Protein AF-0000000072133650 (afdb_homodimer)

Secondary structure (DSSP, 8-state):
-HHHHHHHHHHHTB----TTPPP-SS-EEEEEEEEETTTTEEEEEEEE--SS-GGGSPEEEEEE-TTTB-TIIIIIIIISSSEEE-TTSS-EEE-TT-GGGSSEEEEEE-STTSTT-B-S-TTHHHH-BHHHHHHHHHHHHHHHHHH-GGGTTS-EEEEEETTHHHHHHHHHHHHHHHHHT-SS---EEEEEEES---BHHHHHHHHHHHHHHTTSS-HHHHHHHHHH--TT-SSPPHHHHHHHHHIIIIIS-S--TTSTTSPP----SS--------SS-----------SSS-TTHHHHHHHHHT-HHHHHHTT--TT--SS---SB-HHHHHT-B---SBSHHHHHHHHHTT-EEEEEEETT-SSS-HHHHHHHHHTT-PPEEEEEEEEEETTEEEEEEEEESSEEEEEETT--SSHHHH-HHHHHHHHHHHHHT-PPP--/-HHHHHHHHHHHTB----TTPPP-SS-EEEEEEEEETTTTEEEEEEEE--SS-GGGSPEEEEEE-TTTB-TIIIIIIIISSSEEE-TTSS-EEE-TT-GGGSSEEEEEE-STTSTT-B-S-TTHHHH-BHHHHHHHHHHHHHHHHHH-GGGTTS-EEEEEETTHHHHHHHHHHHHHHHHHT-SS---EEEEEEES---BHHHHHHHHHHHHHHTTSS-HHHHHHHHHH--TT-SSPPHHHHHHHHHIIIIIS-S--TTSTTSPP----SS--------SS-----------SSS-TTHHHHHHHHHT-HHHHHHTT--TT--SS---SB-HHHHHT-B---SBSHHHHHHHHHTT-EEEEEEETT-SSS-HHHHHHHHHTT-PPEEEEEEEEEETTEEEEEEEEESSEEEEEETT--SSHHHH-HHHHHHHHHHHHHT-PPP--

Structure (mmCIF, N/CA/C/O backbone):
data_AF-0000000072133650-model_v1
#
loop_
_entity.id
_entity.type
_entity.pdbx_description
1 polymer Carboxypeptidase
#
loop_
_atom_site.group_PDB
_atom_site.id
_atom_site.type_symbol
_atom_site.label_atom_id
_atom_site.label_alt_id
_atom_site.label_comp_id
_atom_site.label_asym_id
_atom_site.label_entity_id
_atom_site.label_seq_id
_atom_site.pdbx_PDB_ins_code
_atom_site.Cartn_x
_atom_site.Cartn_y
_atom_site.Cartn_z
_atom_site.occupancy
_atom_site.B_iso_or_equiv
_atom_site.auth_seq_id
_atom_site.auth_comp_id
_atom_site.auth_asym_id
_atom_site.auth_atom_id
_atom_site.pdbx_PDB_model_num
ATOM 1 N N . MET A 1 1 ? -13.711 54.156 15.383 1 31.94 1 MET A N 1
ATOM 2 C CA . MET A 1 1 ? -12.375 54.625 15 1 31.94 1 MET A CA 1
ATOM 3 C C . MET A 1 1 ? -11.414 53.438 14.852 1 31.94 1 MET A C 1
ATOM 5 O O . MET A 1 1 ? -10.438 53.531 14.117 1 31.94 1 MET A O 1
ATOM 9 N N . LYS A 1 2 ? -11.516 52.469 15.867 1 41.06 2 LYS A N 1
ATOM 10 C CA . LYS A 1 2 ? -10.695 51.25 15.883 1 41.06 2 LYS A CA 1
ATOM 11 C C . LYS A 1 2 ? -11 50.375 14.688 1 41.06 2 LYS A C 1
ATOM 13 O O . LYS A 1 2 ? -10.281 49.406 14.422 1 41.06 2 LYS A O 1
ATOM 18 N N . ALA A 1 3 ? -12.156 50.312 14.125 1 46.09 3 ALA A N 1
ATOM 19 C CA . ALA A 1 3 ? -12.688 49.594 12.961 1 46.09 3 ALA A CA 1
ATOM 20 C C . ALA A 1 3 ? -12.055 50.094 11.672 1 46.09 3 ALA A C 1
ATOM 22 O O . ALA A 1 3 ? -11.852 49.312 10.727 1 46.09 3 ALA A O 1
ATOM 23 N N . GLU A 1 4 ? -11.812 51.281 11.531 1 44.78 4 GLU A N 1
ATOM 24 C CA . GLU A 1 4 ? -11.25 51.969 10.375 1 44.78 4 GLU A CA 1
ATOM 25 C C . GLU A 1 4 ? -9.773 51.656 10.203 1 44.78 4 GLU A C 1
ATOM 27 O O . GLU A 1 4 ? -9.266 51.594 9.078 1 44.78 4 GLU A O 1
ATOM 32 N N . GLY A 1 5 ? -9 51.469 11.312 1 44.44 5 GLY A N 1
ATOM 33 C CA . GLY A 1 5 ? -7.574 51.188 11.336 1 44.44 5 GLY A CA 1
ATOM 34 C C . GLY A 1 5 ? -7.25 49.781 10.82 1 44.44 5 GLY A C 1
ATOM 35 O O . GLY A 1 5 ? -6.277 49.594 10.094 1 44.44 5 GLY A O 1
ATOM 36 N N . GLY A 1 6 ? -8.109 48.75 11.086 1 55.97 6 GLY A N 1
ATOM 37 C CA . GLY A 1 6 ? -7.977 47.375 10.633 1 55.97 6 GLY A CA 1
ATOM 38 C C . GLY A 1 6 ? -8.031 47.25 9.125 1 55.97 6 GLY A C 1
ATOM 39 O O . GLY A 1 6 ? -7.203 46.562 8.531 1 55.97 6 GLY A O 1
ATOM 40 N N . GLY A 1 7 ? -8.852 48.031 8.57 1 69.38 7 GLY A N 1
ATOM 41 C CA . GLY A 1 7 ? -9.039 47.969 7.129 1 69.38 7 GLY A CA 1
ATOM 42 C C . GLY A 1 7 ? -7.809 48.438 6.363 1 69.38 7 GLY A C 1
ATOM 43 O O . GLY A 1 7 ? -7.406 47.781 5.391 1 69.38 7 GLY A O 1
ATOM 44 N N . GLU A 1 8 ? -7.172 49.5 6.887 1 75 8 GLU A N 1
ATOM 45 C CA . GLU A 1 8 ? -5.988 50.031 6.207 1 75 8 GLU A CA 1
ATOM 46 C C . GLU A 1 8 ? -4.812 49.062 6.336 1 75 8 GLU A C 1
ATOM 48 O O . GLU A 1 8 ? -4.074 48.844 5.375 1 75 8 GLU A O 1
ATOM 53 N N . GLU A 1 9 ? -4.648 48.531 7.48 1 85 9 GLU A N 1
ATOM 54 C CA . GLU A 1 9 ? -3.566 47.594 7.707 1 85 9 GLU A CA 1
ATOM 55 C C . GLU A 1 9 ? -3.781 46.312 6.898 1 85 9 GLU A C 1
ATOM 57 O O . GLU A 1 9 ? -2.826 45.719 6.371 1 85 9 GLU A O 1
ATOM 62 N N . GLU A 1 10 ? -4.988 45.969 6.832 1 89.69 10 GLU A N 1
ATOM 63 C CA . GLU A 1 10 ? -5.336 44.812 6.023 1 89.69 10 GLU A CA 1
ATOM 64 C C . GLU A 1 10 ? -4.973 45.031 4.555 1 89.69 10 GLU A C 1
ATOM 66 O O . GLU A 1 10 ? -4.434 44.125 3.906 1 89.69 10 GLU A O 1
ATOM 71 N N . GLU A 1 11 ? -5.25 46.156 4.113 1 92.06 11 GLU A N 1
ATOM 72 C CA . GLU A 1 11 ? -5 46.469 2.707 1 92.06 11 GLU A CA 1
ATOM 73 C C . GLU A 1 11 ? -3.506 46.469 2.398 1 92.06 11 GLU A C 1
ATOM 75 O O . GLU A 1 11 ? -3.094 46.094 1.295 1 92.06 11 GLU A O 1
ATOM 80 N N . ALA A 1 12 ? -2.766 46.812 3.357 1 93.81 12 ALA A N 1
ATOM 81 C CA . ALA A 1 12 ? -1.315 46.812 3.182 1 93.81 12 ALA A CA 1
ATOM 82 C C . ALA A 1 12 ? -0.78 45.406 2.99 1 93.81 12 ALA A C 1
ATOM 84 O O . ALA A 1 12 ? 0.288 45.219 2.404 1 93.81 12 ALA A O 1
ATOM 85 N N . ASP A 1 13 ? -1.526 44.438 3.449 1 97.19 13 ASP A N 1
ATOM 86 C CA . ASP A 1 13 ? -1.108 43.062 3.371 1 97.19 13 ASP A CA 1
ATOM 87 C C . ASP A 1 13 ? -1.671 42.375 2.121 1 97.19 13 ASP A C 1
ATOM 89 O O . ASP A 1 13 ? -1.375 41.219 1.849 1 97.19 13 ASP A O 1
ATOM 93 N N . ARG A 1 14 ? -2.428 43.062 1.328 1 97.88 14 ARG A N 1
ATOM 94 C CA . ARG A 1 14 ? -3.1 42.469 0.177 1 97.88 14 ARG A CA 1
ATOM 95 C C . ARG A 1 14 ? -2.092 42.062 -0.892 1 97.88 14 ARG A C 1
ATOM 97 O O . ARG A 1 14 ? -1.202 42.844 -1.245 1 97.88 14 ARG A O 1
ATOM 104 N N . ILE A 1 15 ? -2.203 40.844 -1.321 1 98 15 ILE A N 1
ATOM 105 C CA . ILE A 1 15 ? -1.435 40.344 -2.457 1 98 15 ILE A CA 1
ATOM 106 C C . ILE A 1 15 ? -2.193 40.625 -3.754 1 98 15 ILE A C 1
ATOM 108 O O . ILE A 1 15 ? -3.252 40.031 -3.996 1 98 15 ILE A O 1
ATOM 112 N N . LEU A 1 16 ? -1.681 41.438 -4.535 1 95.31 16 LEU A N 1
ATOM 113 C CA . LEU A 1 16 ? -2.359 41.75 -5.789 1 95.31 16 LEU A CA 1
ATOM 114 C C . LEU A 1 16 ? -2.26 40.562 -6.758 1 95.31 16 LEU A C 1
ATOM 116 O O . LEU A 1 16 ? -3.266 40.125 -7.328 1 95.31 16 LEU A O 1
ATOM 120 N N . GLU A 1 17 ? -0.996 40.156 -6.961 1 95.31 17 GLU A N 1
ATOM 121 C CA . GLU A 1 17 ? -0.735 39 -7.824 1 95.31 17 GLU A CA 1
ATOM 122 C C . GLU A 1 17 ? 0.639 38.406 -7.539 1 95.31 17 GLU A C 1
ATOM 124 O O . GLU A 1 17 ? 1.63 39.125 -7.434 1 95.31 17 GLU A O 1
ATOM 129 N N . LEU A 1 18 ? 0.623 37.094 -7.441 1 97.44 18 LEU A N 1
ATOM 130 C CA . LEU A 1 18 ? 1.913 36.406 -7.344 1 97.44 18 LEU A CA 1
ATOM 131 C C . LEU A 1 18 ? 2.508 36.188 -8.727 1 97.44 18 LEU A C 1
ATOM 133 O O . LEU A 1 18 ? 1.774 35.938 -9.688 1 97.44 18 LEU A O 1
ATOM 137 N N . PRO A 1 19 ? 3.805 36.25 -8.797 1 97.06 19 PRO A N 1
ATOM 138 C CA . PRO A 1 19 ? 4.422 35.938 -10.086 1 97.06 19 PRO A CA 1
ATOM 139 C C . PRO A 1 19 ? 3.982 34.594 -10.648 1 97.06 19 PRO A C 1
ATOM 141 O O . PRO A 1 19 ? 4.113 33.562 -9.969 1 97.06 19 PRO A O 1
ATOM 144 N N . GLY A 1 20 ? 3.438 34.625 -11.844 1 96.94 20 GLY A N 1
ATOM 145 C CA . GLY A 1 20 ? 3.039 33.438 -12.539 1 96.94 20 GLY A CA 1
ATOM 146 C C . GLY A 1 20 ? 1.716 32.875 -12.055 1 96.94 20 GLY A C 1
ATOM 147 O O . GLY A 1 20 ? 1.358 31.734 -12.383 1 96.94 20 GLY A O 1
ATOM 148 N N . GLN A 1 21 ? 0.993 33.562 -11.266 1 96.69 21 GLN A N 1
ATOM 149 C CA . GLN A 1 21 ? -0.283 33.062 -10.734 1 96.69 21 GLN A CA 1
ATOM 150 C C . GLN A 1 21 ? -1.379 33.156 -11.797 1 96.69 21 GLN A C 1
ATOM 152 O O . GLN A 1 21 ? -1.407 34.094 -12.594 1 96.69 21 GLN A O 1
ATOM 157 N N . PRO A 1 22 ? -2.271 32.219 -11.82 1 96.94 22 PRO A N 1
ATOM 158 C CA . PRO A 1 22 ? -3.461 32.375 -12.664 1 96.94 22 PRO A CA 1
ATOM 159 C C . PRO A 1 22 ? -4.449 33.406 -12.102 1 96.94 22 PRO A C 1
ATOM 161 O O . PRO A 1 22 ? -4.309 33.844 -10.953 1 96.94 22 PRO A O 1
ATOM 164 N N . LYS A 1 23 ? -5.391 33.781 -12.945 1 95.5 23 LYS A N 1
ATOM 165 C CA . LYS A 1 23 ? -6.445 34.656 -12.469 1 95.5 23 LYS A CA 1
ATOM 166 C C . LYS A 1 23 ? -7.363 33.938 -11.484 1 95.5 23 LYS A C 1
ATOM 168 O O . LYS A 1 23 ? -7.738 32.781 -11.703 1 95.5 23 LYS A O 1
ATOM 173 N N . VAL A 1 24 ? -7.602 34.625 -10.375 1 96.12 24 VAL A N 1
ATOM 174 C CA . VAL A 1 24 ? -8.5 34.062 -9.383 1 96.12 24 VAL A CA 1
ATOM 175 C C . VAL A 1 24 ? -9.508 35.094 -8.93 1 96.12 24 VAL A C 1
ATOM 177 O O . VAL A 1 24 ? -9.32 36.281 -9.164 1 96.12 24 VAL A O 1
ATOM 180 N N . SER A 1 25 ? -10.625 34.656 -8.328 1 93.38 25 SER A N 1
ATOM 181 C CA . SER A 1 25 ? -11.703 35.531 -7.922 1 93.38 25 SER A CA 1
ATOM 182 C C . SER A 1 25 ? -11.625 35.875 -6.434 1 93.38 25 SER A C 1
ATOM 184 O O . SER A 1 25 ? -12.414 36.656 -5.922 1 93.38 25 SER A O 1
ATOM 186 N N . PHE A 1 26 ? -10.727 35.25 -5.727 1 97.31 26 PHE A N 1
ATOM 187 C CA . PHE A 1 26 ? -10.625 35.469 -4.285 1 97.31 26 PHE A CA 1
ATOM 188 C C . PHE A 1 26 ? -9.453 36.375 -3.947 1 97.31 26 PHE A C 1
ATOM 190 O O . PHE A 1 26 ? -8.547 36.562 -4.762 1 97.31 26 PHE A O 1
ATOM 197 N N . GLN A 1 27 ? -9.469 36.875 -2.758 1 97.44 27 GLN A N 1
ATOM 198 C CA . GLN A 1 27 ? -8.406 37.781 -2.293 1 97.44 27 GLN A CA 1
ATOM 199 C C . GLN A 1 27 ? -7.395 37 -1.441 1 97.44 27 GLN A C 1
ATOM 201 O O . GLN A 1 27 ? -7.699 35.938 -0.919 1 97.44 27 GLN A O 1
ATOM 206 N N . GLN A 1 28 ? -6.227 37.594 -1.418 1 98.25 28 GLN A N 1
ATOM 207 C CA . GLN A 1 28 ? -5.137 37.031 -0.62 1 98.25 28 GLN A CA 1
ATOM 208 C C . GLN A 1 28 ? -4.43 38.125 0.175 1 98.25 28 GLN A C 1
ATOM 210 O O . GLN A 1 28 ? -4.324 39.281 -0.284 1 98.25 28 GLN A O 1
ATOM 215 N N . PHE A 1 29 ? -4.027 37.75 1.309 1 98.5 29 PHE A N 1
ATOM 216 C CA . PHE A 1 29 ? -3.291 38.656 2.176 1 98.5 29 PHE A CA 1
ATOM 217 C C . PHE A 1 29 ? -2.115 37.938 2.834 1 98.5 29 PHE A C 1
ATOM 219 O O . PHE A 1 29 ? -2.227 36.781 3.219 1 98.5 29 PHE A O 1
ATOM 226 N N . SER A 1 30 ? -0.992 38.594 2.963 1 98.62 30 SER A N 1
ATOM 227 C CA . SER A 1 30 ? 0.141 38.062 3.705 1 98.62 30 SER A CA 1
ATOM 228 C C . SER A 1 30 ? 0.935 39.156 4.395 1 98.62 30 SER A C 1
ATOM 230 O O . SER A 1 30 ? 0.866 40.312 3.994 1 98.62 30 SER A O 1
ATOM 232 N N . GLY A 1 31 ? 1.599 38.75 5.379 1 97.94 31 GLY A N 1
ATOM 233 C CA . GLY A 1 31 ? 2.387 39.688 6.16 1 97.94 31 GLY A CA 1
ATOM 234 C C . GLY A 1 31 ? 2.883 39.094 7.469 1 97.94 31 GLY A C 1
ATOM 235 O O . GLY A 1 31 ? 3.09 37.906 7.578 1 97.94 31 GLY A O 1
ATOM 236 N N . TYR A 1 32 ? 3.176 40.031 8.391 1 98.12 32 TYR A N 1
ATOM 237 C CA . TYR A 1 32 ? 3.771 39.625 9.664 1 98.12 32 TYR A CA 1
ATOM 238 C C . TYR A 1 32 ? 2.93 40.094 10.836 1 98.12 32 TYR A C 1
ATOM 240 O O . TYR A 1 32 ? 2.299 41.156 10.766 1 98.12 32 TYR A O 1
ATOM 248 N N 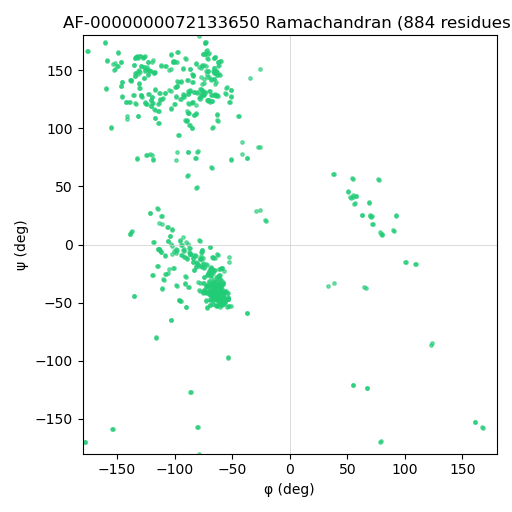. VAL A 1 33 ? 2.939 39.312 11.82 1 98.25 33 VAL A N 1
ATOM 249 C CA . VAL A 1 33 ? 2.426 39.75 13.125 1 98.25 33 VAL A CA 1
ATOM 250 C C . VAL A 1 33 ? 3.494 39.531 14.195 1 98.25 33 VAL A C 1
ATOM 252 O O . VAL A 1 33 ? 3.988 38.406 14.375 1 98.25 33 VAL A O 1
ATOM 255 N N . THR A 1 34 ? 3.871 40.594 14.883 1 97.94 34 THR A N 1
ATOM 256 C CA . THR A 1 34 ? 4.82 40.469 15.984 1 97.94 34 THR A CA 1
ATOM 257 C C . THR A 1 34 ? 4.156 39.844 17.203 1 97.94 34 THR A C 1
ATOM 259 O O . THR A 1 34 ? 3.143 40.375 17.703 1 97.94 34 THR A O 1
ATOM 262 N N . VAL A 1 35 ? 4.77 38.812 17.75 1 98.38 35 VAL A N 1
ATOM 263 C CA . VAL A 1 35 ? 4.105 38.062 18.812 1 98.38 35 VAL A CA 1
ATOM 264 C C . VAL A 1 35 ? 4.891 38.219 20.125 1 98.38 35 VAL A C 1
ATOM 266 O O . VAL A 1 35 ? 4.379 37.938 21.203 1 98.38 35 VAL A O 1
ATOM 269 N N . ASP A 1 36 ? 6.102 38.625 19.984 1 97.88 36 ASP A N 1
ATOM 270 C CA . ASP A 1 36 ? 6.953 38.969 21.125 1 97.88 36 ASP A CA 1
ATOM 271 C C . ASP A 1 36 ? 7.828 40.188 20.812 1 97.88 36 ASP A C 1
ATOM 273 O O . ASP A 1 36 ? 8.82 40.062 20.094 1 97.88 36 ASP A O 1
ATOM 277 N N . ASN A 1 37 ? 7.555 41.25 21.422 1 96.44 37 ASN A N 1
ATOM 278 C CA . ASN A 1 37 ? 8.234 42.5 21.109 1 96.44 37 ASN A CA 1
ATOM 279 C C . ASN A 1 37 ? 9.672 42.5 21.625 1 96.44 37 ASN A C 1
ATOM 281 O O . ASN A 1 37 ? 10.547 43.125 21.016 1 96.44 37 ASN A O 1
ATOM 285 N N . VAL A 1 38 ? 9.844 41.938 22.703 1 95.94 38 VAL A N 1
ATOM 286 C CA . VAL A 1 38 ? 11.164 41.938 23.328 1 95.94 38 VAL A CA 1
ATOM 287 C C . VAL A 1 38 ? 12.141 41.125 22.484 1 95.94 38 VAL A C 1
ATOM 289 O O . VAL A 1 38 ? 13.234 41.594 22.156 1 95.94 38 VAL A O 1
ATOM 292 N N . ALA A 1 39 ? 11.727 39.969 22.094 1 95.38 39 ALA A N 1
ATOM 293 C CA . ALA A 1 39 ? 12.586 39.094 21.297 1 95.38 39 ALA A CA 1
ATOM 294 C C . ALA A 1 39 ? 12.508 39.438 19.812 1 95.38 39 ALA A C 1
ATOM 296 O O . ALA A 1 39 ? 13.359 39.031 19.031 1 95.38 39 ALA A O 1
ATOM 297 N N . GLY A 1 40 ? 11.453 40.25 19.453 1 96.12 40 GLY A N 1
ATOM 298 C CA . GLY A 1 40 ? 11.242 40.562 18.047 1 96.12 40 GLY A CA 1
ATOM 299 C C . GLY A 1 40 ? 10.773 39.375 17.219 1 96.12 40 GLY A C 1
ATOM 300 O O . GLY A 1 40 ? 11.125 39.25 16.047 1 96.12 40 GLY A O 1
ATOM 301 N N . ARG A 1 41 ? 10.133 38.406 17.875 1 97.69 41 ARG A N 1
ATOM 302 C CA . ARG A 1 41 ? 9.562 37.281 17.125 1 97.69 41 ARG A CA 1
ATOM 303 C C . ARG A 1 41 ? 8.336 37.75 16.328 1 97.69 41 ARG A C 1
ATOM 305 O O . ARG A 1 41 ? 7.406 38.312 16.891 1 97.69 41 ARG A O 1
ATOM 312 N N . ALA A 1 42 ? 8.359 37.531 15.047 1 98.12 42 ALA A N 1
ATOM 313 C CA . ALA A 1 42 ? 7.27 37.844 14.133 1 98.12 42 ALA A CA 1
ATOM 314 C C . ALA A 1 42 ? 6.918 36.625 13.258 1 98.12 42 ALA A C 1
ATOM 316 O O . ALA A 1 42 ? 7.797 36 12.672 1 98.12 42 ALA A O 1
ATOM 317 N N . LEU A 1 43 ? 5.684 36.312 13.258 1 98.75 43 LEU A N 1
ATOM 318 C CA . LEU A 1 43 ? 5.223 35.156 12.477 1 98.75 43 LEU A CA 1
ATOM 319 C C . LEU A 1 43 ? 4.617 35.625 11.156 1 98.75 43 LEU A C 1
ATOM 321 O O . LEU A 1 43 ? 3.91 36.625 11.109 1 98.75 43 LEU A O 1
ATOM 325 N N . PHE A 1 44 ? 4.984 34.938 10.109 1 98.69 44 PHE A N 1
ATOM 326 C CA . PHE A 1 44 ? 4.477 35.188 8.766 1 98.69 44 PHE A CA 1
ATOM 327 C C . PHE A 1 44 ? 3.205 34.375 8.508 1 98.69 44 PHE A C 1
ATOM 329 O O . PHE A 1 44 ? 3.082 33.25 8.945 1 98.69 44 PHE A O 1
ATOM 336 N N . TYR A 1 45 ? 2.264 35 7.809 1 98.75 45 TYR A N 1
ATOM 337 C CA . TYR A 1 45 ? 1.026 34.312 7.461 1 98.75 45 TYR A CA 1
ATOM 338 C C . TYR A 1 45 ? 0.657 34.562 6.004 1 98.75 45 TYR A C 1
ATOM 340 O O . TYR A 1 45 ? 1.132 35.5 5.391 1 98.75 45 TYR A O 1
ATOM 348 N N . TRP A 1 46 ? -0.067 33.656 5.445 1 98.81 46 TRP A N 1
ATOM 349 C CA . TRP A 1 46 ? -0.697 33.781 4.137 1 98.81 46 TRP A CA 1
ATOM 350 C C . TRP A 1 46 ? -2.166 33.375 4.199 1 98.81 46 TRP A C 1
ATOM 352 O O . TRP A 1 46 ? -2.484 32.219 4.449 1 98.81 46 TRP A O 1
ATOM 362 N N . LEU A 1 47 ? -3.064 34.344 4.055 1 98.81 47 LEU A N 1
ATOM 363 C CA . LEU A 1 47 ? -4.504 34.125 4.008 1 98.81 47 LEU A CA 1
ATOM 364 C C . LEU A 1 47 ? -4.992 34 2.568 1 98.81 47 LEU A C 1
ATOM 366 O O . LEU A 1 47 ? -4.699 34.875 1.742 1 98.81 47 LEU A O 1
ATOM 370 N N . THR A 1 48 ? -5.637 32.969 2.291 1 98.62 48 THR A N 1
ATOM 371 C CA . THR A 1 48 ? -6.383 32.812 1.046 1 98.62 48 THR A CA 1
ATOM 372 C C . THR A 1 48 ? -7.883 32.719 1.32 1 98.62 48 THR A C 1
ATOM 374 O O . THR A 1 48 ? -8.344 31.75 1.944 1 98.62 48 THR A O 1
ATOM 377 N N . GLU A 1 49 ? -8.594 33.688 0.862 1 98.5 49 GLU A N 1
ATOM 378 C CA . GLU A 1 49 ? -10.031 33.688 1.124 1 98.5 49 GLU A CA 1
ATOM 379 C C . GLU A 1 49 ? -10.758 32.625 0.33 1 98.5 49 GLU A C 1
ATOM 381 O O . GLU A 1 49 ? -10.242 32.125 -0.678 1 98.5 49 GLU A O 1
ATOM 386 N N . ALA A 1 50 ? -11.922 32.312 0.83 1 98.5 50 ALA A N 1
ATOM 387 C CA . ALA A 1 50 ? -12.781 31.406 0.077 1 98.5 50 ALA A CA 1
ATOM 388 C C . ALA A 1 50 ? -13.125 31.984 -1.295 1 98.5 50 ALA A C 1
ATOM 390 O O . ALA A 1 50 ? -13.297 33.188 -1.44 1 98.5 50 ALA A O 1
ATOM 391 N N . ALA A 1 51 ? -13.25 31.094 -2.229 1 96.88 51 ALA A N 1
ATOM 392 C CA . ALA A 1 51 ? -13.523 31.516 -3.602 1 96.88 51 ALA A CA 1
ATOM 393 C C . ALA A 1 51 ? -14.898 32.156 -3.717 1 96.88 51 ALA A C 1
ATOM 395 O O . ALA A 1 51 ? -15.109 33.031 -4.539 1 96.88 51 ALA A O 1
ATOM 396 N N . GLN A 1 52 ? -15.781 31.656 -2.898 1 96.12 52 GLN A N 1
ATOM 397 C CA . GLN A 1 52 ? -17.141 32.188 -2.91 1 96.12 52 GLN A CA 1
ATOM 398 C C . GLN A 1 52 ? -17.594 32.562 -1.503 1 96.12 52 GLN A C 1
ATOM 400 O O . GLN A 1 52 ? -17.469 31.781 -0.57 1 96.12 52 GLN A O 1
ATOM 405 N N . LYS A 1 53 ? -18.062 33.719 -1.326 1 96.38 53 LYS A N 1
ATOM 406 C CA . LYS A 1 53 ? -18.672 34.25 -0.101 1 96.38 53 LYS A CA 1
ATOM 407 C C . LYS A 1 53 ? -17.734 34.094 1.089 1 96.38 53 LYS A C 1
ATOM 409 O O . LYS A 1 53 ? -18.109 33.531 2.117 1 96.38 53 LYS A O 1
ATOM 414 N N . PRO A 1 54 ? -16.562 34.625 0.991 1 96.88 54 PRO A N 1
ATOM 415 C CA . PRO A 1 54 ? -15.57 34.406 2.045 1 96.88 54 PRO A CA 1
ATOM 416 C C . PRO A 1 54 ? -16.047 34.906 3.412 1 96.88 54 PRO A C 1
ATOM 418 O O . PRO A 1 54 ? -15.648 34.344 4.441 1 96.88 54 PRO A O 1
ATOM 421 N N . LEU A 1 55 ? -17.016 35.781 3.475 1 94.88 55 LEU A N 1
ATOM 422 C CA . LEU A 1 55 ? -17.438 36.375 4.734 1 94.88 55 LEU A CA 1
ATOM 423 C C . LEU A 1 55 ? -18.391 35.438 5.48 1 94.88 55 LEU A C 1
ATOM 425 O O . LEU A 1 55 ? -18.672 35.656 6.66 1 94.88 55 LEU A O 1
ATOM 429 N N . THR A 1 56 ? -18.812 34.406 4.836 1 95.88 56 THR A N 1
ATOM 430 C CA . THR A 1 56 ? -19.719 33.5 5.5 1 95.88 56 THR A CA 1
ATOM 431 C C . THR A 1 56 ? -19.062 32.125 5.723 1 95.88 56 THR A C 1
ATOM 433 O O . THR A 1 56 ? -19.656 31.234 6.328 1 95.88 56 THR A O 1
ATOM 436 N N . LYS A 1 57 ? -17.875 31.984 5.227 1 98.12 57 LYS A N 1
ATOM 437 C CA . LYS A 1 57 ? -17.188 30.719 5.34 1 98.12 57 LYS A CA 1
ATOM 438 C C . LYS A 1 57 ? -16.297 30.672 6.582 1 98.12 57 LYS A C 1
ATOM 440 O O . LYS A 1 57 ? -15.836 31.719 7.051 1 98.12 57 LYS A O 1
ATOM 445 N N . PRO A 1 58 ? -16.109 29.484 7.098 1 98.62 58 PRO A N 1
ATOM 446 C CA . PRO A 1 58 ? -15.242 29.375 8.281 1 98.62 58 PRO A CA 1
ATOM 447 C C . PRO A 1 58 ? -13.789 29.734 7.98 1 98.62 58 PRO A C 1
ATOM 449 O O . PRO A 1 58 ? -13.398 29.828 6.812 1 98.62 58 PRO A O 1
ATOM 452 N N . LEU A 1 59 ? -13.086 30.047 9.055 1 98.81 59 LEU A N 1
ATOM 453 C CA . LEU A 1 59 ? -11.641 30.25 9.008 1 98.81 59 LEU A CA 1
ATOM 454 C C . LEU A 1 59 ? -10.898 29 9.469 1 98.81 59 LEU A C 1
ATOM 456 O O . LEU A 1 59 ? -11.203 28.453 10.531 1 98.81 59 LEU A O 1
ATOM 460 N N . VAL A 1 60 ? -9.977 28.531 8.68 1 98.88 60 VAL A N 1
ATOM 461 C CA . VAL A 1 60 ? -9.18 27.359 9.016 1 98.88 60 VAL A CA 1
ATOM 462 C C . VAL A 1 60 ? -7.703 27.734 9.078 1 98.88 60 VAL A C 1
ATOM 464 O O . VAL A 1 60 ? -7.145 28.25 8.109 1 98.88 60 VAL A O 1
ATOM 467 N N . ILE A 1 61 ? -7.125 27.5 10.18 1 98.94 61 ILE A N 1
ATOM 468 C CA . ILE A 1 61 ? -5.688 27.703 10.336 1 98.94 61 ILE A CA 1
ATOM 469 C C . ILE A 1 61 ? -4.953 26.391 10.039 1 98.94 61 ILE A C 1
ATOM 471 O O . ILE A 1 61 ? -5.316 25.344 10.562 1 98.94 61 ILE A O 1
ATOM 475 N N . TRP A 1 62 ? -3.982 26.453 9.211 1 98.88 62 TRP A N 1
ATOM 476 C CA . TRP A 1 62 ? -3.17 25.281 8.883 1 98.88 62 TRP A CA 1
ATOM 477 C C . TRP A 1 62 ? -1.779 25.406 9.5 1 98.88 62 TRP A C 1
ATOM 479 O O . TRP A 1 62 ? -1.095 26.406 9.32 1 98.88 62 TRP A O 1
ATOM 489 N N . LEU A 1 63 ? -1.378 24.312 10.18 1 98.81 63 LEU A N 1
ATOM 490 C CA . LEU A 1 63 ? -0.048 24.219 10.766 1 98.81 63 LEU A CA 1
ATOM 491 C C . LEU A 1 63 ? 0.673 22.969 10.273 1 98.81 63 LEU A C 1
ATOM 493 O O . LEU A 1 63 ? 0.216 21.844 10.508 1 98.81 63 LEU A O 1
ATOM 497 N N . ASN A 1 64 ? 1.767 23.156 9.664 1 97.38 64 ASN A N 1
ATOM 498 C CA . ASN A 1 64 ? 2.605 22.016 9.297 1 97.38 64 ASN A CA 1
ATOM 499 C C . ASN A 1 64 ? 3.461 21.547 10.477 1 97.38 64 ASN A C 1
ATOM 501 O O . ASN A 1 64 ? 3.744 22.328 11.391 1 97.38 64 ASN A O 1
ATOM 505 N N . GLY A 1 65 ? 3.809 20.312 10.367 1 95.19 65 GLY A N 1
ATOM 506 C CA . GLY A 1 65 ? 4.629 19.75 11.438 1 95.19 65 GLY A CA 1
ATOM 507 C C . GLY A 1 65 ? 6.113 20 11.234 1 95.19 65 GLY A C 1
ATOM 508 O O . GLY A 1 65 ? 6.535 21.125 10.977 1 95.19 65 GLY A O 1
ATOM 509 N N . GLY A 1 66 ? 6.707 19.094 11.281 1 89.75 66 GLY A N 1
ATOM 510 C CA . GLY A 1 66 ? 8.164 19.109 11.297 1 89.75 66 GLY A CA 1
ATOM 511 C C . GLY A 1 66 ? 8.75 18.406 12.516 1 89.75 66 GLY A C 1
ATOM 512 O O . GLY A 1 66 ? 8.758 17.188 12.586 1 89.75 66 GLY A O 1
ATOM 513 N N . PRO A 1 67 ? 8.898 18.969 13.492 1 93.19 67 PRO A N 1
ATOM 514 C CA . PRO A 1 67 ? 8.68 20.406 13.758 1 93.19 67 PRO A CA 1
ATOM 515 C C . PRO A 1 67 ? 9.594 21.297 12.922 1 93.19 67 PRO A C 1
ATOM 517 O O . PRO A 1 67 ? 10.602 20.844 12.391 1 93.19 67 PRO A O 1
ATOM 520 N N . GLY A 1 68 ? 9.109 22.453 12.719 1 94.69 68 GLY A N 1
ATOM 521 C CA . GLY A 1 68 ? 9.93 23.469 12.086 1 94.69 68 GLY A CA 1
ATOM 522 C C . GLY A 1 68 ? 9.781 23.516 10.578 1 94.69 68 GLY A C 1
ATOM 523 O O . GLY A 1 68 ? 10.695 23.938 9.867 1 94.69 68 GLY A O 1
ATOM 524 N N . CYS A 1 69 ? 8.617 23.047 10.109 1 95.81 69 CYS A N 1
ATOM 525 C CA . CYS A 1 69 ? 8.414 23.078 8.664 1 95.81 69 CYS A CA 1
ATOM 526 C C . CYS A 1 69 ? 7.328 24.078 8.289 1 95.81 69 CYS A C 1
ATOM 528 O O . CYS A 1 69 ? 6.41 24.328 9.07 1 95.81 69 CYS A O 1
ATOM 530 N N . SER A 1 70 ? 7.414 24.562 7.121 1 97.44 70 SER A N 1
ATOM 531 C CA . SER A 1 70 ? 6.648 25.719 6.652 1 97.44 70 SER A CA 1
ATOM 532 C C . SER A 1 70 ? 5.254 25.297 6.191 1 97.44 70 SER A C 1
ATOM 534 O O . SER A 1 70 ? 5.109 24.391 5.367 1 97.44 70 SER A O 1
ATOM 536 N N . SER A 1 71 ? 4.238 26 6.648 1 98.44 71 SER A N 1
ATOM 537 C CA . SER A 1 71 ? 2.869 25.828 6.18 1 98.44 71 SER A CA 1
ATOM 538 C C . SER A 1 71 ? 2.703 26.328 4.75 1 98.44 71 SER A C 1
ATOM 540 O O . SER A 1 71 ? 1.793 25.891 4.035 1 98.44 71 SER A O 1
ATOM 542 N N . VAL A 1 72 ? 3.553 27.219 4.332 1 98.12 72 VAL A N 1
ATOM 543 C CA . VAL A 1 72 ? 3.521 27.734 2.969 1 98.12 72 VAL A CA 1
ATOM 544 C C . VAL A 1 72 ? 4.09 26.703 2.002 1 98.12 72 VAL A C 1
ATOM 546 O O . VAL A 1 72 ? 3.539 26.484 0.921 1 98.12 72 VAL A O 1
ATOM 549 N N . ALA A 1 73 ? 5.16 26.078 2.447 1 95.62 73 ALA A N 1
ATOM 550 C CA . ALA A 1 73 ? 5.824 25.078 1.601 1 95.62 73 ALA A CA 1
ATOM 551 C C . ALA A 1 73 ? 4.902 23.906 1.305 1 95.62 73 ALA A C 1
ATOM 553 O O . ALA A 1 73 ? 4.805 23.453 0.16 1 95.62 73 ALA A O 1
ATOM 554 N N . TYR A 1 74 ? 4.285 23.406 2.342 1 95.69 74 TYR A N 1
ATOM 555 C CA . TYR A 1 74 ? 3.547 22.156 2.209 1 95.69 74 TYR A CA 1
ATOM 556 C C . TYR A 1 74 ? 2.047 22.406 2.125 1 95.69 74 TYR A C 1
ATOM 558 O O . TYR A 1 74 ? 1.454 22.312 1.047 1 95.69 74 TYR A O 1
ATOM 566 N N . GLY A 1 75 ? 1.475 22.922 3.174 1 97.81 75 GLY A N 1
ATOM 567 C CA . GLY A 1 75 ? 0.044 23.172 3.211 1 97.81 75 GLY A CA 1
ATOM 568 C C . GLY A 1 75 ? -0.447 23.984 2.033 1 97.81 75 GLY A C 1
ATOM 569 O O . GLY A 1 75 ? -1.326 23.547 1.287 1 97.81 75 GLY A O 1
ATOM 570 N N . ALA A 1 76 ? 0.156 25.094 1.801 1 98.25 76 ALA A N 1
ATOM 571 C CA . ALA A 1 76 ? -0.32 26.016 0.781 1 98.25 76 ALA A CA 1
ATOM 572 C C . ALA A 1 76 ? 0.077 25.547 -0.616 1 98.25 76 ALA A C 1
ATOM 574 O O . ALA A 1 76 ? -0.729 25.609 -1.548 1 98.25 76 ALA A O 1
ATOM 575 N N . SER A 1 77 ? 1.253 25.047 -0.719 1 96.56 77 SER A N 1
ATOM 576 C CA . SER A 1 77 ? 1.798 24.891 -2.062 1 96.56 77 SER A CA 1
ATOM 577 C C . SER A 1 77 ? 1.675 23.438 -2.537 1 96.56 77 SER A C 1
ATOM 579 O O . SER A 1 77 ? 1.718 23.172 -3.738 1 96.56 77 SER A O 1
ATOM 581 N N . GLU A 1 78 ? 1.516 22.531 -1.566 1 95.12 78 GLU A N 1
ATOM 582 C CA . GLU A 1 78 ? 1.531 21.125 -1.966 1 95.12 78 GLU A CA 1
ATOM 583 C C . GLU A 1 78 ? 0.214 20.438 -1.617 1 95.12 78 GLU A C 1
ATOM 585 O O . GLU A 1 78 ? -0.175 19.469 -2.266 1 95.12 78 GLU A O 1
ATOM 590 N N . GLU A 1 79 ? -0.465 20.906 -0.658 1 97.19 79 GLU A N 1
ATOM 591 C CA . GLU A 1 79 ? -1.562 20.109 -0.114 1 97.19 79 GLU A CA 1
ATOM 592 C C . GLU A 1 79 ? -2.904 20.797 -0.328 1 97.19 79 GLU A C 1
ATOM 594 O O . GLU A 1 79 ? -3.572 20.578 -1.34 1 97.19 79 GLU A O 1
ATOM 599 N N . ILE A 1 80 ? -3.303 21.781 0.459 1 98.69 80 ILE A N 1
ATOM 600 C CA . ILE A 1 80 ? -4.711 22.156 0.525 1 98.69 80 ILE A CA 1
ATOM 601 C C . ILE A 1 80 ? -4.902 23.547 -0.086 1 98.69 80 ILE A C 1
ATOM 603 O O . ILE A 1 80 ? -6.035 23.984 -0.287 1 98.69 80 ILE A O 1
ATOM 607 N N . GLY A 1 81 ? -3.855 24.219 -0.436 1 98.5 81 GLY A N 1
ATOM 608 C CA . GLY A 1 81 ? -3.934 25.594 -0.933 1 98.5 81 GLY A CA 1
ATOM 609 C C . GLY A 1 81 ? -4.477 25.672 -2.346 1 98.5 81 GLY A C 1
ATOM 610 O O . GLY A 1 81 ? -4.664 24.656 -3.012 1 98.5 81 GLY A O 1
ATOM 611 N N . PRO A 1 82 ? -4.68 26.875 -2.805 1 98.19 82 PRO A N 1
ATOM 612 C CA . PRO A 1 82 ? -5.328 27.094 -4.102 1 98.19 82 PRO A CA 1
ATOM 613 C C . PRO A 1 82 ? -4.375 26.875 -5.277 1 98.19 82 PRO A C 1
ATOM 615 O O . PRO A 1 82 ? -4.816 26.719 -6.418 1 98.19 82 PRO A O 1
ATOM 618 N N . PHE A 1 83 ? -3.018 26.906 -4.969 1 97.62 83 PHE A N 1
ATOM 619 C CA . PHE A 1 83 ? -2.059 26.875 -6.066 1 97.62 83 PHE A CA 1
ATOM 620 C C . PHE A 1 83 ? -1.095 25.703 -5.898 1 97.62 83 PHE A C 1
ATOM 622 O O . PHE A 1 83 ? -0.847 25.25 -4.777 1 97.62 83 PHE A O 1
ATOM 629 N N . ARG A 1 84 ? -0.632 25.25 -7.066 1 96.44 84 ARG A N 1
ATOM 630 C CA . ARG A 1 84 ? 0.526 24.375 -7.16 1 96.44 84 ARG A CA 1
ATOM 631 C C . ARG A 1 84 ? 1.659 25.047 -7.934 1 96.44 84 ARG A C 1
ATOM 633 O O . ARG A 1 84 ? 1.414 25.844 -8.836 1 96.44 84 ARG A O 1
ATOM 640 N N . ILE A 1 85 ? 2.803 24.703 -7.551 1 95.88 85 ILE A N 1
ATOM 641 C CA . ILE A 1 85 ? 3.959 25.25 -8.242 1 95.88 85 ILE A CA 1
ATOM 642 C C . ILE A 1 85 ? 4.309 24.375 -9.445 1 95.88 85 ILE A C 1
ATOM 644 O O . ILE A 1 85 ? 4.379 23.156 -9.328 1 95.88 85 ILE A O 1
ATOM 648 N N . ASN A 1 86 ? 4.504 24.953 -10.547 1 93.12 86 ASN A N 1
ATOM 649 C CA . ASN A 1 86 ? 4.824 24.172 -11.734 1 93.12 86 ASN A CA 1
ATOM 650 C C . ASN A 1 86 ? 6.254 23.641 -11.688 1 93.12 86 ASN A C 1
ATOM 652 O O . ASN A 1 86 ? 7.039 24.031 -10.828 1 93.12 86 ASN A O 1
ATOM 656 N N . LYS A 1 87 ? 6.68 22.812 -12.602 1 88.06 87 LYS A N 1
ATOM 657 C CA . LYS A 1 87 ? 7.926 22.062 -12.57 1 88.06 87 LYS A CA 1
ATOM 658 C C . LYS A 1 87 ? 9.133 22.969 -12.766 1 88.06 87 LYS A C 1
ATOM 660 O O . LYS A 1 87 ? 10.242 22.656 -12.328 1 88.06 87 LYS A O 1
ATOM 665 N N . THR A 1 88 ? 8.906 24.109 -13.414 1 89.44 88 THR A N 1
ATOM 666 C CA . THR A 1 88 ? 10 25.031 -13.648 1 89.44 88 THR A CA 1
ATOM 667 C C . THR A 1 88 ? 10.164 25.984 -12.469 1 89.44 88 THR A C 1
ATOM 669 O O . THR A 1 88 ? 11.117 26.766 -12.422 1 89.44 88 THR A O 1
ATOM 672 N N . ALA A 1 89 ? 9.211 25.891 -11.516 1 91 89 ALA A N 1
ATOM 673 C CA . ALA A 1 89 ? 9.203 26.719 -10.312 1 91 89 ALA A CA 1
ATOM 674 C C . ALA A 1 89 ? 9.062 28.203 -10.672 1 91 89 ALA A C 1
ATOM 676 O O . ALA A 1 89 ? 9.539 29.062 -9.93 1 91 89 ALA A O 1
ATOM 677 N N . SER A 1 90 ? 8.492 28.531 -11.773 1 90.88 90 SER A N 1
ATOM 678 C CA . SER A 1 90 ? 8.391 29.906 -12.234 1 90.88 90 SER A CA 1
ATOM 679 C C . SER A 1 90 ? 6.941 30.391 -12.25 1 90.88 90 SER A C 1
ATOM 681 O O . SER A 1 90 ? 6.668 31.562 -12.477 1 90.88 90 SER A O 1
ATOM 683 N N . GLY A 1 91 ? 6.055 29.453 -11.938 1 94 91 GLY A N 1
ATOM 684 C CA . GLY A 1 91 ? 4.645 29.797 -11.977 1 94 91 GLY A CA 1
ATOM 685 C C . GLY A 1 91 ? 3.777 28.844 -11.172 1 94 91 GLY A C 1
ATOM 686 O O . GLY A 1 91 ? 4.277 27.891 -10.586 1 94 91 GLY A O 1
ATOM 687 N N . LEU A 1 92 ? 2.533 29.281 -11.117 1 97.19 92 LEU A N 1
ATOM 688 C CA . LEU A 1 92 ? 1.541 28.562 -10.328 1 97.19 92 LEU A CA 1
ATOM 689 C C . LEU A 1 92 ? 0.387 28.094 -11.211 1 97.19 92 LEU A C 1
ATOM 691 O O . LEU A 1 92 ? 0.114 28.688 -12.25 1 97.19 92 LEU A O 1
ATOM 695 N N . TYR A 1 93 ? -0.23 27.016 -10.891 1 96.38 93 TYR A N 1
ATOM 696 C CA . TYR A 1 93 ? -1.485 26.594 -11.508 1 96.38 93 TYR A CA 1
ATOM 697 C C . TYR A 1 93 ? -2.52 26.234 -10.453 1 96.38 93 TYR A C 1
ATOM 699 O O . TYR A 1 93 ? -2.17 25.969 -9.297 1 96.38 93 TYR A O 1
ATOM 707 N N . ILE A 1 94 ? -3.74 26.188 -10.805 1 97.31 94 ILE A N 1
ATOM 708 C CA . ILE A 1 94 ? -4.852 26.078 -9.867 1 97.31 94 ILE A CA 1
ATOM 709 C C . ILE A 1 94 ? -4.941 24.656 -9.336 1 97.31 94 ILE A C 1
ATOM 711 O O . ILE A 1 94 ? -4.816 23.688 -10.102 1 97.31 94 ILE A O 1
ATOM 715 N N . ASN A 1 95 ? -5.066 24.516 -8.055 1 97.38 95 ASN A N 1
ATOM 716 C CA . ASN A 1 95 ? -5.473 23.266 -7.402 1 97.38 95 ASN A CA 1
ATOM 717 C C . ASN A 1 95 ? -6.988 23.109 -7.395 1 97.38 95 ASN A C 1
ATOM 719 O O . ASN A 1 95 ? -7.684 23.75 -6.609 1 97.38 95 ASN A O 1
ATOM 723 N N . LYS A 1 96 ? -7.484 22.188 -8.117 1 96.69 96 LYS A N 1
ATOM 724 C CA . LYS A 1 96 ? -8.922 22.047 -8.305 1 96.69 96 LYS A CA 1
ATOM 725 C C . LYS A 1 96 ? -9.594 21.531 -7.039 1 96.69 96 LYS A C 1
ATOM 727 O O . LYS A 1 96 ? -10.812 21.641 -6.883 1 96.69 96 LYS A O 1
ATOM 732 N N . PHE A 1 97 ? -8.82 20.984 -6.172 1 97.94 97 PHE A N 1
ATOM 733 C CA . PHE A 1 97 ? -9.383 20.406 -4.957 1 97.94 97 PHE A CA 1
ATOM 734 C C . PHE A 1 97 ? -8.914 21.172 -3.727 1 97.94 97 PHE A C 1
ATOM 736 O O . PHE A 1 97 ? -8.719 20.594 -2.658 1 97.94 97 PHE A O 1
ATOM 743 N N . SER A 1 98 ? -8.68 22.438 -3.885 1 98.44 98 SER A N 1
ATOM 744 C CA . SER A 1 98 ? -8.234 23.281 -2.781 1 98.44 98 SER A CA 1
ATOM 745 C C . SER A 1 98 ? -9.32 23.406 -1.713 1 98.44 98 SER A C 1
ATOM 747 O O . SER A 1 98 ? -10.508 23.406 -2.025 1 98.44 98 SER A O 1
ATOM 749 N N . TRP A 1 99 ? -8.898 23.547 -0.518 1 98.88 99 TRP A N 1
ATOM 750 C CA . TRP A 1 99 ? -9.836 23.641 0.601 1 98.88 99 TRP A CA 1
ATOM 751 C C . TRP A 1 99 ? -10.461 25.031 0.674 1 98.88 99 TRP A C 1
ATOM 753 O O . TRP A 1 99 ? -11.5 25.219 1.315 1 98.88 99 TRP A O 1
ATOM 763 N N . ASN A 1 100 ? -9.938 26.047 -0.073 1 98.62 100 ASN A N 1
ATOM 764 C CA . ASN A 1 100 ? -10.539 27.375 -0.03 1 98.62 100 ASN A CA 1
ATOM 765 C C . ASN A 1 100 ? -11.805 27.453 -0.876 1 98.62 100 ASN A C 1
ATOM 767 O O . ASN A 1 100 ? -12.453 28.484 -0.944 1 98.62 100 ASN A O 1
ATOM 771 N N . THR A 1 101 ? -12.156 26.312 -1.429 1 98.25 101 THR A N 1
ATOM 772 C CA . THR A 1 101 ? -13.469 26.219 -2.07 1 98.25 101 THR A CA 1
ATOM 773 C C . THR A 1 101 ? -14.586 26.297 -1.034 1 98.25 101 THR A C 1
ATOM 775 O O . THR A 1 101 ? -15.711 26.688 -1.355 1 98.25 101 THR A O 1
ATOM 778 N N . ILE A 1 102 ? -14.242 25.984 0.26 1 98.44 102 ILE A N 1
ATOM 779 C CA . ILE A 1 102 ? -15.336 25.922 1.223 1 98.44 102 ILE A CA 1
ATOM 780 C C . ILE A 1 102 ? -14.898 26.578 2.539 1 98.44 102 ILE A C 1
ATOM 782 O O . ILE A 1 102 ? -15.578 26.438 3.559 1 98.44 102 ILE A O 1
ATOM 786 N N . SER A 1 103 ? -13.773 27.219 2.539 1 98.81 103 SER A N 1
ATOM 787 C CA . SER A 1 103 ? -13.281 27.875 3.754 1 98.81 103 SER A CA 1
ATOM 788 C C . SER A 1 103 ? -12.273 28.969 3.428 1 98.81 103 SER A C 1
ATOM 790 O O . SER A 1 103 ? -11.781 29.047 2.299 1 98.81 103 SER A O 1
ATOM 792 N N . ASN A 1 104 ? -12.078 29.891 4.316 1 98.81 104 ASN A N 1
ATOM 793 C CA . ASN A 1 104 ? -10.898 30.75 4.32 1 98.81 104 ASN A CA 1
ATOM 794 C C . ASN A 1 104 ? -9.695 30.062 4.945 1 98.81 104 ASN A C 1
ATOM 796 O O . ASN A 1 104 ? -9.805 29.453 6.016 1 98.81 104 ASN A O 1
ATOM 800 N N . LEU A 1 105 ? -8.57 30.094 4.27 1 98.88 105 LEU A N 1
ATOM 801 C CA . LEU A 1 105 ? -7.406 29.344 4.742 1 98.88 105 LEU A CA 1
ATOM 802 C C . LEU A 1 105 ? -6.32 30.297 5.23 1 98.88 105 LEU A C 1
ATOM 804 O O . LEU A 1 105 ? -5.895 31.203 4.492 1 98.88 105 LEU A O 1
ATOM 808 N N . LEU A 1 106 ? -5.91 30.109 6.406 1 98.88 106 LEU A N 1
ATOM 809 C CA . LEU A 1 106 ? -4.824 30.875 7.008 1 98.88 106 LEU A CA 1
ATOM 810 C C . LEU A 1 106 ? -3.613 29.984 7.273 1 98.88 106 LEU A C 1
ATOM 812 O O . LEU A 1 106 ? -3.6 29.219 8.234 1 98.88 106 LEU A O 1
ATOM 816 N N . PHE A 1 107 ? -2.611 30.141 6.426 1 98.88 107 PHE A N 1
ATOM 817 C CA . PHE A 1 107 ? -1.365 29.391 6.598 1 98.88 107 PHE A CA 1
ATOM 818 C C . PHE A 1 107 ? -0.409 30.156 7.512 1 98.88 107 PHE A C 1
ATOM 820 O O . PHE A 1 107 ? -0.033 31.297 7.219 1 98.88 107 PHE A O 1
ATOM 827 N N . LEU A 1 108 ? -0.043 29.531 8.555 1 98.94 108 LEU A N 1
ATOM 828 C CA . LEU A 1 108 ? 0.821 30.172 9.539 1 98.94 108 LEU A CA 1
ATOM 829 C C . LEU A 1 108 ? 2.184 29.5 9.594 1 98.94 108 LEU A C 1
ATOM 831 O O . LEU A 1 108 ? 2.268 28.281 9.781 1 98.94 108 LEU A O 1
ATOM 835 N N . GLU A 1 109 ? 3.191 30.234 9.352 1 98.5 109 GLU A N 1
ATOM 836 C CA . GLU A 1 109 ? 4.539 29.719 9.562 1 98.5 109 GLU A CA 1
ATOM 837 C C . GLU A 1 109 ? 4.98 29.891 11.008 1 98.5 109 GLU A C 1
ATOM 839 O O . GLU A 1 109 ? 5.434 30.969 11.406 1 98.5 109 GLU A O 1
ATOM 844 N N . THR A 1 110 ? 4.887 28.906 11.68 1 98.19 110 THR A N 1
ATOM 845 C CA . THR A 1 110 ? 5.246 28.875 13.094 1 98.19 110 THR A CA 1
ATOM 846 C C . THR A 1 110 ? 6.086 27.641 13.406 1 98.19 110 THR A C 1
ATOM 848 O O . THR A 1 110 ? 5.926 26.594 12.773 1 98.19 110 THR A O 1
ATOM 851 N N . PRO A 1 111 ? 7.039 27.812 14.414 1 97.62 111 PRO A N 1
ATOM 852 C CA . PRO A 1 111 ? 7.426 28.969 15.227 1 97.62 111 PRO A CA 1
ATOM 853 C C . PRO A 1 111 ? 8.344 29.938 14.484 1 97.62 111 PRO A C 1
ATOM 855 O O . PRO A 1 111 ? 8.547 29.781 13.273 1 97.62 111 PRO A O 1
ATOM 858 N N . ALA A 1 112 ? 8.734 31.031 15.195 1 97.25 112 ALA A N 1
ATOM 859 C CA . ALA A 1 112 ? 9.727 31.938 14.617 1 97.25 112 ALA A CA 1
ATOM 860 C C . ALA A 1 112 ? 10.953 31.156 14.133 1 97.25 112 ALA A C 1
ATOM 862 O O . ALA A 1 112 ? 11.445 30.266 14.828 1 97.25 112 ALA A O 1
ATOM 863 N N . GLY A 1 113 ? 11.383 31.453 12.938 1 95.5 113 GLY A N 1
ATOM 864 C CA . GLY A 1 113 ? 12.477 30.734 12.305 1 95.5 113 GLY A CA 1
ATOM 865 C C . GLY A 1 113 ? 12.023 29.859 11.156 1 95.5 113 GLY A C 1
ATOM 866 O O . GLY A 1 113 ? 12.844 29.422 10.336 1 95.5 113 GLY A O 1
ATOM 867 N N . VAL A 1 114 ? 10.758 29.57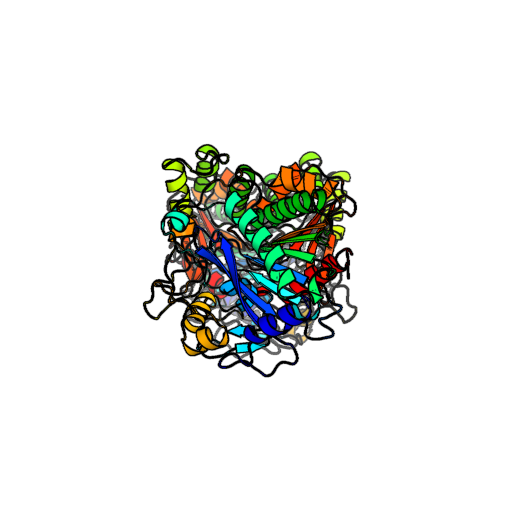8 11.07 1 96.88 114 VAL A N 1
ATOM 868 C CA . VAL A 1 114 ? 10.203 28.75 10.008 1 96.88 114 VAL A CA 1
ATOM 869 C C . VAL A 1 114 ? 9.828 29.625 8.812 1 96.88 114 VAL A C 1
ATOM 871 O O . VAL A 1 114 ? 9.117 30.625 8.969 1 96.88 114 VAL A O 1
ATOM 874 N N . GLY A 1 115 ? 10.289 29.219 7.648 1 96.94 115 GLY A N 1
ATOM 875 C CA . GLY A 1 115 ? 9.984 29.984 6.449 1 96.94 115 GLY A CA 1
ATOM 876 C C . GLY A 1 115 ? 10.391 31.453 6.555 1 96.94 115 GLY A C 1
ATOM 877 O O . GLY A 1 115 ? 11.547 31.75 6.852 1 96.94 115 GLY A O 1
ATOM 878 N N . PHE A 1 116 ? 9.367 32.344 6.398 1 98.06 116 PHE A N 1
ATOM 879 C CA . PHE A 1 116 ? 9.625 33.781 6.426 1 98.06 116 PHE A CA 1
ATOM 880 C C . PHE A 1 116 ? 9.523 34.312 7.848 1 98.06 116 PHE A C 1
ATOM 882 O O . PHE A 1 116 ? 9.883 35.469 8.102 1 98.06 116 PHE A O 1
ATOM 889 N N . SER A 1 117 ? 9.008 33.531 8.766 1 97.88 117 SER A N 1
ATOM 890 C CA . SER A 1 117 ? 8.945 33.969 10.156 1 97.88 117 SER A CA 1
ATOM 891 C C . SER A 1 117 ? 10.352 34.156 10.734 1 97.88 117 SER A C 1
ATOM 893 O O . SER A 1 117 ? 11.281 33.438 10.359 1 97.88 117 SER A O 1
ATOM 895 N N . TYR A 1 118 ? 10.453 35.125 11.695 1 96.56 118 TYR A N 1
ATOM 896 C CA . TYR A 1 118 ? 11.805 35.406 12.164 1 96.56 118 TYR A CA 1
ATOM 897 C C . TYR A 1 118 ? 11.797 35.844 13.625 1 96.56 118 TYR A C 1
ATOM 899 O O . TYR A 1 118 ? 10.734 36.062 14.203 1 96.56 118 TYR A O 1
ATOM 907 N N . THR A 1 119 ? 12.93 35.812 14.211 1 95.88 119 THR A N 1
ATOM 908 C CA . THR A 1 119 ? 13.227 36.375 15.531 1 95.88 119 THR A CA 1
ATOM 909 C C . THR A 1 119 ? 14.469 37.25 15.5 1 95.88 119 THR A C 1
ATOM 911 O O . THR A 1 119 ? 15.359 37.031 14.664 1 95.88 119 THR A O 1
ATOM 914 N N . ASN A 1 120 ? 14.508 38.25 16.312 1 94.31 120 ASN A N 1
ATOM 915 C CA . ASN A 1 120 ? 15.695 39.094 16.438 1 94.31 120 ASN A CA 1
ATOM 916 C C . ASN A 1 120 ? 16.641 38.562 17.516 1 94.31 120 ASN A C 1
ATOM 918 O O . ASN A 1 120 ? 17.672 39.188 17.797 1 94.31 120 ASN A O 1
ATOM 922 N N . ARG A 1 121 ? 16.281 37.469 18.094 1 94.19 121 ARG A N 1
ATOM 923 C CA . ARG A 1 121 ? 17.109 36.781 19.078 1 94.19 121 ARG A CA 1
ATOM 924 C C . ARG A 1 121 ? 17.516 35.375 18.594 1 94.19 121 ARG A C 1
ATOM 926 O O . ARG A 1 121 ? 16.734 34.438 18.703 1 94.19 121 ARG A O 1
ATOM 933 N N . SER A 1 122 ? 18.734 35.25 18.281 1 89.5 122 SER A N 1
ATOM 934 C CA . SER A 1 122 ? 19.219 34.031 17.625 1 89.5 122 SER A CA 1
ATOM 935 C C . SER A 1 122 ? 19.062 32.812 18.531 1 89.5 122 SER A C 1
ATOM 937 O O . SER A 1 122 ? 18.891 31.688 18.047 1 89.5 122 SER A O 1
ATOM 939 N N . SER A 1 123 ? 19.094 33 19.828 1 93.31 123 SER A N 1
ATOM 940 C CA . SER A 1 123 ? 18.984 31.891 20.766 1 93.31 123 SER A CA 1
ATOM 941 C C . SER A 1 123 ? 17.609 31.234 20.688 1 93.31 123 SER A C 1
ATOM 943 O O . SER A 1 123 ? 17.438 30.078 21.094 1 93.31 123 SER A O 1
ATOM 945 N N . ASP A 1 124 ? 16.594 31.984 20.172 1 93.25 124 ASP A N 1
ATOM 946 C CA . ASP A 1 124 ? 15.25 31.422 20.016 1 93.25 124 ASP A CA 1
ATOM 947 C C . ASP A 1 124 ? 15.266 30.219 19.078 1 93.25 124 ASP A C 1
ATOM 949 O O . ASP A 1 124 ? 14.438 29.312 19.219 1 93.25 124 ASP A O 1
ATOM 953 N N . LEU A 1 125 ? 16.203 30.156 18.172 1 92.62 125 LEU A N 1
ATOM 954 C CA . LEU A 1 125 ? 16.297 29.047 17.219 1 92.62 125 LEU A CA 1
ATOM 955 C C . LEU A 1 125 ? 16.875 27.812 17.875 1 92.62 125 LEU A C 1
ATOM 957 O O . LEU A 1 125 ? 16.781 26.703 17.328 1 92.62 125 LEU A O 1
ATOM 961 N N . LEU A 1 126 ? 17.438 27.969 19.094 1 94.06 126 LEU A N 1
ATOM 962 C CA . LEU A 1 126 ? 18.125 26.875 19.75 1 94.06 126 LEU A CA 1
ATOM 963 C C . LEU A 1 126 ? 17.328 26.344 20.938 1 94.06 126 LEU A C 1
ATOM 965 O O . LEU A 1 126 ? 17.625 25.281 21.484 1 94.06 126 LEU A O 1
ATOM 969 N N . ASP A 1 127 ? 16.297 27.062 21.297 1 94.19 127 ASP A N 1
ATOM 970 C CA . ASP A 1 127 ? 15.633 26.641 22.531 1 94.19 127 ASP A CA 1
ATOM 971 C C . ASP A 1 127 ? 14.109 26.688 22.375 1 94.19 127 ASP A C 1
ATOM 973 O O . ASP A 1 127 ? 13.383 26.719 23.375 1 94.19 127 ASP A O 1
ATOM 977 N N . THR A 1 128 ? 13.602 26.844 21.156 1 95.31 128 THR A N 1
ATOM 978 C CA . THR A 1 128 ? 12.164 26.812 20.906 1 95.31 128 THR A CA 1
ATOM 979 C C . THR A 1 128 ? 11.609 25.391 21.062 1 95.31 128 THR A C 1
ATOM 981 O O . THR A 1 128 ? 12.32 24.422 20.844 1 95.31 128 THR A O 1
ATOM 984 N N . GLY A 1 129 ? 10.367 25.266 21.484 1 96.06 129 GLY A N 1
ATOM 985 C CA . GLY A 1 129 ? 9.633 24.016 21.609 1 96.06 129 GLY A CA 1
ATOM 986 C C . GLY A 1 129 ? 8.133 24.203 21.484 1 96.06 129 GLY A C 1
ATOM 987 O O . GLY A 1 129 ? 7.66 25.203 20.953 1 96.06 129 GLY A O 1
ATOM 988 N N . ASP A 1 130 ? 7.441 23.25 22 1 97.19 130 ASP A N 1
ATOM 989 C CA . ASP A 1 130 ? 5.992 23.203 21.828 1 97.19 130 ASP A CA 1
ATOM 990 C C . ASP A 1 130 ? 5.309 24.328 22.594 1 97.19 130 ASP A C 1
ATOM 992 O O . ASP A 1 130 ? 4.375 24.969 22.094 1 97.19 130 ASP A O 1
ATOM 996 N N . ARG A 1 131 ? 5.703 24.578 23.766 1 97.25 131 ARG A N 1
ATOM 997 C CA . ARG A 1 131 ? 5.047 25.562 24.625 1 97.25 131 ARG A CA 1
ATOM 998 C C . ARG A 1 131 ? 5.109 26.953 24 1 97.25 131 ARG A C 1
ATOM 1000 O O . ARG A 1 131 ? 4.094 27.641 23.906 1 97.25 131 ARG A O 1
ATOM 1007 N N . ARG A 1 132 ? 6.297 27.359 23.625 1 97.38 132 ARG A N 1
ATOM 1008 C CA . ARG A 1 132 ? 6.465 28.672 22.984 1 97.38 132 ARG A CA 1
ATOM 1009 C C . ARG A 1 132 ? 5.684 28.75 21.688 1 97.38 132 ARG A C 1
ATOM 1011 O O . ARG A 1 132 ? 5.082 29.781 21.375 1 97.38 132 ARG A O 1
ATOM 1018 N N . THR A 1 133 ? 5.75 27.672 20.906 1 98.31 133 THR A N 1
ATOM 1019 C CA . THR A 1 133 ? 5.035 27.625 19.641 1 98.31 133 THR A CA 1
ATOM 1020 C C . THR A 1 133 ? 3.539 27.844 19.859 1 98.31 133 THR A C 1
ATOM 1022 O O . THR A 1 133 ? 2.912 28.625 19.125 1 98.31 133 THR A O 1
ATOM 1025 N N . ALA A 1 134 ? 2.938 27.172 20.828 1 98.56 134 ALA A N 1
ATOM 1026 C CA . ALA A 1 134 ? 1.512 27.297 21.125 1 98.56 134 ALA A CA 1
ATOM 1027 C C . ALA A 1 134 ? 1.171 28.719 21.594 1 98.56 134 ALA A C 1
ATOM 1029 O O . ALA A 1 134 ? 0.19 29.312 21.141 1 98.56 134 ALA A O 1
ATOM 1030 N N . LYS A 1 135 ? 1.979 29.281 22.438 1 98.31 135 LYS A N 1
ATOM 1031 C CA . LYS A 1 135 ? 1.729 30.609 23 1 98.31 135 LYS A CA 1
ATOM 1032 C C . LYS A 1 135 ? 1.874 31.688 21.922 1 98.31 135 LYS A C 1
ATOM 1034 O O . LYS A 1 135 ? 1.045 32.594 21.828 1 98.31 135 LYS A O 1
ATOM 1039 N N . ASP A 1 136 ? 2.975 31.578 21.172 1 98.75 136 ASP A N 1
ATOM 1040 C CA . ASP A 1 136 ? 3.186 32.531 20.109 1 98.75 136 ASP A CA 1
ATOM 1041 C C . ASP A 1 136 ? 2.068 32.469 19.062 1 98.75 136 ASP A C 1
ATOM 1043 O O . ASP A 1 136 ? 1.641 33.469 18.531 1 98.75 136 ASP A O 1
ATOM 1047 N N . SER A 1 137 ? 1.62 31.266 18.781 1 98.88 137 SER A N 1
ATOM 1048 C CA . SER A 1 137 ? 0.549 31.094 17.812 1 98.88 137 SER A CA 1
ATOM 1049 C C . SER A 1 137 ? -0.761 31.688 18.312 1 98.88 137 SER A C 1
ATOM 1051 O O . SER A 1 137 ? -1.527 32.25 17.531 1 98.88 137 SER A O 1
ATOM 1053 N N . LEU A 1 138 ? -1.057 31.5 19.594 1 98.81 138 LEU A N 1
ATOM 1054 C CA . LEU A 1 138 ? -2.24 32.125 20.172 1 98.81 138 LEU A CA 1
ATOM 1055 C C . LEU A 1 138 ? -2.145 33.656 20.062 1 98.81 138 LEU A C 1
ATOM 1057 O O . LEU A 1 138 ? -3.102 34.312 19.656 1 98.81 138 LEU A O 1
ATOM 1061 N N . GLU A 1 139 ? -0.981 34.188 20.438 1 98.62 139 GLU A N 1
ATOM 1062 C CA . GLU A 1 139 ? -0.776 35.625 20.344 1 98.62 139 GLU A CA 1
ATOM 1063 C C . GLU A 1 139 ? -0.962 36.125 18.906 1 98.62 139 GLU A C 1
ATOM 1065 O O . GLU A 1 139 ? -1.533 37.188 18.672 1 98.62 139 GLU A O 1
ATOM 1070 N N . PHE A 1 140 ? -0.452 35.406 18.031 1 98.81 140 PHE A N 1
ATOM 1071 C CA . PHE A 1 140 ? -0.647 35.719 16.625 1 98.81 140 PHE A CA 1
ATOM 1072 C C . PHE A 1 140 ? -2.131 35.844 16.297 1 98.81 140 PHE A C 1
ATOM 1074 O O . PHE A 1 140 ? -2.551 36.812 15.656 1 98.81 140 PHE A O 1
ATOM 1081 N N . ILE A 1 141 ? -2.936 34.812 16.656 1 98.75 141 ILE A N 1
ATOM 1082 C CA . ILE A 1 141 ? -4.355 34.781 16.312 1 98.75 141 ILE A CA 1
ATOM 1083 C C . ILE A 1 141 ? -5.039 36.031 16.906 1 98.75 141 ILE A C 1
ATOM 1085 O O . ILE A 1 141 ? -5.809 36.688 16.219 1 98.75 141 ILE A O 1
ATOM 1089 N N . ILE A 1 142 ? -4.762 36.375 18.109 1 97.5 142 ILE A N 1
ATOM 1090 C CA . ILE A 1 142 ? -5.387 37.5 18.797 1 97.5 142 ILE A CA 1
ATOM 1091 C C . ILE A 1 142 ? -5.07 38.812 18.062 1 97.5 142 ILE A C 1
ATOM 1093 O O . ILE A 1 142 ? -5.977 39.562 17.734 1 97.5 142 ILE A O 1
ATOM 1097 N N . GLN A 1 143 ? -3.82 38.969 17.719 1 97.44 143 GLN A N 1
ATOM 1098 C CA . GLN A 1 143 ? -3.398 40.219 17.062 1 97.44 143 GLN A CA 1
ATOM 1099 C C . GLN A 1 143 ? -3.871 40.25 15.617 1 97.44 143 GLN A C 1
ATOM 1101 O O . GLN A 1 143 ? -4.23 41.312 15.109 1 97.44 143 GLN A O 1
ATOM 1106 N N . TRP A 1 144 ? -3.799 39.125 14.992 1 98.12 144 TRP A N 1
ATOM 1107 C CA . TRP A 1 144 ? -4.227 39.062 13.602 1 98.12 144 TRP A CA 1
ATOM 1108 C C . TRP A 1 144 ? -5.707 39.406 13.469 1 98.12 144 TRP A C 1
ATOM 1110 O O . TRP A 1 144 ? -6.105 40.094 12.523 1 98.12 144 TRP A O 1
ATOM 1120 N N . LEU A 1 145 ? -6.523 38.969 14.398 1 96.75 145 LEU A N 1
ATOM 1121 C CA . LEU A 1 145 ? -7.957 39.25 14.375 1 96.75 145 LEU A CA 1
ATOM 1122 C C . LEU A 1 145 ? -8.234 40.75 14.625 1 96.75 145 LEU A C 1
ATOM 1124 O O . LEU A 1 145 ? -9.273 41.25 14.219 1 96.75 145 LEU A O 1
ATOM 1128 N N . GLU A 1 146 ? -7.344 41.406 15.312 1 94.81 146 GLU A N 1
ATOM 1129 C CA . GLU A 1 146 ? -7.469 42.844 15.445 1 94.81 146 GLU A CA 1
ATOM 1130 C C . GLU A 1 146 ? -7.25 43.562 14.102 1 94.81 146 GLU A C 1
ATOM 1132 O O . GLU A 1 146 ? -7.91 44.562 13.805 1 94.81 146 GLU A O 1
ATOM 1137 N N . ARG A 1 147 ? -6.391 42.969 13.398 1 95.19 147 ARG A N 1
ATOM 1138 C CA . ARG A 1 147 ? -6.078 43.5 12.078 1 95.19 147 ARG A CA 1
ATOM 1139 C C . ARG A 1 147 ? -7.148 43.125 11.062 1 95.19 147 ARG A C 1
ATOM 1141 O O . ARG A 1 147 ? -7.445 43.906 10.148 1 95.19 147 ARG A O 1
ATOM 1148 N N . PHE A 1 148 ? -7.758 41.969 11.203 1 96.62 148 PHE A N 1
ATOM 1149 C CA . PHE A 1 148 ? -8.82 41.438 10.344 1 96.62 148 PHE A CA 1
ATOM 1150 C C . PHE A 1 148 ? -10.102 41.219 11.133 1 96.62 148 PHE A C 1
ATOM 1152 O O . PHE A 1 148 ? -10.555 40.094 11.289 1 96.62 148 PHE A O 1
ATOM 1159 N N . PRO A 1 149 ? -10.773 42.219 11.5 1 94.31 149 PRO A N 1
ATOM 1160 C CA . PRO A 1 149 ? -11.898 42.125 12.445 1 94.31 149 PRO A CA 1
ATOM 1161 C C . PRO A 1 149 ? -13.086 41.375 11.852 1 94.31 149 PRO A C 1
ATOM 1163 O O . PRO A 1 149 ? -13.922 40.844 12.602 1 94.31 149 PRO A O 1
ATOM 1166 N N . ARG A 1 150 ? -13.219 41.25 10.555 1 93.88 150 ARG A N 1
ATOM 1167 C CA . ARG A 1 150 ? -14.344 40.562 9.93 1 93.88 150 ARG A CA 1
ATOM 1168 C C . ARG A 1 150 ? -14.305 39.062 10.25 1 93.88 150 ARG A C 1
ATOM 1170 O O . ARG A 1 150 ? -15.297 38.375 10.07 1 93.88 150 ARG A O 1
ATOM 1177 N N . TYR A 1 151 ? -13.18 38.562 10.805 1 96.12 151 TYR A N 1
ATOM 1178 C CA . TYR A 1 151 ? -13.062 37.156 11.117 1 96.12 151 TYR A CA 1
ATOM 1179 C C . TYR A 1 151 ? -13.289 36.906 12.602 1 96.12 151 TYR A C 1
ATOM 1181 O O . TYR A 1 151 ? -13.312 35.75 13.047 1 96.12 151 TYR A O 1
ATOM 1189 N N . LYS A 1 152 ? -13.453 37.812 13.547 1 93.44 152 LYS A N 1
ATOM 1190 C CA . LYS A 1 152 ? -13.523 37.656 15 1 93.44 152 LYS A CA 1
ATOM 1191 C C . LYS A 1 152 ? -14.664 36.719 15.406 1 93.44 152 LYS A C 1
ATOM 1193 O O . LYS A 1 152 ? -14.531 35.969 16.359 1 93.44 152 LYS A O 1
ATOM 1198 N N . ASN A 1 153 ? -15.797 36.656 14.758 1 91.44 153 ASN A N 1
ATOM 1199 C CA . ASN A 1 153 ? -16.922 35.812 15.164 1 91.44 153 ASN A CA 1
ATOM 1200 C C . ASN A 1 153 ? -17.141 34.656 14.188 1 91.44 153 ASN A C 1
ATOM 1202 O O . ASN A 1 153 ? -18.172 33.969 14.242 1 91.44 153 ASN A O 1
ATOM 1206 N N . ARG A 1 154 ? -16.109 34.469 13.477 1 96.62 154 ARG A N 1
ATOM 1207 C CA . ARG A 1 154 ? -16.219 33.375 12.508 1 96.62 154 ARG A CA 1
ATOM 1208 C C . ARG A 1 154 ? -15.891 32.031 13.156 1 96.62 154 ARG A C 1
ATOM 1210 O O . ARG A 1 154 ? -15.094 31.969 14.094 1 96.62 154 ARG A O 1
ATOM 1217 N N . GLU A 1 155 ? -16.594 30.953 12.68 1 98.25 155 GLU A N 1
ATOM 1218 C CA . GLU A 1 155 ? -16.156 29.625 13.109 1 98.25 155 GLU A CA 1
ATOM 1219 C C . GLU A 1 155 ? -14.688 29.391 12.797 1 98.25 155 GLU A C 1
ATOM 1221 O O . GLU A 1 155 ? -14.234 29.672 11.68 1 98.25 155 GLU A O 1
ATOM 1226 N N . LEU A 1 156 ? -14.008 28.953 13.812 1 98.75 156 LEU A N 1
ATOM 1227 C CA . LEU A 1 156 ? -12.57 28.734 13.695 1 98.75 156 L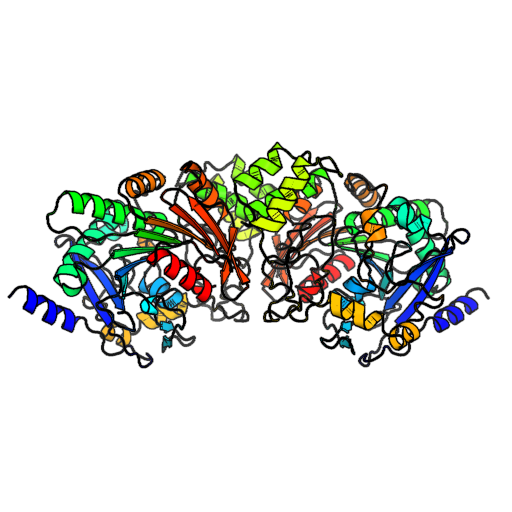EU A CA 1
ATOM 1228 C C . LEU A 1 156 ? -12.234 27.25 13.789 1 98.75 156 LEU A C 1
ATOM 1230 O O . LEU A 1 156 ? -12.742 26.547 14.672 1 98.75 156 LEU A O 1
ATOM 1234 N N . TYR A 1 157 ? -11.477 26.75 12.891 1 98.88 157 TYR A N 1
ATOM 1235 C CA . TYR A 1 157 ? -10.922 25.391 12.906 1 98.88 157 TYR A CA 1
ATOM 1236 C C . TYR A 1 157 ? -9.406 25.422 12.766 1 98.88 157 TYR A C 1
ATOM 1238 O O . TYR A 1 157 ? -8.852 26.359 12.172 1 98.88 157 TYR A O 1
ATOM 1246 N N . ILE A 1 158 ? -8.758 24.469 13.328 1 98.94 158 ILE A N 1
ATOM 1247 C CA . ILE A 1 158 ? -7.316 24.328 13.18 1 98.94 158 ILE A CA 1
ATOM 1248 C C . ILE A 1 158 ? -6.996 22.953 12.609 1 98.94 158 ILE A C 1
ATOM 1250 O O . ILE A 1 158 ? -7.512 21.938 13.086 1 98.94 158 ILE A O 1
ATOM 1254 N N . SER A 1 159 ? -6.207 22.922 11.586 1 98.88 159 SER A N 1
ATOM 1255 C CA . SER A 1 159 ? -5.801 21.672 10.945 1 98.88 159 SER A CA 1
ATOM 1256 C C . SER A 1 159 ? -4.297 21.641 10.695 1 98.88 159 SER A C 1
ATOM 1258 O O . SER A 1 159 ? -3.623 22.672 10.805 1 98.88 159 SER A O 1
ATOM 1260 N N . GLY A 1 160 ? -3.773 20.5 10.484 1 98.69 160 GLY A N 1
ATOM 1261 C CA . GLY A 1 160 ? -2.355 20.297 10.234 1 98.69 160 GLY A CA 1
ATOM 1262 C C . GLY A 1 160 ? -2 18.844 9.961 1 98.69 160 GLY A C 1
ATOM 1263 O O . GLY A 1 160 ? -2.883 18.031 9.703 1 98.69 160 GLY A O 1
ATOM 1264 N N . GLU A 1 161 ? -0.726 18.609 9.938 1 97.44 161 GLU A N 1
ATOM 1265 C CA . GLU A 1 161 ? -0.247 17.266 9.586 1 97.44 161 GLU A CA 1
ATOM 1266 C C . GLU A 1 161 ? 1.072 16.953 10.289 1 97.44 161 GLU A C 1
ATOM 1268 O O . GLU A 1 161 ? 1.846 17.859 10.602 1 97.44 161 GLU A O 1
ATOM 1273 N N . SER A 1 162 ? 1.335 15.695 10.5 1 97.56 162 SER A N 1
ATOM 1274 C CA . SER A 1 162 ? 2.627 15.25 11.008 1 97.56 162 SER A CA 1
ATOM 1275 C C . SER A 1 162 ? 2.848 15.727 12.445 1 97.56 162 SER A C 1
ATOM 1277 O O . SER A 1 162 ? 1.995 15.516 13.305 1 97.56 162 SER A O 1
ATOM 1279 N N . TYR A 1 163 ? 3.9 16.438 12.695 1 97.62 163 TYR A N 1
ATOM 1280 C CA . TYR A 1 163 ? 4.176 16.891 14.055 1 97.62 163 TYR A CA 1
ATOM 1281 C C . TYR A 1 163 ? 3.127 17.906 14.5 1 97.62 163 TYR A C 1
ATOM 1283 O O . TYR A 1 163 ? 3.016 18.203 15.695 1 97.62 163 TYR A O 1
ATOM 1291 N N . ALA A 1 164 ? 2.316 18.359 13.578 1 98.5 164 ALA A N 1
ATOM 1292 C CA . ALA A 1 164 ? 1.183 19.188 13.969 1 98.5 164 ALA A CA 1
ATOM 1293 C C . ALA A 1 164 ? 0.222 18.422 14.875 1 98.5 164 ALA A C 1
ATOM 1295 O O . ALA A 1 164 ? -0.661 19.016 15.5 1 98.5 164 ALA A O 1
ATOM 1296 N N . GLY A 1 165 ? 0.462 17.172 14.992 1 98.69 165 GLY A N 1
ATOM 1297 C CA . GLY A 1 165 ? -0.208 16.406 16.031 1 98.69 165 GLY A CA 1
ATOM 1298 C C . GLY A 1 165 ? 0.069 16.938 17.422 1 98.69 165 GLY A C 1
ATOM 1299 O O . GLY A 1 165 ? -0.681 16.656 18.359 1 98.69 165 GLY A O 1
ATOM 1300 N N . HIS A 1 166 ? 1.112 17.688 17.578 1 98.25 166 HIS A N 1
ATOM 1301 C CA . HIS A 1 166 ? 1.409 18.422 18.812 1 98.25 166 HIS A CA 1
ATOM 1302 C C . HIS A 1 166 ? 0.919 19.859 18.719 1 98.25 166 HIS A C 1
ATOM 1304 O O . HIS A 1 166 ? 0.15 20.312 19.562 1 98.25 166 HIS A O 1
ATOM 1310 N N . TYR A 1 167 ? 1.224 20.531 17.641 1 98.69 167 TYR A N 1
ATOM 1311 C CA . TYR A 1 167 ? 0.943 21.953 17.484 1 98.69 167 TYR A CA 1
ATOM 1312 C C . TYR A 1 167 ? -0.55 22.234 17.609 1 98.69 167 TYR A C 1
ATOM 1314 O O . TYR A 1 167 ? -0.959 23.125 18.359 1 98.69 167 TYR A O 1
ATOM 1322 N N . VAL A 1 168 ? -1.326 21.469 16.891 1 98.94 168 VAL A N 1
ATOM 1323 C CA . VAL A 1 168 ? -2.738 21.781 16.703 1 98.94 168 VAL A CA 1
ATOM 1324 C C . VAL A 1 168 ? -3.49 21.594 18.016 1 98.94 168 VAL A C 1
ATOM 1326 O O . VAL A 1 168 ? -4.152 22.516 18.5 1 98.94 168 VAL A O 1
ATOM 1329 N N . PRO A 1 169 ? -3.367 20.469 18.672 1 98.88 169 PRO A N 1
ATOM 1330 C CA . PRO A 1 169 ? -4.082 20.328 19.938 1 98.88 169 PRO A CA 1
ATOM 1331 C C . PRO A 1 169 ? -3.553 21.281 21.016 1 98.88 169 PRO A C 1
ATOM 1333 O O . PRO A 1 169 ? -4.316 21.75 21.859 1 98.88 169 PRO A O 1
ATOM 1336 N N . GLN A 1 170 ? -2.305 21.547 21.016 1 98.88 170 GLN A N 1
ATOM 1337 C CA . GLN A 1 170 ? -1.733 22.438 22.016 1 98.88 170 GLN A CA 1
ATOM 1338 C C . GLN A 1 170 ? -2.211 23.875 21.828 1 98.88 170 GLN A C 1
ATOM 1340 O O . GLN A 1 170 ? -2.496 24.578 22.797 1 98.88 170 GLN A O 1
ATOM 1345 N N . LEU A 1 171 ? -2.26 24.281 20.594 1 98.94 171 LEU A N 1
ATOM 1346 C CA . LEU A 1 171 ? -2.836 25.594 20.328 1 98.94 171 LEU A CA 1
ATOM 1347 C C . LEU A 1 171 ? -4.309 25.625 20.703 1 98.94 171 LEU A C 1
ATOM 1349 O O . LEU A 1 171 ? -4.781 26.625 21.281 1 98.94 171 LEU A O 1
ATOM 1353 N N . ALA A 1 172 ? -5.043 24.594 20.406 1 98.94 172 ALA A N 1
ATOM 1354 C CA . ALA A 1 172 ? -6.453 24.516 20.766 1 98.94 172 ALA A CA 1
ATOM 1355 C C . ALA A 1 172 ? -6.633 24.625 22.281 1 98.94 172 ALA A C 1
ATOM 1357 O O . ALA A 1 172 ? -7.559 25.281 22.75 1 98.94 172 ALA A O 1
ATOM 1358 N N . LYS A 1 173 ? -5.77 23.953 22.984 1 98.75 173 LYS A N 1
ATOM 1359 C CA . LYS A 1 173 ? -5.828 24.031 24.453 1 98.75 173 LYS A CA 1
ATOM 1360 C C . LYS A 1 173 ? -5.566 25.453 24.938 1 98.75 173 LYS A C 1
ATOM 1362 O O . LYS A 1 173 ? -6.258 25.938 25.828 1 98.75 173 LYS A O 1
ATOM 1367 N N . GLU A 1 174 ? -4.574 26.125 24.359 1 98.69 174 GLU A N 1
ATOM 1368 C CA . GLU A 1 174 ? -4.293 27.516 24.734 1 98.69 174 GLU A CA 1
ATOM 1369 C C . GLU A 1 174 ? -5.496 28.422 24.453 1 98.69 174 GLU A C 1
ATOM 1371 O O . GLU A 1 174 ? -5.781 29.328 25.234 1 98.69 174 GLU A O 1
ATOM 1376 N N . ILE A 1 175 ? -6.152 28.172 23.359 1 98.75 175 ILE A N 1
ATOM 1377 C CA . ILE A 1 175 ? -7.34 28.938 23.016 1 98.75 175 ILE A CA 1
ATOM 1378 C C . ILE A 1 175 ? -8.438 28.688 24.047 1 98.75 175 ILE A C 1
ATOM 1380 O O . ILE A 1 175 ? -9.109 29.625 24.484 1 98.75 175 ILE A O 1
ATOM 1384 N N . MET A 1 176 ? -8.609 27.453 24.391 1 98.12 176 MET A N 1
ATOM 1385 C CA . MET A 1 176 ? -9.602 27.094 25.406 1 98.12 176 MET A CA 1
ATOM 1386 C C . MET A 1 176 ? -9.344 27.828 26.703 1 98.12 176 MET A C 1
ATOM 1388 O O . MET A 1 176 ? -10.273 28.375 27.312 1 98.12 176 MET A O 1
ATOM 1392 N N . ILE A 1 177 ? -8.133 27.859 27.141 1 97.88 177 ILE A N 1
ATOM 1393 C CA . ILE A 1 177 ? -7.746 28.562 28.359 1 97.88 177 ILE A CA 1
ATOM 1394 C C . ILE A 1 177 ? -7.988 30.062 28.203 1 97.88 177 ILE A C 1
ATOM 1396 O O . ILE A 1 177 ? -8.562 30.703 29.078 1 97.88 177 ILE A O 1
ATOM 1400 N N . TYR A 1 178 ? -7.57 30.578 27.094 1 98.19 178 TYR A N 1
ATOM 1401 C CA . TYR A 1 178 ? -7.789 31.984 26.797 1 98.19 178 TYR A CA 1
ATOM 1402 C C . TYR A 1 178 ? -9.273 32.344 26.859 1 98.19 178 TYR A C 1
ATOM 1404 O O . TYR A 1 178 ? -9.656 33.344 27.453 1 98.19 178 TYR A O 1
ATOM 1412 N N . ASN A 1 179 ? -10.078 31.516 26.234 1 97.75 179 ASN A N 1
ATOM 1413 C CA . ASN A 1 179 ? -11.516 31.75 26.172 1 97.75 179 ASN A CA 1
ATOM 1414 C C . ASN A 1 179 ? -12.141 31.781 27.562 1 97.75 179 ASN A C 1
ATOM 1416 O O . ASN A 1 179 ? -13.125 32.5 27.781 1 97.75 179 ASN A O 1
ATOM 1420 N N . SER A 1 180 ? -11.609 31.078 28.5 1 96.81 180 SER A N 1
ATOM 1421 C CA . SER A 1 180 ? -12.148 31.031 29.844 1 96.81 180 SER A CA 1
ATOM 1422 C C . SER A 1 180 ? -11.797 32.281 30.625 1 96.81 180 SER A C 1
ATOM 1424 O O . SER A 1 180 ? -12.414 32.594 31.656 1 96.81 180 SER A O 1
ATOM 1426 N N . GLN A 1 181 ? -10.898 33.094 30.031 1 96.75 181 GLN A N 1
ATOM 1427 C CA . GLN A 1 181 ? -10.383 34.25 30.781 1 96.75 181 GLN A CA 1
ATOM 1428 C C . GLN A 1 181 ? -10.734 35.562 30.094 1 96.75 181 GLN A C 1
ATOM 1430 O O . GLN A 1 181 ? -10.305 36.625 30.516 1 96.75 181 GLN A O 1
ATOM 1435 N N . THR A 1 182 ? -11.438 35.438 29.047 1 94.69 182 THR A N 1
ATOM 1436 C CA . THR A 1 182 ? -11.695 36.625 28.281 1 94.69 182 THR A CA 1
ATOM 1437 C C . THR A 1 182 ? -13.195 36.812 28.031 1 94.69 182 THR A C 1
ATOM 1439 O O . THR A 1 182 ? -13.961 35.844 28.125 1 94.69 182 THR A O 1
ATOM 1442 N N . LYS A 1 183 ? -13.531 38.062 27.703 1 92.12 183 LYS A N 1
ATOM 1443 C CA . LYS A 1 183 ? -14.906 38.406 27.344 1 92.12 183 LYS A CA 1
ATOM 1444 C C . LYS A 1 183 ? -15.133 38.281 25.844 1 92.12 183 LYS A C 1
ATOM 1446 O O . LYS A 1 183 ? -16.266 38.25 25.375 1 92.12 183 LYS A O 1
ATOM 1451 N N . GLN A 1 184 ? -14.102 38.125 25.125 1 92.5 184 GLN A N 1
ATOM 1452 C CA . GLN A 1 184 ? -14.172 37.969 23.688 1 92.5 184 GLN A CA 1
ATOM 1453 C C . GLN A 1 184 ? -13.562 36.656 23.25 1 92.5 184 GLN A C 1
ATOM 1455 O O . GLN A 1 184 ? -12.484 36.625 22.641 1 92.5 184 GLN A O 1
ATOM 1460 N N . PRO A 1 185 ? -14.258 35.625 23.406 1 96 185 PRO A N 1
ATOM 1461 C CA . PRO A 1 185 ? -13.703 34.312 23.125 1 96 185 PRO A CA 1
ATOM 1462 C C . PRO A 1 185 ? -13.547 34.062 21.625 1 96 185 PRO A C 1
ATOM 1464 O O . PRO A 1 185 ? -14.297 34.594 20.812 1 96 185 PRO A O 1
ATOM 1467 N N . LEU A 1 186 ? -12.586 33.312 21.297 1 97.81 186 LEU A N 1
ATOM 1468 C CA . LEU A 1 186 ? -12.43 32.781 19.953 1 97.81 186 LEU A CA 1
ATOM 1469 C C . LEU A 1 186 ? -13.398 31.641 19.703 1 97.81 186 LEU A C 1
ATOM 1471 O O . LEU A 1 186 ? -13.641 30.812 20.594 1 97.81 186 LEU A O 1
ATOM 1475 N N . ASN A 1 187 ? -14.016 31.578 18.547 1 97.81 187 ASN A N 1
ATOM 1476 C CA . ASN A 1 187 ? -15.062 30.609 18.234 1 97.81 187 ASN A CA 1
ATOM 1477 C C . ASN A 1 187 ? -14.492 29.312 17.672 1 97.81 187 ASN A C 1
ATOM 1479 O O . ASN A 1 187 ? -14.859 28.891 16.578 1 97.81 187 ASN A O 1
ATOM 1483 N N . LEU A 1 188 ? -13.633 28.656 18.484 1 98.62 188 LEU A N 1
ATOM 1484 C CA . LEU A 1 188 ? -13.016 27.406 18.078 1 98.62 188 LEU A CA 1
ATOM 1485 C C . LEU A 1 188 ? -14.039 26.266 18.078 1 98.62 188 LEU A C 1
ATOM 1487 O O . LEU A 1 188 ? -14.633 25.969 19.109 1 98.62 188 LEU A O 1
ATOM 1491 N N . LYS A 1 189 ? -14.172 25.578 16.891 1 98.56 189 LYS A N 1
ATOM 1492 C CA . LYS A 1 189 ? -15.195 24.547 16.734 1 98.56 189 LYS A CA 1
ATOM 1493 C C . LYS A 1 189 ? -14.57 23.156 16.672 1 98.56 189 LYS A C 1
ATOM 1495 O O . LYS A 1 189 ? -15.195 22.172 17.078 1 98.56 189 LYS A O 1
ATOM 1500 N N . GLY A 1 190 ? -13.383 23.078 16.156 1 98.81 190 GLY A N 1
ATOM 1501 C CA . GLY A 1 190 ? -12.82 21.75 15.984 1 98.81 190 GLY A CA 1
ATOM 1502 C C . GLY A 1 190 ? -11.398 21.766 15.477 1 98.81 190 GLY A C 1
ATOM 1503 O O . GLY A 1 190 ? -10.906 22.797 15.023 1 98.81 190 GLY A O 1
ATOM 1504 N N . ILE A 1 191 ? -10.719 20.578 15.57 1 98.94 191 ILE A N 1
ATOM 1505 C CA . ILE A 1 191 ? -9.375 20.391 15.039 1 98.94 191 ILE A CA 1
ATOM 1506 C C . ILE A 1 191 ? -9.328 19.109 14.203 1 98.94 191 ILE A C 1
ATOM 1508 O O . ILE A 1 191 ? -10.062 18.156 14.469 1 98.94 191 ILE A O 1
ATOM 1512 N N . MET A 1 192 ? -8.477 19.094 13.211 1 98.88 192 MET A N 1
ATOM 1513 C CA . MET A 1 192 ? -8.273 17.953 12.32 1 98.88 192 MET A CA 1
ATOM 1514 C C . MET A 1 192 ? -6.801 17.797 11.953 1 98.88 192 MET A C 1
ATOM 1516 O O . MET A 1 192 ? -6.188 18.734 11.43 1 98.88 192 MET A O 1
ATOM 1520 N N . VAL A 1 193 ? -6.242 16.641 12.242 1 98.81 193 VAL A N 1
ATOM 1521 C CA . VAL A 1 193 ? -4.809 16.484 12.016 1 98.81 193 VAL A CA 1
ATOM 1522 C C . VAL A 1 193 ? -4.535 15.219 11.227 1 98.81 193 VAL A C 1
ATOM 1524 O O . VAL A 1 193 ? -5.094 14.156 11.531 1 98.81 193 VAL A O 1
ATOM 1527 N N . GLY A 1 194 ? -3.676 15.281 10.195 1 98.75 194 GLY A N 1
ATOM 1528 C CA . GLY A 1 194 ? -3.307 14.164 9.344 1 98.75 194 GLY A CA 1
ATOM 1529 C C . GLY A 1 194 ? -1.995 13.516 9.742 1 98.75 194 GLY A C 1
ATOM 1530 O O . GLY A 1 194 ? -1.016 14.203 10.031 1 98.75 194 GLY A O 1
ATOM 1531 N N . ASN A 1 195 ? -2.062 12.125 9.711 1 98.56 195 ASN A N 1
ATOM 1532 C CA . ASN A 1 195 ? -0.869 11.391 10.117 1 98.56 195 ASN A CA 1
ATOM 1533 C C . ASN A 1 195 ? -0.163 12.07 11.281 1 98.56 195 ASN A C 1
ATOM 1535 O O . ASN A 1 195 ? 1.029 12.375 11.203 1 98.56 195 ASN A O 1
ATOM 1539 N N . ALA A 1 196 ? -0.85 12.18 12.352 1 98.69 196 ALA A N 1
ATOM 1540 C CA . ALA A 1 196 ? -0.509 13.031 13.492 1 98.69 196 ALA A CA 1
ATOM 1541 C C . ALA A 1 196 ? 0.459 12.32 14.438 1 98.69 196 ALA A C 1
ATOM 1543 O O . ALA A 1 196 ? 0.174 11.219 14.914 1 98.69 196 ALA A O 1
ATOM 1544 N N . VAL A 1 197 ? 1.575 12.945 14.648 1 97.88 197 VAL A N 1
ATOM 1545 C CA . VAL A 1 197 ? 2.389 12.5 15.773 1 97.88 197 VAL A CA 1
ATOM 1546 C C . VAL A 1 197 ? 1.627 12.719 17.078 1 97.88 197 VAL A C 1
ATOM 1548 O O . VAL A 1 197 ? 1.15 13.82 17.359 1 97.88 197 VAL A O 1
ATOM 1551 N N . THR A 1 198 ? 1.535 11.664 17.922 1 97.88 198 THR A N 1
ATOM 1552 C CA . THR A 1 198 ? 0.571 11.758 19.016 1 97.88 198 THR A CA 1
ATOM 1553 C C . THR A 1 198 ? 1.189 11.281 20.328 1 97.88 198 THR A C 1
ATOM 1555 O O . THR A 1 198 ? 0.956 11.875 21.391 1 97.88 198 THR A O 1
ATOM 1558 N N . ASP A 1 199 ? 1.89 10.195 20.297 1 97.25 199 ASP A N 1
ATOM 1559 C CA . ASP A 1 199 ? 2.436 9.555 21.484 1 97.25 199 ASP A CA 1
ATOM 1560 C C . ASP A 1 199 ? 3.779 8.898 21.188 1 97.25 199 ASP A C 1
ATOM 1562 O O . ASP A 1 199 ? 3.875 8.031 20.312 1 97.25 199 ASP A O 1
ATOM 1566 N N . THR A 1 200 ? 4.734 9.203 21.953 1 94.19 200 THR A N 1
ATOM 1567 C CA . THR A 1 200 ? 6.098 8.781 21.656 1 94.19 200 THR A CA 1
ATOM 1568 C C . THR A 1 200 ? 6.199 7.262 21.625 1 94.19 200 THR A C 1
ATOM 1570 O O . THR A 1 200 ? 6.754 6.691 20.688 1 94.19 200 THR A O 1
ATOM 1573 N N . TYR A 1 201 ? 5.711 6.582 22.625 1 95.81 201 TYR A N 1
ATOM 1574 C CA . TYR A 1 201 ? 5.816 5.129 22.703 1 95.81 201 TYR A CA 1
ATOM 1575 C C . TYR A 1 201 ? 5.062 4.465 21.562 1 95.81 201 TYR A C 1
ATOM 1577 O O . TYR A 1 201 ? 5.621 3.639 20.828 1 95.81 201 TYR A O 1
ATOM 1585 N N . TYR A 1 202 ? 3.846 4.793 21.375 1 97.12 202 TYR A N 1
ATOM 1586 C CA . TYR A 1 202 ? 2.979 4.105 20.422 1 97.12 202 TYR A CA 1
ATOM 1587 C C . TYR A 1 202 ? 3.316 4.496 18.984 1 97.12 202 TYR A C 1
ATOM 1589 O O . TYR A 1 202 ? 3.174 3.688 18.062 1 97.12 202 TYR A O 1
ATOM 1597 N N . ASP A 1 203 ? 3.742 5.75 18.781 1 96.31 203 ASP A N 1
ATOM 1598 C CA . ASP A 1 203 ? 4.219 6.141 17.453 1 96.31 203 ASP A CA 1
ATOM 1599 C C . ASP A 1 203 ? 5.426 5.309 17.031 1 96.31 203 ASP A C 1
ATOM 1601 O O . ASP A 1 203 ? 5.484 4.812 15.906 1 96.31 203 ASP A O 1
ATOM 1605 N N . ASN A 1 204 ? 6.383 5.168 17.969 1 94.56 204 ASN A N 1
ATOM 1606 C CA . ASN A 1 204 ? 7.57 4.371 17.672 1 94.56 204 ASN A CA 1
ATOM 1607 C C . ASN A 1 204 ? 7.215 2.906 17.438 1 94.56 204 ASN A C 1
ATOM 1609 O O . ASN A 1 204 ? 7.664 2.301 16.469 1 94.56 204 ASN A O 1
ATOM 1613 N N . LEU A 1 205 ? 6.402 2.357 18.328 1 97.06 205 LEU A N 1
ATOM 1614 C CA . LEU A 1 205 ? 5.965 0.97 18.203 1 97.06 205 LEU A CA 1
ATOM 1615 C C . LEU A 1 205 ? 5.246 0.744 16.875 1 97.06 205 LEU A C 1
ATOM 1617 O O . LEU A 1 205 ? 5.535 -0.219 16.172 1 97.06 205 LEU A O 1
ATOM 1621 N N . GLY A 1 206 ? 4.293 1.649 16.609 1 97.94 206 GLY A N 1
ATOM 1622 C CA . GLY A 1 206 ? 3.514 1.533 15.391 1 97.94 206 GLY A CA 1
ATOM 1623 C C . GLY A 1 206 ? 4.355 1.658 14.133 1 97.94 206 GLY A C 1
ATOM 1624 O O . GLY A 1 206 ? 4.074 1.006 13.125 1 97.94 206 GLY A O 1
ATOM 1625 N N . THR A 1 207 ? 5.359 2.5 14.148 1 97.38 207 THR A N 1
ATOM 1626 C CA . THR A 1 207 ? 6.238 2.705 13 1 97.38 207 THR A CA 1
ATOM 1627 C C . THR A 1 207 ? 7.023 1.436 12.688 1 97.38 207 THR A C 1
ATOM 1629 O O . THR A 1 207 ? 7.07 0.996 11.531 1 97.38 207 THR A O 1
ATOM 1632 N N . VAL A 1 208 ? 7.582 0.82 13.719 1 97.62 208 VAL A N 1
ATOM 1633 C CA . VAL A 1 208 ? 8.375 -0.389 13.523 1 97.62 208 VAL A CA 1
ATOM 1634 C C . VAL A 1 208 ? 7.477 -1.528 13.055 1 97.62 208 VAL A C 1
ATOM 1636 O O . VAL A 1 208 ? 7.852 -2.297 12.164 1 97.62 208 VAL A O 1
ATOM 1639 N N . ASN A 1 209 ? 6.281 -1.638 13.641 1 98.25 209 ASN A N 1
ATOM 1640 C CA . ASN A 1 209 ? 5.32 -2.641 13.195 1 98.25 209 ASN A CA 1
ATOM 1641 C C . ASN A 1 209 ? 4.941 -2.441 11.734 1 98.25 209 ASN A C 1
ATOM 1643 O O . ASN A 1 209 ? 4.805 -3.41 10.984 1 98.25 209 ASN A O 1
ATOM 1647 N N . TYR A 1 210 ? 4.754 -1.216 11.383 1 98.75 210 TYR A N 1
ATOM 1648 C CA . TYR A 1 210 ? 4.422 -0.891 10 1 98.75 210 TYR A CA 1
ATOM 1649 C C . TYR A 1 210 ? 5.551 -1.291 9.055 1 98.75 210 TYR A C 1
ATOM 1651 O O . TYR A 1 210 ? 5.309 -1.888 8.008 1 98.75 210 TYR A O 1
ATOM 1659 N N . TRP A 1 211 ? 6.809 -0.938 9.406 1 98.62 211 TRP A N 1
ATOM 1660 C CA . TRP A 1 211 ? 7.961 -1.293 8.586 1 98.62 211 TRP A CA 1
ATOM 1661 C C . TRP A 1 211 ? 8 -2.795 8.328 1 98.62 211 TRP A C 1
ATOM 1663 O O . TRP A 1 211 ? 8.258 -3.23 7.199 1 98.62 211 TRP A O 1
ATOM 1673 N N . TRP A 1 212 ? 7.73 -3.557 9.305 1 98.62 212 TRP A N 1
ATOM 1674 C CA . TRP A 1 212 ? 7.809 -5.008 9.18 1 98.62 212 TRP A CA 1
ATOM 1675 C C . TRP A 1 212 ? 6.656 -5.543 8.336 1 98.62 212 TRP A C 1
ATOM 1677 O O . TRP A 1 212 ? 6.867 -6.316 7.398 1 98.62 212 TRP A O 1
ATOM 1687 N N . SER A 1 213 ? 5.395 -5.121 8.617 1 98.19 213 SER A N 1
ATOM 1688 C CA . SER A 1 213 ? 4.207 -5.656 7.969 1 98.19 213 SER A CA 1
ATOM 1689 C C . SER A 1 213 ? 4.164 -5.273 6.492 1 98.19 213 SER A C 1
ATOM 1691 O O . SER A 1 213 ? 3.49 -5.93 5.695 1 98.19 213 SER A O 1
ATOM 1693 N N . HIS A 1 214 ? 4.871 -4.207 6.148 1 98.25 214 HIS A N 1
ATOM 1694 C CA . HIS A 1 214 ? 4.906 -3.742 4.766 1 98.25 214 HIS A CA 1
ATOM 1695 C C . HIS A 1 214 ? 6.203 -4.152 4.078 1 98.25 214 HIS A C 1
ATOM 1697 O O . HIS A 1 214 ? 6.559 -3.602 3.037 1 98.25 214 HIS A O 1
ATOM 1703 N N . ALA A 1 215 ? 6.941 -5.043 4.703 1 97.94 215 ALA A N 1
ATOM 1704 C CA . ALA A 1 215 ? 8.086 -5.75 4.137 1 97.94 215 ALA A CA 1
ATOM 1705 C C . ALA A 1 215 ? 9.273 -4.809 3.943 1 97.94 215 ALA A C 1
ATOM 1707 O O . ALA A 1 215 ? 10.156 -5.078 3.127 1 97.94 215 ALA A O 1
ATOM 1708 N N . MET A 1 216 ? 9.336 -3.727 4.688 1 98.19 216 MET A N 1
ATOM 1709 C CA . MET A 1 216 ? 10.406 -2.746 4.496 1 98.19 216 MET A CA 1
ATOM 1710 C C . MET A 1 216 ? 11.664 -3.168 5.238 1 98.19 216 MET A C 1
ATOM 1712 O O . MET A 1 216 ? 12.766 -2.703 4.922 1 98.19 216 MET A O 1
ATOM 1716 N N . ILE A 1 217 ? 11.461 -4.039 6.266 1 98.62 217 ILE A N 1
ATOM 1717 C CA . ILE A 1 217 ? 12.609 -4.5 7.047 1 98.62 217 ILE A CA 1
ATOM 1718 C C . ILE A 1 217 ? 12.523 -6.012 7.246 1 98.62 217 ILE A C 1
ATOM 1720 O O . ILE A 1 217 ? 11.461 -6.605 7.074 1 98.62 217 ILE A O 1
ATOM 1724 N N . SER A 1 218 ? 13.641 -6.633 7.57 1 98.38 218 SER A N 1
ATOM 1725 C CA . SER A 1 218 ? 13.719 -8.07 7.809 1 98.38 218 SER A CA 1
ATOM 1726 C C . SER A 1 218 ? 13.094 -8.445 9.148 1 98.38 218 SER A C 1
ATOM 1728 O O . SER A 1 218 ? 12.844 -7.574 9.984 1 98.38 218 SER A O 1
ATOM 1730 N N . ASP A 1 219 ? 12.82 -9.727 9.297 1 97.75 219 ASP A N 1
ATOM 1731 C CA . ASP A 1 219 ? 12.406 -10.25 10.594 1 97.75 219 ASP A CA 1
ATOM 1732 C C . ASP A 1 219 ? 13.453 -9.945 11.664 1 97.75 219 ASP A C 1
ATOM 1734 O O . ASP A 1 219 ? 13.109 -9.586 12.789 1 97.75 219 ASP A O 1
ATOM 1738 N N . GLN A 1 220 ? 14.672 -10.102 11.312 1 97.38 220 GLN A N 1
ATOM 1739 C CA . GLN A 1 220 ? 15.766 -9.898 12.258 1 97.38 220 GLN A CA 1
ATOM 1740 C C . GLN A 1 220 ? 15.812 -8.453 12.742 1 97.38 220 GLN A C 1
ATOM 1742 O O . GLN A 1 220 ? 15.914 -8.203 13.945 1 97.38 220 GLN A O 1
ATOM 1747 N N . THR A 1 221 ? 15.836 -7.527 11.812 1 97.81 221 THR A N 1
ATOM 1748 C CA . THR A 1 221 ? 15.859 -6.113 12.172 1 97.81 221 THR A CA 1
ATOM 1749 C C . THR A 1 221 ? 14.656 -5.75 13.039 1 97.81 221 THR A C 1
ATOM 1751 O O . THR A 1 221 ? 14.789 -5.008 14.016 1 97.81 221 THR A O 1
ATOM 1754 N N . TYR A 1 222 ? 13.5 -6.285 12.688 1 97.94 222 TYR A N 1
ATOM 1755 C CA . TYR A 1 222 ? 12.289 -6.066 13.469 1 97.94 222 TYR A CA 1
ATOM 1756 C C . TYR A 1 222 ? 12.477 -6.527 14.906 1 97.94 222 TYR A C 1
ATOM 1758 O O . TYR A 1 222 ? 12.195 -5.781 15.852 1 97.94 222 TYR A O 1
ATOM 1766 N N . GLN A 1 223 ? 12.938 -7.715 15.102 1 97.19 223 GLN A N 1
ATOM 1767 C CA . GLN A 1 223 ? 13.141 -8.289 16.422 1 97.19 223 GLN A CA 1
ATOM 1768 C C . GLN A 1 223 ? 14.164 -7.496 17.219 1 97.19 223 GLN A C 1
ATOM 1770 O O . GLN A 1 223 ? 13.992 -7.27 18.422 1 97.19 223 GLN A O 1
ATOM 1775 N N . GLN A 1 224 ? 15.211 -7.09 16.562 1 96.94 224 GLN A N 1
ATOM 1776 C CA . GLN A 1 224 ? 16.25 -6.316 17.234 1 96.94 224 GLN A CA 1
ATOM 1777 C C . GLN A 1 224 ? 15.719 -4.961 17.703 1 96.94 224 GLN A C 1
ATOM 1779 O O . GLN A 1 224 ? 16.016 -4.52 18.812 1 96.94 224 GLN A O 1
ATOM 1784 N N . LEU A 1 225 ? 14.953 -4.316 16.859 1 96.69 225 LEU A N 1
ATOM 1785 C CA . LEU A 1 225 ? 14.352 -3.043 17.234 1 96.69 225 LEU A CA 1
ATOM 1786 C C . LEU A 1 225 ? 13.414 -3.219 18.422 1 96.69 225 LEU A C 1
ATOM 1788 O O . LEU A 1 225 ? 13.461 -2.439 19.375 1 96.69 225 LEU A O 1
ATOM 1792 N N . MET A 1 226 ? 12.625 -4.258 18.422 1 95.75 226 MET A N 1
ATOM 1793 C CA . MET A 1 226 ? 11.625 -4.512 19.453 1 95.75 226 MET A CA 1
ATOM 1794 C C . MET A 1 226 ? 12.289 -4.84 20.781 1 95.75 226 MET A C 1
ATOM 1796 O O . MET A 1 226 ? 11.758 -4.504 21.844 1 95.75 226 MET A O 1
ATOM 1800 N N . SER A 1 227 ? 13.383 -5.5 20.703 1 95.25 227 SER A N 1
ATOM 1801 C CA . SER A 1 227 ? 14.008 -5.977 21.938 1 95.25 227 SER A CA 1
ATOM 1802 C C . SER A 1 227 ? 15 -4.953 22.484 1 95.25 227 SER A C 1
ATOM 1804 O O . SER A 1 227 ? 15.227 -4.887 23.688 1 95.25 227 SER A O 1
ATOM 1806 N N . THR A 1 228 ? 15.57 -4.133 21.625 1 93.69 228 THR A N 1
ATOM 1807 C CA . THR A 1 228 ? 16.672 -3.262 22.031 1 93.69 228 THR A CA 1
ATOM 1808 C C . THR A 1 228 ? 16.156 -1.854 22.328 1 93.69 228 THR A C 1
ATOM 1810 O O . THR A 1 228 ? 16.672 -1.181 23.219 1 93.69 228 THR A O 1
ATOM 1813 N N . CYS A 1 229 ? 15.188 -1.412 21.609 1 91.19 229 CYS A N 1
ATOM 1814 C CA . CYS A 1 229 ? 14.773 -0.015 21.703 1 91.19 229 CYS A CA 1
ATOM 1815 C C . CYS A 1 229 ? 13.75 0.181 22.828 1 91.19 229 CYS A C 1
ATOM 1817 O O . CYS A 1 229 ? 12.852 -0.642 23 1 91.19 229 CYS A O 1
ATOM 1819 N N . ASP A 1 230 ? 14.016 1.198 23.625 1 88.38 230 ASP A N 1
ATOM 1820 C CA . ASP A 1 230 ? 13.016 1.697 24.562 1 88.38 230 ASP A CA 1
ATOM 1821 C C . ASP A 1 230 ? 12.109 2.732 23.891 1 88.38 230 ASP A C 1
ATOM 1823 O O . ASP A 1 230 ? 12.422 3.924 23.891 1 88.38 230 ASP A O 1
ATOM 1827 N N . PHE A 1 231 ? 10.977 2.4 23.547 1 86.06 231 PHE A N 1
ATOM 1828 C CA . PHE A 1 231 ? 10.094 3.197 22.703 1 86.06 231 PHE A CA 1
ATOM 1829 C C . PHE A 1 231 ? 9.484 4.352 23.5 1 86.06 231 PHE A C 1
ATOM 1831 O O . PHE A 1 231 ? 8.82 5.219 22.938 1 86.06 231 PHE A O 1
ATOM 1838 N N . HIS A 1 232 ? 9.75 4.402 24.797 1 82.75 232 HIS A N 1
ATOM 1839 C CA . HIS A 1 232 ? 9.227 5.48 25.625 1 82.75 232 HIS A CA 1
ATOM 1840 C C . HIS A 1 232 ? 10.078 6.738 25.5 1 82.75 232 HIS A C 1
ATOM 1842 O O . HIS A 1 232 ? 9.641 7.828 25.891 1 82.75 232 HIS A O 1
ATOM 1848 N N . GLN A 1 233 ? 11.289 6.477 25.016 1 74.25 233 GLN A N 1
ATOM 1849 C CA . GLN A 1 233 ? 12.234 7.59 25.031 1 74.25 233 GLN A CA 1
ATOM 1850 C C . GLN A 1 233 ? 12.234 8.328 23.688 1 74.25 233 GLN A C 1
ATOM 1852 O O . GLN A 1 233 ? 12.102 7.703 22.641 1 74.25 233 GLN A O 1
ATOM 1857 N N . GLN A 1 234 ? 12.312 9.578 23.906 1 67.5 234 GLN A N 1
ATOM 1858 C CA . GLN A 1 234 ? 12.453 10.398 22.703 1 67.5 234 GLN A CA 1
ATOM 1859 C C . GLN A 1 234 ? 13.844 10.266 22.094 1 67.5 234 GLN A C 1
ATOM 1861 O O . GLN A 1 234 ? 13.992 10.227 20.875 1 67.5 234 GLN A O 1
ATOM 1866 N N . LYS A 1 235 ? 14.773 10.258 22.984 1 64.81 235 LYS A N 1
ATOM 1867 C CA . LYS A 1 235 ? 16.156 10 22.562 1 64.81 235 LYS A CA 1
ATOM 1868 C C . LYS A 1 235 ? 16.531 8.547 22.828 1 64.81 235 LYS A C 1
ATOM 1870 O O . LYS A 1 235 ? 16.5 8.086 23.969 1 64.81 235 LYS A O 1
ATOM 1875 N N . GLU A 1 236 ? 16.891 7.918 21.719 1 71.19 236 GLU A N 1
ATOM 1876 C CA . GLU A 1 236 ? 17.172 6.488 21.844 1 71.19 236 GLU A CA 1
ATOM 1877 C C . GLU A 1 236 ? 18.656 6.238 22.141 1 71.19 236 GLU A C 1
ATOM 1879 O O . GLU A 1 236 ? 19.484 7.133 21.969 1 71.19 236 GLU A O 1
ATOM 1884 N N . SER A 1 237 ? 18.891 5.066 22.641 1 80.62 237 SER A N 1
ATOM 1885 C CA . SER A 1 237 ? 20.266 4.629 22.828 1 80.62 237 SER A CA 1
ATOM 1886 C C . SER A 1 237 ? 21.031 4.59 21.516 1 80.62 237 SER A C 1
ATOM 1888 O O . SER A 1 237 ? 20.422 4.605 20.438 1 80.62 237 SER A O 1
ATOM 1890 N N . GLU A 1 238 ? 22.25 4.652 21.641 1 84.81 238 GLU A N 1
ATOM 1891 C CA . GLU A 1 238 ? 23.094 4.551 20.453 1 84.81 238 GLU A CA 1
ATOM 1892 C C . GLU A 1 238 ? 22.812 3.264 19.688 1 84.81 238 GLU A C 1
ATOM 1894 O O . GLU A 1 238 ? 22.812 3.26 18.453 1 84.81 238 GLU A O 1
ATOM 1899 N N . GLN A 1 239 ? 22.625 2.23 20.453 1 89.69 239 GLN A N 1
ATOM 1900 C CA . GLN A 1 239 ? 22.344 0.945 19.828 1 89.69 239 GLN A CA 1
ATOM 1901 C C . GLN A 1 239 ? 21.031 0.995 19.047 1 89.69 239 GLN A C 1
ATOM 1903 O O . GLN A 1 239 ? 20.953 0.484 17.922 1 89.69 239 GLN A O 1
ATOM 1908 N N . CYS A 1 240 ? 20.062 1.552 19.625 1 91.25 240 CYS A N 1
ATOM 1909 C CA . CYS A 1 240 ? 18.781 1.69 18.938 1 91.25 240 CYS A CA 1
ATOM 1910 C C . CYS A 1 240 ? 18.906 2.566 17.703 1 91.25 240 CYS A C 1
ATOM 1912 O O . CYS A 1 240 ? 18.375 2.227 16.641 1 91.25 240 CYS A O 1
ATOM 1914 N N . GLU A 1 241 ? 19.594 3.643 17.828 1 89.81 241 GLU A N 1
ATOM 1915 C CA . GLU A 1 241 ? 19.797 4.547 16.703 1 89.81 241 GLU A CA 1
ATOM 1916 C C . GLU A 1 241 ? 20.531 3.846 15.555 1 89.81 241 GLU A C 1
ATOM 1918 O O . GLU A 1 241 ? 20.25 4.105 14.383 1 89.81 241 GLU A O 1
ATOM 1923 N N . THR A 1 242 ? 21.438 3.031 15.906 1 92.12 242 THR A N 1
ATOM 1924 C CA . THR A 1 242 ? 22.188 2.275 14.898 1 92.12 242 THR A CA 1
ATOM 1925 C C . THR A 1 242 ? 21.266 1.324 14.148 1 92.12 242 THR A C 1
ATOM 1927 O O . THR A 1 242 ? 21.375 1.169 12.93 1 92.12 242 THR A O 1
ATOM 1930 N N . LEU A 1 243 ? 20.359 0.721 14.867 1 93.75 243 LEU A N 1
ATOM 1931 C CA . LEU A 1 243 ? 19.422 -0.205 14.25 1 93.75 243 LEU A CA 1
ATOM 1932 C C . LEU A 1 243 ? 18.469 0.532 13.312 1 93.75 243 LEU A C 1
ATOM 1934 O O . LEU A 1 243 ? 18.156 0.041 12.227 1 93.75 243 LEU A O 1
ATOM 1938 N N . TYR A 1 244 ? 18.016 1.698 13.75 1 92.44 244 TYR A N 1
ATOM 1939 C CA . TYR A 1 244 ? 17.172 2.52 12.883 1 92.44 244 TYR A CA 1
ATOM 1940 C C . TYR A 1 244 ? 17.922 2.914 11.617 1 92.44 244 TYR A C 1
ATOM 1942 O O . TYR A 1 244 ? 17.375 2.824 10.516 1 92.44 244 TYR A O 1
ATOM 1950 N N . SER A 1 245 ? 19.125 3.326 11.781 1 91.88 245 SER A N 1
ATOM 1951 C CA . SER A 1 245 ? 19.953 3.721 10.641 1 91.88 245 SER A CA 1
ATOM 1952 C C . SER A 1 245 ? 20.188 2.549 9.695 1 91.88 245 SER A C 1
ATOM 1954 O O . SER A 1 245 ? 20.141 2.709 8.477 1 91.88 245 SER A O 1
ATOM 1956 N N . TYR A 1 246 ? 20.469 1.429 10.281 1 95.19 246 TYR A N 1
ATOM 1957 C CA . TYR A 1 246 ? 20.656 0.232 9.469 1 95.19 246 TYR A CA 1
ATOM 1958 C C . TYR A 1 246 ? 19.406 -0.074 8.648 1 95.19 246 TYR A C 1
ATOM 1960 O O . TYR A 1 246 ? 19.5 -0.341 7.449 1 95.19 246 TYR A O 1
ATOM 1968 N N . ALA A 1 247 ? 18.234 -0.056 9.266 1 95.75 247 ALA A N 1
ATOM 1969 C CA . ALA A 1 247 ? 16.984 -0.302 8.57 1 95.75 247 ALA A CA 1
ATOM 1970 C C . ALA A 1 247 ? 16.797 0.667 7.406 1 95.75 247 ALA A C 1
ATOM 1972 O O . ALA A 1 247 ? 16.516 0.248 6.281 1 95.75 247 ALA A O 1
ATOM 1973 N N . MET A 1 248 ? 16.969 1.926 7.66 1 93.06 248 MET A N 1
ATOM 1974 C CA . MET A 1 248 ? 16.672 2.977 6.691 1 93.06 248 MET A CA 1
ATOM 1975 C C . MET A 1 248 ? 17.703 2.99 5.574 1 93.06 248 MET A C 1
ATOM 1977 O O . MET A 1 248 ? 17.375 3.217 4.41 1 93.06 248 MET A O 1
ATOM 1981 N N . ASP A 1 249 ? 18.953 2.707 5.906 1 91.38 249 ASP A N 1
ATOM 1982 C CA . ASP A 1 249 ? 20.031 2.861 4.945 1 91.38 249 ASP A CA 1
ATOM 1983 C C . ASP A 1 249 ? 20.266 1.567 4.172 1 91.38 249 ASP A C 1
ATOM 1985 O O . ASP A 1 249 ? 20.625 1.599 2.992 1 91.38 249 ASP A O 1
ATOM 1989 N N . GLN A 1 250 ? 20.062 0.484 4.855 1 94.12 250 GLN A N 1
ATOM 1990 C CA . GLN A 1 250 ? 20.484 -0.772 4.246 1 94.12 250 GLN A CA 1
ATOM 1991 C C . GLN A 1 250 ? 19.281 -1.593 3.791 1 94.12 250 GLN A C 1
ATOM 1993 O O . GLN A 1 250 ? 19.375 -2.363 2.832 1 94.12 250 GLN A O 1
ATOM 1998 N N . GLU A 1 251 ? 18.172 -1.362 4.414 1 97.44 251 GLU A N 1
ATOM 1999 C CA . GLU A 1 251 ? 17.094 -2.311 4.129 1 97.44 251 GLU A CA 1
ATOM 2000 C C . GLU A 1 251 ? 15.969 -1.65 3.338 1 97.44 251 GLU A C 1
ATOM 2002 O O . GLU A 1 251 ? 15.352 -2.287 2.482 1 97.44 251 GLU A O 1
ATOM 2007 N N . PHE A 1 252 ? 15.609 -0.396 3.584 1 96 252 PHE A N 1
ATOM 2008 C CA . PHE A 1 252 ? 14.523 0.263 2.869 1 96 252 PHE A CA 1
ATOM 2009 C C . PHE A 1 252 ? 14.836 0.359 1.381 1 96 252 PHE A C 1
ATOM 2011 O O . PHE A 1 252 ? 13.977 0.057 0.543 1 96 252 PHE A O 1
ATOM 2018 N N . GLY A 1 253 ? 16.094 0.766 1.095 1 93.56 253 GLY A N 1
ATOM 2019 C CA . GLY A 1 253 ? 16.438 1.143 -0.267 1 93.56 253 GLY A CA 1
ATOM 2020 C C . GLY A 1 253 ? 15.969 2.535 -0.639 1 93.56 253 GLY A C 1
ATOM 2021 O O . GLY A 1 253 ? 15.57 3.312 0.229 1 93.56 253 GLY A O 1
ATOM 2022 N N . ASN A 1 254 ? 16.062 2.857 -1.935 1 90.69 254 ASN A N 1
ATOM 2023 C CA . ASN A 1 254 ? 15.703 4.184 -2.426 1 90.69 254 ASN A CA 1
ATOM 2024 C C . ASN A 1 254 ? 14.195 4.324 -2.629 1 90.69 254 ASN A C 1
ATOM 2026 O O . ASN A 1 254 ? 13.727 4.398 -3.764 1 90.69 254 ASN A O 1
ATOM 2030 N N . ILE A 1 255 ? 13.469 4.441 -1.55 1 93.19 255 ILE A N 1
ATOM 2031 C CA . ILE A 1 255 ? 12.023 4.656 -1.621 1 93.19 255 ILE A CA 1
ATOM 2032 C C . ILE A 1 255 ? 11.656 5.938 -0.875 1 93.19 255 ILE A C 1
ATOM 2034 O O . ILE A 1 255 ? 12.445 6.441 -0.07 1 93.19 255 ILE A O 1
ATOM 2038 N N . ASP A 1 256 ? 10.539 6.52 -1.219 1 92 256 ASP A N 1
ATOM 2039 C CA . ASP A 1 256 ? 9.969 7.633 -0.467 1 92 256 ASP A CA 1
ATOM 2040 C C . ASP A 1 256 ? 9.203 7.137 0.758 1 92 256 ASP A C 1
ATOM 2042 O O . ASP A 1 256 ? 8.148 6.512 0.625 1 92 256 ASP A O 1
ATOM 2046 N N . GLN A 1 257 ? 9.664 7.406 1.911 1 93.44 257 GLN A N 1
ATOM 2047 C CA . GLN A 1 257 ? 9.023 6.926 3.133 1 93.44 257 GLN A CA 1
ATOM 2048 C C . GLN A 1 257 ? 7.668 7.594 3.348 1 93.44 257 GLN A C 1
ATOM 2050 O O . GLN A 1 257 ? 6.844 7.105 4.121 1 93.44 257 GLN A O 1
ATOM 2055 N N . TYR A 1 258 ? 7.453 8.703 2.729 1 93.88 258 TYR A N 1
ATOM 2056 C CA . TYR A 1 258 ? 6.215 9.453 2.898 1 93.88 258 TYR A CA 1
ATOM 2057 C C . TYR A 1 258 ? 5.121 8.914 1.981 1 93.88 258 TYR A C 1
ATOM 2059 O O . TYR A 1 258 ? 3.957 9.305 2.105 1 93.88 258 TYR A O 1
ATOM 2067 N N . ASN A 1 259 ? 5.43 8.117 1.088 1 96.06 259 ASN A N 1
ATOM 2068 C CA . ASN A 1 259 ? 4.598 7.258 0.253 1 96.06 259 ASN A CA 1
ATOM 2069 C C . ASN A 1 259 ? 5.375 6.055 -0.268 1 96.06 259 ASN A C 1
ATOM 2071 O O . ASN A 1 259 ? 6.047 6.145 -1.298 1 96.06 259 ASN A O 1
ATOM 2075 N N . ILE A 1 260 ? 5.227 4.949 0.298 1 96.5 260 ILE A N 1
ATOM 2076 C CA . ILE A 1 260 ? 6.172 3.855 0.125 1 96.5 260 ILE A CA 1
ATOM 2077 C C . ILE A 1 260 ? 5.957 3.193 -1.234 1 96.5 260 ILE A C 1
ATOM 2079 O O . ILE A 1 260 ? 6.781 2.391 -1.68 1 96.5 260 ILE A O 1
ATOM 2083 N N . TYR A 1 261 ? 4.949 3.564 -1.971 1 95.12 261 TYR A N 1
ATOM 2084 C CA . TYR A 1 261 ? 4.699 2.936 -3.262 1 95.12 261 TYR A CA 1
ATOM 2085 C C . TYR A 1 261 ? 4.883 3.934 -4.398 1 95.12 261 TYR A C 1
ATOM 2087 O O . TYR A 1 261 ? 4.762 3.576 -5.574 1 95.12 261 TYR A O 1
ATOM 2095 N N . ALA A 1 262 ? 5.152 5.211 -4.07 1 89.88 262 ALA A N 1
ATOM 2096 C CA . ALA A 1 262 ? 5.438 6.227 -5.082 1 89.88 262 ALA A CA 1
ATOM 2097 C C . ALA A 1 262 ? 6.922 6.234 -5.449 1 89.88 262 ALA A C 1
ATOM 2099 O O . ALA A 1 262 ? 7.766 5.832 -4.645 1 89.88 262 ALA A O 1
ATOM 2100 N N . PRO A 1 263 ? 7.234 6.629 -6.699 1 85.12 263 PRO A N 1
ATOM 2101 C CA . PRO A 1 263 ? 8.648 6.812 -7.035 1 85.12 263 PRO A CA 1
ATOM 2102 C C . PRO A 1 263 ? 9.297 7.961 -6.258 1 85.12 263 PRO A C 1
ATOM 2104 O O . PRO A 1 263 ? 8.648 8.977 -6.008 1 85.12 263 PRO A O 1
ATOM 2107 N N . PRO A 1 264 ? 10.516 7.75 -5.895 1 82.06 264 PRO A N 1
ATOM 2108 C CA . PRO A 1 264 ? 11.211 8.844 -5.215 1 82.06 264 PRO A CA 1
ATOM 2109 C C . PRO A 1 264 ? 11.656 9.945 -6.172 1 82.06 264 PRO A C 1
ATOM 2111 O O . PRO A 1 264 ? 11.641 9.75 -7.391 1 82.06 264 PRO A O 1
ATOM 2114 N N . CYS A 1 265 ? 11.812 11.211 -5.66 1 71.94 265 CYS A N 1
ATOM 2115 C CA . CYS A 1 265 ? 12.375 12.289 -6.477 1 71.94 265 CYS A CA 1
ATOM 2116 C C . CYS A 1 265 ? 13.836 12.023 -6.801 1 71.94 265 CYS A C 1
ATOM 2118 O O . CYS A 1 265 ? 14.656 11.844 -5.895 1 71.94 265 CYS A O 1
ATOM 2120 N N . ASN A 1 266 ? 14.242 11.523 -8.031 1 57.47 266 ASN A N 1
ATOM 2121 C CA . ASN A 1 266 ? 15.617 11.25 -8.438 1 57.47 266 ASN A CA 1
ATOM 2122 C C . ASN A 1 266 ? 16.328 12.523 -8.867 1 57.47 266 ASN A C 1
ATOM 2124 O O . ASN A 1 266 ? 15.836 13.266 -9.719 1 57.47 266 ASN A O 1
ATOM 2128 N N . ASN A 1 267 ? 16.828 13.391 -8.07 1 46.5 267 ASN A N 1
ATOM 2129 C CA . ASN A 1 267 ? 17.625 14.531 -8.531 1 46.5 267 ASN A CA 1
ATOM 2130 C C . ASN A 1 267 ? 18.75 14.086 -9.469 1 46.5 267 ASN A C 1
ATOM 2132 O O . ASN A 1 267 ? 19.688 13.414 -9.039 1 46.5 267 ASN A O 1
ATOM 2136 N N . SER A 1 268 ? 18.547 13.664 -10.758 1 35.97 268 SER A N 1
ATOM 2137 C CA . SER A 1 268 ? 19.75 13.625 -11.602 1 35.97 268 SER A CA 1
ATOM 2138 C C . SER A 1 268 ? 20.672 14.789 -11.297 1 35.97 268 SER A C 1
ATOM 2140 O O . SER A 1 268 ? 21.828 14.797 -11.734 1 35.97 268 SER A O 1
ATOM 2142 N N . ASP A 1 269 ? 20.156 16.016 -11.461 1 32.22 269 ASP A N 1
ATOM 2143 C CA . ASP A 1 269 ? 21.094 17.141 -11.555 1 32.22 269 ASP A CA 1
ATOM 2144 C C . ASP A 1 269 ? 21.812 17.359 -10.227 1 32.22 269 ASP A C 1
ATOM 2146 O O . ASP A 1 269 ? 22.344 18.453 -9.984 1 32.22 269 ASP A O 1
ATOM 2150 N N . GLY A 1 270 ? 22.594 16.594 -9.695 1 32.5 270 GLY A N 1
ATOM 2151 C CA . GLY A 1 270 ? 23.656 16.766 -8.727 1 32.5 270 GLY A CA 1
ATOM 2152 C C . GLY A 1 270 ? 23.172 17.188 -7.359 1 32.5 270 GLY A C 1
ATOM 2153 O O . GLY A 1 270 ? 23.969 17.422 -6.449 1 32.5 270 GLY A O 1
ATOM 2154 N N . SER A 1 271 ? 22.125 18.062 -7.328 1 31.3 271 SER A N 1
ATOM 2155 C CA . SER A 1 271 ? 21.891 18.672 -6.023 1 31.3 271 SER A CA 1
ATOM 2156 C C . SER A 1 271 ? 21.359 17.656 -5.023 1 31.3 271 SER A C 1
ATOM 2158 O O . SER A 1 271 ? 20.625 16.734 -5.391 1 31.3 271 SER A O 1
ATOM 2160 N N . SER A 1 272 ? 21.984 17.453 -3.936 1 31.75 272 SER A N 1
ATOM 2161 C CA . SER A 1 272 ? 21.812 16.688 -2.701 1 31.75 272 SER A CA 1
ATOM 2162 C C . SER A 1 272 ? 20.344 16.672 -2.275 1 31.75 272 SER A C 1
ATOM 2164 O O . SER A 1 272 ? 19.703 17.719 -2.168 1 31.75 272 SER A O 1
ATOM 2166 N N . THR A 1 273 ? 19.516 15.906 -2.959 1 34.84 273 THR A N 1
ATOM 2167 C CA . THR A 1 273 ? 18.156 15.695 -2.479 1 34.84 273 THR A CA 1
ATOM 2168 C C . THR A 1 273 ? 18.094 15.828 -0.959 1 34.84 273 THR A C 1
ATOM 2170 O O . THR A 1 273 ? 18.688 15.023 -0.233 1 34.84 273 THR A O 1
ATOM 2173 N N . THR A 1 274 ? 17.984 17.016 -0.531 1 29.91 274 THR A N 1
ATOM 2174 C CA . THR A 1 274 ? 17.688 17.438 0.83 1 29.9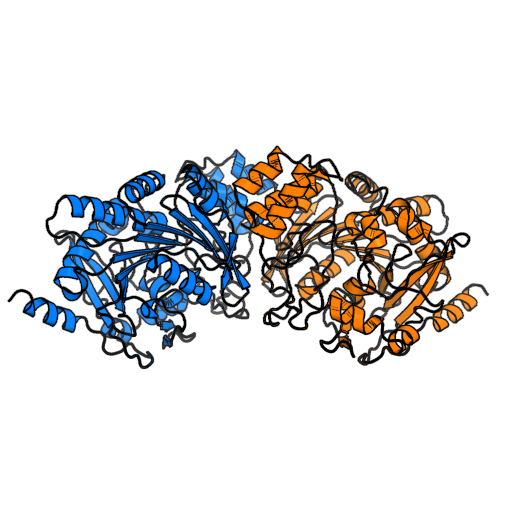1 274 THR A CA 1
ATOM 2175 C C . THR A 1 274 ? 16.438 16.75 1.357 1 29.91 274 THR A C 1
ATOM 2177 O O . THR A 1 274 ? 15.836 17.188 2.342 1 29.91 274 THR A O 1
ATOM 2180 N N . ARG A 1 275 ? 15.711 16.094 0.524 1 33.47 275 ARG A N 1
ATOM 2181 C CA . ARG A 1 275 ? 14.602 15.672 1.379 1 33.47 275 ARG A CA 1
ATOM 2182 C C . ARG A 1 275 ? 15.109 15.227 2.748 1 33.47 275 ARG A C 1
ATOM 2184 O O . ARG A 1 275 ? 15.859 14.258 2.855 1 33.47 275 ARG A O 1
ATOM 2191 N N . ARG A 1 276 ? 15.203 16.141 3.578 1 32.84 276 ARG A N 1
ATOM 2192 C CA . ARG A 1 276 ? 15.602 16.516 4.934 1 32.84 276 ARG A CA 1
ATOM 2193 C C . ARG A 1 276 ? 15.32 15.383 5.918 1 32.84 276 ARG A C 1
ATOM 2195 O O . ARG A 1 276 ? 14.453 14.539 5.668 1 32.84 276 ARG A O 1
ATOM 2202 N N . ASN A 1 277 ? 16.266 15.289 6.859 1 29.27 277 ASN A N 1
ATOM 2203 C CA . ASN A 1 277 ? 16.5 14.844 8.227 1 29.27 277 ASN A CA 1
ATOM 2204 C C . ASN A 1 277 ? 15.211 14.883 9.055 1 29.27 277 ASN A C 1
ATOM 2206 O O . ASN A 1 277 ? 14.93 15.883 9.719 1 29.27 277 ASN A O 1
ATOM 2210 N N . MET A 1 278 ? 14.133 14.711 8.5 1 30.78 278 MET A N 1
ATOM 2211 C CA . MET A 1 278 ? 13.43 14.516 9.766 1 30.78 278 MET A CA 1
ATOM 2212 C C . MET A 1 278 ? 14.219 13.594 10.695 1 30.78 278 MET A C 1
ATOM 2214 O O . MET A 1 278 ? 14.867 12.648 10.234 1 30.78 278 MET A O 1
ATOM 2218 N N . ARG A 1 279 ? 14.734 14 11.68 1 29.56 279 ARG A N 1
ATOM 2219 C CA . ARG A 1 279 ? 15.383 13.211 12.719 1 29.56 279 ARG A CA 1
ATOM 2220 C C . ARG A 1 279 ? 14.898 11.766 12.688 1 29.56 279 ARG A C 1
ATOM 2222 O O . ARG A 1 279 ? 14.258 11.297 13.633 1 29.56 279 ARG A O 1
ATOM 2229 N N . LEU A 1 280 ? 14.273 11.125 11.508 1 31.83 280 LEU A N 1
ATOM 2230 C CA . LEU A 1 280 ? 14.812 9.773 11.484 1 31.83 280 LEU A CA 1
ATOM 2231 C C . LEU A 1 280 ? 16.156 9.742 10.758 1 31.83 280 LEU A C 1
ATOM 2233 O O . LEU A 1 280 ? 16.375 10.484 9.797 1 31.83 280 LEU A O 1
ATOM 2237 N N . PRO A 1 281 ? 17.375 9.062 10.984 1 25.83 281 PRO A N 1
ATOM 2238 C CA . PRO A 1 281 ? 18.734 9.172 10.445 1 25.83 281 PRO A CA 1
ATOM 2239 C C . PRO A 1 281 ? 18.766 9.109 8.922 1 25.83 281 PRO A C 1
ATOM 2241 O O . PRO A 1 281 ? 19.391 9.961 8.281 1 25.83 281 PRO A O 1
ATOM 2244 N N . HIS A 1 282 ? 19.016 7.992 8.055 1 24.42 282 HIS A N 1
ATOM 2245 C CA . HIS A 1 282 ? 19.906 7.711 6.938 1 24.42 282 HIS A CA 1
ATOM 2246 C C . HIS A 1 282 ? 19.203 7.914 5.602 1 24.42 282 HIS A C 1
ATOM 2248 O O . HIS A 1 282 ? 18.25 7.195 5.289 1 24.42 282 HIS A O 1
ATOM 2254 N N . ARG A 1 283 ? 19.266 9.047 4.93 1 29.86 283 ARG A N 1
ATOM 2255 C CA . ARG A 1 283 ? 18.516 9.461 3.746 1 29.86 283 ARG A CA 1
ATOM 2256 C C . ARG A 1 283 ? 19.25 9.062 2.469 1 29.86 283 ARG A C 1
ATOM 2258 O O . ARG A 1 283 ? 20.406 9.438 2.266 1 29.86 283 ARG A O 1
ATOM 2265 N N . PRO A 1 284 ? 18.766 7.938 1.641 1 26.5 284 PRO A N 1
ATOM 2266 C CA . PRO A 1 284 ? 19.406 7.562 0.38 1 26.5 284 PRO A CA 1
ATOM 2267 C C . PRO A 1 284 ? 19.172 8.594 -0.728 1 26.5 284 PRO A C 1
ATOM 2269 O O . PRO A 1 284 ? 18.266 9.414 -0.631 1 26.5 284 PRO A O 1
ATOM 2272 N N . HIS A 1 285 ? 19.922 8.562 -1.818 1 24.12 285 HIS A N 1
ATOM 2273 C CA . HIS A 1 285 ? 20.281 9.297 -3.021 1 24.12 285 HIS A CA 1
ATOM 2274 C C . HIS A 1 285 ? 19.172 9.242 -4.059 1 24.12 285 HIS A C 1
ATOM 2276 O O . HIS A 1 285 ? 18.391 8.281 -4.09 1 24.12 285 HIS A O 1
ATOM 2282 N N . LEU A 1 286 ? 18.906 10.266 -5.152 1 27.36 286 LEU A N 1
ATOM 2283 C CA . LEU A 1 286 ? 17.953 11.141 -5.824 1 27.36 286 LEU A CA 1
ATOM 2284 C C . LEU A 1 286 ? 17.547 10.57 -7.176 1 27.36 286 LEU A C 1
ATOM 2286 O O . LEU A 1 286 ? 16.562 11.016 -7.77 1 27.36 286 LEU A O 1
ATOM 2290 N N . GLY A 1 287 ? 17.938 9.758 -8.078 1 25.56 287 GLY A N 1
ATOM 2291 C CA . GLY A 1 287 ? 17.891 10.18 -9.469 1 25.56 287 GLY A CA 1
ATOM 2292 C C . GLY A 1 287 ? 16.594 9.805 -10.172 1 25.56 287 GLY A C 1
ATOM 2293 O O . GLY A 1 287 ? 16.406 10.117 -11.352 1 25.56 287 GLY A O 1
ATOM 2294 N N . PHE A 1 288 ? 15.492 9.156 -9.922 1 28.27 288 PHE A N 1
ATOM 2295 C CA . PHE A 1 288 ? 14.789 8.578 -11.062 1 28.27 288 PHE A CA 1
ATOM 2296 C C . PHE A 1 288 ? 13.578 9.422 -11.445 1 28.27 288 PHE A C 1
ATOM 2298 O O . PHE A 1 288 ? 13.016 10.125 -10.602 1 28.27 288 PHE A O 1
ATOM 2305 N N . ARG A 1 289 ? 13.039 9.508 -12.805 1 28.92 289 ARG A N 1
ATOM 2306 C CA . ARG A 1 289 ? 12.039 10.188 -13.617 1 28.92 289 ARG A CA 1
ATOM 2307 C C . ARG A 1 289 ? 10.625 9.859 -13.141 1 28.92 289 ARG A C 1
ATOM 2309 O O . ARG A 1 289 ? 10.375 8.773 -12.617 1 28.92 289 ARG A O 1
ATOM 2316 N N . ASN A 1 290 ? 9.539 10.875 -13.305 1 32.94 290 ASN A N 1
ATOM 2317 C CA . ASN A 1 290 ? 8.25 11.289 -12.75 1 32.94 290 ASN A CA 1
ATOM 2318 C C . ASN A 1 290 ? 7.109 10.445 -13.305 1 32.94 290 ASN A C 1
ATOM 2320 O O . ASN A 1 290 ? 6.637 10.68 -14.414 1 32.94 290 ASN A O 1
ATOM 2324 N N . LEU A 1 291 ? 7.043 9.18 -13.391 1 31.78 291 LEU A N 1
ATOM 2325 C CA . LEU A 1 291 ? 5.914 8.531 -14.047 1 31.78 291 LEU A CA 1
ATOM 2326 C C . LEU A 1 291 ? 4.617 8.805 -13.289 1 31.78 291 LEU A C 1
ATOM 2328 O O . LEU A 1 291 ? 3.529 8.523 -13.797 1 31.78 291 LEU A O 1
ATOM 2332 N N . TYR A 1 292 ? 4.527 8.711 -12.023 1 34.09 292 TYR A N 1
ATOM 2333 C CA . TYR A 1 292 ? 3.268 8.484 -11.328 1 34.09 292 TYR A CA 1
ATOM 2334 C C . TYR A 1 292 ? 2.693 9.805 -10.805 1 34.09 292 TYR A C 1
ATOM 2336 O O . TYR A 1 292 ? 3.033 10.242 -9.711 1 34.09 292 TYR A O 1
ATOM 2344 N N . GLY A 1 293 ? 1.952 10.758 -11.664 1 43.09 293 GLY A N 1
ATOM 2345 C CA . GLY A 1 293 ? 1.167 11.945 -11.359 1 43.09 293 GLY A CA 1
ATOM 2346 C C . GLY A 1 293 ? 1.695 12.719 -10.164 1 43.09 293 GLY A C 1
ATOM 2347 O O . GLY A 1 293 ? 1.292 13.859 -9.93 1 43.09 293 GLY A O 1
ATOM 2348 N N . TYR A 1 294 ? 2.156 12.117 -9.258 1 50.88 294 TYR A N 1
ATOM 2349 C CA . TYR A 1 294 ? 2.779 12.758 -8.102 1 50.88 294 TYR A CA 1
ATOM 2350 C C . TYR A 1 294 ? 4.223 13.148 -8.406 1 50.88 294 TYR A C 1
ATOM 2352 O O . TYR A 1 294 ? 4.965 12.375 -9.016 1 50.88 294 TYR A O 1
ATOM 2360 N N . ASP A 1 295 ? 4.352 14.516 -8.25 1 64.56 295 ASP A N 1
ATOM 2361 C CA . ASP A 1 295 ? 5.734 14.953 -8.383 1 64.56 295 ASP A CA 1
ATOM 2362 C C . ASP A 1 295 ? 6.457 14.922 -7.043 1 64.56 295 ASP A C 1
ATOM 2364 O O . ASP A 1 295 ? 6.176 15.734 -6.16 1 64.56 295 ASP A O 1
ATOM 2368 N N . PRO A 1 296 ? 7.316 14 -6.852 1 69.31 296 PRO A N 1
ATOM 2369 C CA . PRO A 1 296 ? 8.008 13.859 -5.566 1 69.31 296 PRO A CA 1
ATOM 2370 C C . PRO A 1 296 ? 8.984 15 -5.297 1 69.31 296 PRO A C 1
ATOM 2372 O O . PRO A 1 296 ? 9.5 15.133 -4.184 1 69.31 296 PRO A O 1
ATOM 2375 N N . CYS A 1 297 ? 9.117 15.938 -6.254 1 72.69 297 CYS A N 1
ATOM 2376 C CA . CYS A 1 297 ? 10.141 16.969 -6.129 1 72.69 297 CYS A CA 1
ATOM 2377 C C . CYS A 1 297 ? 9.516 18.312 -5.762 1 72.69 297 CYS A C 1
ATOM 2379 O O . CYS A 1 297 ? 10.18 19.344 -5.824 1 72.69 297 CYS A O 1
ATOM 2381 N N . THR A 1 298 ? 8.328 18.328 -5.344 1 82.19 298 THR A N 1
ATOM 2382 C CA . THR A 1 298 ? 7.566 19.562 -5.121 1 82.19 298 THR A CA 1
ATOM 2383 C C . THR A 1 298 ? 8.258 20.438 -4.09 1 82.19 298 THR A C 1
ATOM 2385 O O . THR A 1 298 ? 8.227 21.672 -4.199 1 82.19 298 THR A O 1
ATOM 2388 N N . GLU A 1 299 ? 8.828 19.891 -3.158 1 83.06 299 GLU A N 1
ATOM 2389 C CA . GLU A 1 299 ? 9.531 20.656 -2.135 1 83.06 299 GLU A CA 1
ATOM 2390 C C . GLU A 1 299 ? 10.641 21.516 -2.748 1 83.06 299 GLU A C 1
ATOM 2392 O O . GLU A 1 299 ? 10.836 22.672 -2.354 1 83.06 299 GLU A O 1
ATOM 2397 N N . LYS A 1 300 ? 11.312 20.984 -3.715 1 86.19 300 LYS A N 1
ATOM 2398 C CA . LYS A 1 300 ? 12.367 21.719 -4.406 1 86.19 300 LYS A CA 1
ATOM 2399 C C . LYS A 1 300 ? 11.797 22.906 -5.172 1 86.19 300 LYS A C 1
ATOM 2401 O O . LYS A 1 300 ? 12.398 23.984 -5.191 1 86.19 300 LYS A O 1
ATOM 2406 N N . TYR A 1 301 ? 10.68 22.734 -5.73 1 91.81 301 TYR A N 1
ATOM 2407 C CA . TYR A 1 301 ? 10.047 23.828 -6.469 1 91.81 301 TYR A CA 1
ATOM 2408 C C . TYR A 1 301 ? 9.656 24.969 -5.535 1 91.81 301 TYR A C 1
ATOM 2410 O O . TYR A 1 301 ? 9.789 26.141 -5.887 1 91.81 301 TYR A O 1
ATOM 2418 N N . ALA A 1 302 ? 9.211 24.578 -4.371 1 93.81 302 ALA A N 1
ATOM 2419 C CA . ALA A 1 302 ? 8.812 25.594 -3.4 1 93.81 302 ALA A CA 1
ATOM 2420 C C . ALA A 1 302 ? 10.008 26.453 -2.971 1 93.81 302 ALA A C 1
ATOM 2422 O O . ALA A 1 302 ? 9.898 27.672 -2.871 1 93.81 302 ALA A O 1
ATOM 2423 N N . GLU A 1 303 ? 11.094 25.828 -2.752 1 94.25 303 GLU A N 1
ATOM 2424 C CA . GLU A 1 303 ? 12.266 26.562 -2.305 1 94.25 303 GLU A CA 1
ATOM 2425 C C . GLU A 1 303 ? 12.758 27.516 -3.383 1 94.25 303 GLU A C 1
ATOM 2427 O O . GLU A 1 303 ? 13.156 28.641 -3.082 1 94.25 303 GLU A O 1
ATOM 2432 N N . ILE A 1 304 ? 12.711 27.078 -4.625 1 95.06 304 ILE A N 1
ATOM 2433 C CA . ILE A 1 304 ? 13.117 27.953 -5.723 1 95.06 304 ILE A CA 1
ATOM 2434 C C . ILE A 1 304 ? 12.125 29.109 -5.852 1 95.06 304 ILE A C 1
ATOM 2436 O O . ILE A 1 304 ? 12.531 30.281 -5.902 1 95.06 304 ILE A O 1
ATOM 2440 N N . TYR A 1 305 ? 10.906 28.844 -5.793 1 97 305 TYR A N 1
ATOM 2441 C CA . TYR A 1 305 ? 9.852 29.828 -6.016 1 97 305 TYR A CA 1
ATOM 2442 C C . TYR A 1 305 ? 9.844 30.875 -4.91 1 97 305 TYR A C 1
ATOM 2444 O O . TYR A 1 305 ? 9.789 32.062 -5.184 1 97 305 TYR A O 1
ATOM 2452 N N . TYR A 1 306 ? 9.977 30.484 -3.699 1 97.31 306 TYR A N 1
ATOM 2453 C CA . TYR A 1 306 ? 9.789 31.391 -2.584 1 97.31 306 TYR A CA 1
ATOM 2454 C C . TYR A 1 306 ? 11.078 32.125 -2.258 1 97.31 306 TYR A C 1
ATOM 2456 O O . TYR A 1 306 ? 11.086 33.062 -1.453 1 97.31 306 TYR A O 1
ATOM 2464 N N . ASN A 1 307 ? 12.164 31.734 -2.889 1 96.75 307 ASN A N 1
ATOM 2465 C CA . ASN A 1 307 ? 13.391 32.531 -2.76 1 96.75 307 ASN A CA 1
ATOM 2466 C C . ASN A 1 307 ? 13.516 33.562 -3.871 1 96.75 307 ASN A C 1
ATOM 2468 O O . ASN A 1 307 ? 14.445 34.375 -3.867 1 96.75 307 ASN A O 1
ATOM 2472 N N . ASN A 1 308 ? 12.609 33.531 -4.797 1 96.56 308 ASN A N 1
ATOM 2473 C CA . ASN A 1 308 ? 12.539 34.594 -5.812 1 96.56 308 ASN A CA 1
ATOM 2474 C C . ASN A 1 308 ? 12.188 35.938 -5.207 1 96.56 308 ASN A C 1
ATOM 2476 O O . ASN A 1 308 ? 11.148 36.094 -4.562 1 96.56 308 ASN A O 1
ATOM 2480 N N . PRO A 1 309 ? 12.969 37 -5.516 1 96.12 309 PRO A N 1
ATOM 2481 C CA . PRO A 1 309 ? 12.719 38.312 -4.914 1 96.12 309 PRO A CA 1
ATOM 2482 C C . PRO A 1 309 ? 11.367 38.906 -5.312 1 96.12 309 PRO A C 1
ATOM 2484 O O . PRO A 1 309 ? 10.734 39.594 -4.512 1 96.12 309 PRO A O 1
ATOM 2487 N N . ASP A 1 310 ? 10.914 38.688 -6.488 1 97.44 310 ASP A N 1
ATOM 2488 C CA . ASP A 1 310 ? 9.625 39.188 -6.938 1 97.44 310 ASP A CA 1
ATOM 2489 C C . ASP A 1 310 ? 8.477 38.531 -6.164 1 97.44 310 ASP A C 1
ATOM 2491 O O . ASP A 1 310 ? 7.469 39.188 -5.875 1 97.44 310 ASP A O 1
ATOM 2495 N N . VAL A 1 311 ? 8.664 37.219 -5.895 1 97.81 311 VAL A N 1
ATOM 2496 C CA . VAL A 1 311 ? 7.656 36.5 -5.117 1 97.81 311 VAL A CA 1
ATOM 2497 C C . VAL A 1 311 ? 7.633 37.062 -3.688 1 97.81 311 VAL A C 1
ATOM 2499 O O . VAL A 1 311 ? 6.562 37.312 -3.129 1 97.81 311 VAL A O 1
ATOM 2502 N N . GLN A 1 312 ? 8.789 37.25 -3.098 1 97.81 312 GLN A N 1
ATOM 2503 C CA . GLN A 1 312 ? 8.875 37.75 -1.732 1 97.81 312 GLN A CA 1
ATOM 2504 C C . GLN A 1 312 ? 8.266 39.156 -1.626 1 97.81 312 GLN A C 1
ATOM 2506 O O . GLN A 1 312 ? 7.574 39.438 -0.65 1 97.81 312 GLN A O 1
ATOM 2511 N N . LYS A 1 313 ? 8.5 39.938 -2.635 1 97.38 313 LYS A N 1
ATOM 2512 C CA . LYS A 1 313 ? 7.91 41.281 -2.656 1 97.38 313 LYS A CA 1
ATOM 2513 C C . LYS A 1 313 ? 6.391 41.188 -2.736 1 97.38 313 LYS A C 1
ATOM 2515 O O . LYS A 1 313 ? 5.688 41.906 -2 1 97.38 313 LYS A O 1
ATOM 2520 N N . ALA A 1 314 ? 5.91 40.375 -3.609 1 97.75 314 ALA A N 1
ATOM 2521 C CA . ALA A 1 314 ? 4.469 40.219 -3.783 1 97.75 314 ALA A CA 1
ATOM 2522 C C . ALA A 1 314 ? 3.812 39.719 -2.508 1 97.75 314 ALA A C 1
ATOM 2524 O O . ALA A 1 314 ? 2.68 40.094 -2.191 1 97.75 314 ALA A O 1
ATOM 2525 N N . LEU A 1 315 ? 4.547 38.875 -1.738 1 98.25 315 LEU A N 1
ATOM 2526 C CA . LEU A 1 315 ? 4.039 38.25 -0.523 1 98.25 315 LEU A CA 1
ATOM 2527 C C . LEU A 1 315 ? 4.246 39.156 0.685 1 98.25 315 LEU A C 1
ATOM 2529 O O . LEU A 1 315 ? 3.824 38.812 1.795 1 98.25 315 LEU A O 1
ATOM 2533 N N . HIS A 1 316 ? 4.871 40.281 0.46 1 97.75 316 HIS A N 1
ATOM 2534 C CA . HIS A 1 316 ? 5.273 41.125 1.585 1 97.75 316 HIS A CA 1
ATOM 2535 C C . HIS A 1 316 ? 6.133 40.344 2.574 1 97.75 316 HIS A C 1
ATOM 2537 O O . HIS A 1 316 ? 5.984 40.5 3.789 1 97.75 316 HIS A O 1
ATOM 2543 N N . ALA A 1 317 ? 6.926 39.469 2.055 1 97.56 317 ALA A N 1
ATOM 2544 C CA . ALA A 1 317 ? 7.793 38.625 2.857 1 97.56 317 ALA A CA 1
ATOM 2545 C C . ALA A 1 317 ? 9.227 39.156 2.867 1 97.56 317 ALA A C 1
ATOM 2547 O O . ALA A 1 317 ? 9.617 39.906 1.99 1 97.56 317 ALA A O 1
ATOM 2548 N N . ASN A 1 318 ? 9.93 38.75 3.887 1 96 318 ASN A N 1
ATOM 2549 C CA . ASN A 1 318 ? 11.344 39.094 4.016 1 96 318 ASN A CA 1
ATOM 2550 C C . ASN A 1 318 ? 11.547 40.594 4 1 96 318 ASN A C 1
ATOM 2552 O O . ASN A 1 318 ? 12.43 41.094 3.303 1 96 318 ASN A O 1
ATOM 2556 N N . THR A 1 319 ? 10.719 41.219 4.664 1 92.38 319 THR A N 1
ATOM 2557 C CA . THR A 1 319 ? 10.734 42.688 4.668 1 92.38 319 THR A CA 1
ATOM 2558 C C . THR A 1 319 ? 11.852 43.219 5.559 1 92.38 319 THR A C 1
ATOM 2560 O O . THR A 1 319 ? 12.258 44.375 5.438 1 92.38 319 THR A O 1
ATOM 2563 N N . THR A 1 320 ? 12.359 42.406 6.426 1 89.38 320 THR A N 1
ATOM 2564 C CA . THR A 1 320 ? 13.391 42.844 7.367 1 89.38 320 THR A CA 1
ATOM 2565 C C . THR A 1 320 ? 14.766 42.344 6.926 1 89.38 320 THR A C 1
ATOM 2567 O O . THR A 1 320 ? 15.758 42.562 7.625 1 89.38 320 THR A O 1
ATOM 2570 N N . GLY A 1 321 ? 14.844 41.656 5.863 1 88.62 321 GLY A N 1
ATOM 2571 C CA . GLY A 1 321 ? 16.125 41.156 5.367 1 88.62 321 GLY A CA 1
ATOM 2572 C C . GLY A 1 321 ? 16.641 39.969 6.133 1 88.62 321 GLY A C 1
ATOM 2573 O O . GLY A 1 321 ? 17.766 40 6.66 1 88.62 321 GLY A O 1
ATOM 2574 N N . ILE A 1 322 ? 15.836 38.969 6.176 1 86.62 322 ILE A N 1
ATOM 2575 C CA . ILE A 1 322 ? 16.234 37.719 6.82 1 86.62 322 ILE A CA 1
ATOM 2576 C C . ILE A 1 322 ? 17.531 37.219 6.195 1 86.62 322 ILE A C 1
ATOM 2578 O O . ILE A 1 322 ? 17.672 37.188 4.969 1 86.62 322 ILE A O 1
ATOM 2582 N N . SER A 1 323 ? 18.5 36.781 6.969 1 82.06 323 SER A N 1
ATOM 2583 C CA . SER A 1 323 ? 19.875 36.5 6.539 1 82.06 323 SER A CA 1
ATOM 2584 C C . SER A 1 323 ? 20.016 35.125 5.953 1 82.06 323 SER A C 1
ATOM 2586 O O . SER A 1 323 ? 21.078 34.75 5.469 1 82.06 323 SER A O 1
ATOM 2588 N N . TYR A 1 324 ? 19.078 34.344 6.043 1 82.88 324 TYR A N 1
ATOM 2589 C CA . TYR A 1 324 ? 19.172 32.969 5.527 1 82.88 324 TYR A CA 1
ATOM 2590 C C . TYR A 1 324 ? 18.125 32.719 4.445 1 82.88 324 TYR A C 1
ATOM 2592 O O . TYR A 1 324 ? 17.109 33.438 4.383 1 82.88 324 TYR A O 1
ATOM 2600 N N . LYS A 1 325 ? 18.438 31.75 3.637 1 90.88 325 LYS A N 1
ATOM 2601 C CA . LYS A 1 325 ? 17.531 31.391 2.553 1 90.88 325 LYS A CA 1
ATOM 2602 C C . LYS A 1 325 ? 16.25 30.734 3.092 1 90.88 325 LYS A C 1
ATOM 2604 O O . LYS A 1 325 ? 16.297 30.031 4.102 1 90.88 325 LYS A O 1
ATOM 2609 N N . TRP A 1 326 ? 15.195 31.047 2.41 1 95.5 326 TRP A N 1
ATOM 2610 C CA . TRP A 1 326 ? 13.945 30.375 2.729 1 95.5 326 TRP A CA 1
ATOM 2611 C C . TRP A 1 326 ? 14.031 28.891 2.441 1 95.5 326 TRP A C 1
ATOM 2613 O O . TRP A 1 326 ? 14.477 28.484 1.364 1 95.5 326 TRP A O 1
ATOM 2623 N N . THR A 1 327 ? 13.695 27.984 3.395 1 94.12 327 THR A N 1
ATOM 2624 C CA . THR A 1 327 ? 13.648 26.531 3.252 1 94.12 327 THR A CA 1
ATOM 2625 C C . THR A 1 327 ? 12.312 25.984 3.742 1 94.12 327 THR A C 1
ATOM 2627 O O . THR A 1 327 ? 11.625 26.625 4.539 1 94.12 327 THR A O 1
ATOM 2630 N N . ALA A 1 328 ? 11.961 24.875 3.193 1 93.94 328 ALA A N 1
ATOM 2631 C CA . ALA A 1 328 ? 10.703 24.234 3.584 1 93.94 328 ALA A CA 1
ATOM 2632 C C . ALA A 1 328 ? 10.719 23.859 5.062 1 93.94 328 ALA A C 1
ATOM 2634 O O . ALA A 1 328 ? 9.711 23.984 5.754 1 93.94 328 ALA A O 1
ATOM 2635 N N . CYS A 1 329 ? 11.836 23.375 5.5 1 93.25 329 CYS A N 1
ATOM 2636 C CA . CYS A 1 329 ? 12.039 23.047 6.91 1 93.25 329 CYS A CA 1
ATOM 2637 C C . CYS A 1 329 ? 13.336 23.641 7.43 1 93.25 329 CYS A C 1
ATOM 2639 O O . CYS A 1 329 ? 14.344 23.656 6.723 1 93.25 329 CYS A O 1
ATOM 2641 N N . ASN A 1 330 ? 13.242 24.156 8.625 1 93.81 330 ASN A N 1
ATOM 2642 C CA . ASN A 1 330 ? 14.43 24.703 9.273 1 93.81 330 ASN A CA 1
ATOM 2643 C C . ASN A 1 330 ? 15.18 23.625 10.062 1 93.81 330 ASN A C 1
ATOM 2645 O O . ASN A 1 330 ? 14.75 23.234 11.141 1 93.81 330 ASN A O 1
ATOM 2649 N N . GLU A 1 331 ? 16.328 23.328 9.609 1 89.81 331 GLU A N 1
ATOM 2650 C CA . GLU A 1 331 ? 17.094 22.234 10.188 1 89.81 331 GLU A CA 1
ATOM 2651 C C . GLU A 1 331 ? 17.594 22.578 11.586 1 89.81 331 GLU A C 1
ATOM 2653 O O . GLU A 1 331 ? 17.641 21.719 12.469 1 89.81 331 GLU A O 1
ATOM 2658 N N . LEU A 1 332 ? 18 23.781 11.742 1 90.31 332 LEU A N 1
ATOM 2659 C CA . LEU A 1 332 ? 18.516 24.219 13.039 1 90.31 332 LEU A CA 1
ATOM 2660 C C . LEU A 1 332 ? 17.453 24.094 14.117 1 90.31 332 LEU A C 1
ATOM 2662 O O . LEU A 1 332 ? 17.719 23.609 15.219 1 90.31 332 LEU A O 1
ATOM 2666 N N . LEU A 1 333 ? 16.234 24.578 13.812 1 91.38 333 LEU A N 1
ATOM 2667 C CA . LEU A 1 333 ? 15.117 24.453 14.734 1 91.38 333 LEU A CA 1
ATOM 2668 C C . LEU A 1 333 ? 14.812 22.984 15.031 1 91.38 333 LEU A C 1
ATOM 2670 O O . LEU A 1 333 ? 14.594 22.625 16.188 1 91.38 333 LEU A O 1
ATOM 2674 N N . ASN A 1 334 ? 14.789 22.219 14 1 89.25 334 ASN A N 1
ATOM 2675 C CA . ASN A 1 334 ? 14.438 20.812 14.117 1 89.25 334 ASN A CA 1
ATOM 2676 C C . ASN A 1 334 ? 15.414 20.062 15.031 1 89.25 334 ASN A C 1
ATOM 2678 O O . ASN A 1 334 ? 15 19.312 15.906 1 89.25 334 ASN A O 1
ATOM 2682 N N . ARG A 1 335 ? 16.672 20.281 14.914 1 88.12 335 ARG A N 1
ATOM 2683 C CA . ARG A 1 335 ? 17.719 19.578 15.648 1 88.12 335 ARG A CA 1
ATOM 2684 C C . ARG A 1 335 ? 17.719 20 17.125 1 88.12 335 ARG A C 1
ATOM 2686 O O . ARG A 1 335 ? 18.172 19.234 17.984 1 88.12 335 ARG A O 1
ATOM 2693 N N . ASN A 1 336 ? 17.234 21.203 17.344 1 90.81 336 ASN A N 1
ATOM 2694 C CA . ASN A 1 336 ? 17.297 21.719 18.719 1 90.81 336 ASN A CA 1
ATOM 2695 C C . ASN A 1 336 ? 15.906 21.828 19.328 1 90.81 336 ASN A C 1
ATOM 2697 O O . ASN A 1 336 ? 15.688 22.641 20.234 1 90.81 336 ASN A O 1
ATOM 2701 N N . TRP A 1 337 ? 15.023 21.062 18.828 1 91.38 337 TRP A N 1
ATOM 2702 C CA . TRP A 1 337 ? 13.656 21.141 19.328 1 91.38 337 TRP A CA 1
ATOM 2703 C C . TRP A 1 337 ? 13.578 20.734 20.797 1 91.38 337 TRP A C 1
ATOM 2705 O O . TRP A 1 337 ? 14.227 19.766 21.203 1 91.38 337 TRP A O 1
ATOM 2715 N N . ASN A 1 338 ? 12.719 21.531 21.516 1 85.5 338 ASN A N 1
ATOM 2716 C CA . ASN A 1 338 ? 12.664 21.328 22.969 1 85.5 338 ASN A CA 1
ATOM 2717 C C . ASN A 1 338 ? 11.234 21.094 23.438 1 85.5 338 ASN A C 1
ATOM 2719 O O . ASN A 1 338 ? 10.273 21.375 22.719 1 85.5 338 ASN A O 1
ATOM 2723 N N . ASP A 1 339 ? 11.062 20.531 24.641 1 89.75 339 ASP A N 1
ATOM 2724 C CA . ASP A 1 339 ? 9.891 20.406 25.484 1 89.75 339 ASP A CA 1
ATOM 2725 C C . ASP A 1 339 ? 8.734 19.734 24.75 1 89.75 339 ASP A C 1
ATOM 2727 O O . ASP A 1 339 ? 7.602 20.234 24.781 1 89.75 339 ASP A O 1
ATOM 2731 N N . SER A 1 340 ? 8.984 18.812 24.047 1 86.38 340 SER A N 1
ATOM 2732 C CA . SER A 1 340 ? 7.918 18.031 23.422 1 86.38 340 SER A CA 1
ATOM 2733 C C . SER A 1 340 ? 7.27 17.078 24.438 1 86.38 340 SER A C 1
ATOM 2735 O O . SER A 1 340 ? 7.949 16.25 25.047 1 86.38 340 SER A O 1
ATOM 2737 N N . ASP A 1 341 ? 5.984 17.188 24.5 1 91 341 ASP A N 1
ATOM 2738 C CA . ASP A 1 341 ? 5.266 16.266 25.375 1 91 341 ASP A CA 1
ATOM 2739 C C . ASP A 1 341 ? 5.379 14.828 24.859 1 91 341 ASP A C 1
ATOM 2741 O O . ASP A 1 341 ? 5.363 14.602 23.641 1 91 341 ASP A O 1
ATOM 2745 N N . LYS A 1 342 ? 5.391 13.938 25.781 1 93.31 342 LYS A N 1
ATOM 2746 C CA . LYS A 1 342 ? 5.457 12.523 25.422 1 93.31 342 LYS A CA 1
ATOM 2747 C C . LYS A 1 342 ? 4.152 12.055 24.781 1 93.31 342 LYS A C 1
ATOM 2749 O O . LYS A 1 342 ? 4.152 11.133 23.953 1 93.31 342 LYS A O 1
ATOM 2754 N N . SER A 1 343 ? 3.064 12.695 25.25 1 97.12 343 SER A N 1
ATOM 2755 C CA . SER A 1 343 ? 1.767 12.281 24.734 1 97.12 343 SER A CA 1
ATOM 2756 C C . SER A 1 343 ? 0.809 13.461 24.625 1 97.12 343 SER A C 1
ATOM 2758 O O . SER A 1 343 ? 0.787 14.328 25.5 1 97.12 343 SER A O 1
ATOM 2760 N N . ILE A 1 344 ? 0.08 13.469 23.594 1 98.31 344 ILE A N 1
ATOM 2761 C CA . ILE A 1 344 ? -0.92 14.5 23.359 1 98.31 344 ILE A CA 1
ATOM 2762 C C . ILE A 1 344 ? -2.299 13.992 23.781 1 98.31 344 ILE A C 1
ATOM 2764 O O . ILE A 1 344 ? -3.26 14.766 23.828 1 98.31 344 ILE A O 1
ATOM 2768 N N . LEU A 1 345 ? -2.439 12.758 24.188 1 98.62 345 LEU A N 1
ATOM 2769 C CA . LEU A 1 345 ? -3.717 12.117 24.469 1 98.62 345 LEU A CA 1
ATOM 2770 C C . LEU A 1 345 ? -4.426 12.805 25.625 1 98.62 345 LEU A C 1
ATOM 2772 O O . LEU A 1 345 ? -5.648 12.969 25.609 1 98.62 345 LEU A O 1
ATOM 2776 N N . PRO A 1 346 ? -3.682 13.242 26.672 1 98.56 346 PRO A N 1
ATOM 2777 C CA . PRO A 1 346 ? -4.383 13.984 27.734 1 98.56 346 PRO A CA 1
ATOM 2778 C C . PRO A 1 346 ? -5.043 15.258 27.203 1 98.56 346 PRO A C 1
ATOM 2780 O O . PRO A 1 346 ? -6.125 15.633 27.672 1 98.56 346 PRO A O 1
ATOM 2783 N N . ILE A 1 347 ? -4.43 15.922 26.281 1 98.75 347 ILE A N 1
ATOM 2784 C CA . ILE A 1 347 ? -4.996 17.141 25.719 1 98.75 347 ILE A CA 1
ATOM 2785 C C . ILE A 1 347 ? -6.246 16.797 24.906 1 98.75 347 ILE A C 1
ATOM 2787 O O . ILE A 1 347 ? -7.234 17.531 24.938 1 98.75 347 ILE A O 1
ATOM 2791 N N . TYR A 1 348 ? -6.238 15.68 24.109 1 98.81 348 TYR A N 1
ATOM 2792 C CA . TYR A 1 348 ? -7.438 15.234 23.406 1 98.81 348 TYR A CA 1
ATOM 2793 C C . TYR A 1 348 ? -8.609 15.078 24.375 1 98.81 348 TYR A C 1
ATOM 2795 O O . TYR A 1 348 ? -9.719 15.539 24.094 1 98.81 348 TYR A O 1
ATOM 2803 N N . ARG A 1 349 ? -8.391 14.461 25.531 1 98.62 349 ARG A N 1
ATOM 2804 C CA . ARG A 1 349 ? -9.445 14.258 26.516 1 98.62 349 ARG A CA 1
ATOM 2805 C C . ARG A 1 349 ? -10.016 15.594 26.984 1 98.62 349 ARG A C 1
ATOM 2807 O O . ARG A 1 349 ? -11.227 15.742 27.125 1 98.62 349 ARG A O 1
ATOM 2814 N N . GLU A 1 350 ? -9.141 16.562 27.25 1 98.5 350 GLU A N 1
ATOM 2815 C CA . GLU A 1 350 ? -9.57 17.875 27.688 1 98.5 350 GLU A CA 1
ATOM 2816 C C . GLU A 1 350 ? -10.414 18.578 26.625 1 98.5 350 GLU A C 1
ATOM 2818 O O . GLU A 1 350 ? -11.453 19.172 26.938 1 98.5 350 GLU A O 1
ATOM 2823 N N . LEU A 1 351 ? -9.938 18.516 25.438 1 98.81 351 LEU A N 1
ATOM 2824 C CA . LEU A 1 351 ? -10.633 19.188 24.344 1 98.81 351 LEU A CA 1
ATOM 2825 C C . LEU A 1 351 ? -12.008 18.562 24.109 1 98.81 351 LEU A C 1
ATOM 2827 O O . LEU A 1 351 ? -12.992 19.281 23.906 1 98.81 351 LEU A O 1
ATOM 2831 N N . MET A 1 352 ? -12.047 17.234 24.141 1 98.38 352 MET A N 1
ATOM 2832 C CA . MET A 1 352 ? -13.32 16.547 23.969 1 98.38 352 MET A CA 1
ATOM 2833 C C . MET A 1 352 ? -14.297 16.922 25.078 1 98.38 352 MET A C 1
ATOM 2835 O O . MET A 1 352 ? -15.484 17.141 24.828 1 98.38 352 MET A O 1
ATOM 2839 N N . ALA A 1 353 ? -13.82 17.016 26.25 1 97.62 353 ALA A N 1
ATOM 2840 C CA . ALA A 1 353 ? -14.648 17.375 27.391 1 97.62 353 ALA A CA 1
ATOM 2841 C C . ALA A 1 353 ? -15.227 18.781 27.219 1 97.62 353 ALA A C 1
ATOM 2843 O O . ALA A 1 353 ? -16.297 19.078 27.75 1 97.62 353 ALA A O 1
ATOM 2844 N N . HIS A 1 354 ? -14.562 19.625 26.5 1 97.25 354 HIS A N 1
ATOM 2845 C CA . HIS A 1 354 ? -14.992 21.016 26.312 1 97.25 354 HIS A CA 1
ATOM 2846 C C . HIS A 1 354 ? -15.797 21.156 25.016 1 97.25 354 HIS A C 1
ATOM 2848 O O . HIS A 1 354 ? -16.094 22.281 24.594 1 97.25 354 HIS A O 1
ATOM 2854 N N . GLY A 1 355 ? -16.016 20.062 24.344 1 97.12 355 GLY A N 1
ATOM 2855 C CA . GLY A 1 355 ? -16.922 20.062 23.203 1 97.12 355 GLY A CA 1
ATOM 2856 C C . GLY A 1 355 ? -16.25 20.359 21.891 1 97.12 355 GLY A C 1
ATOM 2857 O O . GLY A 1 355 ? -16.906 20.641 20.891 1 97.12 355 GLY A O 1
ATOM 2858 N N . ILE A 1 356 ? -14.953 20.344 21.859 1 98.44 356 ILE A N 1
ATOM 2859 C CA . ILE A 1 356 ? -14.219 20.562 20.625 1 98.44 356 ILE A CA 1
ATOM 2860 C C . ILE A 1 356 ? -14.258 19.297 19.766 1 98.44 356 ILE A C 1
ATOM 2862 O O . ILE A 1 356 ? -13.945 18.203 20.25 1 98.44 356 ILE A O 1
ATOM 2866 N N . ARG A 1 357 ? -14.633 19.406 18.516 1 98.38 357 ARG A N 1
ATOM 2867 C CA . ARG A 1 357 ? -14.648 18.281 17.594 1 98.38 357 ARG A CA 1
ATOM 2868 C C . ARG A 1 357 ? -13.234 17.922 17.156 1 98.38 357 ARG A C 1
ATOM 2870 O O . ARG A 1 357 ? -12.469 18.766 16.719 1 98.38 357 ARG A O 1
ATOM 2877 N N . ILE A 1 358 ? -12.898 16.609 17.266 1 98.88 358 ILE A N 1
ATOM 2878 C CA . ILE A 1 358 ? -11.547 16.172 16.938 1 98.88 358 ILE A CA 1
ATOM 2879 C C . ILE A 1 358 ? -11.602 15.141 15.812 1 98.88 358 ILE A C 1
ATOM 2881 O O . ILE A 1 358 ? -12.297 14.125 15.93 1 98.88 358 ILE A O 1
ATOM 2885 N N . TRP A 1 359 ? -10.922 15.367 14.734 1 98.94 359 TRP A N 1
ATOM 2886 C CA . TRP A 1 359 ? -10.695 14.383 13.68 1 98.94 359 TRP A CA 1
ATOM 2887 C C . TRP A 1 359 ? -9.211 14.07 13.531 1 98.94 359 TRP A C 1
ATOM 2889 O O . TRP A 1 359 ? -8.375 14.969 13.594 1 98.94 359 TRP A O 1
ATOM 2899 N N . VAL A 1 360 ? -8.914 12.836 13.445 1 98.94 360 VAL A N 1
ATOM 2900 C CA . VAL A 1 360 ? -7.59 12.359 13.078 1 98.94 360 VAL A CA 1
ATOM 2901 C C . VAL A 1 360 ? -7.676 11.516 11.805 1 98.94 360 VAL A C 1
ATOM 2903 O O . VAL A 1 360 ? -8.516 10.617 11.703 1 98.94 360 VAL A O 1
ATOM 2906 N N . PHE A 1 361 ? -6.891 11.836 10.812 1 98.88 361 PHE A N 1
ATOM 2907 C CA . PHE A 1 361 ? -6.902 11.031 9.602 1 98.88 361 PHE A CA 1
ATOM 2908 C C . PHE A 1 361 ? -5.492 10.57 9.242 1 98.88 361 PHE A C 1
ATOM 2910 O O . PHE A 1 361 ? -4.512 11.188 9.664 1 98.88 361 PHE A O 1
ATOM 2917 N N . SER A 1 362 ? -5.375 9.453 8.57 1 98.81 362 SER A N 1
ATOM 2918 C CA . SER A 1 362 ? -4.086 8.875 8.211 1 98.81 362 SER A CA 1
ATOM 2919 C C . SER A 1 362 ? -4.113 8.312 6.793 1 98.81 362 SER A C 1
ATOM 2921 O O . SER A 1 362 ? -4.98 7.504 6.461 1 98.81 362 SER A O 1
ATOM 2923 N N . GLY A 1 363 ? -3.156 8.859 5.973 1 98.75 363 GLY A N 1
ATOM 2924 C CA . GLY A 1 363 ? -2.859 8.047 4.801 1 98.75 363 GLY A CA 1
ATOM 2925 C C . GLY A 1 363 ? -2.273 6.691 5.148 1 98.75 363 GLY A C 1
ATOM 2926 O O . GLY A 1 363 ? -1.465 6.578 6.07 1 98.75 363 GLY A O 1
ATOM 2927 N N . ASP A 1 364 ? -2.584 5.668 4.371 1 98.44 364 ASP A N 1
ATOM 2928 C CA . ASP A 1 364 ? -2.264 4.328 4.855 1 98.44 364 ASP A CA 1
ATOM 2929 C C . ASP A 1 364 ? -1.031 3.771 4.148 1 98.44 364 ASP A C 1
ATOM 2931 O O . ASP A 1 364 ? -0.684 2.602 4.324 1 98.44 364 ASP A O 1
ATOM 2935 N N . VAL A 1 365 ? -0.329 4.566 3.338 1 98.25 365 VAL A N 1
ATOM 2936 C CA . VAL A 1 365 ? 0.922 4.086 2.76 1 98.25 365 VAL A CA 1
ATOM 2937 C C . VAL A 1 365 ? 2.068 5.004 3.174 1 98.25 365 VAL A C 1
ATOM 2939 O O . VAL A 1 365 ? 3.039 5.172 2.43 1 98.25 365 VAL A O 1
ATOM 2942 N N . ASP A 1 366 ? 1.933 5.645 4.289 1 98 366 ASP A N 1
ATOM 2943 C CA . ASP A 1 366 ? 2.932 6.453 4.984 1 98 366 ASP A CA 1
ATOM 2944 C C . ASP A 1 366 ? 3.709 5.613 5.992 1 98 366 ASP A C 1
ATOM 2946 O O . ASP A 1 366 ? 3.119 5.016 6.895 1 98 366 ASP A O 1
ATOM 2950 N N . SER A 1 367 ? 5.023 5.652 5.898 1 97.62 367 SER A N 1
ATOM 2951 C CA . SER A 1 367 ? 5.797 4.852 6.84 1 97.62 367 SER A CA 1
ATOM 2952 C C . SER A 1 367 ? 6.441 5.727 7.91 1 97.62 367 SER A C 1
ATOM 2954 O O . SER A 1 367 ? 7.141 5.223 8.789 1 97.62 367 SER A O 1
ATOM 2956 N N . VAL A 1 368 ? 6.207 7.02 7.93 1 96.69 368 VAL A N 1
ATOM 2957 C CA . VAL A 1 368 ? 6.816 7.953 8.867 1 96.69 368 VAL A CA 1
ATOM 2958 C C . VAL A 1 368 ? 5.941 8.086 10.117 1 96.69 368 VAL A C 1
ATOM 2960 O O . VAL A 1 368 ? 6.43 7.945 11.242 1 96.69 368 VAL A O 1
ATOM 2963 N N . VAL A 1 369 ? 4.727 8.383 9.906 1 98.12 369 VAL A N 1
ATOM 2964 C CA . VAL A 1 369 ? 3.689 8.305 10.922 1 98.12 369 VAL A CA 1
ATOM 2965 C C . VAL A 1 369 ? 2.549 7.414 10.438 1 98.12 369 VAL A C 1
ATOM 2967 O O . VAL A 1 369 ? 1.473 7.91 10.094 1 98.12 369 VAL A O 1
ATOM 2970 N N . PRO A 1 370 ? 2.805 6.168 10.5 1 98.62 370 PRO A N 1
ATOM 2971 C CA . PRO A 1 370 ? 1.91 5.234 9.805 1 98.62 370 PRO A CA 1
ATOM 2972 C C . PRO A 1 370 ? 0.583 5.039 10.531 1 98.62 370 PRO A C 1
ATOM 2974 O O . PRO A 1 370 ? 0.448 5.434 11.695 1 98.62 370 PRO A O 1
ATOM 2977 N N . VAL A 1 371 ? -0.35 4.512 9.836 1 98.75 371 VAL A N 1
ATOM 2978 C CA . VAL A 1 371 ? -1.697 4.285 10.344 1 98.75 371 VAL A CA 1
ATOM 2979 C C . VAL A 1 371 ? -1.639 3.395 11.578 1 98.75 371 VAL A C 1
ATOM 2981 O O . VAL A 1 371 ? -2.43 3.561 12.516 1 98.75 371 VAL A O 1
ATOM 2984 N N . THR A 1 372 ? -0.679 2.434 11.656 1 98.75 372 THR A N 1
ATOM 2985 C CA . THR A 1 372 ? -0.535 1.571 12.828 1 98.75 372 THR A CA 1
ATOM 2986 C C . THR A 1 372 ? -0.222 2.396 14.07 1 98.75 372 THR A C 1
ATOM 2988 O O . THR A 1 372 ? -0.752 2.125 15.148 1 98.75 372 THR A O 1
ATOM 2991 N N . ALA A 1 373 ? 0.627 3.424 13.914 1 98.44 373 ALA A N 1
ATOM 2992 C CA . ALA A 1 373 ? 0.951 4.32 15.023 1 98.44 373 ALA A CA 1
ATOM 2993 C C . ALA A 1 373 ? -0.289 5.07 15.5 1 98.44 373 ALA A C 1
ATOM 2995 O O . ALA A 1 373 ? -0.542 5.156 16.703 1 98.44 373 ALA A O 1
ATOM 2996 N N . THR A 1 374 ? -1.007 5.598 14.562 1 98.75 374 THR A N 1
ATOM 2997 C CA . THR A 1 374 ? -2.223 6.332 14.891 1 98.75 374 THR A CA 1
ATOM 2998 C C . THR A 1 374 ? -3.209 5.445 15.641 1 98.75 374 THR A C 1
ATOM 3000 O O . THR A 1 374 ? -3.781 5.855 16.656 1 98.75 374 THR A O 1
ATOM 3003 N N . ARG A 1 375 ? -3.354 4.258 15.148 1 98.5 375 ARG A N 1
ATOM 3004 C CA . ARG A 1 375 ? -4.301 3.326 15.75 1 98.5 375 ARG A CA 1
ATOM 3005 C C . ARG A 1 375 ? -3.879 2.957 17.172 1 98.5 375 ARG A C 1
ATOM 3007 O O . ARG A 1 375 ? -4.707 2.932 18.078 1 98.5 375 ARG A O 1
ATOM 3014 N N . TYR A 1 376 ? -2.594 2.646 17.344 1 98.31 376 TYR A N 1
ATOM 3015 C CA . TYR A 1 376 ? -2.098 2.336 18.688 1 98.31 376 TYR A CA 1
ATOM 3016 C C . TYR A 1 376 ? -2.344 3.496 19.641 1 98.31 376 TYR A C 1
ATOM 3018 O O . TYR A 1 376 ? -2.791 3.291 20.766 1 98.31 376 TYR A O 1
ATOM 3026 N N . SER A 1 377 ? -2.107 4.711 19.219 1 98.38 377 SER A N 1
ATOM 3027 C CA . SER A 1 377 ? -2.252 5.895 20.062 1 98.38 377 SER A CA 1
ATOM 3028 C C . SER A 1 377 ? -3.713 6.133 20.438 1 98.38 377 SER A C 1
ATOM 3030 O O . SER A 1 377 ? -4.043 6.297 21.609 1 98.38 377 SER A O 1
ATOM 3032 N N . LEU A 1 378 ? -4.582 6.141 19.453 1 98.56 378 LEU A N 1
ATOM 3033 C CA . LEU A 1 378 ? -5.98 6.469 19.703 1 98.56 378 LEU A CA 1
ATOM 3034 C C . LEU A 1 378 ? -6.652 5.406 20.562 1 98.56 378 LEU A C 1
ATOM 3036 O O . LEU A 1 378 ? -7.555 5.715 21.344 1 98.56 378 LEU A O 1
ATOM 3040 N N . SER A 1 379 ? -6.191 4.137 20.391 1 97.88 379 SER A N 1
ATOM 3041 C CA . SER A 1 379 ? -6.785 3.055 21.156 1 97.88 379 SER A CA 1
ATOM 3042 C C . SER A 1 379 ? -6.594 3.279 22.656 1 97.88 379 SER A C 1
ATOM 3044 O O . SER A 1 379 ? -7.363 2.766 23.469 1 97.88 379 SER A O 1
ATOM 3046 N N . GLN A 1 380 ? -5.621 4.094 23.047 1 97.94 380 GLN A N 1
ATOM 3047 C CA . GLN A 1 380 ? -5.332 4.336 24.453 1 97.94 380 GLN A CA 1
ATOM 3048 C C . GLN A 1 380 ? -6.375 5.262 25.078 1 97.94 380 GLN A C 1
ATOM 3050 O O . GLN A 1 380 ? -6.48 5.352 26.297 1 97.94 380 GLN A O 1
ATOM 3055 N N . LEU A 1 381 ? -7.117 5.941 24.25 1 98.44 381 LEU A N 1
ATOM 3056 C CA . LEU A 1 381 ? -8.156 6.828 24.766 1 98.44 381 LEU A CA 1
ATOM 3057 C C . LEU A 1 381 ? -9.352 6.031 25.266 1 98.44 381 LEU A C 1
ATOM 3059 O O . LEU A 1 381 ? -10.172 6.547 26.031 1 98.44 381 LEU A O 1
ATOM 3063 N N . LYS A 1 382 ? -9.469 4.754 24.812 1 97.69 382 LYS A N 1
ATOM 3064 C CA . LYS A 1 382 ? -10.539 3.857 25.234 1 97.69 382 LYS A CA 1
ATOM 3065 C C . LYS A 1 382 ? -11.906 4.523 25.078 1 97.69 382 LYS A C 1
ATOM 3067 O O . LYS A 1 382 ? -12.727 4.496 26 1 97.69 382 LYS A O 1
ATOM 3072 N N . LEU A 1 383 ? -12.086 5.129 23.984 1 98.12 383 LEU A N 1
ATOM 3073 C CA . LEU A 1 383 ? -13.32 5.848 23.703 1 98.12 383 LEU A CA 1
ATOM 3074 C C . LEU A 1 383 ? -14.438 4.883 23.328 1 98.12 383 LEU A C 1
ATOM 3076 O O . LEU A 1 383 ? -14.18 3.812 22.781 1 98.12 383 LEU A O 1
ATOM 3080 N N . THR A 1 384 ? -15.641 5.309 23.609 1 97.69 384 THR A N 1
ATOM 3081 C CA . THR A 1 384 ? -16.812 4.551 23.188 1 97.69 384 THR A CA 1
ATOM 3082 C C . THR A 1 384 ? -17.094 4.766 21.703 1 97.69 384 THR A C 1
ATOM 3084 O O . THR A 1 384 ? -17.094 5.898 21.219 1 97.69 384 THR A O 1
ATOM 3087 N N . THR A 1 385 ? -17.359 3.66 20.969 1 97.81 385 THR A N 1
ATOM 3088 C CA . THR A 1 385 ? -17.656 3.74 19.547 1 97.81 385 THR A CA 1
ATOM 3089 C C . THR A 1 385 ? -19.109 4.176 19.328 1 97.81 385 THR A C 1
ATOM 3091 O O . THR A 1 385 ? -20.031 3.582 19.875 1 97.81 385 THR A O 1
ATOM 3094 N N . LYS A 1 386 ? -19.312 5.176 18.578 1 97.94 386 LYS A N 1
ATOM 3095 C CA . LYS A 1 386 ? -20.641 5.641 18.188 1 97.94 386 LYS A CA 1
ATOM 3096 C C . LYS A 1 386 ? -21.062 5.047 16.844 1 97.94 386 LYS A C 1
ATOM 3098 O O . LYS A 1 386 ? -22.203 4.609 16.672 1 97.94 386 LYS A O 1
ATOM 3103 N N . VAL A 1 387 ? -20.219 5.113 15.859 1 98.12 387 VAL A N 1
ATOM 3104 C CA . VAL A 1 387 ? -20.406 4.492 14.555 1 98.12 387 VAL A CA 1
ATOM 3105 C C . VAL A 1 387 ? -19.266 3.51 14.289 1 98.12 387 VAL A C 1
ATOM 3107 O O . VAL A 1 387 ? -18.094 3.9 14.234 1 98.12 387 VAL A O 1
ATOM 3110 N N . PRO A 1 388 ? -19.578 2.23 14.102 1 97.94 388 PRO A N 1
ATOM 3111 C CA . PRO A 1 388 ? -18.531 1.232 13.891 1 97.94 388 PRO A CA 1
ATOM 3112 C C . PRO A 1 388 ? -17.75 1.446 12.594 1 97.94 388 PRO A C 1
ATOM 3114 O O . PRO A 1 388 ? -18.25 2.123 11.688 1 97.94 388 PRO A O 1
ATOM 3117 N N . TRP A 1 389 ? -16.641 0.834 12.602 1 98.5 389 TRP A N 1
ATOM 3118 C CA . TRP A 1 389 ? -15.703 0.885 11.484 1 98.5 389 TRP A CA 1
ATOM 3119 C C . TRP A 1 389 ? -16.406 0.543 10.172 1 98.5 389 TRP A C 1
ATOM 3121 O O . TRP A 1 389 ? -17.109 -0.466 10.086 1 98.5 389 TRP A O 1
ATOM 3131 N N . TYR A 1 390 ? -16.297 1.408 9.125 1 98.31 390 TYR A N 1
ATOM 3132 C CA . TYR A 1 390 ? -16.891 1.154 7.816 1 98.31 390 TYR A CA 1
ATOM 3133 C C . TYR A 1 390 ? -16.094 1.853 6.715 1 98.31 390 TYR A C 1
ATOM 3135 O O . TYR A 1 390 ? -15.375 2.818 6.977 1 98.31 390 TYR A O 1
ATOM 3143 N N . PRO A 1 391 ? -16.188 1.332 5.461 1 98.19 391 PRO A N 1
ATOM 3144 C CA . PRO A 1 391 ? -15.586 2.035 4.324 1 98.19 391 PRO A CA 1
ATOM 3145 C C . PRO A 1 391 ? -16.375 3.275 3.914 1 98.19 391 PRO A C 1
ATOM 3147 O O . PRO A 1 391 ? -17.609 3.234 3.844 1 98.19 391 PRO A O 1
ATOM 3150 N N . TRP A 1 392 ? -15.688 4.359 3.76 1 98.5 392 TRP A N 1
ATOM 3151 C CA . TRP A 1 392 ? -16.328 5.535 3.178 1 98.5 392 TRP A CA 1
ATOM 3152 C C . TRP A 1 392 ? -15.945 5.695 1.712 1 98.5 392 TRP A C 1
ATOM 3154 O O . TRP A 1 392 ? -14.953 5.121 1.256 1 98.5 392 TRP A O 1
ATOM 3164 N N . TYR A 1 393 ? -16.781 6.406 0.935 1 96.81 393 TYR A N 1
ATOM 3165 C CA . TYR A 1 393 ? -16.656 6.355 -0.518 1 96.81 393 TYR A CA 1
ATOM 3166 C C . TYR A 1 393 ? -16.547 7.758 -1.105 1 96.81 393 TYR A C 1
ATOM 3168 O O . TYR A 1 393 ? -17.109 8.711 -0.568 1 96.81 393 TYR A O 1
ATOM 3176 N N . VAL A 1 394 ? -15.805 7.879 -2.061 1 95.12 394 VAL A N 1
ATOM 3177 C CA . VAL A 1 394 ? -15.688 9.039 -2.934 1 95.12 394 VAL A CA 1
ATOM 3178 C C . VAL A 1 394 ? -15.695 8.594 -4.395 1 95.12 394 VAL A C 1
ATOM 3180 O O . VAL A 1 394 ? -14.867 7.777 -4.805 1 95.12 394 VAL A O 1
ATOM 3183 N N . LYS A 1 395 ? -16.625 9.062 -5.188 1 92 395 LYS A N 1
ATOM 3184 C CA . LYS A 1 395 ? -16.812 8.664 -6.578 1 92 395 LYS A CA 1
ATOM 3185 C C . LYS A 1 395 ? -16.922 7.148 -6.707 1 92 395 LYS A C 1
ATOM 3187 O O . LYS A 1 395 ? -16.203 6.539 -7.512 1 92 395 LYS A O 1
ATOM 3192 N N . ASN A 1 396 ? -17.562 6.531 -5.859 1 90.12 396 ASN A N 1
ATOM 3193 C CA . ASN A 1 396 ? -17.922 5.121 -5.883 1 90.12 396 ASN A CA 1
ATOM 3194 C C . ASN A 1 396 ? -16.719 4.223 -5.645 1 90.12 396 ASN A C 1
ATOM 3196 O O . ASN A 1 396 ? -16.734 3.045 -6 1 90.12 396 ASN A O 1
ATOM 3200 N N . GLN A 1 397 ? -15.734 4.781 -5.148 1 93.12 397 GLN A N 1
ATOM 3201 C CA . GLN A 1 397 ? -14.562 4.016 -4.727 1 93.12 397 GLN A CA 1
ATOM 3202 C C . GLN A 1 397 ? -14.328 4.156 -3.225 1 93.12 397 GLN A C 1
ATOM 3204 O O . GLN A 1 397 ? -14.648 5.191 -2.637 1 93.12 397 GLN A O 1
ATOM 3209 N N . VAL A 1 398 ? -13.844 3.162 -2.703 1 95.69 398 VAL A N 1
ATOM 3210 C CA . VAL A 1 398 ? -13.492 3.254 -1.289 1 95.69 398 VAL A CA 1
ATOM 3211 C C . VAL A 1 398 ? -12.406 4.309 -1.091 1 95.69 398 VAL A C 1
ATOM 3213 O O . VAL A 1 398 ? -11.281 4.152 -1.585 1 95.69 398 VAL A O 1
ATOM 3216 N N . GLY A 1 399 ? -12.734 5.398 -0.451 1 97.69 399 GLY A N 1
ATOM 3217 C CA . GLY A 1 399 ? -11.758 6.426 -0.115 1 97.69 399 GLY A CA 1
ATOM 3218 C C . GLY A 1 399 ? -10.852 6.031 1.033 1 97.69 399 GLY A C 1
ATOM 3219 O O . GLY A 1 399 ? -9.711 6.5 1.12 1 97.69 399 GLY A O 1
ATOM 3220 N N . GLY A 1 400 ? -11.32 5.219 1.876 1 98.38 400 GLY A N 1
ATOM 3221 C CA . GLY A 1 400 ? -10.688 4.695 3.078 1 98.38 400 GLY A CA 1
ATOM 3222 C C . GLY A 1 400 ? -11.68 4.129 4.074 1 98.38 400 GLY A C 1
ATOM 3223 O O . GLY A 1 400 ? -12.711 3.572 3.688 1 98.38 400 GLY A O 1
ATOM 3224 N N . TRP A 1 401 ? -11.328 4.145 5.309 1 98.81 401 TRP A N 1
ATOM 3225 C CA . TRP A 1 401 ? -12.18 3.621 6.367 1 98.81 401 TRP A CA 1
ATOM 3226 C C . TRP A 1 401 ? -12.281 4.605 7.527 1 98.81 401 TRP A C 1
ATOM 3228 O O . TRP A 1 401 ? -11.453 5.512 7.652 1 98.81 401 TRP A O 1
ATOM 3238 N N . THR A 1 402 ? -13.297 4.445 8.336 1 98.81 402 THR A N 1
ATOM 3239 C CA . THR A 1 402 ? -13.508 5.398 9.422 1 98.81 402 THR A CA 1
ATOM 3240 C C . THR A 1 402 ? -14.227 4.73 10.594 1 98.81 402 THR A C 1
ATOM 3242 O O . THR A 1 402 ? -14.859 3.686 10.43 1 98.81 402 THR A O 1
ATOM 3245 N N . GLU A 1 403 ? -13.969 5.199 11.68 1 98.56 403 GLU A N 1
ATOM 3246 C CA . GLU A 1 403 ? -14.648 4.879 12.93 1 98.56 403 GLU A CA 1
ATOM 3247 C C . GLU A 1 403 ? -14.938 6.141 13.742 1 98.56 403 GLU A C 1
ATOM 3249 O O . GLU A 1 403 ? -14.055 6.984 13.922 1 98.56 403 GLU A O 1
ATOM 3254 N N . VAL A 1 404 ? -16.203 6.301 14.172 1 98.62 404 VAL A N 1
ATOM 3255 C CA . VAL A 1 404 ? -16.609 7.48 14.93 1 98.62 404 VAL A CA 1
ATOM 3256 C C . VAL A 1 404 ? -16.734 7.117 16.406 1 98.62 404 VAL A C 1
ATOM 3258 O O . VAL A 1 404 ? -17.547 6.254 16.766 1 98.62 404 VAL A O 1
ATOM 3261 N N . TYR A 1 405 ? -15.914 7.742 17.188 1 98.25 405 TYR A N 1
ATOM 3262 C CA . TYR A 1 405 ? -16 7.629 18.641 1 98.25 405 TYR A CA 1
ATOM 3263 C C . TYR A 1 405 ? -16.75 8.812 19.234 1 98.25 405 TYR A C 1
ATOM 3265 O O . TYR A 1 405 ? -17.047 9.789 18.531 1 98.25 405 TYR A O 1
ATOM 3273 N N . GLU A 1 406 ? -17.141 8.641 20.516 1 97.38 406 GLU A N 1
ATOM 3274 C CA . GLU A 1 406 ? -17.625 9.805 21.234 1 97.38 406 GLU A CA 1
ATOM 3275 C C . GLU A 1 406 ? -16.531 10.867 21.375 1 97.38 406 GLU A C 1
ATOM 3277 O O . GLU A 1 406 ? -15.562 10.664 22.094 1 97.38 406 GLU A O 1
ATOM 3282 N N . GLY A 1 407 ? -16.641 11.938 20.641 1 97.06 407 GLY A N 1
ATOM 3283 C CA . GLY A 1 407 ? -15.734 13.07 20.766 1 97.06 407 GLY A CA 1
ATOM 3284 C C . GLY A 1 407 ? -14.656 13.094 19.703 1 97.06 407 GLY A C 1
ATOM 3285 O O . GLY A 1 407 ? -13.984 14.117 19.516 1 97.06 407 GLY A O 1
ATOM 3286 N N . LEU A 1 408 ? -14.453 11.945 18.984 1 98.69 408 LEU A N 1
ATOM 3287 C CA . LEU A 1 408 ? -13.344 11.867 18.047 1 98.69 408 LEU A CA 1
ATOM 3288 C C . LEU A 1 408 ? -13.703 10.992 16.844 1 98.69 408 LEU A C 1
ATOM 3290 O O . LEU A 1 408 ? -14.32 9.938 17 1 98.69 408 LEU A O 1
ATOM 3294 N N . THR A 1 409 ? -13.367 11.43 15.664 1 98.88 409 THR A N 1
ATOM 3295 C CA . THR A 1 409 ? -13.516 10.633 14.453 1 98.88 409 THR A CA 1
ATOM 3296 C C . THR A 1 409 ? -12.148 10.266 13.883 1 98.88 409 THR A C 1
ATOM 3298 O O . THR A 1 409 ? -11.273 11.133 13.734 1 98.88 409 THR A O 1
ATOM 3301 N N . PHE A 1 410 ? -11.953 9.016 13.695 1 98.88 410 PHE A N 1
ATOM 3302 C CA . PHE A 1 410 ? -10.758 8.523 13.031 1 98.88 410 PHE A CA 1
ATOM 3303 C C . PHE A 1 410 ? -11.078 8.086 11.602 1 98.88 410 PHE A C 1
ATOM 3305 O O . PHE A 1 410 ? -12.07 7.406 11.359 1 98.88 410 PHE A O 1
ATOM 3312 N N . ALA A 1 411 ? -10.242 8.523 10.625 1 98.88 411 ALA A N 1
ATOM 3313 C CA . ALA A 1 411 ? -10.438 8.141 9.234 1 98.88 411 ALA A CA 1
ATOM 3314 C C . ALA A 1 411 ? -9.109 7.809 8.562 1 98.88 411 ALA A C 1
ATOM 3316 O O . ALA A 1 411 ? -8.094 8.445 8.844 1 98.88 411 ALA A O 1
ATOM 3317 N N . THR A 1 412 ? -9.133 6.836 7.746 1 98.81 412 THR A N 1
ATOM 3318 C CA . THR A 1 412 ? -7.984 6.543 6.898 1 98.81 412 THR A CA 1
ATOM 3319 C C . THR A 1 412 ? -8.281 6.906 5.445 1 98.81 412 THR A C 1
ATOM 3321 O O . THR A 1 412 ? -9.438 7.047 5.059 1 98.81 412 THR A O 1
ATOM 3324 N N . VAL A 1 413 ? -7.27 7.199 4.738 1 98.81 413 VAL A N 1
ATOM 3325 C CA . VAL A 1 413 ? -7.387 7.438 3.303 1 98.81 413 VAL A CA 1
ATOM 3326 C C . VAL A 1 413 ? -6.574 6.398 2.535 1 98.81 413 VAL A C 1
ATOM 3328 O O . VAL A 1 413 ? -5.344 6.363 2.641 1 98.81 413 VAL A O 1
ATOM 3331 N N . ARG A 1 414 ? -7.211 5.586 1.766 1 98.19 414 ARG A N 1
ATOM 3332 C CA . ARG A 1 414 ? -6.652 4.438 1.058 1 98.19 414 ARG A CA 1
ATOM 3333 C C . ARG A 1 414 ? -5.688 4.883 -0.035 1 98.19 414 ARG A C 1
ATOM 3335 O O . ARG A 1 414 ? -6.051 5.672 -0.91 1 98.19 414 ARG A O 1
ATOM 3342 N N . GLY A 1 415 ? -4.449 4.375 0.046 1 97.19 415 GLY A N 1
ATOM 3343 C CA . GLY A 1 415 ? -3.461 4.633 -0.988 1 97.19 415 GLY A CA 1
ATOM 3344 C C . GLY A 1 415 ? -2.803 5.992 -0.858 1 97.19 415 GLY A C 1
ATOM 3345 O O . GLY A 1 415 ? -2.072 6.426 -1.752 1 97.19 415 GLY A O 1
ATOM 3346 N N . ALA A 1 416 ? -3.059 6.703 0.224 1 98.06 416 ALA A N 1
ATOM 3347 C CA . ALA A 1 416 ? -2.457 8.023 0.4 1 98.06 416 ALA A CA 1
ATOM 3348 C C . ALA A 1 416 ? -1.209 7.945 1.274 1 98.06 416 ALA A C 1
ATOM 3350 O O . ALA A 1 416 ? -1.188 7.223 2.273 1 98.06 416 ALA A O 1
ATOM 3351 N N . GLY A 1 417 ? -0.188 8.719 0.881 1 97.25 417 GLY A N 1
ATOM 3352 C CA . GLY A 1 417 ? 0.994 8.883 1.712 1 97.25 417 GLY A CA 1
ATOM 3353 C C . GLY A 1 417 ? 0.796 9.875 2.844 1 97.25 417 GLY A C 1
ATOM 3354 O O . GLY A 1 417 ? -0.325 10.07 3.318 1 97.25 417 GLY A O 1
ATOM 3355 N N . HIS A 1 418 ? 1.884 10.414 3.318 1 96 418 HIS A N 1
ATOM 3356 C CA . HIS A 1 418 ? 1.948 11.297 4.477 1 96 418 HIS A CA 1
ATOM 3357 C C . HIS A 1 418 ? 1.116 12.562 4.254 1 96 418 HIS A C 1
ATOM 3359 O O . HIS A 1 418 ? 0.337 12.953 5.121 1 96 418 HIS A O 1
ATOM 3365 N N . GLU A 1 419 ? 1.344 13.18 3.078 1 96.75 419 GLU A N 1
ATOM 3366 C CA . GLU A 1 419 ? 0.583 14.367 2.689 1 96.75 419 GLU A CA 1
ATOM 3367 C C . GLU A 1 419 ? -0.697 13.984 1.953 1 96.75 419 GLU A C 1
ATOM 3369 O O . GLU A 1 419 ? -0.804 14.18 0.741 1 96.75 419 GLU A O 1
ATOM 3374 N N . VAL A 1 420 ? -1.673 13.617 2.693 1 98.38 420 VAL A N 1
ATOM 3375 C CA . VAL A 1 420 ? -2.9 13.023 2.176 1 98.38 420 VAL A CA 1
ATOM 3376 C C . VAL A 1 420 ? -3.506 13.93 1.107 1 98.38 420 VAL A C 1
ATOM 3378 O O . VAL A 1 420 ? -3.826 13.477 0.007 1 98.38 420 VAL A O 1
ATOM 3381 N N . PRO A 1 421 ? -3.635 15.281 1.316 1 98.12 421 PRO A N 1
ATOM 3382 C CA . PRO A 1 421 ? -4.281 16.109 0.292 1 98.12 421 PRO A CA 1
ATOM 3383 C C . PRO A 1 421 ? -3.457 16.219 -0.988 1 98.12 421 PRO A C 1
ATOM 3385 O O . PRO A 1 421 ? -3.99 16.562 -2.043 1 98.12 421 PRO A O 1
ATOM 3388 N N . MET A 1 422 ? -2.162 15.992 -0.858 1 96 422 MET A N 1
ATOM 3389 C CA . MET A 1 422 ? -1.328 15.992 -2.057 1 96 422 MET A CA 1
ATOM 3390 C C . MET A 1 422 ? -1.555 14.734 -2.881 1 96 422 MET A C 1
ATOM 3392 O O . MET A 1 422 ? -1.727 14.805 -4.098 1 96 422 MET A O 1
ATOM 3396 N N . PHE A 1 423 ? -1.686 13.586 -2.229 1 95.5 423 PHE A N 1
ATOM 3397 C CA . PHE A 1 423 ? -1.72 12.297 -2.908 1 95.5 423 PHE A CA 1
ATOM 3398 C C . PHE A 1 423 ? -3.145 11.938 -3.318 1 95.5 423 PHE A C 1
ATOM 3400 O O . PHE A 1 423 ? -3.354 11.266 -4.328 1 95.5 423 PHE A O 1
ATOM 3407 N N . LYS A 1 424 ? -4.066 12.312 -2.443 1 97.31 424 LYS A N 1
ATOM 3408 C CA . LYS A 1 424 ? -5.48 12.047 -2.693 1 97.31 424 LYS A CA 1
ATOM 3409 C C . LYS A 1 424 ? -6.324 13.297 -2.443 1 97.31 424 LYS A C 1
ATOM 3411 O O . LYS A 1 424 ? -7.148 13.32 -1.527 1 97.31 424 LYS A O 1
ATOM 3416 N N . PRO A 1 425 ? -6.246 14.25 -3.357 1 97.62 425 PRO A N 1
ATOM 3417 C CA . PRO A 1 425 ? -6.855 15.555 -3.098 1 97.62 425 PRO A CA 1
ATOM 3418 C C . PRO A 1 425 ? -8.383 15.492 -3.012 1 97.62 425 PRO A C 1
ATOM 3420 O O . PRO A 1 425 ? -8.984 16.172 -2.18 1 97.62 425 PRO A O 1
ATOM 3423 N N . ARG A 1 426 ? -9.016 14.711 -3.865 1 97.69 426 ARG A N 1
ATOM 3424 C CA . ARG A 1 426 ? -10.477 14.602 -3.84 1 97.69 426 ARG A CA 1
ATOM 3425 C C . ARG A 1 426 ? -10.953 13.992 -2.527 1 97.69 426 ARG A C 1
ATOM 3427 O O . ARG A 1 426 ? -11.914 14.484 -1.926 1 97.69 426 ARG A O 1
ATOM 3434 N N . ALA A 1 427 ? -10.312 12.93 -2.146 1 98.25 427 ALA A N 1
ATOM 3435 C CA . ALA A 1 427 ? -10.664 12.289 -0.879 1 98.25 427 ALA A CA 1
ATOM 3436 C C . ALA A 1 427 ? -10.422 13.234 0.294 1 98.25 427 ALA A C 1
ATOM 3438 O O . ALA A 1 427 ? -11.227 13.289 1.229 1 98.25 427 ALA A O 1
ATOM 3439 N N . ALA A 1 428 ? -9.367 13.938 0.27 1 98.69 428 ALA A N 1
ATOM 3440 C CA . ALA A 1 428 ? -9.023 14.867 1.341 1 98.69 428 ALA A CA 1
ATOM 3441 C C . ALA A 1 428 ? -10.078 15.969 1.46 1 98.69 428 ALA A C 1
ATOM 3443 O O . ALA A 1 428 ? -10.445 16.359 2.568 1 98.69 428 ALA A O 1
ATOM 3444 N N . LEU A 1 429 ? -10.531 16.453 0.344 1 98.69 429 LEU A N 1
ATOM 3445 C CA . LEU A 1 429 ? -11.555 17.5 0.365 1 98.69 429 LEU A CA 1
ATOM 3446 C C . LEU A 1 429 ? -12.867 16.953 0.929 1 98.69 429 LEU A C 1
ATOM 3448 O O . LEU A 1 429 ? -13.57 17.672 1.652 1 98.69 429 LEU A O 1
ATOM 3452 N N . GLN A 1 430 ? -13.18 15.711 0.576 1 98.44 430 GLN A N 1
ATOM 3453 C CA . GLN A 1 430 ? -14.375 15.094 1.143 1 98.44 430 GLN A CA 1
ATOM 3454 C C . GLN A 1 430 ? -14.258 14.953 2.658 1 98.44 430 GLN A C 1
ATOM 3456 O O . GLN A 1 430 ? -15.219 15.195 3.385 1 98.44 430 GLN A O 1
ATOM 3461 N N . LEU A 1 431 ? -13.086 14.516 3.131 1 98.44 431 LEU A N 1
ATOM 3462 C CA . LEU A 1 431 ? -12.82 14.453 4.566 1 98.44 431 LEU A CA 1
ATOM 3463 C C . LEU A 1 431 ? -13.078 15.805 5.223 1 98.44 431 LEU A C 1
ATOM 3465 O O . LEU A 1 431 ? -13.758 15.883 6.25 1 98.44 431 LEU A O 1
ATOM 3469 N N . PHE A 1 432 ? -12.562 16.797 4.609 1 98.75 432 PHE A N 1
ATOM 3470 C CA . PHE A 1 432 ? -12.633 18.156 5.145 1 98.75 432 PHE A CA 1
ATOM 3471 C C . PHE A 1 432 ? -14.078 18.656 5.164 1 98.75 432 PHE A C 1
ATOM 3473 O O . PHE A 1 432 ? -14.523 19.234 6.152 1 98.75 432 PHE A O 1
ATOM 3480 N N . LYS A 1 433 ? -14.789 18.406 4.109 1 98.62 433 LYS A N 1
ATOM 3481 C CA . LYS A 1 433 ? -16.188 18.812 4.012 1 98.62 433 LYS A CA 1
ATOM 3482 C C . LYS A 1 433 ? -17.016 18.172 5.133 1 98.62 433 LYS A C 1
ATOM 3484 O O . LYS A 1 433 ? -17.812 18.859 5.773 1 98.62 433 LYS A O 1
ATOM 3489 N N . SER A 1 434 ? -16.844 16.922 5.312 1 98.69 434 SER A N 1
ATOM 3490 C CA . SER A 1 434 ? -17.578 16.219 6.359 1 98.69 434 SER A CA 1
ATOM 3491 C C . SER A 1 434 ? -17.188 16.734 7.742 1 98.69 434 SER A C 1
ATOM 3493 O O . SER A 1 434 ? -18.047 16.859 8.625 1 98.69 434 SER A O 1
ATOM 3495 N N . PHE A 1 435 ? -15.977 17 7.953 1 98.81 435 PHE A N 1
ATOM 3496 C CA . PHE A 1 435 ? -15.484 17.547 9.211 1 98.81 435 PHE A CA 1
ATOM 3497 C C . PHE A 1 435 ? -16.156 18.875 9.539 1 98.81 435 PHE A C 1
ATOM 3499 O O . PHE A 1 435 ? -16.688 19.047 10.633 1 98.81 435 PHE A O 1
ATOM 3506 N N . LEU A 1 436 ? -16.125 19.797 8.555 1 98.69 436 LEU A N 1
ATOM 3507 C CA . LEU A 1 436 ? -16.719 21.109 8.766 1 98.69 436 LEU A CA 1
ATOM 3508 C C . LEU A 1 436 ? -18.219 21 9.039 1 98.69 436 LEU A C 1
ATOM 3510 O O . LEU A 1 436 ? -18.766 21.75 9.859 1 98.69 436 LEU A O 1
ATOM 3514 N N . ALA A 1 437 ? -18.859 20.031 8.383 1 97.88 437 ALA A N 1
ATOM 3515 C CA . ALA A 1 437 ? -20.312 19.859 8.508 1 97.88 437 ALA A CA 1
ATOM 3516 C C . ALA A 1 437 ? -20.672 19.109 9.789 1 97.88 437 ALA A C 1
ATOM 3518 O O . ALA A 1 437 ? -21.828 19.109 10.219 1 97.88 437 ALA A O 1
ATOM 3519 N N . GLY A 1 438 ? -19.688 18.469 10.398 1 97.25 438 GLY A N 1
ATOM 3520 C CA . GLY A 1 438 ? -19.969 17.641 11.562 1 97.25 438 GLY A CA 1
ATOM 3521 C C . GLY A 1 438 ? -20.766 16.391 11.227 1 97.25 438 GLY A C 1
ATOM 3522 O O . GLY A 1 438 ? -21.656 16 11.984 1 97.25 438 GLY A O 1
ATOM 3523 N N . LYS A 1 439 ? -20.484 15.828 10.055 1 97.06 439 LYS A N 1
ATOM 3524 C CA . LYS A 1 439 ? -21.219 14.656 9.578 1 97.06 439 LYS A CA 1
ATOM 3525 C C . LYS A 1 439 ? -20.266 13.5 9.289 1 97.06 439 LYS A C 1
ATOM 3527 O O . LYS A 1 439 ? -19.094 13.719 8.93 1 97.06 439 LYS A O 1
ATOM 3532 N N . PRO A 1 440 ? -20.812 12.281 9.461 1 97.44 440 PRO A N 1
ATOM 3533 C CA . PRO A 1 440 ? -19.969 11.141 9.109 1 97.44 440 PRO A CA 1
ATOM 3534 C C . PRO A 1 440 ? -19.578 11.117 7.637 1 97.44 440 PRO A C 1
ATOM 3536 O O . PRO A 1 440 ? -20.234 11.742 6.809 1 97.44 440 PRO A O 1
ATOM 3539 N N . LEU A 1 441 ? -18.516 10.453 7.363 1 98.62 441 LEU A N 1
ATOM 3540 C CA . LEU A 1 441 ? -18.094 10.305 5.977 1 98.62 441 LEU A CA 1
ATOM 3541 C C . LEU A 1 441 ? -19.094 9.469 5.184 1 98.62 441 LEU A C 1
ATOM 3543 O O . LEU A 1 441 ? -19.781 8.609 5.746 1 98.62 441 LEU A O 1
ATOM 3547 N N . PRO A 1 442 ? -19.203 9.688 3.885 1 97.81 442 PRO A N 1
ATOM 3548 C CA . PRO A 1 442 ? -20.25 9.039 3.072 1 97.81 442 PRO A CA 1
ATOM 3549 C C . PRO A 1 442 ? -20.031 7.535 2.936 1 97.81 442 PRO A C 1
ATOM 3551 O O . PRO A 1 442 ? -18.906 7.078 2.781 1 97.81 442 PRO A O 1
ATOM 3554 N N . ARG A 1 443 ? -21.109 6.75 2.963 1 95.88 443 ARG A N 1
ATOM 3555 C CA . ARG A 1 443 ? -21.078 5.297 2.842 1 95.88 443 ARG A CA 1
ATOM 3556 C C . ARG A 1 443 ? -21.281 4.863 1.394 1 95.88 443 ARG A C 1
ATOM 3558 O O . ARG A 1 443 ? -21.328 3.668 1.096 1 95.88 443 ARG A O 1
ATOM 3565 N N . SER A 1 444 ? -21.609 5.77 0.57 1 89.25 444 SER A N 1
ATOM 3566 C CA . SER A 1 444 ? -21.812 5.504 -0.851 1 89.25 444 SER A CA 1
ATOM 3567 C C . SER A 1 444 ? -21.344 6.68 -1.703 1 89.25 444 SER A C 1
ATOM 3569 O O . SER A 1 444 ? -21.297 7.816 -1.229 1 89.25 444 SER A O 1
ATOM 3571 N N . MET B 1 1 ? 12.156 -46.125 -33.875 1 31.91 1 MET B N 1
ATOM 3572 C CA . MET B 1 1 ? 10.734 -46.281 -34.156 1 31.91 1 MET B CA 1
ATOM 3573 C C . MET B 1 1 ? 9.898 -45.469 -33.188 1 31.91 1 MET B C 1
ATOM 3575 O O . MET B 1 1 ? 8.82 -44.969 -33.531 1 31.91 1 MET B O 1
ATOM 3579 N N . LYS B 1 2 ? 10.266 -45.625 -31.844 1 39.88 2 LYS B N 1
ATOM 3580 C CA . LYS B 1 2 ? 9.594 -44.906 -30.766 1 39.88 2 LYS B CA 1
ATOM 3581 C C . LYS B 1 2 ? 9.773 -43.375 -30.906 1 39.88 2 LYS B C 1
ATOM 3583 O O . LYS B 1 2 ? 9.023 -42.594 -30.312 1 39.88 2 LYS B O 1
ATOM 3588 N N . ALA B 1 3 ? 10.875 -42.844 -31.391 1 46 3 ALA B N 1
ATOM 3589 C CA . ALA B 1 3 ? 11.25 -41.469 -31.688 1 46 3 ALA B CA 1
ATOM 3590 C C . ALA B 1 3 ? 10.375 -40.906 -32.781 1 46 3 ALA B C 1
ATOM 3592 O O . ALA B 1 3 ? 10.047 -39.688 -32.781 1 46 3 ALA B O 1
ATOM 3593 N N . GLU B 1 4 ? 10.047 -41.594 -33.75 1 44.44 4 GLU B N 1
ATOM 3594 C CA . GLU B 1 4 ? 9.266 -41.219 -34.906 1 44.44 4 GLU B CA 1
ATOM 3595 C C . GLU B 1 4 ? 7.797 -41 -34.562 1 44.44 4 GLU B C 1
ATOM 3597 O O . GLU B 1 4 ? 7.133 -40.156 -35.156 1 44.44 4 GLU B O 1
ATOM 3602 N N . GLY B 1 5 ? 7.223 -41.781 -33.594 1 44.34 5 GLY B N 1
ATOM 3603 C CA . GLY B 1 5 ? 5.852 -41.719 -33.125 1 44.34 5 GLY B CA 1
ATOM 3604 C C . GLY B 1 5 ? 5.555 -40.438 -32.344 1 44.34 5 GLY B C 1
ATOM 3605 O O . GLY B 1 5 ? 4.488 -39.844 -32.531 1 44.34 5 GLY B O 1
ATOM 3606 N N . GLY B 1 6 ? 6.523 -39.906 -31.531 1 55.94 6 GLY B N 1
ATOM 3607 C CA . GLY B 1 6 ? 6.422 -38.688 -30.766 1 55.94 6 GLY B CA 1
ATOM 3608 C C . GLY B 1 6 ? 6.246 -37.469 -31.625 1 55.94 6 GLY B C 1
ATOM 3609 O O . GLY B 1 6 ? 5.395 -36.594 -31.359 1 55.94 6 GLY B O 1
ATOM 3610 N N . GLY B 1 7 ? 6.906 -37.5 -32.719 1 69.44 7 GLY B N 1
ATOM 3611 C CA . GLY B 1 7 ? 6.859 -36.375 -33.625 1 69.44 7 GLY B CA 1
ATOM 3612 C C . GLY B 1 7 ? 5.492 -36.156 -34.25 1 69.44 7 GLY B C 1
ATOM 3613 O O . GLY B 1 7 ? 4.992 -35.031 -34.312 1 69.44 7 GLY B O 1
ATOM 3614 N N . GLU B 1 8 ? 4.871 -37.312 -34.625 1 75.25 8 GLU B N 1
ATOM 3615 C CA . GLU B 1 8 ? 3.561 -37.219 -35.281 1 75.25 8 GLU B CA 1
ATOM 3616 C C . GLU B 1 8 ? 2.494 -36.781 -34.281 1 75.25 8 GLU B C 1
ATOM 3618 O O . GLU B 1 8 ? 1.635 -35.969 -34.594 1 75.25 8 GLU B O 1
ATOM 3623 N N . GLU B 1 9 ? 2.551 -37.312 -33.125 1 84.88 9 GLU B N 1
ATOM 3624 C CA . GLU B 1 9 ? 1.595 -36.938 -32.094 1 84.88 9 GLU B CA 1
ATOM 3625 C C . GLU B 1 9 ? 1.776 -35.469 -31.656 1 84.88 9 GLU B C 1
ATOM 3627 O O . GLU B 1 9 ? 0.798 -34.781 -31.406 1 84.88 9 GLU B O 1
ATOM 3632 N N . GLU B 1 10 ? 2.982 -35.125 -31.641 1 89.81 10 GLU B N 1
ATOM 3633 C CA . GLU B 1 10 ? 3.287 -33.75 -31.328 1 89.81 10 GLU B CA 1
ATOM 3634 C C . GLU B 1 10 ? 2.682 -32.781 -32.344 1 89.81 10 GLU B C 1
ATOM 3636 O O . GLU B 1 10 ? 2.117 -31.75 -32 1 89.81 10 GLU B O 1
ATOM 3641 N N . GLU B 1 11 ? 2.791 -33.188 -33.562 1 92.19 11 GLU B N 1
ATOM 3642 C CA . GLU B 1 11 ? 2.301 -32.312 -34.625 1 92.19 11 GLU B CA 1
ATOM 3643 C C . GLU B 1 11 ? 0.78 -32.188 -34.594 1 92.19 11 GLU B C 1
ATOM 3645 O O . GLU B 1 11 ? 0.227 -31.156 -34.938 1 92.19 11 GLU B O 1
ATOM 3650 N N . ALA B 1 12 ? 0.171 -33.188 -34.125 1 93.81 12 ALA B N 1
ATOM 3651 C CA . ALA B 1 12 ? -1.284 -33.188 -34 1 93.81 12 ALA B CA 1
ATOM 3652 C C . ALA B 1 12 ? -1.734 -32.156 -32.969 1 93.81 12 ALA B C 1
ATOM 3654 O O . ALA B 1 12 ? -2.865 -31.656 -33.031 1 93.81 12 ALA B O 1
ATOM 3655 N N . ASP B 1 13 ? -0.85 -31.844 -32.062 1 97.25 13 ASP B N 1
ATOM 3656 C CA . ASP B 1 13 ? -1.167 -30.906 -31 1 97.25 13 ASP B CA 1
ATOM 3657 C C . ASP B 1 13 ? -0.763 -29.484 -31.359 1 97.25 13 ASP B C 1
ATOM 3659 O O . ASP B 1 13 ? -1.006 -28.547 -30.609 1 97.25 13 ASP B O 1
ATOM 3663 N N . ARG B 1 14 ? -0.2 -29.266 -32.5 1 97.81 14 ARG B N 1
ATOM 3664 C CA . ARG B 1 14 ? 0.318 -27.953 -32.906 1 97.81 14 ARG B CA 1
ATOM 3665 C C . ARG B 1 14 ? -0.815 -26.953 -33.094 1 97.81 14 ARG B C 1
ATOM 3667 O O . ARG B 1 14 ? -1.804 -27.266 -33.781 1 97.81 14 ARG B O 1
ATOM 3674 N N . ILE B 1 15 ? -0.683 -25.844 -32.469 1 98 15 ILE B N 1
ATOM 3675 C CA . ILE B 1 15 ? -1.586 -24.719 -32.688 1 98 15 ILE B CA 1
ATOM 3676 C C . ILE B 1 15 ? -1.067 -23.844 -33.844 1 98 15 ILE B C 1
ATOM 3678 O O . ILE B 1 15 ? -0.024 -23.203 -33.719 1 98 15 ILE B O 1
ATOM 3682 N N . LEU B 1 16 ? -1.747 -23.812 -34.875 1 95.25 16 LEU B N 1
ATOM 3683 C CA . LEU B 1 16 ? -1.306 -23.016 -36 1 95.25 16 LEU B CA 1
ATOM 3684 C C . LEU B 1 16 ? -1.474 -21.531 -35.688 1 95.25 16 LEU B C 1
ATOM 3686 O O . LEU B 1 16 ? -0.544 -20.734 -35.906 1 95.25 16 LEU B O 1
ATOM 3690 N N . GLU B 1 17 ? -2.727 -21.203 -35.312 1 95.25 17 GLU B N 1
ATOM 3691 C CA . GLU B 1 17 ? -3.037 -19.812 -34.938 1 95.25 17 GLU B CA 1
ATOM 3692 C C . GLU B 1 17 ? -4.301 -19.734 -34.094 1 95.25 17 GLU B C 1
ATOM 3694 O O . GLU B 1 17 ? -5.312 -20.359 -34.406 1 95.25 17 GLU B O 1
ATOM 3699 N N . LEU B 1 18 ? -4.168 -18.969 -33.031 1 97.5 18 LEU B N 1
ATOM 3700 C CA . LEU B 1 18 ? -5.371 -18.703 -32.25 1 97.5 18 LEU B CA 1
ATOM 3701 C C . LEU B 1 18 ? -6.16 -17.547 -32.844 1 97.5 18 LEU B C 1
ATOM 3703 O O . LEU B 1 18 ? -5.578 -16.609 -33.406 1 97.5 18 LEU B O 1
ATOM 3707 N N . PRO B 1 19 ? -7.457 -17.641 -32.75 1 97.06 19 PRO B N 1
ATOM 3708 C CA . PRO B 1 19 ? -8.25 -16.516 -33.219 1 97.06 19 PRO B CA 1
ATOM 3709 C C . PRO B 1 19 ? -7.809 -15.18 -32.625 1 97.06 19 PRO B C 1
ATOM 3711 O O . PRO B 1 19 ? -7.75 -15.039 -31.391 1 97.06 19 PRO B O 1
ATOM 3714 N N . GLY B 1 20 ? -7.469 -14.258 -33.469 1 96.94 20 GLY B N 1
ATOM 3715 C CA . GLY B 1 20 ? -7.098 -12.922 -33.062 1 96.94 20 GLY B CA 1
ATOM 3716 C C . GLY B 1 20 ? -5.676 -12.828 -32.562 1 96.94 20 GLY B C 1
ATOM 3717 O O . GLY B 1 20 ? -5.293 -11.82 -31.953 1 96.94 20 GLY B O 1
ATOM 3718 N N . GLN B 1 21 ? -4.895 -13.82 -32.688 1 96.75 21 GLN B N 1
ATOM 3719 C CA . GLN B 1 21 ? -3.516 -13.82 -32.219 1 96.75 21 GLN B CA 1
ATOM 3720 C C . GLN B 1 21 ? -2.617 -12.992 -33.125 1 96.75 21 GLN B C 1
ATOM 3722 O O . GLN B 1 21 ? -2.785 -12.992 -34.344 1 96.75 21 GLN B O 1
ATOM 3727 N N . PRO B 1 22 ? -1.671 -12.281 -32.562 1 96.88 22 PRO B N 1
ATOM 3728 C CA . PRO B 1 22 ? -0.648 -11.656 -33.406 1 96.88 22 PRO B CA 1
ATOM 3729 C C . PRO B 1 22 ? 0.337 -12.672 -34 1 96.88 22 PRO B C 1
ATOM 3731 O O . PRO B 1 22 ? 0.351 -13.836 -33.562 1 96.88 22 PRO B O 1
ATOM 3734 N N . LYS B 1 23 ? 1.096 -12.211 -34.938 1 95.5 23 LYS B N 1
ATOM 3735 C CA . LYS B 1 23 ? 2.148 -13.062 -35.5 1 95.5 23 LYS B CA 1
ATOM 3736 C C . LYS B 1 23 ? 3.264 -13.281 -34.469 1 95.5 23 LYS B C 1
ATOM 3738 O O . LYS B 1 23 ? 3.682 -12.336 -33.812 1 95.5 23 LYS B O 1
ATOM 3743 N N . VAL B 1 24 ? 3.627 -14.539 -34.344 1 96.12 24 VAL B N 1
ATOM 3744 C CA . VAL B 1 24 ? 4.719 -14.852 -33.406 1 96.12 24 VAL B CA 1
ATOM 3745 C C . VAL B 1 24 ? 5.703 -15.805 -34.094 1 96.12 24 VAL B C 1
ATOM 3747 O O . VAL B 1 24 ? 5.383 -16.406 -35.125 1 96.12 24 VAL B O 1
ATOM 3750 N N . SER B 1 25 ? 6.941 -15.875 -33.531 1 93.38 25 SER B N 1
ATOM 3751 C CA . SER B 1 25 ? 8 -16.688 -34.125 1 93.38 25 SER B CA 1
ATOM 3752 C C . SER B 1 25 ? 8.133 -18.031 -33.438 1 93.38 25 SER B C 1
ATOM 3754 O O . SER B 1 25 ? 8.93 -18.875 -33.844 1 93.38 25 SER B O 1
ATOM 3756 N N . PHE B 1 26 ? 7.406 -18.234 -32.375 1 97.31 26 PHE B N 1
ATOM 3757 C CA . PHE B 1 26 ? 7.527 -19.469 -31.609 1 97.31 26 PHE B CA 1
ATOM 3758 C C . PHE B 1 26 ? 6.359 -20.406 -31.891 1 97.31 26 PHE B C 1
ATOM 3760 O O . PHE B 1 26 ? 5.32 -19.969 -32.406 1 97.31 26 PHE B O 1
ATOM 3767 N N . GLN B 1 27 ? 6.527 -21.641 -31.547 1 97.44 27 GLN B N 1
ATOM 3768 C CA . GLN B 1 27 ? 5.488 -22.641 -31.75 1 97.44 27 GLN B CA 1
ATOM 3769 C C . GLN B 1 27 ? 4.691 -22.859 -30.469 1 97.44 27 GLN B C 1
ATOM 3771 O O . GLN B 1 27 ? 5.156 -22.547 -29.375 1 97.44 27 GLN B O 1
ATOM 3776 N N . GLN B 1 28 ? 3.504 -23.344 -30.703 1 98.19 28 GLN B N 1
ATOM 3777 C CA . GLN B 1 28 ? 2.604 -23.688 -29.609 1 98.19 28 GLN B CA 1
ATOM 3778 C C . GLN B 1 28 ? 1.951 -25.047 -29.828 1 98.19 28 GLN B C 1
ATOM 3780 O O . GLN B 1 28 ? 1.691 -25.438 -30.953 1 98.19 28 GLN B O 1
ATOM 3785 N N . PHE B 1 29 ? 1.77 -25.688 -28.75 1 98.5 29 PHE B N 1
ATOM 3786 C CA . PHE B 1 29 ? 1.114 -26.984 -28.781 1 98.5 29 PHE B CA 1
ATOM 3787 C C . PHE B 1 29 ? 0.117 -27.109 -27.625 1 98.5 29 PHE B C 1
ATOM 3789 O O . PHE B 1 29 ? 0.374 -26.641 -26.531 1 98.5 29 PHE B O 1
ATOM 3796 N N . SER B 1 30 ? -1.019 -27.719 -27.875 1 98.62 30 SER B N 1
ATOM 3797 C CA . SER B 1 30 ? -1.972 -28.016 -26.812 1 98.62 30 SER B CA 1
ATOM 3798 C C . SER B 1 30 ? -2.725 -29.312 -27.078 1 98.62 30 SER B C 1
ATOM 3800 O O . SER B 1 30 ? -2.811 -29.75 -28.219 1 98.62 30 SER B O 1
ATOM 3802 N N . GLY B 1 31 ? -3.189 -29.828 -26.031 1 97.94 31 GLY B N 1
ATOM 3803 C CA . GLY B 1 31 ? -3.91 -31.078 -26.125 1 97.94 31 GLY B CA 1
ATOM 3804 C C . GLY B 1 31 ? -4.145 -31.734 -24.781 1 97.94 31 GLY B C 1
ATOM 3805 O O . GLY B 1 31 ? -4.238 -31.047 -23.75 1 97.94 31 GLY B O 1
ATOM 3806 N N . TYR B 1 32 ? -4.355 -33.062 -24.844 1 98.12 32 TYR B N 1
ATOM 3807 C 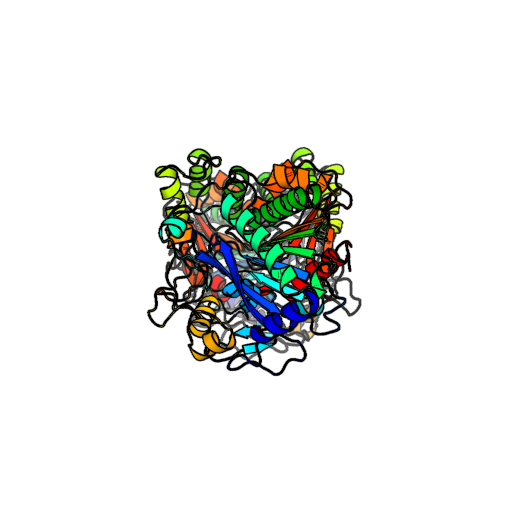CA . TYR B 1 32 ? -4.707 -33.812 -23.641 1 98.12 32 TYR B CA 1
ATOM 3808 C C . TYR B 1 32 ? -3.725 -34.938 -23.391 1 98.12 32 TYR B C 1
ATOM 3810 O O . TYR B 1 32 ? -3.197 -35.531 -24.344 1 98.12 32 TYR B O 1
ATOM 3818 N N . VAL B 1 33 ? -3.51 -35.188 -22.188 1 98.25 33 VAL B N 1
ATOM 3819 C CA . VAL B 1 33 ? -2.826 -36.406 -21.766 1 98.25 33 VAL B CA 1
ATOM 3820 C C . VAL B 1 33 ? -3.689 -37.156 -20.75 1 98.25 33 VAL B C 1
ATOM 3822 O O . VAL B 1 33 ? -4.062 -36.594 -19.719 1 98.25 33 VAL B O 1
ATOM 3825 N N . THR B 1 34 ? -4.039 -38.406 -21.062 1 97.94 34 THR B N 1
ATOM 3826 C CA . THR B 1 34 ? -4.785 -39.219 -20.125 1 97.94 34 THR B CA 1
ATOM 3827 C C . THR B 1 34 ? -3.885 -39.719 -18.984 1 97.94 34 THR B C 1
ATOM 3829 O O . THR B 1 34 ? -2.848 -40.344 -19.234 1 97.94 34 THR B O 1
ATOM 3832 N N . VAL B 1 35 ? -4.324 -39.5 -17.75 1 98.44 35 VAL B N 1
ATOM 3833 C CA . VAL B 1 35 ? -3.443 -39.781 -16.625 1 98.44 35 VAL B CA 1
ATOM 3834 C C . VAL B 1 35 ? -4.02 -40.938 -15.805 1 98.44 35 VAL B C 1
ATOM 3836 O O . VAL B 1 35 ? -3.32 -41.5 -14.977 1 98.44 35 VAL B O 1
ATOM 3839 N N . ASP B 1 36 ? -5.262 -41.188 -16 1 97.94 36 ASP B N 1
ATOM 3840 C CA . ASP B 1 36 ? -5.941 -42.312 -15.398 1 97.94 36 ASP B CA 1
ATOM 3841 C C . ASP B 1 36 ? -6.941 -42.938 -16.375 1 97.94 36 ASP B C 1
ATOM 3843 O O . ASP B 1 36 ? -8.031 -42.406 -16.578 1 97.94 36 ASP B O 1
ATOM 3847 N N . ASN B 1 37 ? -6.652 -44.062 -16.859 1 96.56 37 ASN B N 1
ATOM 3848 C CA . ASN B 1 37 ? -7.465 -44.688 -17.891 1 96.56 37 ASN B CA 1
ATOM 3849 C C . ASN B 1 37 ? -8.797 -45.188 -17.328 1 96.56 37 ASN B C 1
ATOM 3851 O O . ASN B 1 37 ? -9.805 -45.219 -18.047 1 96.56 37 ASN B O 1
ATOM 3855 N N . VAL B 1 38 ? -8.75 -45.625 -16.188 1 96 38 VAL B N 1
ATOM 3856 C CA . VAL B 1 38 ? -9.945 -46.219 -15.578 1 96 38 VAL B CA 1
ATOM 3857 C C . VAL B 1 38 ? -10.984 -45.125 -15.336 1 96 38 VAL B C 1
ATOM 3859 O O . VAL B 1 38 ? -12.141 -45.25 -15.727 1 96 38 VAL B O 1
ATOM 3862 N N . ALA B 1 39 ? -10.547 -44.062 -14.773 1 95.44 39 ALA B N 1
ATOM 3863 C CA . ALA B 1 39 ? -11.461 -42.938 -14.469 1 95.44 39 ALA B CA 1
ATOM 3864 C C . ALA B 1 39 ? -11.648 -42.031 -15.68 1 95.44 39 ALA B C 1
ATOM 3866 O O . ALA B 1 39 ? -12.578 -41.25 -15.719 1 95.44 39 ALA B O 1
ATOM 3867 N N . GLY B 1 40 ? -10.734 -42.188 -16.688 1 96.19 40 GLY B N 1
ATOM 3868 C CA . GLY B 1 40 ? -10.781 -41.344 -17.859 1 96.19 40 GLY B CA 1
ATOM 3869 C C . GLY B 1 40 ? -10.352 -39.906 -17.562 1 96.19 40 GLY B C 1
ATOM 3870 O O . GLY B 1 40 ? -10.875 -38.969 -18.141 1 96.19 40 GLY B O 1
ATOM 3871 N N . ARG B 1 41 ? -9.539 -39.719 -16.5 1 97.75 41 ARG B N 1
ATOM 3872 C CA . ARG B 1 41 ? -9.016 -38.406 -16.234 1 97.75 41 ARG B CA 1
ATOM 3873 C C . ARG B 1 41 ? -7.973 -38 -17.266 1 97.75 41 ARG B C 1
ATOM 3875 O O . ARG B 1 41 ? -7.008 -38.719 -17.5 1 97.75 41 ARG B O 1
ATOM 3882 N N . ALA B 1 42 ? -8.195 -36.875 -17.906 1 98.12 42 ALA B N 1
ATOM 3883 C CA . ALA B 1 42 ? -7.289 -36.281 -18.891 1 98.12 42 ALA B CA 1
ATOM 3884 C C . ALA B 1 42 ? -6.992 -34.844 -18.594 1 98.12 42 ALA B C 1
ATOM 3886 O O . ALA B 1 42 ? -7.906 -34.031 -18.344 1 98.12 42 ALA B O 1
ATOM 3887 N N . LEU B 1 43 ? -5.758 -34.531 -18.531 1 98.75 43 LEU B N 1
ATOM 3888 C CA . LEU B 1 43 ? -5.348 -33.156 -18.234 1 98.75 43 LEU B CA 1
ATOM 3889 C C . LEU B 1 43 ? -5 -32.406 -19.516 1 98.75 43 LEU B C 1
ATOM 3891 O O . LEU B 1 43 ? -4.387 -32.969 -20.422 1 98.75 43 LEU B O 1
ATOM 3895 N N . PHE B 1 44 ? -5.48 -31.203 -19.594 1 98.69 44 PHE B N 1
ATOM 3896 C CA . PHE B 1 44 ? -5.215 -30.312 -20.719 1 98.69 44 PHE B CA 1
ATOM 3897 C C . PHE B 1 44 ? -3.945 -29.5 -20.484 1 98.69 44 PHE B C 1
ATOM 3899 O O . PHE B 1 44 ? -3.67 -29.078 -19.359 1 98.69 44 PHE B O 1
ATOM 3906 N N . TYR B 1 45 ? -3.174 -29.297 -21.547 1 98.81 45 TYR B N 1
ATOM 3907 C CA . TYR B 1 45 ? -1.959 -28.5 -21.438 1 98.81 45 TYR B CA 1
ATOM 3908 C C . TYR B 1 45 ? -1.848 -27.531 -22.609 1 98.81 45 TYR B C 1
ATOM 3910 O O . TYR B 1 45 ? -2.486 -27.719 -23.641 1 98.81 45 TYR B O 1
ATOM 3918 N N . TRP B 1 46 ? -1.161 -26.469 -22.406 1 98.81 46 TRP B N 1
ATOM 3919 C CA . TRP B 1 46 ? -0.759 -25.516 -23.422 1 98.81 46 TRP B CA 1
ATOM 3920 C C . TRP B 1 46 ? 0.727 -25.188 -23.312 1 98.81 46 TRP B C 1
ATOM 3922 O O . TRP B 1 46 ? 1.168 -24.594 -22.328 1 98.81 46 TRP B O 1
ATOM 3932 N N . LEU B 1 47 ? 1.517 -25.641 -24.281 1 98.81 47 LEU B N 1
ATOM 3933 C CA . LEU B 1 47 ? 2.943 -25.344 -24.375 1 98.81 47 LEU B CA 1
ATOM 3934 C C . LEU B 1 47 ? 3.201 -24.156 -25.281 1 98.81 47 LEU B C 1
ATOM 3936 O O . LEU B 1 47 ? 2.717 -24.109 -26.406 1 98.81 47 LEU B O 1
ATOM 3940 N N . THR B 1 48 ? 3.867 -23.219 -24.766 1 98.62 48 THR B N 1
ATOM 3941 C CA . THR B 1 48 ? 4.41 -22.109 -25.547 1 98.62 48 THR B CA 1
ATOM 3942 C C . THR B 1 48 ? 5.938 -22.156 -25.547 1 98.62 48 THR B C 1
ATOM 3944 O O . THR B 1 48 ? 6.562 -21.969 -24.5 1 98.62 48 THR B O 1
ATOM 3947 N N . GLU B 1 49 ? 6.492 -22.375 -26.688 1 98.5 49 GLU B N 1
ATOM 3948 C CA . GLU B 1 49 ? 7.945 -22.484 -26.766 1 98.5 49 GLU B CA 1
ATOM 3949 C C . GLU B 1 49 ? 8.609 -21.125 -26.562 1 98.5 49 GLU B C 1
ATOM 3951 O O . GLU B 1 49 ? 7.98 -20.078 -26.75 1 98.5 49 GLU B O 1
ATOM 3956 N N . ALA B 1 50 ? 9.859 -21.219 -26.219 1 98.5 50 ALA B N 1
ATOM 3957 C CA . ALA B 1 50 ? 10.656 -19.984 -26.141 1 98.5 50 ALA B CA 1
ATOM 3958 C C . ALA B 1 50 ? 10.727 -19.297 -27.5 1 98.5 50 ALA B C 1
ATOM 3960 O O . ALA B 1 50 ? 10.781 -19.953 -28.531 1 98.5 50 ALA B O 1
ATOM 3961 N N . ALA B 1 51 ? 10.766 -18.016 -27.422 1 96.88 51 ALA B N 1
ATOM 3962 C CA . ALA B 1 51 ? 10.773 -17.219 -28.656 1 96.88 51 ALA B CA 1
ATOM 3963 C C . ALA B 1 51 ? 12.07 -17.438 -29.422 1 96.88 51 ALA B C 1
ATOM 3965 O O . ALA B 1 51 ? 12.078 -17.375 -30.656 1 96.88 51 ALA B O 1
ATOM 3966 N N . GLN B 1 52 ? 13.102 -17.672 -28.688 1 96.19 52 GLN B N 1
ATOM 3967 C CA . GLN B 1 52 ? 14.398 -17.906 -29.312 1 96.19 52 GLN B CA 1
ATOM 3968 C C . GLN B 1 52 ? 15.039 -19.188 -28.781 1 96.19 52 GLN B C 1
ATOM 3970 O O . GLN B 1 52 ? 15.125 -19.391 -27.562 1 96.19 52 GLN B O 1
ATOM 3975 N N . LYS B 1 53 ? 15.445 -20.031 -29.609 1 96.38 53 LYS B N 1
ATOM 3976 C CA . LYS B 1 53 ? 16.203 -21.25 -29.328 1 96.38 53 LYS B CA 1
ATOM 3977 C C . LYS B 1 53 ? 15.484 -22.109 -28.297 1 96.38 53 LYS B C 1
ATOM 3979 O O . LYS B 1 53 ? 16.062 -22.5 -27.281 1 96.38 53 LYS B O 1
ATOM 3984 N N . PRO B 1 54 ? 14.289 -22.469 -28.578 1 96.88 54 PRO B N 1
ATOM 3985 C CA . PRO B 1 54 ? 13.492 -23.219 -27.609 1 96.88 54 PRO B CA 1
ATOM 3986 C C . PRO B 1 54 ? 14.156 -24.531 -27.172 1 96.88 54 PRO B C 1
ATOM 3988 O O . PRO B 1 54 ? 13.969 -24.984 -26.047 1 96.88 54 PRO B O 1
ATOM 3991 N N . LEU B 1 55 ? 15.039 -25.062 -27.953 1 94.81 55 LEU B N 1
ATOM 3992 C CA . LEU B 1 55 ? 15.625 -26.375 -27.688 1 94.81 55 LEU B CA 1
ATOM 3993 C C . LEU B 1 55 ? 16.75 -26.266 -26.656 1 94.81 55 LEU B C 1
ATOM 3995 O O . LEU B 1 55 ? 17.203 -27.281 -26.125 1 94.81 55 LEU B O 1
ATOM 3999 N N . THR B 1 56 ? 17.125 -25.078 -26.359 1 95.88 56 THR B N 1
ATOM 4000 C CA . THR B 1 56 ? 18.203 -24.906 -25.391 1 95.88 56 THR B CA 1
ATOM 4001 C C . THR B 1 56 ? 17.688 -24.25 -24.109 1 95.88 56 THR B C 1
ATOM 4003 O O . THR B 1 56 ? 18.438 -24.078 -23.141 1 95.88 56 THR B O 1
ATOM 4006 N N . LYS B 1 57 ? 16.453 -23.875 -24.125 1 98.12 57 LYS B N 1
ATOM 4007 C CA . LYS B 1 57 ? 15.883 -23.188 -22.969 1 98.12 57 LYS B CA 1
ATOM 4008 C C . LYS B 1 57 ? 15.219 -24.188 -22.016 1 98.12 57 LYS B C 1
ATOM 4010 O O . LYS B 1 57 ? 14.766 -25.25 -22.438 1 98.12 57 LYS B O 1
ATOM 4015 N N . PRO B 1 58 ? 15.203 -23.812 -20.766 1 98.62 58 PRO B N 1
ATOM 4016 C CA . PRO B 1 58 ? 14.547 -24.703 -19.797 1 98.62 58 PRO B CA 1
ATOM 4017 C C . PRO B 1 58 ? 13.039 -24.828 -20.031 1 98.62 58 PRO B C 1
ATOM 4019 O O . PRO B 1 58 ? 12.461 -24.031 -20.766 1 98.62 58 PRO B O 1
ATOM 4022 N N . LEU B 1 59 ? 12.5 -25.906 -19.469 1 98.81 59 LEU B N 1
ATOM 4023 C CA . LEU B 1 59 ? 11.062 -26.109 -19.422 1 98.81 59 LEU B CA 1
ATOM 4024 C C . LEU B 1 59 ? 10.492 -25.703 -18.062 1 98.81 59 LEU B C 1
ATOM 4026 O O . LEU B 1 59 ? 11 -26.141 -17.031 1 98.81 59 LEU B O 1
ATOM 4030 N N . VAL B 1 60 ? 9.5 -24.859 -18.078 1 98.88 60 VAL B N 1
ATOM 4031 C CA . VAL B 1 60 ? 8.859 -24.422 -16.844 1 98.88 60 VAL B CA 1
ATOM 4032 C C . VAL B 1 60 ? 7.387 -24.812 -16.844 1 98.88 60 VAL B C 1
ATOM 4034 O O . VAL B 1 60 ? 6.641 -24.453 -17.766 1 98.88 60 VAL B O 1
ATOM 4037 N N . ILE B 1 61 ? 7.016 -25.547 -15.883 1 98.94 61 ILE B N 1
ATOM 4038 C CA . ILE B 1 61 ? 5.613 -25.906 -15.695 1 98.94 61 ILE B CA 1
ATOM 4039 C C . ILE B 1 61 ? 4.941 -24.891 -14.773 1 98.94 61 ILE B C 1
ATOM 4041 O O . ILE B 1 61 ? 5.461 -24.562 -13.703 1 98.94 61 ILE B O 1
ATOM 4045 N N . TRP B 1 62 ? 3.846 -24.375 -15.188 1 98.88 62 TRP B N 1
ATOM 4046 C CA . TRP B 1 62 ? 3.08 -23.422 -14.375 1 98.88 62 TRP B CA 1
ATOM 4047 C C . TRP B 1 62 ? 1.802 -24.078 -13.852 1 98.88 62 TRP B C 1
ATOM 4049 O O . TRP B 1 62 ? 1.023 -24.641 -14.625 1 98.88 62 TRP B O 1
ATOM 4059 N N . LEU B 1 63 ? 1.599 -23.922 -12.539 1 98.81 63 LEU B N 1
ATOM 4060 C CA . LEU B 1 63 ? 0.391 -24.391 -11.875 1 98.81 63 LEU B CA 1
ATOM 4061 C C . LEU B 1 63 ? -0.303 -23.266 -11.133 1 98.81 63 LEU B C 1
ATOM 4063 O O . LEU B 1 63 ? 0.271 -22.672 -10.211 1 98.81 63 LEU B O 1
ATOM 4067 N N . ASN B 1 64 ? -1.494 -23 -11.477 1 97.44 64 ASN B N 1
ATOM 4068 C CA . ASN B 1 64 ? -2.293 -22.047 -10.711 1 97.44 64 ASN B CA 1
ATOM 4069 C C . ASN B 1 64 ? -2.912 -22.703 -9.477 1 97.44 64 ASN B C 1
ATOM 4071 O O . ASN B 1 64 ? -3.105 -23.922 -9.445 1 97.44 64 ASN B O 1
ATOM 4075 N N . GLY B 1 65 ? -3.172 -21.859 -8.547 1 95.19 65 GLY B N 1
ATOM 4076 C CA . GLY B 1 65 ? -3.77 -22.375 -7.32 1 95.19 65 GLY B CA 1
ATOM 4077 C C . GLY B 1 65 ? -5.281 -22.469 -7.391 1 95.19 65 GLY B C 1
ATOM 4078 O O . GLY B 1 65 ? -5.828 -23.031 -8.352 1 95.19 65 GLY B O 1
ATOM 4079 N N . GLY B 1 66 ? -5.789 -21.969 -6.574 1 90 66 GLY B N 1
ATOM 4080 C CA . GLY B 1 66 ? -7.219 -22.094 -6.332 1 90 66 GLY B CA 1
ATOM 4081 C C . GLY B 1 66 ? -7.547 -22.594 -4.941 1 90 66 GLY B C 1
ATOM 4082 O O . GLY B 1 66 ? -7.457 -21.859 -3.965 1 90 66 GLY B O 1
ATOM 4083 N N . PRO B 1 67 ? -7.559 -23.734 -4.738 1 93.25 67 PRO B N 1
ATOM 4084 C CA . PRO B 1 67 ? -7.41 -24.844 -5.688 1 93.25 67 PRO B CA 1
ATOM 4085 C C . PRO B 1 67 ? -8.508 -24.859 -6.75 1 93.25 67 PRO B C 1
ATOM 4087 O O . PRO B 1 67 ? -9.555 -24.234 -6.57 1 93.25 67 PRO B O 1
ATOM 4090 N N . GLY B 1 68 ? -8.156 -25.422 -7.824 1 94.75 68 GLY B N 1
ATOM 4091 C CA . GLY B 1 68 ? -9.148 -25.672 -8.859 1 94.75 68 GLY B CA 1
ATOM 4092 C C . GLY B 1 68 ? -9.242 -24.547 -9.875 1 94.75 68 GLY B C 1
ATOM 4093 O O . GLY B 1 68 ? -10.297 -24.328 -10.484 1 94.75 68 GLY B O 1
ATOM 4094 N N . CYS B 1 69 ? -8.148 -23.797 -10 1 95.88 69 CYS B N 1
ATOM 4095 C CA . CYS B 1 69 ? -8.188 -22.703 -10.969 1 95.88 69 CYS B CA 1
ATOM 4096 C C . CYS B 1 69 ? -7.246 -22.984 -12.141 1 95.88 69 CYS B C 1
ATOM 4098 O O . CYS B 1 69 ? -6.234 -23.672 -11.984 1 95.88 69 CYS B O 1
ATOM 4100 N N . SER B 1 70 ? -7.555 -22.406 -13.242 1 97.44 70 SER B N 1
ATOM 4101 C CA . SER B 1 70 ? -6.961 -22.734 -14.531 1 97.44 70 SER B CA 1
ATOM 4102 C C . SER B 1 70 ? -5.633 -22.016 -14.734 1 97.44 70 SER B C 1
ATOM 4104 O O . SER B 1 70 ? -5.559 -20.797 -14.594 1 97.44 70 SER B O 1
ATOM 4106 N N . SER B 1 71 ? -4.625 -22.75 -15.141 1 98.44 71 SER B N 1
ATOM 4107 C CA . SER B 1 71 ? -3.336 -22.172 -15.523 1 98.44 71 SER B CA 1
ATOM 4108 C C . SER B 1 71 ? -3.439 -21.406 -16.828 1 98.44 71 SER B C 1
ATOM 4110 O O . SER B 1 71 ? -2.625 -20.531 -17.109 1 98.44 71 SER B O 1
ATOM 4112 N N . VAL B 1 72 ? -4.414 -21.719 -17.641 1 98.12 72 VAL B N 1
ATOM 4113 C CA . VAL B 1 72 ? -4.645 -21.031 -18.891 1 98.12 72 VAL B CA 1
ATOM 4114 C C . VAL B 1 72 ? -5.281 -19.672 -18.625 1 98.12 72 VAL B C 1
ATOM 4116 O O . VAL B 1 72 ? -4.895 -18.672 -19.234 1 98.12 72 VAL B O 1
ATOM 4119 N N . ALA B 1 73 ? -6.215 -19.672 -17.703 1 95.62 73 ALA B N 1
ATOM 4120 C CA . ALA B 1 73 ? -6.93 -18.438 -17.375 1 95.62 73 ALA B CA 1
ATOM 4121 C C . ALA B 1 73 ? -5.98 -17.391 -16.812 1 95.62 73 ALA B C 1
ATOM 4123 O O . ALA B 1 73 ? -6.035 -16.219 -17.219 1 95.62 73 ALA B O 1
ATOM 4124 N N . TYR B 1 74 ? -5.168 -17.812 -15.891 1 95.69 74 TYR B N 1
ATOM 4125 C CA . TYR B 1 74 ? -4.371 -16.844 -15.141 1 95.69 74 TYR B CA 1
ATOM 4126 C C . TYR B 1 74 ? -2.928 -16.828 -15.625 1 95.69 74 TYR B C 1
ATOM 4128 O O . TYR B 1 74 ? -2.51 -15.914 -16.328 1 95.69 74 TYR B O 1
ATOM 4136 N N . GLY B 1 75 ? -2.229 -17.906 -15.438 1 97.88 75 GLY B N 1
ATOM 4137 C CA . GLY B 1 75 ? -0.834 -18 -15.844 1 97.88 75 GLY B CA 1
ATOM 4138 C C . GLY B 1 75 ? -0.604 -17.594 -17.281 1 97.88 75 GLY B C 1
ATOM 4139 O O . GLY B 1 75 ? 0.173 -16.688 -17.562 1 97.88 75 GLY B O 1
ATOM 4140 N N . ALA B 1 76 ? -1.321 -18.172 -18.172 1 98.25 76 ALA B N 1
ATOM 4141 C CA . ALA B 1 76 ? -1.087 -17.969 -19.594 1 98.25 76 ALA B CA 1
ATOM 4142 C C . ALA B 1 76 ? -1.669 -16.641 -20.062 1 98.25 76 ALA B C 1
ATOM 4144 O O . ALA B 1 76 ? -1.028 -15.898 -20.812 1 98.25 76 ALA B O 1
ATOM 4145 N N . SER B 1 77 ? -2.803 -16.328 -19.547 1 96.56 77 SER B N 1
ATOM 4146 C CA . SER B 1 77 ? -3.543 -15.234 -20.188 1 96.56 77 SER B CA 1
ATOM 4147 C C . SER B 1 77 ? -3.389 -13.93 -19.406 1 96.56 77 SER B C 1
ATOM 4149 O O . SER B 1 77 ? -3.6 -12.852 -19.969 1 96.56 77 SER B O 1
ATOM 4151 N N . GLU B 1 78 ? -3.014 -14.07 -18.125 1 95.12 78 GLU B N 1
ATOM 4152 C CA . GLU B 1 78 ? -2.988 -12.867 -17.312 1 95.12 78 GLU B CA 1
ATOM 4153 C C . GLU B 1 78 ? -1.585 -12.586 -16.781 1 95.12 78 GLU B C 1
ATOM 4155 O O . GLU B 1 78 ? -1.232 -11.43 -16.531 1 95.12 78 GLU B O 1
ATOM 4160 N N . GLU B 1 79 ? -0.806 -13.555 -16.641 1 97.25 79 GLU B N 1
ATOM 4161 C CA . GLU B 1 79 ? 0.423 -13.375 -15.867 1 97.25 79 GLU B CA 1
ATOM 4162 C C . GLU B 1 79 ? 1.655 -13.555 -16.75 1 97.25 79 GLU B C 1
ATOM 4164 O O . GLU B 1 79 ? 2.152 -12.602 -17.344 1 97.25 79 GLU B O 1
ATOM 4169 N N . ILE B 1 80 ? 2.105 -14.75 -17.062 1 98.69 80 ILE B N 1
ATOM 4170 C CA . ILE B 1 80 ? 3.473 -14.938 -17.531 1 98.69 80 ILE B CA 1
ATOM 4171 C C . ILE B 1 80 ? 3.459 -15.359 -19 1 98.69 80 ILE B C 1
ATOM 4173 O O . ILE B 1 80 ? 4.504 -15.398 -19.656 1 98.69 80 ILE B O 1
ATOM 4177 N N . GLY B 1 81 ? 2.32 -15.617 -19.562 1 98.5 81 GLY B N 1
ATOM 4178 C CA . GLY B 1 81 ? 2.215 -16.109 -20.922 1 98.5 81 GLY B CA 1
ATOM 4179 C C . GLY B 1 81 ? 2.514 -15.062 -21.969 1 98.5 81 GLY B C 1
ATOM 4180 O O . GLY B 1 81 ? 2.666 -13.883 -21.656 1 98.5 81 GLY B O 1
ATOM 4181 N N . PRO B 1 82 ? 2.555 -15.477 -23.203 1 98.19 82 PRO B N 1
ATOM 4182 C CA . PRO B 1 82 ? 2.969 -14.578 -24.281 1 98.19 82 PRO B CA 1
ATOM 4183 C C . PRO B 1 82 ? 1.856 -13.633 -24.719 1 98.19 82 PRO B C 1
ATOM 4185 O O . PRO B 1 82 ? 2.123 -12.633 -25.391 1 98.19 82 PRO B O 1
ATOM 4188 N N . PHE B 1 83 ? 0.574 -13.984 -24.328 1 97.62 83 PHE B N 1
ATOM 4189 C CA . PHE B 1 83 ? -0.543 -13.195 -24.844 1 97.62 83 PHE B CA 1
ATOM 4190 C C . PHE B 1 83 ? -1.378 -12.633 -23.688 1 97.62 83 PHE B C 1
ATOM 4192 O O . PHE B 1 83 ? -1.404 -13.211 -22.594 1 97.62 83 PHE B O 1
ATOM 4199 N N . ARG B 1 84 ? -1.995 -11.508 -24.016 1 96.5 84 ARG B N 1
ATOM 4200 C CA . ARG B 1 84 ? -3.086 -10.953 -23.219 1 96.5 84 ARG B CA 1
ATOM 4201 C C . ARG B 1 84 ? -4.375 -10.883 -24.031 1 96.5 84 ARG B C 1
ATOM 4203 O O . ARG B 1 84 ? -4.34 -10.703 -25.25 1 96.5 84 ARG B O 1
ATOM 4210 N N . ILE B 1 85 ? -5.406 -11.031 -23.359 1 95.94 85 ILE B N 1
ATOM 4211 C CA . ILE B 1 85 ? -6.699 -10.953 -24.031 1 95.94 85 ILE B CA 1
ATOM 4212 C C . ILE B 1 85 ? -7.176 -9.508 -24.062 1 95.94 85 ILE B C 1
ATOM 4214 O O . ILE B 1 85 ? -7.141 -8.812 -23.047 1 95.94 85 ILE B O 1
ATOM 4218 N N . ASN B 1 86 ? -7.59 -9.062 -25.156 1 93.12 86 ASN B N 1
ATOM 4219 C CA . ASN B 1 86 ? -8.039 -7.676 -25.266 1 93.12 86 ASN B CA 1
ATOM 4220 C C . ASN B 1 86 ? -9.391 -7.473 -24.594 1 93.12 86 ASN B C 1
ATOM 4222 O O . ASN B 1 86 ? -10.062 -8.445 -24.234 1 93.12 86 ASN B O 1
ATOM 4226 N N . LYS B 1 87 ? -9.891 -6.289 -24.469 1 88.12 87 LYS B N 1
ATOM 4227 C CA . LYS B 1 87 ? -11.055 -5.91 -23.672 1 88.12 87 LYS B CA 1
ATOM 4228 C C . LYS B 1 87 ? -12.344 -6.441 -24.297 1 88.12 87 LYS B C 1
ATOM 4230 O O . LYS B 1 87 ? -13.336 -6.656 -23.609 1 88.12 87 LYS B O 1
ATOM 4235 N N . THR B 1 88 ? -12.312 -6.656 -25.594 1 89.62 88 THR B N 1
ATOM 4236 C CA . THR B 1 88 ? -13.5 -7.164 -26.281 1 89.62 88 THR B CA 1
ATOM 4237 C C . THR B 1 88 ? -13.539 -8.688 -26.219 1 89.62 88 THR B C 1
ATOM 4239 O O . THR B 1 88 ? -14.531 -9.297 -26.641 1 89.62 88 THR B O 1
ATOM 4242 N N . ALA B 1 89 ? -12.445 -9.289 -25.719 1 91.12 89 ALA B N 1
ATOM 4243 C CA . ALA B 1 89 ? -12.305 -10.742 -25.594 1 91.12 89 ALA B CA 1
A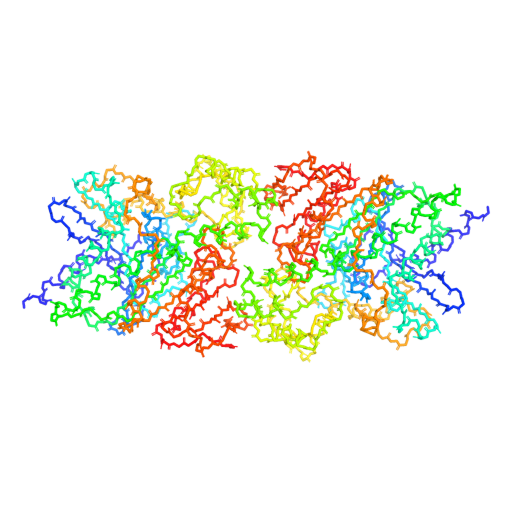TOM 4244 C C . ALA B 1 89 ? -12.336 -11.422 -26.953 1 91.12 89 ALA B C 1
ATOM 4246 O O . ALA B 1 89 ? -12.75 -12.578 -27.078 1 91.12 89 ALA B O 1
ATOM 4247 N N . SER B 1 90 ? -11.969 -10.734 -28 1 90.88 90 SER B N 1
ATOM 4248 C CA . SER B 1 90 ? -12.047 -11.273 -29.359 1 90.88 90 SER B CA 1
ATOM 4249 C C . SER B 1 90 ? -10.656 -11.461 -29.953 1 90.88 90 SER B C 1
ATOM 4251 O O . SER B 1 90 ? -10.516 -12.031 -31.031 1 90.88 90 SER B O 1
ATOM 4253 N N . GLY B 1 91 ? -9.664 -11.031 -29.188 1 94.06 91 GLY B N 1
ATOM 4254 C CA . GLY B 1 91 ? -8.305 -11.125 -29.703 1 94.06 91 GLY B CA 1
ATOM 4255 C C . GLY B 1 91 ? -7.25 -11.062 -28.625 1 94.06 91 GLY B C 1
ATOM 4256 O O . GLY B 1 91 ? -7.574 -10.922 -27.438 1 94.06 91 GLY B O 1
ATOM 4257 N N . LEU B 1 92 ? -6.055 -11.273 -29.125 1 97.19 92 LEU B N 1
ATOM 4258 C CA . LEU B 1 92 ? -4.895 -11.328 -28.234 1 97.19 92 LEU B CA 1
ATOM 4259 C C . LEU B 1 92 ? -3.867 -10.273 -28.625 1 97.19 92 LEU B C 1
ATOM 4261 O O . LEU B 1 92 ? -3.816 -9.836 -29.766 1 97.19 92 LEU B O 1
ATOM 4265 N N . TYR B 1 93 ? -3.139 -9.766 -27.703 1 96.38 93 TYR B N 1
ATOM 4266 C CA . TYR B 1 93 ? -1.971 -8.938 -27.984 1 96.38 93 TYR B CA 1
ATOM 4267 C C . TYR B 1 93 ? -0.757 -9.43 -27.203 1 96.38 93 TYR B C 1
ATOM 4269 O O . TYR B 1 93 ? -0.897 -10.164 -26.219 1 96.38 93 TYR B O 1
ATOM 4277 N N . ILE B 1 94 ? 0.391 -9.047 -27.578 1 97.31 94 ILE B N 1
ATOM 4278 C CA . ILE B 1 94 ? 1.643 -9.609 -27.078 1 97.31 94 ILE B CA 1
ATOM 4279 C C . ILE B 1 94 ? 1.923 -9.078 -25.688 1 97.31 94 ILE B C 1
ATOM 4281 O O . ILE B 1 94 ? 1.748 -7.883 -25.422 1 97.31 94 ILE B O 1
ATOM 4285 N N . ASN B 1 95 ? 2.266 -9.945 -24.797 1 97.38 95 ASN B N 1
ATOM 4286 C CA . ASN B 1 95 ? 2.861 -9.609 -23.5 1 97.38 95 ASN B CA 1
ATOM 4287 C C . ASN B 1 95 ? 4.367 -9.398 -23.625 1 97.38 95 ASN B C 1
ATOM 4289 O O . ASN B 1 95 ? 5.129 -10.359 -23.734 1 97.38 95 ASN B O 1
ATOM 4293 N N . LYS B 1 96 ? 4.805 -8.211 -23.453 1 96.69 96 LYS B N 1
ATOM 4294 C CA . LYS B 1 96 ? 6.199 -7.863 -23.703 1 96.69 96 LYS B CA 1
ATOM 4295 C C . LYS B 1 96 ? 7.105 -8.438 -22.609 1 96.69 96 LYS B C 1
ATOM 4297 O O . LYS B 1 96 ? 8.32 -8.539 -22.797 1 96.69 96 LYS B O 1
ATOM 4302 N N . PHE B 1 97 ? 6.523 -8.805 -21.531 1 97.94 97 PHE B N 1
ATOM 4303 C CA . PHE B 1 97 ? 7.316 -9.312 -20.406 1 97.94 97 PHE B CA 1
ATOM 4304 C C . PHE B 1 97 ? 6.996 -10.773 -20.141 1 97.94 97 PHE B C 1
ATOM 4306 O O . PHE B 1 97 ? 7.02 -11.219 -18.984 1 97.94 97 PHE B O 1
ATOM 4313 N N . SER B 1 98 ? 6.664 -11.484 -21.156 1 98.44 98 SER B N 1
ATOM 4314 C CA . SER B 1 98 ? 6.34 -12.898 -21.031 1 98.44 98 SER B CA 1
ATOM 4315 C C . SER B 1 98 ? 7.566 -13.711 -20.625 1 98.44 98 SER B C 1
ATOM 4317 O O . SER B 1 98 ? 8.695 -13.375 -21 1 98.44 98 SER B O 1
ATOM 4319 N N . TRP B 1 99 ? 7.328 -14.742 -19.922 1 98.88 99 TRP B N 1
ATOM 4320 C CA . TRP B 1 99 ? 8.422 -15.578 -19.438 1 98.88 99 TRP B CA 1
ATOM 4321 C C . TRP B 1 99 ? 8.945 -16.484 -20.547 1 98.88 99 TRP B C 1
ATOM 4323 O O . TRP B 1 99 ? 10.047 -17.016 -20.438 1 98.88 99 TRP B O 1
ATOM 4333 N N . ASN B 1 100 ? 8.234 -16.609 -21.703 1 98.62 100 ASN B N 1
ATOM 4334 C CA . ASN B 1 100 ? 8.734 -17.469 -22.781 1 98.62 100 ASN B CA 1
ATOM 4335 C C . ASN B 1 100 ? 9.836 -16.766 -23.578 1 98.62 100 ASN B C 1
ATOM 4337 O O . ASN B 1 100 ? 10.383 -17.344 -24.516 1 98.62 100 ASN B O 1
ATOM 4341 N N . THR B 1 101 ? 10.18 -15.602 -23.125 1 98.19 101 THR B N 1
ATOM 4342 C CA . THR B 1 101 ? 11.367 -14.953 -23.672 1 98.19 101 THR B CA 1
ATOM 4343 C C . THR B 1 101 ? 12.633 -15.703 -23.25 1 98.19 101 THR B C 1
ATOM 4345 O O . THR B 1 101 ? 13.656 -15.617 -23.922 1 98.19 101 THR B O 1
ATOM 4348 N N . ILE B 1 102 ? 12.523 -16.5 -22.141 1 98.44 102 ILE B N 1
ATOM 4349 C CA . ILE B 1 102 ? 13.766 -17.109 -21.656 1 98.44 102 ILE B CA 1
ATOM 4350 C C . ILE B 1 102 ? 13.5 -18.562 -21.25 1 98.44 102 ILE B C 1
ATOM 4352 O O . ILE B 1 102 ? 14.344 -19.203 -20.609 1 98.44 102 ILE B O 1
ATOM 4356 N N . SER B 1 103 ? 12.344 -19.062 -21.562 1 98.81 103 SER B N 1
ATOM 4357 C CA . SER B 1 103 ? 12.008 -20.438 -21.203 1 98.81 103 SER B CA 1
ATOM 4358 C C . SER B 1 103 ? 10.883 -20.984 -22.078 1 98.81 103 SER B C 1
ATOM 4360 O O . SER B 1 103 ? 10.211 -20.219 -22.781 1 98.81 103 SER B O 1
ATOM 4362 N N . ASN B 1 104 ? 10.766 -22.281 -22.188 1 98.81 104 ASN B N 1
ATOM 4363 C CA . ASN B 1 104 ? 9.547 -22.922 -22.656 1 98.81 104 ASN B CA 1
ATOM 4364 C C . ASN B 1 104 ? 8.516 -23.031 -21.531 1 98.81 104 ASN B C 1
ATOM 4366 O O . ASN B 1 104 ? 8.844 -23.438 -20.422 1 98.81 104 ASN B O 1
ATOM 4370 N N . LEU B 1 105 ? 7.293 -22.625 -21.812 1 98.88 105 LEU B N 1
ATOM 4371 C CA . LEU B 1 105 ? 6.277 -22.594 -20.766 1 98.88 105 LEU B CA 1
ATOM 4372 C C . LEU B 1 105 ? 5.215 -23.672 -21 1 98.88 105 LEU B C 1
ATOM 4374 O O . LEU B 1 105 ? 4.613 -23.719 -22.078 1 98.88 105 LEU B O 1
ATOM 4378 N N . LEU B 1 106 ? 5.016 -24.453 -20.031 1 98.88 106 LEU B N 1
ATOM 4379 C CA . LEU B 1 106 ? 3.988 -25.5 -20.062 1 98.88 106 LEU B CA 1
ATOM 4380 C C . LEU B 1 106 ? 2.906 -25.203 -19.031 1 98.88 106 LEU B C 1
ATOM 4382 O O . LEU B 1 106 ? 3.111 -25.438 -17.828 1 98.88 106 LEU B O 1
ATOM 4386 N N . PHE B 1 107 ? 1.768 -24.734 -19.516 1 98.88 107 PHE B N 1
ATOM 4387 C CA . PHE B 1 107 ? 0.625 -24.484 -18.641 1 98.88 107 PHE B CA 1
ATOM 4388 C C . PHE B 1 107 ? -0.228 -25.734 -18.484 1 98.88 107 PHE B C 1
ATOM 4390 O O . PHE B 1 107 ? -0.727 -26.281 -19.469 1 98.88 107 PHE B O 1
ATOM 4397 N N . LEU B 1 108 ? -0.372 -26.156 -17.297 1 98.94 108 LEU B N 1
ATOM 4398 C CA . LEU B 1 108 ? -1.113 -27.391 -17.031 1 98.94 108 LEU B CA 1
ATOM 4399 C C . LEU B 1 108 ? -2.395 -27.094 -16.25 1 98.94 108 LEU B C 1
ATOM 4401 O O . LEU B 1 108 ? -2.355 -26.438 -15.203 1 98.94 108 LEU B O 1
ATOM 4405 N N . GLU B 1 109 ? -3.486 -27.453 -16.812 1 98.5 109 GLU B N 1
ATOM 4406 C CA . GLU B 1 109 ? -4.738 -27.375 -16.062 1 98.5 109 GLU B CA 1
ATOM 4407 C C . GLU B 1 109 ? -4.949 -28.625 -15.203 1 98.5 109 GLU B C 1
ATOM 4409 O O . GLU B 1 109 ? -5.402 -29.656 -15.703 1 98.5 109 GLU B O 1
ATOM 4414 N N . THR B 1 110 ? -4.664 -28.484 -14.055 1 98.19 110 THR B N 1
ATOM 4415 C CA . THR B 1 110 ? -4.785 -29.562 -13.078 1 98.19 110 THR B CA 1
ATOM 4416 C C . THR B 1 110 ? -5.465 -29.062 -11.805 1 98.19 110 THR B C 1
ATOM 4418 O O . THR B 1 110 ? -5.324 -27.906 -11.438 1 98.19 110 THR B O 1
ATOM 4421 N N . PRO B 1 111 ? -6.258 -30.016 -11.148 1 97.62 111 PRO B N 1
ATOM 4422 C CA . PRO B 1 111 ? -6.598 -31.406 -11.445 1 97.62 111 PRO B CA 1
ATOM 4423 C C . PRO B 1 111 ? -7.691 -31.531 -12.508 1 97.62 111 PRO B C 1
ATOM 4425 O O . PRO B 1 111 ? -8.078 -30.547 -13.117 1 97.62 111 PRO B O 1
ATOM 4428 N N . ALA B 1 112 ? -8.047 -32.812 -12.828 1 97.19 112 ALA B N 1
ATOM 4429 C CA . ALA B 1 112 ? -9.188 -33.031 -13.719 1 97.19 112 ALA B CA 1
ATOM 4430 C C . ALA B 1 112 ? -10.414 -32.25 -13.242 1 97.19 112 ALA B C 1
ATOM 4432 O O . ALA B 1 112 ? -10.727 -32.25 -12.055 1 97.19 112 ALA B O 1
ATOM 4433 N N . GLY B 1 113 ? -11.047 -31.578 -14.141 1 95.5 113 GLY B N 1
ATOM 4434 C CA . GLY B 1 113 ? -12.172 -30.719 -13.82 1 95.5 113 GLY B CA 1
ATOM 4435 C C . GLY B 1 113 ? -11.852 -29.234 -13.953 1 95.5 113 GLY B C 1
ATOM 4436 O O . GLY B 1 113 ? -12.75 -28.406 -14.016 1 95.5 113 GLY B O 1
ATOM 4437 N N . VAL B 1 114 ? -10.594 -28.906 -14 1 96.88 114 VAL B N 1
ATOM 4438 C CA . VAL B 1 114 ? -10.156 -27.516 -14.141 1 96.88 114 VAL B CA 1
ATOM 4439 C C . VAL B 1 114 ? -10.055 -27.156 -15.617 1 96.88 114 VAL B C 1
ATOM 4441 O O . VAL B 1 114 ? -9.398 -27.859 -16.391 1 96.88 114 VAL B O 1
ATOM 4444 N N . GLY B 1 115 ? -10.664 -26.047 -15.969 1 97 115 GLY B N 1
ATOM 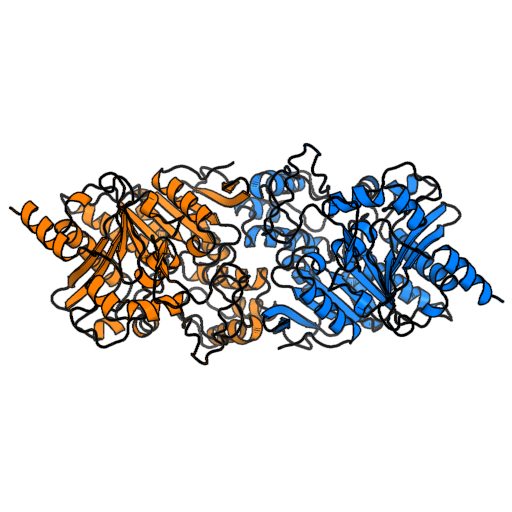4445 C CA . GLY B 1 115 ? -10.617 -25.609 -17.359 1 97 115 GLY B CA 1
ATOM 4446 C C . GLY B 1 115 ? -11.102 -26.656 -18.328 1 97 115 GLY B C 1
ATOM 4447 O O . GLY B 1 115 ? -12.211 -27.172 -18.188 1 97 115 GLY B O 1
ATOM 4448 N N . PHE B 1 116 ? -10.195 -27.031 -19.266 1 98.12 116 PHE B N 1
ATOM 4449 C CA . PHE B 1 116 ? -10.555 -28 -20.297 1 98.12 116 PHE B CA 1
ATOM 4450 C C . PHE B 1 116 ? -10.266 -29.422 -19.828 1 98.12 116 PHE B C 1
ATOM 4452 O O . PHE B 1 116 ? -10.664 -30.391 -20.484 1 98.12 116 PHE B O 1
ATOM 4459 N N . SER B 1 117 ? -9.547 -29.578 -18.75 1 97.94 117 SER B N 1
ATOM 4460 C CA . SER B 1 117 ? -9.297 -30.922 -18.219 1 97.94 117 SER B CA 1
ATOM 4461 C C . SER B 1 117 ? -10.594 -31.578 -17.75 1 97.94 117 SER B C 1
ATOM 4463 O O . SER B 1 117 ? -11.516 -30.891 -17.297 1 97.94 117 SER B O 1
ATOM 4465 N N . TYR B 1 118 ? -10.617 -32.938 -17.859 1 96.56 118 TYR B N 1
ATOM 4466 C CA . TYR B 1 118 ? -11.891 -33.562 -17.562 1 96.56 118 TYR B CA 1
ATOM 4467 C C . TYR B 1 118 ? -11.68 -34.969 -16.969 1 96.56 118 TYR B C 1
ATOM 4469 O O . TYR B 1 118 ? -10.555 -35.469 -16.953 1 96.56 118 TYR B O 1
ATOM 4477 N N . THR B 1 119 ? -12.703 -35.5 -16.406 1 95.94 119 THR B N 1
ATOM 4478 C CA . THR B 1 119 ? -12.82 -36.875 -15.938 1 95.94 119 THR B CA 1
ATOM 4479 C C . THR B 1 119 ? -14.117 -37.5 -16.422 1 95.94 119 THR B C 1
ATOM 4481 O O . THR B 1 119 ? -15.109 -36.812 -16.656 1 95.94 119 THR B O 1
ATOM 4484 N N . ASN B 1 120 ? -14.094 -38.75 -16.672 1 94.38 120 ASN B N 1
ATOM 4485 C CA . ASN B 1 120 ? -15.305 -39.5 -17.031 1 94.38 120 ASN B CA 1
ATOM 4486 C C . ASN B 1 120 ? -16.016 -40.031 -15.805 1 94.38 120 ASN B C 1
ATOM 4488 O O . ASN B 1 120 ? -17.031 -40.719 -15.93 1 94.38 120 ASN B O 1
ATOM 4492 N N . ARG B 1 121 ? -15.492 -39.75 -14.664 1 94.19 121 ARG B N 1
ATOM 4493 C CA . ARG B 1 121 ? -16.094 -40.125 -13.383 1 94.19 121 ARG B CA 1
ATOM 4494 C C . ARG B 1 121 ? -16.453 -38.875 -12.57 1 94.19 121 ARG B C 1
ATOM 4496 O O . ARG B 1 121 ? -15.602 -38.312 -11.906 1 94.19 121 ARG B O 1
ATOM 4503 N N . SER B 1 122 ? -17.703 -38.625 -12.469 1 89.56 122 SER B N 1
ATOM 4504 C CA . SER B 1 122 ? -18.188 -37.406 -11.891 1 89.56 122 SER B CA 1
ATOM 4505 C C . SER B 1 122 ? -17.797 -37.281 -10.422 1 89.56 122 SER B C 1
ATOM 4507 O O . SER B 1 122 ? -17.625 -36.188 -9.906 1 89.56 122 SER B O 1
ATOM 4509 N N . SER B 1 123 ? -17.641 -38.375 -9.734 1 93.38 123 SER B N 1
ATOM 4510 C CA . SER B 1 123 ? -17.297 -38.375 -8.32 1 93.38 123 SER B CA 1
ATOM 4511 C C . SER B 1 123 ? -15.914 -37.781 -8.086 1 93.38 123 SER B C 1
ATOM 4513 O O . SER B 1 123 ? -15.602 -37.312 -6.988 1 93.38 123 SER B O 1
ATOM 4515 N N . ASP B 1 124 ? -15.047 -37.781 -9.141 1 93.38 124 ASP B N 1
ATOM 4516 C CA . ASP B 1 124 ? -13.711 -37.219 -9.031 1 93.38 124 ASP B CA 1
ATOM 4517 C C . ASP B 1 124 ? -13.781 -35.719 -8.703 1 93.38 124 ASP B C 1
ATOM 4519 O O . ASP B 1 124 ? -12.883 -35.188 -8.07 1 93.38 124 ASP B O 1
ATOM 4523 N N . LEU B 1 125 ? -14.859 -35.062 -9.086 1 92.62 125 LEU B N 1
ATOM 4524 C CA . LEU B 1 125 ? -15.008 -33.656 -8.836 1 92.62 125 LEU B CA 1
ATOM 4525 C C . LEU B 1 125 ? -15.383 -33.375 -7.383 1 92.62 125 LEU B C 1
ATOM 4527 O O . LEU B 1 125 ? -15.297 -32.25 -6.914 1 92.62 125 LEU B O 1
ATOM 4531 N N . LEU B 1 126 ? -15.75 -34.469 -6.652 1 94.06 126 LEU B N 1
ATOM 4532 C CA . LEU B 1 126 ? -16.25 -34.312 -5.293 1 94.06 126 LEU B CA 1
ATOM 4533 C C . LEU B 1 126 ? -15.227 -34.812 -4.273 1 94.06 126 LEU B C 1
ATOM 4535 O O . LEU B 1 126 ? -15.367 -34.562 -3.076 1 94.06 126 LEU B O 1
ATOM 4539 N N . ASP B 1 127 ? -14.203 -35.438 -4.742 1 94.19 127 ASP B N 1
ATOM 4540 C CA . ASP B 1 127 ? -13.32 -36.062 -3.758 1 94.19 127 ASP B CA 1
ATOM 4541 C C . ASP B 1 127 ? -11.852 -35.844 -4.137 1 94.19 127 ASP B C 1
ATOM 4543 O O . ASP B 1 127 ? -10.977 -36.594 -3.658 1 94.19 127 ASP B O 1
ATOM 4547 N N . THR B 1 128 ? -11.547 -35 -5.09 1 95.31 128 THR B N 1
ATOM 4548 C CA . THR B 1 128 ? -10.18 -34.688 -5.465 1 95.31 128 THR B CA 1
ATOM 4549 C C . THR B 1 128 ? -9.5 -33.844 -4.379 1 95.31 128 THR B C 1
ATOM 4551 O O . THR B 1 128 ? -10.164 -33.094 -3.662 1 95.31 128 THR B O 1
ATOM 4554 N N . GLY B 1 129 ? -8.203 -33.969 -4.215 1 96.06 129 GLY B N 1
ATOM 4555 C CA . GLY B 1 129 ? -7.359 -33.188 -3.316 1 96.06 129 GLY B CA 1
ATOM 4556 C C . GLY B 1 129 ? -5.914 -33.125 -3.771 1 96.06 129 GLY B C 1
ATOM 4557 O O . GLY B 1 129 ? -5.621 -33.312 -4.953 1 96.06 129 GLY B O 1
ATOM 4558 N N . ASP B 1 130 ? -5.086 -32.844 -2.852 1 97.19 130 ASP B N 1
ATOM 4559 C CA . ASP B 1 130 ? -3.684 -32.562 -3.16 1 97.19 130 ASP B CA 1
ATOM 4560 C C . ASP B 1 130 ? -2.975 -33.844 -3.641 1 97.19 130 ASP B C 1
ATOM 4562 O O . ASP B 1 130 ? -2.186 -33.781 -4.586 1 97.19 130 ASP B O 1
ATOM 4566 N N . ARG B 1 131 ? -3.203 -34.906 -3.012 1 97.25 131 ARG B N 1
ATOM 4567 C CA . ARG B 1 131 ? -2.496 -36.156 -3.328 1 97.25 131 ARG B CA 1
ATOM 4568 C C . ARG B 1 131 ? -2.766 -36.562 -4.766 1 97.25 131 ARG B C 1
ATOM 4570 O O . ARG B 1 131 ? -1.834 -36.875 -5.516 1 97.25 131 ARG B O 1
ATOM 4577 N N . ARG B 1 132 ? -4.02 -36.656 -5.125 1 97.38 132 ARG B N 1
ATOM 4578 C CA . ARG B 1 132 ? -4.387 -37.031 -6.484 1 97.38 132 ARG B CA 1
ATOM 4579 C C . ARG B 1 132 ? -3.836 -36.031 -7.496 1 97.38 132 ARG B C 1
ATOM 4581 O O . ARG B 1 132 ? -3.375 -36.406 -8.57 1 97.38 132 ARG B O 1
ATOM 4588 N N . THR B 1 133 ? -3.945 -34.75 -7.16 1 98.31 133 THR B N 1
ATOM 4589 C CA . THR B 1 133 ? -3.443 -33.719 -8.039 1 98.31 133 THR B CA 1
ATOM 4590 C C . THR B 1 133 ? -1.954 -33.906 -8.312 1 98.31 133 THR B C 1
ATOM 4592 O O . THR B 1 133 ? -1.512 -33.812 -9.461 1 98.31 133 THR B O 1
ATOM 4595 N N . ALA B 1 134 ? -1.156 -34.156 -7.281 1 98.62 134 ALA B N 1
ATOM 4596 C CA . ALA B 1 134 ? 0.284 -34.375 -7.422 1 98.62 134 ALA B CA 1
ATOM 4597 C C . ALA B 1 134 ? 0.587 -35.625 -8.25 1 98.62 134 ALA B C 1
ATOM 4599 O O . ALA B 1 134 ? 1.431 -35.562 -9.148 1 98.62 134 ALA B O 1
ATOM 4600 N N . LYS B 1 135 ? -0.111 -36.688 -8.023 1 98.31 135 LYS B N 1
ATOM 4601 C CA . LYS B 1 135 ? 0.124 -37.938 -8.719 1 98.31 135 LYS B CA 1
ATOM 4602 C C . LYS B 1 135 ? -0.271 -37.844 -10.188 1 98.31 135 LYS B C 1
ATOM 4604 O O . LYS B 1 135 ? 0.464 -38.281 -11.07 1 98.31 135 LYS B O 1
ATOM 4609 N N . ASP B 1 136 ? -1.457 -37.281 -10.398 1 98.75 136 ASP B N 1
ATOM 4610 C CA . ASP B 1 136 ? -1.91 -37.094 -11.773 1 98.75 136 ASP B CA 1
ATOM 4611 C C . ASP B 1 136 ? -0.971 -36.188 -12.547 1 98.75 136 ASP B C 1
ATOM 4613 O O . ASP B 1 136 ? -0.716 -36.406 -13.734 1 98.75 136 ASP B O 1
ATOM 4617 N N . SER B 1 137 ? -0.489 -35.156 -11.891 1 98.88 137 SER B N 1
ATOM 4618 C CA . SER B 1 137 ? 0.421 -34.219 -12.547 1 98.88 137 SER B CA 1
ATOM 4619 C C . SER B 1 137 ? 1.747 -34.906 -12.891 1 98.88 137 SER B C 1
ATOM 4621 O O . SER B 1 137 ? 2.332 -34.625 -13.938 1 98.88 137 SER B O 1
ATOM 4623 N N . LEU B 1 138 ? 2.254 -35.719 -11.984 1 98.81 138 LEU B N 1
ATOM 4624 C CA . LEU B 1 138 ? 3.461 -36.5 -12.297 1 98.81 138 LEU B CA 1
ATOM 4625 C C . LEU B 1 138 ? 3.236 -37.406 -13.5 1 98.81 138 LEU B C 1
ATOM 4627 O O . LEU B 1 138 ? 4.062 -37.438 -14.414 1 98.81 138 LEU B O 1
ATOM 4631 N N . GLU B 1 139 ? 2.109 -38.125 -13.492 1 98.69 139 GLU B N 1
ATOM 4632 C CA . GLU B 1 139 ? 1.784 -39 -14.609 1 98.69 139 GLU B CA 1
ATOM 4633 C C . GLU B 1 139 ? 1.701 -38.219 -15.922 1 98.69 139 GLU B C 1
ATOM 4635 O O . GLU B 1 139 ? 2.146 -38.688 -16.969 1 98.69 139 GLU B O 1
ATOM 4640 N N . PHE B 1 140 ? 1.114 -37.094 -15.828 1 98.81 140 PHE B N 1
ATOM 4641 C CA . PHE B 1 140 ? 1.057 -36.219 -17 1 98.81 140 PHE B CA 1
ATOM 4642 C C . PHE B 1 140 ? 2.455 -35.969 -17.531 1 98.81 140 PHE B C 1
ATOM 4644 O O . PHE B 1 140 ? 2.693 -36.062 -18.734 1 98.81 140 PHE B O 1
ATOM 4651 N N . ILE B 1 141 ? 3.383 -35.5 -16.641 1 98.75 141 ILE B N 1
ATOM 4652 C CA . ILE B 1 141 ? 4.727 -35.125 -17.078 1 98.75 141 ILE B CA 1
ATOM 4653 C C . ILE B 1 141 ? 5.398 -36.312 -17.75 1 98.75 141 ILE B C 1
ATOM 4655 O O . ILE B 1 141 ? 5.992 -36.188 -18.828 1 98.75 141 ILE B O 1
ATOM 4659 N N . ILE B 1 142 ? 5.293 -37.5 -17.219 1 97.5 142 ILE B N 1
ATOM 4660 C CA . ILE B 1 142 ? 5.934 -38.688 -17.734 1 97.5 142 ILE B CA 1
ATOM 4661 C C . ILE B 1 142 ? 5.406 -39 -19.141 1 97.5 142 ILE B C 1
ATOM 4663 O O . ILE B 1 142 ? 6.188 -39.188 -20.078 1 97.5 142 ILE B O 1
ATOM 4667 N N . GLN B 1 143 ? 4.105 -38.938 -19.297 1 97.44 143 GLN B N 1
ATOM 4668 C CA . GLN B 1 143 ? 3.494 -39.281 -20.578 1 97.44 143 GLN B CA 1
ATOM 4669 C C . GLN B 1 143 ? 3.725 -38.156 -21.594 1 97.44 143 GLN B C 1
ATOM 4671 O O . GLN B 1 143 ? 3.92 -38.438 -22.781 1 97.44 143 GLN B O 1
ATOM 4676 N N . TRP B 1 144 ? 3.641 -36.969 -21.109 1 98.19 144 TRP B N 1
ATOM 4677 C CA . TRP B 1 144 ? 3.842 -35.844 -22.016 1 98.19 144 TRP B CA 1
ATOM 4678 C C . TRP B 1 144 ? 5.25 -35.844 -22.609 1 98.19 144 TRP B C 1
ATOM 4680 O O . TRP B 1 144 ? 5.441 -35.531 -23.781 1 98.19 144 TRP B O 1
ATOM 4690 N N . LEU B 1 145 ? 6.234 -36.219 -21.812 1 96.75 145 LEU B N 1
ATOM 4691 C CA . LEU B 1 145 ? 7.621 -36.281 -22.266 1 96.75 145 LEU B CA 1
ATOM 4692 C C . LEU B 1 145 ? 7.82 -37.406 -23.281 1 96.75 145 LEU B C 1
ATOM 4694 O O . LEU B 1 145 ? 8.742 -37.344 -24.094 1 96.75 145 LEU B O 1
ATOM 4698 N N . GLU B 1 146 ? 7.008 -38.406 -23.219 1 94.81 146 GLU B N 1
ATOM 4699 C CA . GLU B 1 146 ? 7.047 -39.438 -24.25 1 94.81 146 GLU B CA 1
ATOM 4700 C C . GLU B 1 146 ? 6.562 -38.906 -25.594 1 94.81 146 GLU B C 1
ATOM 4702 O O . GLU B 1 146 ? 7.086 -39.281 -26.641 1 94.81 146 GLU B O 1
ATOM 4707 N N . ARG B 1 147 ? 5.652 -38.031 -25.438 1 95.19 147 ARG B N 1
ATOM 4708 C CA . ARG B 1 147 ? 5.09 -37.406 -26.641 1 95.19 147 ARG B CA 1
ATOM 4709 C C . ARG B 1 147 ? 6.008 -36.312 -27.172 1 95.19 147 ARG B C 1
ATOM 4711 O O . ARG B 1 147 ? 6.094 -36.125 -28.375 1 95.19 147 ARG B O 1
ATOM 4718 N N . PHE B 1 148 ? 6.715 -35.625 -26.297 1 96.62 148 PHE B N 1
ATOM 4719 C CA . PHE B 1 148 ? 7.656 -34.562 -26.625 1 96.62 148 PHE B CA 1
ATOM 4720 C C . PHE B 1 148 ? 9.062 -34.938 -26.156 1 96.62 148 PHE B C 1
ATOM 4722 O O . PHE B 1 148 ? 9.625 -34.281 -25.281 1 96.62 148 PHE B O 1
ATOM 4729 N N . PRO B 1 149 ? 9.719 -35.812 -26.781 1 94.31 149 PRO B N 1
ATOM 4730 C CA . PRO B 1 149 ? 10.977 -36.344 -26.281 1 94.31 149 PRO B CA 1
ATOM 4731 C C . PRO B 1 149 ? 12.109 -35.344 -26.281 1 94.31 149 PRO B C 1
ATOM 4733 O O . PRO B 1 149 ? 13.086 -35.5 -25.547 1 94.31 149 PRO B O 1
ATOM 4736 N N . ARG B 1 150 ? 12.039 -34.281 -27.047 1 93.81 150 ARG B N 1
ATOM 4737 C CA . ARG B 1 150 ? 13.094 -33.25 -27.094 1 93.81 150 ARG B CA 1
ATOM 4738 C C . ARG B 1 150 ? 13.219 -32.531 -25.75 1 93.81 150 ARG B C 1
ATOM 4740 O O . ARG B 1 150 ? 14.219 -31.875 -25.484 1 93.81 150 ARG B O 1
ATOM 4747 N N . TYR B 1 151 ? 12.25 -32.75 -24.844 1 96.12 151 TYR B N 1
ATOM 4748 C CA . TYR B 1 151 ? 12.281 -32.062 -23.547 1 96.12 151 TYR B CA 1
ATOM 4749 C C . TYR B 1 151 ? 12.773 -33 -22.469 1 96.12 151 TYR B C 1
ATOM 4751 O O . TYR B 1 151 ? 12.945 -32.594 -21.312 1 96.12 151 TYR B O 1
ATOM 4759 N N . LYS B 1 152 ? 13.008 -34.312 -22.562 1 93.19 152 LYS B N 1
ATOM 4760 C CA . LYS B 1 152 ? 13.328 -35.312 -21.547 1 93.19 152 LYS B CA 1
ATOM 4761 C C . LYS B 1 152 ? 14.586 -34.938 -20.781 1 93.19 152 LYS B C 1
ATOM 4763 O O . LYS B 1 152 ? 14.672 -35.156 -19.578 1 93.19 152 LYS B O 1
ATOM 4768 N N . ASN B 1 153 ? 15.594 -34.281 -21.312 1 91.19 153 ASN B N 1
ATOM 4769 C CA . ASN B 1 153 ? 16.828 -33.969 -20.609 1 91.19 153 ASN B CA 1
ATOM 4770 C C . ASN B 1 153 ? 16.984 -32.469 -20.391 1 91.19 153 ASN B C 1
ATOM 4772 O O . ASN B 1 153 ? 18.047 -31.984 -20 1 91.19 153 ASN B O 1
ATOM 4776 N N . ARG B 1 154 ? 15.859 -31.875 -20.516 1 96.5 154 ARG B N 1
ATOM 4777 C CA . ARG B 1 154 ? 15.891 -30.422 -20.312 1 96.5 154 ARG B CA 1
ATOM 4778 C C . ARG B 1 154 ? 15.781 -30.078 -18.844 1 96.5 154 ARG B C 1
ATOM 4780 O O . ARG B 1 154 ? 15.148 -30.797 -18.062 1 96.5 154 ARG B O 1
ATOM 4787 N N . GLU B 1 155 ? 16.469 -28.969 -18.438 1 98.25 155 GLU B N 1
ATOM 4788 C CA . GLU B 1 155 ? 16.219 -28.469 -17.078 1 98.25 155 GLU B CA 1
ATOM 4789 C C . GLU B 1 155 ? 14.734 -28.188 -16.875 1 98.25 155 GLU B C 1
ATOM 4791 O O . GLU B 1 155 ? 14.094 -27.547 -17.703 1 98.25 155 GLU B O 1
ATOM 4796 N N . LEU B 1 156 ? 14.266 -28.719 -15.781 1 98.75 156 LEU B N 1
ATOM 4797 C CA . LEU B 1 156 ? 12.844 -28.609 -15.469 1 98.75 156 LEU B CA 1
ATOM 4798 C C . LEU B 1 156 ? 12.641 -27.734 -14.227 1 98.75 156 LEU B C 1
ATOM 4800 O O . LEU B 1 156 ? 13.336 -27.922 -13.219 1 98.75 156 LEU B O 1
ATOM 4804 N N . TYR B 1 157 ? 11.781 -26.781 -14.289 1 98.88 157 TYR B N 1
ATOM 4805 C CA . TYR B 1 157 ? 11.344 -25.969 -13.164 1 98.88 157 TYR B CA 1
ATOM 4806 C C . TYR B 1 157 ? 9.82 -25.984 -13.031 1 98.88 157 TYR B C 1
ATOM 4808 O O . TYR B 1 157 ? 9.109 -26.188 -14.023 1 98.88 157 TYR B O 1
ATOM 4816 N N . ILE B 1 158 ? 9.352 -25.859 -11.852 1 98.94 158 ILE B N 1
ATOM 4817 C CA . ILE B 1 158 ? 7.918 -25.75 -11.602 1 98.94 158 ILE B CA 1
ATOM 4818 C C . ILE B 1 158 ? 7.613 -24.453 -10.867 1 98.94 158 ILE B C 1
ATOM 4820 O O . ILE B 1 158 ? 8.273 -24.125 -9.883 1 98.94 158 ILE B O 1
ATOM 4824 N N . SER B 1 159 ? 6.68 -23.719 -11.367 1 98.88 159 SER B N 1
ATOM 4825 C CA . SER B 1 159 ? 6.27 -22.453 -10.766 1 98.88 159 SER B CA 1
ATOM 4826 C C . SER B 1 159 ? 4.754 -22.359 -10.648 1 98.88 159 SER B C 1
ATOM 4828 O O . SER B 1 159 ? 4.027 -23.156 -11.258 1 98.88 159 SER B O 1
ATOM 4830 N N . GLY B 1 160 ? 4.289 -21.5 -9.844 1 98.69 160 GLY B N 1
ATOM 4831 C CA . GLY B 1 160 ? 2.867 -21.281 -9.617 1 98.69 160 GLY B CA 1
ATOM 4832 C C . GLY B 1 160 ? 2.584 -20.156 -8.633 1 98.69 160 GLY B C 1
ATOM 4833 O O . GLY B 1 160 ? 3.473 -19.375 -8.312 1 98.69 160 GLY B O 1
ATOM 4834 N N . GLU B 1 161 ? 1.347 -20.078 -8.266 1 97.44 161 GLU B N 1
ATOM 4835 C CA . GLU B 1 161 ? 0.92 -18.984 -7.395 1 97.44 161 GLU B CA 1
ATOM 4836 C C . GLU B 1 161 ? -0.241 -19.406 -6.5 1 97.44 161 GLU B C 1
ATOM 4838 O O . GLU B 1 161 ? -1.024 -20.297 -6.867 1 97.44 161 GLU B O 1
ATOM 4843 N N . SER B 1 162 ? -0.369 -18.781 -5.363 1 97.56 162 SER B N 1
ATOM 4844 C CA . SER B 1 162 ? -1.524 -18.969 -4.492 1 97.56 162 SER B CA 1
ATOM 4845 C C . SER B 1 162 ? -1.548 -20.391 -3.91 1 97.56 162 SER B C 1
ATOM 4847 O O . SER B 1 162 ? -0.556 -20.844 -3.34 1 97.56 162 SER B O 1
ATOM 4849 N N . TYR B 1 163 ? -2.594 -21.109 -4.121 1 97.69 163 TYR B N 1
ATOM 4850 C CA . TYR B 1 163 ? -2.682 -22.453 -3.574 1 97.69 163 TYR B CA 1
ATOM 4851 C C . TYR B 1 163 ? -1.655 -23.375 -4.227 1 97.69 163 TYR B C 1
ATOM 4853 O O . TYR B 1 163 ? -1.38 -24.469 -3.719 1 97.69 163 TYR B O 1
ATOM 4861 N N . ALA B 1 164 ? -1.032 -22.906 -5.281 1 98.5 164 ALA B N 1
ATOM 4862 C CA . ALA B 1 164 ? 0.083 -23.672 -5.848 1 98.5 164 ALA B CA 1
ATOM 4863 C C . ALA B 1 164 ? 1.23 -23.781 -4.848 1 98.5 164 ALA B C 1
ATOM 4865 O O . ALA B 1 164 ? 2.158 -24.562 -5.047 1 98.5 164 ALA B O 1
ATOM 4866 N N . GLY B 1 165 ? 1.101 -23.078 -3.787 1 98.69 165 GLY B N 1
ATOM 4867 C CA . GLY B 1 165 ? 1.984 -23.328 -2.66 1 98.69 165 GLY B CA 1
ATOM 4868 C C . GLY B 1 165 ? 1.894 -24.75 -2.139 1 98.69 165 GLY B C 1
ATOM 4869 O O . GLY B 1 165 ? 2.799 -25.219 -1.448 1 98.69 165 GLY B O 1
ATOM 4870 N N . HIS B 1 166 ? 0.836 -25.422 -2.439 1 98.25 166 HIS B N 1
ATOM 4871 C CA . HIS B 1 166 ? 0.684 -26.844 -2.174 1 98.25 166 HIS B CA 1
ATOM 4872 C C . HIS B 1 166 ? 1.042 -27.688 -3.402 1 98.25 166 HIS B C 1
ATOM 4874 O O . HIS B 1 166 ? 1.9 -28.562 -3.33 1 98.25 166 HIS B O 1
ATOM 4880 N N . TYR B 1 167 ? 0.523 -27.328 -4.535 1 98.69 167 TYR B N 1
ATOM 4881 C CA . TYR B 1 167 ? 0.667 -28.094 -5.762 1 98.69 167 TYR B CA 1
ATOM 4882 C C . TYR B 1 167 ? 2.137 -28.266 -6.133 1 98.69 167 TYR B C 1
ATOM 4884 O O . TYR B 1 167 ? 2.594 -29.375 -6.391 1 98.69 167 TYR B O 1
ATOM 4892 N N . VAL B 1 168 ? 2.844 -27.172 -6.137 1 98.94 168 VAL B N 1
ATOM 4893 C CA . VAL B 1 168 ? 4.18 -27.125 -6.719 1 98.94 168 VAL B CA 1
ATOM 4894 C C . VAL B 1 168 ? 5.145 -27.938 -5.871 1 98.94 168 VAL B C 1
ATOM 4896 O O . VAL B 1 168 ? 5.801 -28.859 -6.379 1 98.94 168 VAL B O 1
ATOM 4899 N N . PRO B 1 169 ? 5.215 -27.719 -4.578 1 98.88 169 PRO B N 1
ATOM 4900 C CA . PRO B 1 169 ? 6.133 -28.531 -3.791 1 98.88 169 PRO B CA 1
ATOM 4901 C C . PRO B 1 169 ? 5.715 -30 -3.746 1 98.88 169 PRO B C 1
ATOM 4903 O O . PRO B 1 169 ? 6.57 -30.891 -3.693 1 98.88 169 PRO B O 1
ATOM 4906 N N . GLN B 1 170 ? 4.469 -30.266 -3.754 1 98.88 170 GLN B N 1
ATOM 4907 C CA . GLN B 1 170 ? 4.004 -31.656 -3.693 1 98.88 170 GLN B CA 1
ATOM 4908 C C . GLN B 1 170 ? 4.328 -32.406 -4.984 1 98.88 170 GLN B C 1
ATOM 4910 O O . GLN B 1 170 ? 4.711 -33.562 -4.949 1 98.88 170 GLN B O 1
ATOM 4915 N N . LEU B 1 171 ? 4.145 -31.719 -6.082 1 98.94 171 LEU B N 1
ATOM 4916 C CA . LEU B 1 171 ? 4.57 -32.312 -7.344 1 98.94 171 LEU B CA 1
ATOM 4917 C C . LEU B 1 171 ? 6.078 -32.531 -7.363 1 98.94 171 LEU B C 1
ATOM 4919 O O . LEU B 1 171 ? 6.559 -33.562 -7.824 1 98.94 171 LEU B O 1
ATOM 4923 N N . ALA B 1 172 ? 6.828 -31.562 -6.887 1 98.94 172 ALA B N 1
ATOM 4924 C CA . ALA B 1 172 ? 8.281 -31.688 -6.82 1 98.94 172 ALA B CA 1
ATOM 4925 C C . ALA B 1 172 ? 8.695 -32.906 -5.98 1 98.94 172 ALA B C 1
ATOM 4927 O O . ALA B 1 172 ? 9.625 -33.625 -6.336 1 98.94 172 ALA B O 1
ATOM 4928 N N . LYS B 1 173 ? 8.008 -33.062 -4.887 1 98.75 173 LYS B N 1
ATOM 4929 C CA . LYS B 1 173 ? 8.289 -34.219 -4.031 1 98.75 173 LYS B CA 1
ATOM 4930 C C . LYS B 1 173 ? 8.008 -35.531 -4.758 1 98.75 173 LYS B C 1
ATOM 4932 O O . LYS B 1 173 ? 8.797 -36.469 -4.68 1 98.75 173 LYS B O 1
ATOM 4937 N N . GLU B 1 174 ? 6.883 -35.625 -5.477 1 98.69 174 GLU B N 1
ATOM 4938 C CA . GLU B 1 174 ? 6.559 -36.812 -6.25 1 98.69 174 GLU B CA 1
ATOM 4939 C C . GLU B 1 174 ? 7.633 -37.094 -7.297 1 98.69 174 GLU B C 1
ATOM 4941 O O . GLU B 1 174 ? 7.969 -38.25 -7.555 1 98.69 174 GLU B O 1
ATOM 4946 N N . ILE B 1 175 ? 8.125 -36.031 -7.918 1 98.75 175 ILE B N 1
ATOM 4947 C CA . ILE B 1 175 ? 9.18 -36.188 -8.914 1 98.75 175 ILE B CA 1
ATOM 4948 C C . ILE B 1 175 ? 10.438 -36.75 -8.25 1 98.75 175 ILE B C 1
ATOM 4950 O O . ILE B 1 175 ? 11.102 -37.625 -8.789 1 98.75 175 ILE B O 1
ATOM 4954 N N . MET B 1 176 ? 10.758 -36.188 -7.102 1 98.12 176 MET B N 1
ATOM 4955 C CA . MET B 1 176 ? 11.922 -36.656 -6.355 1 98.12 176 MET B CA 1
ATOM 4956 C C . MET B 1 176 ? 11.828 -38.125 -6.051 1 98.12 176 MET B C 1
ATOM 4958 O O . MET B 1 176 ? 12.789 -38.875 -6.23 1 98.12 176 MET B O 1
ATOM 4962 N N . ILE B 1 177 ? 10.695 -38.562 -5.617 1 97.88 177 ILE B N 1
ATOM 4963 C CA . ILE B 1 177 ? 10.461 -39.969 -5.305 1 97.88 177 ILE B CA 1
ATOM 4964 C C . ILE B 1 177 ? 10.562 -40.812 -6.582 1 97.88 177 ILE B C 1
ATOM 4966 O O . ILE B 1 177 ? 11.219 -41.844 -6.602 1 97.88 177 ILE B O 1
ATOM 4970 N N . TYR B 1 178 ? 9.93 -40.344 -7.605 1 98.19 178 TYR B N 1
ATOM 4971 C CA . TYR B 1 178 ? 9.992 -41 -8.898 1 98.19 178 TYR B CA 1
ATOM 4972 C C . TYR B 1 178 ? 11.438 -41.156 -9.359 1 98.19 178 TYR B C 1
ATOM 4974 O O . TYR B 1 178 ? 11.836 -42.25 -9.812 1 98.19 178 TYR B O 1
ATOM 4982 N N . ASN B 1 179 ? 12.188 -40.094 -9.273 1 97.69 179 ASN B N 1
ATOM 4983 C CA . ASN B 1 179 ? 13.578 -40.094 -9.711 1 97.69 179 ASN B CA 1
ATOM 4984 C C . ASN B 1 179 ? 14.414 -41.125 -8.961 1 97.69 179 ASN B C 1
ATOM 4986 O O . ASN B 1 179 ? 15.367 -41.688 -9.516 1 97.69 179 ASN B O 1
ATOM 49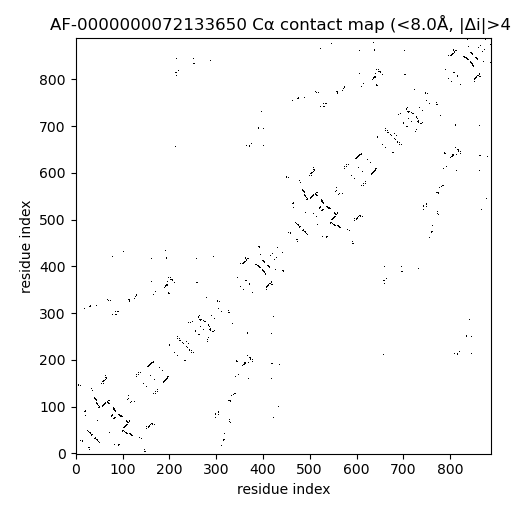90 N N . SER B 1 180 ? 14.086 -41.406 -7.75 1 96.81 180 SER B N 1
ATOM 4991 C CA . SER B 1 180 ? 14.836 -42.375 -6.941 1 96.81 180 SER B CA 1
ATOM 4992 C C . SER B 1 180 ? 14.531 -43.812 -7.355 1 96.81 180 SER B C 1
ATOM 4994 O O . SER B 1 180 ? 15.281 -44.719 -7.031 1 96.81 180 SER B O 1
ATOM 4996 N N . GLN B 1 181 ? 13.484 -43.938 -8.188 1 96.75 181 GLN B N 1
ATOM 4997 C CA . GLN B 1 181 ? 13.008 -45.281 -8.5 1 96.75 181 GLN B CA 1
ATOM 4998 C C . GLN B 1 181 ? 13.148 -45.594 -9.992 1 96.75 181 GLN B C 1
ATOM 5000 O O . GLN B 1 181 ? 12.711 -46.656 -10.461 1 96.75 181 GLN B O 1
ATOM 5005 N N . THR B 1 182 ? 13.688 -44.656 -10.664 1 94.69 182 THR B N 1
ATOM 5006 C CA . THR B 1 182 ? 13.727 -44.844 -12.109 1 94.69 182 THR B CA 1
ATOM 5007 C C . THR B 1 182 ? 15.148 -44.656 -12.641 1 94.69 182 THR B C 1
ATOM 5009 O O . THR B 1 182 ? 15.984 -44.031 -11.977 1 94.69 182 THR B O 1
ATOM 5012 N N . LYS B 1 183 ? 15.328 -45.188 -13.852 1 92.12 183 LYS B N 1
ATOM 5013 C CA . LYS B 1 183 ? 16.609 -45.031 -14.539 1 92.12 183 LYS B CA 1
ATOM 5014 C C . LYS B 1 183 ? 16.594 -43.781 -15.438 1 92.12 183 LYS B C 1
ATOM 5016 O O . LYS B 1 183 ? 17.641 -43.344 -15.898 1 92.12 183 LYS B O 1
ATOM 5021 N N . GLN B 1 184 ? 15.477 -43.219 -15.617 1 92.38 184 GLN B N 1
ATOM 5022 C CA . GLN B 1 184 ? 15.328 -42.031 -16.422 1 92.38 184 GLN B CA 1
ATOM 5023 C C . GLN B 1 184 ? 14.758 -40.875 -15.586 1 92.38 184 GLN B C 1
ATOM 5025 O O . GLN B 1 184 ? 13.602 -40.5 -15.773 1 92.38 184 GLN B O 1
ATOM 5030 N N . PRO B 1 185 ? 15.555 -40.312 -14.82 1 95.94 185 PRO B N 1
ATOM 5031 C CA . PRO B 1 185 ? 15.062 -39.281 -13.914 1 95.94 185 PRO B CA 1
ATOM 5032 C C . PRO B 1 185 ? 14.68 -37.969 -14.641 1 95.94 185 PRO B C 1
ATOM 5034 O O . PRO B 1 185 ? 15.25 -37.656 -15.688 1 95.94 185 PRO B O 1
ATOM 5037 N N . LEU B 1 186 ? 13.734 -37.344 -14.141 1 97.81 186 LEU B N 1
ATOM 5038 C CA . LEU B 1 186 ? 13.406 -35.969 -14.57 1 97.81 186 LEU B CA 1
ATOM 5039 C C . LEU B 1 186 ? 14.406 -34.969 -14.008 1 97.81 186 LEU B C 1
ATOM 5041 O O . LEU B 1 186 ? 14.844 -35.094 -12.859 1 97.81 186 LEU B O 1
ATOM 5045 N N . ASN B 1 187 ? 14.828 -34 -14.781 1 97.81 187 ASN B N 1
ATOM 5046 C CA . ASN B 1 187 ? 15.883 -33.062 -14.422 1 97.81 187 ASN B CA 1
ATOM 5047 C C . ASN B 1 187 ? 15.328 -31.844 -13.703 1 97.81 187 ASN B C 1
ATOM 5049 O O . ASN B 1 187 ? 15.539 -30.719 -14.141 1 97.81 187 ASN B O 1
ATOM 5053 N N . LEU B 1 188 ? 14.664 -32.094 -12.57 1 98.62 188 LEU B N 1
ATOM 5054 C CA . LEU B 1 188 ? 14.086 -31.031 -11.766 1 98.62 188 LEU B CA 1
ATOM 5055 C C . LEU B 1 188 ? 15.172 -30.219 -11.078 1 98.62 188 LEU B C 1
ATOM 5057 O O . LEU B 1 188 ? 15.953 -30.766 -10.289 1 98.62 188 LEU B O 1
ATOM 5061 N N . LYS B 1 189 ? 15.164 -28.844 -11.328 1 98.56 189 LYS B N 1
ATOM 5062 C CA . LYS B 1 189 ? 16.219 -28 -10.805 1 98.56 189 LYS B CA 1
ATOM 5063 C C . LYS B 1 189 ? 15.703 -27.094 -9.688 1 98.56 189 LYS B C 1
ATOM 5065 O O . LYS B 1 189 ? 16.453 -26.719 -8.789 1 98.56 189 LYS B O 1
ATOM 5070 N N . GLY B 1 190 ? 14.461 -26.75 -9.758 1 98.81 190 GLY B N 1
ATOM 5071 C CA . GLY B 1 190 ? 13.984 -25.797 -8.766 1 98.81 190 GLY B CA 1
ATOM 5072 C C . GLY B 1 190 ? 12.492 -25.531 -8.875 1 98.81 190 GLY B C 1
ATOM 5073 O O . GLY B 1 190 ? 11.859 -25.891 -9.867 1 98.81 190 GLY B O 1
ATOM 5074 N N . ILE B 1 191 ? 11.93 -24.875 -7.812 1 98.94 191 ILE B N 1
ATOM 5075 C CA . ILE B 1 191 ? 10.539 -24.453 -7.777 1 98.94 191 ILE B CA 1
ATOM 5076 C C . ILE B 1 191 ? 10.453 -23 -7.336 1 98.94 191 ILE B C 1
ATOM 5078 O O . ILE B 1 191 ? 11.289 -22.531 -6.566 1 98.94 191 ILE B O 1
ATOM 5082 N N . MET B 1 192 ? 9.461 -22.297 -7.809 1 98.88 192 MET B N 1
ATOM 5083 C CA . MET B 1 192 ? 9.203 -20.891 -7.484 1 98.88 192 MET B CA 1
ATOM 5084 C C . MET B 1 192 ? 7.703 -20.641 -7.355 1 98.88 192 MET B C 1
ATOM 5086 O O . MET B 1 192 ? 6.945 -20.891 -8.289 1 98.88 192 MET B O 1
ATOM 5090 N N . VAL B 1 193 ? 7.293 -20.141 -6.199 1 98.81 193 VAL B N 1
ATOM 5091 C CA . VAL B 1 193 ? 5.855 -19.984 -5.996 1 98.81 193 VAL B CA 1
ATOM 5092 C C . VAL B 1 193 ? 5.559 -18.578 -5.484 1 98.81 193 VAL B C 1
ATOM 5094 O O . VAL B 1 193 ? 6.234 -18.078 -4.582 1 98.81 193 VAL B O 1
ATOM 5097 N N . GLY B 1 194 ? 4.539 -17.906 -6.051 1 98.75 194 GLY B N 1
ATOM 5098 C CA . GLY B 1 194 ? 4.129 -16.562 -5.68 1 98.75 194 GLY B CA 1
ATOM 5099 C C . GLY B 1 194 ? 2.951 -16.547 -4.723 1 98.75 194 GLY B C 1
ATOM 5100 O O . GLY B 1 194 ? 1.977 -17.281 -4.914 1 98.75 194 GLY B O 1
ATOM 5101 N N . ASN B 1 195 ? 3.119 -15.625 -3.699 1 98.56 195 ASN B N 1
ATOM 5102 C CA . ASN B 1 195 ? 2.064 -15.539 -2.695 1 98.56 195 ASN B CA 1
ATOM 5103 C C . ASN B 1 195 ? 1.504 -16.922 -2.359 1 98.56 195 ASN B C 1
ATOM 5105 O O . ASN B 1 195 ? 0.295 -17.141 -2.447 1 98.56 195 ASN B O 1
ATOM 5109 N N . ALA B 1 196 ? 2.338 -17.75 -1.876 1 98.69 196 ALA B N 1
ATOM 5110 C CA . ALA B 1 196 ? 2.123 -19.188 -1.748 1 98.69 196 ALA B CA 1
ATOM 5111 C C . ALA B 1 196 ? 1.372 -19.516 -0.46 1 98.69 196 ALA B C 1
ATOM 5113 O O . ALA B 1 196 ? 1.812 -19.156 0.632 1 98.69 196 ALA B O 1
ATOM 5114 N N . VAL B 1 197 ? 0.255 -20.156 -0.621 1 97.81 197 VAL B N 1
ATOM 5115 C CA . VAL B 1 197 ? -0.334 -20.797 0.557 1 97.81 197 VAL B CA 1
ATOM 5116 C C . VAL B 1 197 ? 0.609 -21.859 1.096 1 97.81 197 VAL B C 1
ATOM 5118 O O . VAL B 1 197 ? 1.044 -22.75 0.353 1 97.81 197 VAL B O 1
ATOM 5121 N N . THR B 1 198 ? 0.926 -21.812 2.424 1 97.94 198 THR B N 1
ATOM 5122 C CA . THR B 1 198 ? 2.043 -22.625 2.885 1 97.94 198 THR B CA 1
ATOM 5123 C C . THR B 1 198 ? 1.682 -23.359 4.176 1 97.94 198 THR B C 1
ATOM 5125 O O . THR B 1 198 ? 2.033 -24.531 4.348 1 97.94 198 THR B O 1
ATOM 5128 N N . ASP B 1 199 ? 1.067 -22.688 5.09 1 97.25 199 ASP B N 1
ATOM 5129 C CA . ASP B 1 199 ? 0.771 -23.203 6.422 1 97.25 199 ASP B CA 1
ATOM 5130 C C . ASP B 1 199 ? -0.552 -22.656 6.949 1 97.25 199 ASP B C 1
ATOM 5132 O O . ASP B 1 199 ? -0.721 -21.438 7.062 1 97.25 199 ASP B O 1
ATOM 5136 N N . THR B 1 200 ? -1.392 -23.516 7.344 1 94.06 200 THR B N 1
ATOM 5137 C CA . THR B 1 200 ? -2.75 -23.125 7.703 1 94.06 200 THR B CA 1
ATOM 5138 C C . THR B 1 200 ? -2.738 -22.125 8.852 1 94.06 200 THR B C 1
ATOM 5140 O O . THR B 1 200 ? -3.395 -21.078 8.773 1 94.06 200 THR B O 1
ATOM 5143 N N . TYR B 1 201 ? -2.049 -22.391 9.914 1 95.75 201 TYR B N 1
ATOM 5144 C CA . TYR B 1 201 ? -2.031 -21.516 11.086 1 95.75 201 TYR B CA 1
ATOM 5145 C C . TYR B 1 201 ? -1.421 -20.172 10.742 1 95.75 201 TYR B C 1
ATOM 5147 O O . TYR B 1 201 ? -2.023 -19.125 11.008 1 95.75 201 TYR B O 1
ATOM 5155 N N . TYR B 1 202 ? -0.276 -20.156 10.18 1 97.06 202 TYR B N 1
ATOM 5156 C CA . TYR B 1 202 ? 0.477 -18.922 9.961 1 97.06 202 TYR B CA 1
ATOM 5157 C C . TYR B 1 202 ? -0.116 -18.109 8.812 1 97.06 202 TYR B C 1
ATOM 5159 O O . TYR B 1 202 ? -0.066 -16.875 8.828 1 97.06 202 TYR B O 1
ATOM 5167 N N . ASP B 1 203 ? -0.665 -18.797 7.797 1 96.25 203 ASP B N 1
ATOM 5168 C CA . ASP B 1 203 ? -1.374 -18.078 6.738 1 96.25 203 ASP B CA 1
ATOM 5169 C C . ASP B 1 203 ? -2.57 -17.312 7.301 1 96.25 203 ASP B C 1
ATOM 5171 O O . ASP B 1 203 ? -2.771 -16.141 6.973 1 96.25 203 ASP B O 1
ATOM 5175 N N . ASN B 1 204 ? -3.348 -18 8.156 1 94.56 204 ASN B N 1
ATOM 5176 C CA . ASN B 1 204 ? -4.5 -17.359 8.766 1 94.56 204 ASN B CA 1
ATOM 5177 C C . ASN B 1 204 ? -4.078 -16.203 9.672 1 94.56 204 ASN B C 1
ATOM 5179 O O . ASN B 1 204 ? -4.637 -15.102 9.586 1 94.56 204 ASN B O 1
ATOM 5183 N N . LEU B 1 205 ? -3.094 -16.453 10.523 1 97 205 LEU B N 1
ATOM 5184 C CA . LEU B 1 205 ? -2.58 -15.438 11.422 1 97 205 LEU B CA 1
ATOM 5185 C C . LEU B 1 205 ? -2.066 -14.234 10.641 1 97 205 LEU B C 1
ATOM 5187 O O . LEU B 1 205 ? -2.393 -13.086 10.969 1 97 205 LEU B O 1
ATOM 5191 N N . GLY B 1 206 ? -1.247 -14.547 9.633 1 97.94 206 GLY B N 1
ATOM 5192 C CA . GLY B 1 206 ? -0.67 -13.484 8.82 1 97.94 206 GLY B CA 1
ATOM 5193 C C . GLY B 1 206 ? -1.71 -12.68 8.07 1 97.94 206 GLY B C 1
ATOM 5194 O O . GLY B 1 206 ? -1.551 -11.469 7.883 1 97.94 206 GLY B O 1
ATOM 5195 N N . THR B 1 207 ? -2.766 -13.297 7.605 1 97.31 207 THR B N 1
ATOM 5196 C CA . THR B 1 207 ? -3.83 -12.625 6.867 1 97.31 207 THR B CA 1
ATOM 5197 C C . THR B 1 207 ? -4.559 -11.625 7.758 1 97.31 207 THR B C 1
ATOM 5199 O O . THR B 1 207 ? -4.758 -10.477 7.375 1 97.31 207 THR B O 1
ATOM 5202 N N . VAL B 1 208 ? -4.887 -12.055 8.969 1 97.62 208 VAL B N 1
ATOM 5203 C CA . VAL B 1 208 ? -5.605 -11.188 9.898 1 97.62 208 VAL B CA 1
ATOM 5204 C C . VAL B 1 208 ? -4.711 -10.023 10.312 1 97.62 208 VAL B C 1
ATOM 5206 O O . VAL B 1 208 ? -5.168 -8.883 10.398 1 97.62 208 VAL B O 1
ATOM 5209 N N . ASN B 1 209 ? -3.438 -10.312 10.578 1 98.25 209 ASN B N 1
ATOM 5210 C CA . ASN B 1 209 ? -2.486 -9.25 10.898 1 98.25 209 ASN B CA 1
ATOM 5211 C C . ASN B 1 209 ? -2.365 -8.242 9.758 1 98.25 209 ASN B C 1
ATOM 5213 O O . ASN B 1 209 ? -2.277 -7.035 10 1 98.25 209 ASN B O 1
ATOM 5217 N N . TYR B 1 210 ? -2.328 -8.758 8.578 1 98.75 210 TYR B N 1
ATOM 5218 C CA . TYR B 1 210 ? -2.246 -7.895 7.406 1 98.75 210 TYR B CA 1
ATOM 5219 C C . TYR B 1 210 ? -3.48 -7.008 7.297 1 98.75 210 TYR B C 1
ATOM 5221 O O . TYR B 1 210 ? -3.365 -5.805 7.043 1 98.75 210 TYR B O 1
ATOM 5229 N N . TRP B 1 211 ? -4.684 -7.59 7.449 1 98.62 211 TRP B N 1
ATOM 5230 C CA . TRP B 1 211 ? -5.926 -6.82 7.387 1 98.62 211 TRP B CA 1
ATOM 5231 C C . TRP B 1 211 ? -5.891 -5.652 8.367 1 98.62 211 TRP B C 1
ATOM 5233 O O . TRP B 1 211 ? -6.285 -4.535 8.023 1 98.62 211 TRP B O 1
ATOM 5243 N N . TRP B 1 212 ? -5.406 -5.887 9.523 1 98.62 212 TRP B N 1
ATOM 5244 C CA . TRP B 1 212 ? -5.395 -4.855 10.555 1 98.62 212 TRP B CA 1
ATOM 5245 C C . TRP B 1 212 ? -4.355 -3.785 10.242 1 98.62 212 TRP B C 1
ATOM 5247 O O . TRP B 1 212 ? -4.656 -2.59 10.273 1 98.62 212 TRP B O 1
ATOM 5257 N N . SER B 1 213 ? -3.105 -4.184 9.898 1 98.19 213 SER B N 1
ATOM 5258 C CA . SER B 1 213 ? -1.999 -3.252 9.703 1 98.19 213 SER B CA 1
ATOM 5259 C C . SER B 1 213 ? -2.225 -2.377 8.477 1 98.19 213 SER B C 1
ATOM 5261 O O . SER B 1 213 ? -1.641 -1.298 8.359 1 98.19 213 SER B O 1
ATOM 5263 N N . HIS B 1 214 ? -3.064 -2.863 7.562 1 98.25 214 HIS B N 1
ATOM 5264 C CA . HIS B 1 214 ? -3.355 -2.115 6.344 1 98.25 214 HIS B CA 1
ATOM 5265 C C . HIS B 1 214 ? -4.711 -1.423 6.434 1 98.25 214 HIS B C 1
ATOM 5267 O O . HIS B 1 214 ? -5.277 -1.021 5.414 1 98.25 214 HIS B O 1
ATOM 5273 N N . ALA B 1 215 ? -5.262 -1.374 7.625 1 97.94 215 ALA B N 1
ATOM 5274 C CA . ALA B 1 215 ? -6.43 -0.574 7.988 1 97.94 215 ALA B CA 1
ATOM 5275 C C . ALA B 1 215 ? -7.695 -1.124 7.336 1 97.94 215 ALA B C 1
ATOM 5277 O O . ALA B 1 215 ? -8.672 -0.397 7.16 1 97.94 215 ALA B O 1
ATOM 5278 N N . MET B 1 216 ? -7.727 -2.396 6.992 1 98.12 216 MET B N 1
ATOM 5279 C CA . MET B 1 216 ? -8.883 -2.965 6.301 1 98.12 216 MET B CA 1
ATOM 5280 C C . MET B 1 216 ? -9.977 -3.35 7.293 1 98.12 216 MET B C 1
ATOM 5282 O O . MET B 1 216 ? -11.141 -3.49 6.914 1 98.12 216 MET B O 1
ATOM 5286 N N . ILE B 1 217 ? -9.539 -3.551 8.57 1 98.62 217 ILE B N 1
ATOM 5287 C CA . ILE B 1 217 ? -10.508 -3.93 9.594 1 98.62 217 ILE B CA 1
ATOM 5288 C C . ILE B 1 217 ? -10.281 -3.096 10.852 1 98.62 217 ILE B C 1
ATOM 5290 O O . ILE B 1 217 ? -9.211 -2.506 11.031 1 98.62 217 ILE B O 1
ATOM 5294 N N . SER B 1 218 ? -11.281 -3.027 11.703 1 98.38 218 SER B N 1
ATOM 5295 C CA . SER B 1 218 ? -11.211 -2.283 12.961 1 98.38 218 SER B CA 1
ATOM 5296 C C . SER B 1 218 ? -10.352 -3.012 13.992 1 98.38 218 SER B C 1
ATOM 5298 O O . SER B 1 218 ? -10.039 -4.191 13.82 1 98.38 218 SER B O 1
ATOM 5300 N N . ASP B 1 219 ? -9.961 -2.26 15.016 1 97.75 219 ASP B N 1
ATOM 5301 C CA . ASP B 1 219 ? -9.297 -2.877 16.156 1 97.75 219 ASP B CA 1
ATOM 5302 C C . ASP B 1 219 ? -10.18 -3.961 16.781 1 97.75 219 ASP B C 1
ATOM 5304 O O . ASP B 1 219 ? -9.688 -5.027 17.156 1 97.75 219 ASP B O 1
ATOM 5308 N N . GLN B 1 220 ? -11.422 -3.689 16.875 1 97.38 220 GLN B N 1
ATOM 5309 C CA . GLN B 1 220 ? -12.359 -4.617 17.5 1 97.38 220 GLN B CA 1
ATOM 5310 C C . GLN B 1 220 ? -12.438 -5.926 16.719 1 97.38 220 GLN B C 1
ATOM 5312 O O . GLN B 1 220 ? -12.367 -7.012 17.297 1 97.38 220 GLN B O 1
ATOM 5317 N N . THR B 1 221 ? -12.68 -5.832 15.43 1 97.88 221 THR B N 1
ATOM 5318 C CA . THR B 1 221 ? -12.758 -7.02 14.594 1 97.88 221 THR B CA 1
ATOM 5319 C C . THR B 1 221 ? -11.453 -7.82 14.672 1 97.88 221 THR B C 1
ATOM 5321 O O . THR B 1 221 ? -11.484 -9.055 14.742 1 97.88 221 THR B O 1
ATOM 5324 N N . TYR B 1 222 ? -10.336 -7.117 14.656 1 98 222 TYR B N 1
ATOM 5325 C CA . TYR B 1 222 ? -9.031 -7.762 14.781 1 98 222 TYR B CA 1
ATOM 5326 C C . TYR B 1 222 ? -8.953 -8.57 16.078 1 98 222 TYR B C 1
ATOM 5328 O O . TYR B 1 222 ? -8.57 -9.742 16.047 1 98 222 TYR B O 1
ATOM 5336 N N . GLN B 1 223 ? -9.281 -7.973 17.172 1 97.19 223 GLN B N 1
ATOM 5337 C CA . GLN B 1 223 ? -9.219 -8.625 18.484 1 97.19 223 GLN B CA 1
ATOM 5338 C C . GLN B 1 223 ? -10.164 -9.82 18.547 1 97.19 223 GLN B C 1
ATOM 5340 O O . GLN B 1 223 ? -9.812 -10.859 19.109 1 97.19 223 GLN B O 1
ATOM 5345 N N . GLN B 1 224 ? -11.336 -9.664 18 1 97 224 GLN B N 1
ATOM 5346 C CA . GLN B 1 224 ? -12.305 -10.75 18 1 97 224 GLN B CA 1
ATOM 5347 C C . GLN B 1 224 ? -11.805 -11.938 17.172 1 97 224 GLN B C 1
ATOM 5349 O O . GLN B 1 224 ? -11.953 -13.086 17.594 1 97 224 GLN B O 1
ATOM 5354 N N . LEU B 1 225 ? -11.242 -11.664 16.031 1 96.69 225 LEU B N 1
ATOM 5355 C CA . LEU B 1 225 ? -10.688 -12.734 15.211 1 96.69 225 LEU B CA 1
ATOM 5356 C C . LEU B 1 225 ? -9.555 -13.453 15.945 1 96.69 225 LEU B C 1
ATOM 5358 O O . LEU B 1 225 ? -9.508 -14.688 15.961 1 96.69 225 LEU B O 1
ATOM 5362 N N . MET B 1 226 ? -8.695 -12.703 16.594 1 95.81 226 MET B N 1
ATOM 5363 C CA . MET B 1 226 ? -7.527 -13.25 17.281 1 95.81 226 MET B CA 1
ATOM 5364 C C . MET B 1 226 ? -7.945 -14.094 18.484 1 95.81 226 MET B C 1
ATOM 5366 O O . MET B 1 226 ? -7.281 -15.078 18.812 1 95.81 226 MET B O 1
ATOM 5370 N N . SER B 1 227 ? -8.984 -13.688 19.109 1 95.31 227 SER B N 1
ATOM 5371 C CA . SER B 1 227 ? -9.375 -14.352 20.344 1 95.31 227 SER B CA 1
ATOM 5372 C C . SER B 1 227 ? -10.328 -15.508 20.078 1 95.31 227 SER B C 1
ATOM 5374 O O . SER B 1 227 ? -10.367 -16.484 20.828 1 95.31 227 SER B O 1
ATOM 5376 N N . THR B 1 228 ? -11.094 -15.445 19.016 1 93.69 228 THR B N 1
ATOM 5377 C CA . THR B 1 228 ? -12.18 -16.391 18.781 1 93.69 228 THR B CA 1
ATOM 5378 C C . THR B 1 228 ? -11.734 -17.5 17.828 1 93.69 228 THR B C 1
ATOM 5380 O O . THR B 1 228 ? -12.141 -18.656 17.969 1 93.69 228 THR B O 1
ATOM 5383 N N . CYS B 1 229 ? -10.93 -17.172 16.875 1 91.12 229 CYS B N 1
ATOM 5384 C CA . CYS B 1 229 ? -10.617 -18.109 15.812 1 91.12 229 CYS B CA 1
ATOM 5385 C C . CYS B 1 229 ? -9.445 -19.016 16.203 1 91.12 229 CYS B C 1
ATOM 5387 O O . CYS B 1 229 ? -8.477 -18.547 16.797 1 91.12 229 CYS B O 1
ATOM 5389 N N . ASP B 1 230 ? -9.648 -20.297 15.969 1 88.44 230 ASP B N 1
ATOM 5390 C CA . ASP B 1 230 ? -8.555 -21.25 16.016 1 88.44 230 ASP B CA 1
ATOM 5391 C C . ASP B 1 230 ? -7.844 -21.359 14.672 1 88.44 230 ASP B C 1
ATOM 5393 O O . ASP B 1 230 ? -8.242 -22.141 13.812 1 88.44 230 ASP B O 1
ATOM 5397 N N . PHE B 1 231 ? -6.762 -20.797 14.523 1 85.69 231 PHE B N 1
ATOM 5398 C CA . PHE B 1 231 ? -6.086 -20.609 13.242 1 85.69 231 PHE B CA 1
ATOM 5399 C C . PHE B 1 231 ? -5.445 -21.906 12.773 1 85.69 231 PHE B C 1
ATOM 5401 O O . PHE B 1 231 ? -4.945 -21.984 11.648 1 85.69 231 PHE B O 1
ATOM 5408 N N . HIS B 1 232 ? -5.508 -22.938 13.602 1 82.56 232 HIS B N 1
ATOM 5409 C CA . HIS B 1 232 ? -4.938 -24.234 13.219 1 82.56 232 HIS B CA 1
ATOM 5410 C C . HIS B 1 232 ? -5.895 -25.016 12.328 1 82.56 232 HIS B C 1
ATOM 5412 O O . HIS B 1 232 ? -5.488 -25.969 11.672 1 82.56 232 HIS B O 1
ATOM 5418 N N . GLN B 1 233 ? -7.141 -24.562 12.414 1 74.25 233 GLN B N 1
ATOM 5419 C CA . GLN B 1 233 ? -8.148 -25.359 11.727 1 74.25 233 GLN B CA 1
ATOM 5420 C C . GLN B 1 233 ? -8.414 -24.812 10.32 1 74.25 233 GLN B C 1
ATOM 5422 O O . GLN B 1 233 ? -8.406 -23.609 10.102 1 74.25 233 GLN B O 1
ATOM 5427 N N . GLN B 1 234 ? -8.57 -25.797 9.516 1 67.25 234 GLN B N 1
ATOM 5428 C CA . GLN B 1 234 ? -8.953 -25.422 8.156 1 67.25 234 GLN B CA 1
ATOM 5429 C C . GLN B 1 234 ? -10.414 -24.984 8.094 1 67.25 234 GLN B C 1
ATOM 5431 O O . GLN B 1 234 ? -10.75 -24.047 7.359 1 67.25 234 GLN B O 1
ATOM 5436 N N . LYS B 1 235 ? -11.211 -25.719 8.844 1 65.56 235 LYS B N 1
ATOM 5437 C CA . LYS B 1 235 ? -12.609 -25.328 8.992 1 65.56 235 LYS B CA 1
ATOM 5438 C C . LYS B 1 235 ? -12.844 -24.609 10.32 1 65.56 235 LYS B C 1
ATOM 5440 O O . LYS B 1 235 ? -12.602 -25.188 11.383 1 65.56 235 LYS B O 1
ATOM 5445 N N . GLU B 1 236 ? -13.305 -23.406 10.133 1 71.31 236 GLU B N 1
ATOM 5446 C CA . GLU B 1 236 ? -13.453 -22.578 11.336 1 71.31 236 GLU B CA 1
ATOM 5447 C C . GLU B 1 236 ? -14.844 -22.766 11.953 1 71.31 236 GLU B C 1
ATOM 5449 O O . GLU B 1 236 ? -15.758 -23.266 11.297 1 71.31 236 GLU B O 1
ATOM 5454 N N . SER B 1 237 ? -14.906 -22.406 13.203 1 80.25 237 SER B N 1
ATOM 5455 C CA . SER B 1 237 ? -16.203 -22.375 13.875 1 80.25 237 SER B CA 1
ATOM 5456 C C . SER B 1 237 ? -17.156 -21.406 13.203 1 80.25 237 SER B C 1
ATOM 5458 O O . SER B 1 237 ? -16.734 -20.562 12.414 1 80.25 237 SER B O 1
ATOM 5460 N N . GLU B 1 238 ? -18.328 -21.641 13.422 1 84.69 238 GLU B N 1
ATOM 5461 C CA . GLU B 1 238 ? -19.344 -20.734 12.883 1 84.69 238 GLU B CA 1
ATOM 5462 C C . GLU B 1 238 ? -19.094 -19.297 13.328 1 84.69 238 GLU B C 1
ATOM 5464 O O . GLU B 1 238 ? -19.281 -18.359 12.555 1 84.69 238 GLU B O 1
ATOM 5469 N N . GLN B 1 239 ? -18.703 -19.203 14.578 1 89.75 239 GLN B N 1
ATOM 5470 C CA . GLN B 1 239 ? -18.438 -17.875 15.109 1 89.75 239 GLN B CA 1
ATOM 5471 C C . GLN B 1 239 ? -17.281 -17.203 14.367 1 89.75 239 GLN B C 1
ATOM 5473 O O . GLN B 1 239 ? -17.344 -16.016 14.039 1 89.75 239 GLN B O 1
ATOM 5478 N N . CYS B 1 240 ? -16.266 -17.938 14.148 1 91.25 240 CYS B N 1
ATOM 5479 C CA . CYS B 1 240 ? -15.125 -17.406 13.414 1 91.25 240 CYS B CA 1
ATOM 5480 C C . CYS B 1 240 ? -15.516 -17.047 11.984 1 91.25 240 CYS B C 1
ATOM 5482 O O . CYS B 1 240 ? -15.141 -15.984 11.484 1 91.25 240 CYS B O 1
ATOM 5484 N N . GLU B 1 241 ? -16.266 -17.906 11.359 1 89.69 241 GLU B N 1
ATOM 5485 C CA . GLU B 1 241 ? -16.703 -17.641 9.992 1 89.69 241 GLU B CA 1
ATOM 5486 C C . GLU B 1 241 ? -17.562 -16.375 9.922 1 89.69 241 GLU B C 1
ATOM 5488 O O . GLU B 1 241 ? -17.484 -15.633 8.938 1 89.69 241 GLU B O 1
ATOM 5493 N N . THR B 1 242 ? -18.344 -16.188 10.906 1 92.06 242 THR B N 1
ATOM 5494 C CA . THR B 1 242 ? -19.172 -14.984 10.969 1 92.06 242 THR B CA 1
ATOM 5495 C C . THR B 1 242 ? -18.312 -13.727 11.062 1 92.06 242 THR B C 1
ATOM 5497 O O . THR B 1 242 ? -18.609 -12.711 10.438 1 92.06 242 THR B O 1
ATOM 5500 N N . LEU B 1 243 ? -17.266 -13.82 11.828 1 93.69 243 LEU B N 1
ATOM 5501 C CA . LEU B 1 243 ? -16.359 -12.688 11.984 1 93.69 243 LEU B CA 1
ATOM 5502 C C . LEU B 1 243 ? -15.633 -12.383 10.68 1 93.69 243 LEU B C 1
ATOM 5504 O O . LEU B 1 243 ? -15.461 -11.211 10.32 1 93.69 243 LEU B O 1
ATOM 5508 N N . TYR B 1 244 ? -15.203 -13.422 10 1 92.31 244 TYR B N 1
ATOM 5509 C CA . TYR B 1 244 ? -14.578 -13.234 8.695 1 92.31 244 TYR B CA 1
ATOM 5510 C C . TYR B 1 244 ? -15.547 -12.586 7.715 1 92.31 244 TYR B C 1
ATOM 5512 O O . TYR B 1 244 ? -15.18 -11.648 7 1 92.31 244 TYR B O 1
ATOM 5520 N N . SER B 1 245 ? -16.75 -13.078 7.707 1 91.75 245 SER B N 1
ATOM 5521 C CA . SER B 1 245 ? -17.766 -12.531 6.82 1 91.75 245 SER B CA 1
ATOM 5522 C C . SER B 1 245 ? -18.062 -11.07 7.152 1 91.75 245 SER B C 1
ATOM 5524 O O . SER B 1 245 ? -18.219 -10.242 6.25 1 91.75 245 SER B O 1
ATOM 5526 N N . TYR B 1 246 ? -18.156 -10.805 8.414 1 95.19 246 TYR B N 1
ATOM 5527 C CA . TYR B 1 246 ? -18.391 -9.43 8.844 1 95.19 246 TYR B CA 1
ATOM 5528 C C . TYR B 1 246 ? -17.266 -8.516 8.352 1 95.19 246 TYR B C 1
ATOM 5530 O O . TYR B 1 246 ? -17.531 -7.438 7.816 1 95.19 246 TYR B O 1
ATOM 5538 N N . ALA B 1 247 ? -16.016 -8.906 8.547 1 95.81 247 ALA B N 1
ATOM 5539 C CA . ALA B 1 247 ? -14.867 -8.125 8.094 1 95.81 247 ALA B CA 1
ATOM 5540 C C . ALA B 1 247 ? -14.945 -7.859 6.59 1 95.81 247 ALA B C 1
ATOM 5542 O O . ALA B 1 247 ? -14.82 -6.711 6.156 1 95.81 247 ALA B O 1
ATOM 5543 N N . MET B 1 248 ? -15.172 -8.875 5.82 1 92.94 248 MET B N 1
ATOM 5544 C CA . MET B 1 248 ? -15.117 -8.797 4.363 1 92.94 248 MET B CA 1
ATOM 5545 C C . MET B 1 248 ? -16.328 -8.031 3.812 1 92.94 248 MET B C 1
ATOM 5547 O O . MET B 1 248 ? -16.188 -7.273 2.854 1 92.94 248 MET B O 1
ATOM 5551 N N . ASP B 1 249 ? -17.469 -8.203 4.441 1 91.19 249 ASP B N 1
ATOM 5552 C CA . ASP B 1 249 ? -18.703 -7.656 3.891 1 91.19 249 ASP B CA 1
ATOM 5553 C C . ASP B 1 249 ? -18.969 -6.25 4.426 1 91.19 249 ASP B C 1
ATOM 5555 O O . ASP B 1 249 ? -19.5 -5.398 3.713 1 91.19 249 ASP B O 1
ATOM 5559 N N . GLN B 1 250 ? -18.562 -6.051 5.637 1 94.06 250 GLN B N 1
ATOM 5560 C CA . GLN B 1 250 ? -18.984 -4.805 6.273 1 94.06 250 GLN B CA 1
ATOM 5561 C C . GLN B 1 250 ? -17.812 -3.838 6.414 1 94.06 250 GLN B C 1
ATOM 5563 O O . GLN B 1 250 ? -18 -2.619 6.406 1 94.06 250 GLN B O 1
ATOM 5568 N N . GLU B 1 251 ? -16.625 -4.375 6.457 1 97.38 251 GLU B N 1
ATOM 5569 C CA . GLU B 1 251 ? -15.547 -3.467 6.824 1 97.38 251 GLU B CA 1
ATOM 5570 C C . GLU B 1 251 ? -14.625 -3.207 5.641 1 97.38 251 GLU B C 1
ATOM 5572 O O . GLU B 1 251 ? -14.109 -2.096 5.477 1 97.38 251 GLU B O 1
ATOM 5577 N N . PHE B 1 252 ? -14.32 -4.18 4.789 1 96 252 PHE B N 1
ATOM 5578 C CA . PHE B 1 252 ? -13.422 -3.984 3.662 1 96 252 PHE B CA 1
ATOM 5579 C C . PHE B 1 252 ? -13.977 -2.945 2.697 1 96 252 PHE B C 1
ATOM 5581 O O . PHE B 1 252 ? -13.25 -2.049 2.258 1 96 252 PHE B O 1
ATOM 5588 N N . GLY B 1 253 ? -15.289 -3.094 2.416 1 93.44 253 GLY B N 1
ATOM 5589 C CA . GLY B 1 253 ? -15.883 -2.334 1.326 1 93.44 253 GLY B CA 1
ATOM 5590 C C . GLY B 1 253 ? -15.586 -2.92 -0.041 1 93.44 253 GLY B C 1
ATOM 5591 O O . GLY B 1 253 ? -15.102 -4.051 -0.146 1 93.44 253 GLY B O 1
ATOM 5592 N N . ASN B 1 254 ? -15.898 -2.16 -1.095 1 90.69 254 ASN B N 1
ATOM 5593 C CA . ASN B 1 254 ? -15.727 -2.619 -2.469 1 90.69 254 ASN B CA 1
ATOM 5594 C C . ASN B 1 254 ? -14.281 -2.439 -2.941 1 90.69 254 ASN B C 1
ATOM 5596 O O . ASN B 1 254 ? -14.008 -1.58 -3.779 1 90.69 254 ASN B O 1
ATOM 5600 N N . ILE B 1 255 ? -13.406 -3.277 -2.48 1 93.19 255 ILE B N 1
ATOM 5601 C CA . ILE B 1 255 ? -12.016 -3.256 -2.92 1 93.19 255 ILE B CA 1
ATOM 5602 C C . ILE B 1 255 ? -11.633 -4.621 -3.48 1 93.19 255 ILE B C 1
ATOM 5604 O O . ILE B 1 255 ? -12.312 -5.617 -3.232 1 93.19 255 ILE B O 1
ATOM 5608 N N . ASP B 1 256 ? -10.625 -4.648 -4.32 1 92.06 256 ASP B N 1
ATOM 5609 C CA . ASP B 1 256 ? -10.031 -5.895 -4.781 1 92.06 256 ASP B CA 1
ATOM 5610 C C . ASP B 1 256 ? -9.047 -6.445 -3.752 1 92.06 256 ASP B C 1
ATOM 5612 O O . ASP B 1 256 ? -7.984 -5.859 -3.525 1 92.06 256 ASP B O 1
ATOM 5616 N N . GLN B 1 257 ? -9.336 -7.535 -3.154 1 93.44 257 GLN B N 1
ATOM 5617 C CA . GLN B 1 257 ? -8.477 -8.102 -2.119 1 93.44 257 GLN B CA 1
ATOM 5618 C C . GLN B 1 257 ? -7.156 -8.602 -2.707 1 93.44 257 GLN B C 1
ATOM 5620 O O . GLN B 1 257 ? -6.188 -8.805 -1.977 1 93.44 257 GLN B O 1
ATOM 5625 N N . TYR B 1 258 ? -7.121 -8.828 -3.975 1 93.94 258 TYR B N 1
ATOM 5626 C CA . TYR B 1 258 ? -5.93 -9.352 -4.633 1 93.94 258 TYR B CA 1
ATOM 5627 C C . TYR B 1 258 ? -4.961 -8.227 -4.977 1 93.94 258 TYR B C 1
ATOM 5629 O O . TYR B 1 258 ? -3.822 -8.477 -5.379 1 93.94 258 TYR B O 1
ATOM 5637 N N . ASN B 1 259 ? -5.352 -7.051 -4.887 1 96.06 259 ASN B N 1
ATOM 5638 C CA . ASN B 1 259 ? -4.602 -5.801 -4.898 1 96.06 259 ASN B CA 1
ATOM 5639 C C . ASN B 1 259 ? -5.363 -4.684 -4.188 1 96.06 259 ASN B C 1
ATOM 5641 O O . ASN B 1 259 ? -6.191 -4.008 -4.801 1 96.06 259 ASN B O 1
ATOM 5645 N N . ILE B 1 260 ? -5.039 -4.383 -3.018 1 96.5 260 ILE B N 1
ATOM 5646 C CA . ILE B 1 260 ? -5.918 -3.613 -2.146 1 96.5 260 ILE B CA 1
ATOM 5647 C C . ILE B 1 260 ? -5.875 -2.139 -2.541 1 96.5 260 ILE B C 1
ATOM 5649 O O . ILE B 1 260 ? -6.699 -1.342 -2.082 1 96.5 260 ILE B O 1
ATOM 5653 N N . TYR B 1 261 ? -5.027 -1.742 -3.451 1 95.19 261 TYR B N 1
ATOM 5654 C CA . TYR B 1 261 ? -4.945 -0.337 -3.83 1 95.19 261 TYR B CA 1
ATOM 5655 C C . TYR B 1 261 ? -5.383 -0.135 -5.277 1 95.19 261 TYR B C 1
ATOM 5657 O O . TYR B 1 261 ? -5.426 0.995 -5.766 1 95.19 261 TYR B O 1
ATOM 5665 N N . ALA B 1 262 ? -5.695 -1.23 -5.988 1 90 262 ALA B N 1
ATOM 5666 C CA . ALA B 1 262 ? -6.219 -1.142 -7.352 1 90 262 ALA B CA 1
ATOM 5667 C C . ALA B 1 262 ? -7.734 -0.981 -7.348 1 90 262 ALA B C 1
ATOM 5669 O O . ALA B 1 262 ? -8.406 -1.399 -6.402 1 90 262 ALA B O 1
ATOM 5670 N N . PRO B 1 263 ? -8.273 -0.309 -8.383 1 85.5 263 PRO B N 1
ATOM 5671 C CA . PRO B 1 263 ? -9.734 -0.281 -8.508 1 85.5 263 PRO B CA 1
ATOM 5672 C C . PRO B 1 263 ? -10.328 -1.659 -8.789 1 85.5 263 PRO B C 1
ATOM 5674 O O . PRO B 1 263 ? -9.734 -2.461 -9.508 1 85.5 263 PRO B O 1
ATOM 5677 N N . PRO B 1 264 ? -11.461 -1.898 -8.203 1 82.62 264 PRO B N 1
ATOM 5678 C CA . PRO B 1 264 ? -12.125 -3.172 -8.492 1 82.62 264 PRO B CA 1
ATOM 5679 C C . PRO B 1 264 ? -12.797 -3.191 -9.859 1 82.62 264 PRO B C 1
ATOM 5681 O O . PRO B 1 264 ? -12.969 -2.139 -10.484 1 82.62 264 PRO B O 1
ATOM 5684 N N . CYS B 1 265 ? -12.961 -4.398 -10.469 1 72 265 CYS B N 1
ATOM 5685 C CA . CYS B 1 265 ? -13.727 -4.516 -11.711 1 72 265 CYS B CA 1
ATOM 5686 C C . CYS B 1 265 ? -15.203 -4.223 -11.469 1 72 265 CYS B C 1
ATOM 5688 O O . CYS B 1 265 ? -15.836 -4.859 -10.625 1 72 265 CYS B O 1
ATOM 5690 N N . ASN B 1 266 ? -15.75 -2.994 -11.789 1 57.59 266 ASN B N 1
ATOM 5691 C CA . ASN B 1 266 ? -17.156 -2.625 -11.617 1 57.59 266 ASN B CA 1
ATOM 5692 C C . ASN B 1 266 ? -18.031 -3.166 -12.742 1 57.59 266 ASN B C 1
ATOM 5694 O O . ASN B 1 266 ? -17.719 -2.957 -13.922 1 57.59 266 ASN B O 1
ATOM 5698 N N . ASN B 1 267 ? -18.469 -4.363 -12.805 1 46.62 267 ASN B N 1
ATOM 5699 C CA . ASN B 1 267 ? -19.406 -4.801 -13.828 1 46.62 267 ASN B CA 1
ATOM 5700 C C . ASN B 1 267 ? -20.609 -3.873 -13.914 1 46.62 267 ASN B C 1
ATOM 5702 O O . ASN B 1 267 ? -21.422 -3.814 -12.984 1 46.62 267 ASN B O 1
ATOM 5706 N N . SER B 1 268 ? -20.578 -2.617 -14.461 1 35.84 268 SER B N 1
ATOM 5707 C CA . SER B 1 268 ? -21.875 -2.031 -14.773 1 35.84 268 SER B CA 1
ATOM 5708 C C . SER B 1 268 ? -22.844 -3.088 -15.289 1 35.84 268 SER B C 1
ATOM 5710 O O . SER B 1 268 ? -24.062 -2.842 -15.375 1 35.84 268 SER B O 1
ATOM 5712 N N . ASP B 1 269 ? -22.469 -3.742 -16.391 1 32.25 269 ASP B N 1
ATOM 5713 C CA . ASP B 1 269 ? -23.484 -4.473 -17.141 1 32.25 269 ASP B CA 1
ATOM 5714 C C . ASP B 1 269 ? -23.984 -5.676 -16.328 1 32.25 269 ASP B C 1
ATOM 5716 O O . ASP B 1 269 ? -24.578 -6.602 -16.906 1 32.25 269 ASP B O 1
ATOM 5720 N N . GLY B 1 270 ? -24.609 -5.633 -15.297 1 32.56 270 GLY B N 1
ATOM 5721 C CA . GLY B 1 270 ? -25.516 -6.559 -14.625 1 32.56 270 GLY B CA 1
ATOM 5722 C C . GLY B 1 270 ? -24.828 -7.836 -14.18 1 32.56 270 GLY B C 1
ATOM 5723 O O . GLY B 1 270 ? -25.484 -8.734 -13.633 1 32.56 270 GLY B O 1
ATOM 5724 N N . SER B 1 271 ? -23.859 -8.344 -15 1 31.38 271 SER B N 1
ATOM 5725 C CA . SER B 1 271 ? -23.469 -9.711 -14.688 1 31.38 271 SER B CA 1
ATOM 5726 C C . SER B 1 271 ? -22.688 -9.789 -13.375 1 31.38 271 SER B C 1
ATOM 5728 O O . SER B 1 271 ? -22 -8.836 -13.008 1 31.38 271 SER B O 1
ATOM 5730 N N . SER B 1 272 ? -23.094 -10.555 -12.453 1 31.72 272 SER B N 1
ATOM 5731 C CA . SER B 1 272 ? -22.641 -10.992 -11.133 1 31.72 272 SER B CA 1
ATOM 5732 C C . SER B 1 272 ? -21.125 -11.172 -11.094 1 31.72 272 SER B C 1
ATOM 5734 O O . SER B 1 272 ? -20.562 -11.867 -11.938 1 31.72 272 SER B O 1
ATOM 5736 N N . THR B 1 273 ? -20.375 -10.102 -11.062 1 35.06 273 THR B N 1
ATOM 5737 C CA . THR B 1 273 ? -18.953 -10.211 -10.812 1 35.06 273 THR B CA 1
ATOM 5738 C C . THR B 1 273 ? -18.641 -11.477 -10.008 1 35.06 273 THR B C 1
ATOM 5740 O O . THR B 1 273 ? -19.047 -11.594 -8.852 1 35.06 273 THR B O 1
ATOM 5743 N N . THR B 1 274 ? -18.531 -12.539 -10.688 1 30.14 274 THR B N 1
ATOM 5744 C CA . THR B 1 274 ? -18.047 -13.844 -10.234 1 30.14 274 THR B CA 1
ATOM 5745 C C . THR B 1 274 ? -16.688 -13.727 -9.57 1 30.14 274 THR B C 1
ATOM 5747 O O . THR B 1 274 ? -15.984 -14.727 -9.391 1 30.14 274 THR B O 1
ATOM 5750 N N . ARG B 1 275 ? -16.031 -12.641 -9.75 1 33.81 275 ARG B N 1
ATOM 5751 C CA . ARG B 1 275 ? -14.797 -12.953 -9.031 1 33.81 275 ARG B CA 1
ATOM 5752 C C . ARG B 1 275 ? -15.086 -13.68 -7.719 1 33.81 275 ARG B C 1
ATOM 5754 O O . ARG B 1 275 ? -15.648 -13.094 -6.789 1 33.81 275 ARG B O 1
ATOM 5761 N N . ARG B 1 276 ? -15.359 -14.906 -7.863 1 32.62 276 ARG B N 1
ATOM 5762 C CA . ARG B 1 276 ? -15.641 -16.141 -7.137 1 32.62 276 ARG B CA 1
ATOM 5763 C C . ARG B 1 276 ? -15.016 -16.109 -5.746 1 32.62 276 ARG B C 1
ATOM 5765 O O . ARG B 1 276 ? -14.039 -15.398 -5.512 1 32.62 276 ARG B O 1
ATOM 5772 N N . ASN B 1 277 ? -15.727 -16.859 -4.902 1 29.41 277 ASN B N 1
ATOM 5773 C CA . ASN B 1 277 ? -15.672 -17.625 -3.66 1 29.41 277 ASN B CA 1
ATOM 5774 C C . ASN B 1 277 ? -14.281 -18.203 -3.418 1 29.41 277 ASN B C 1
ATOM 5776 O O . ASN B 1 277 ? -14.008 -19.328 -3.799 1 29.41 277 ASN B O 1
ATOM 5780 N N . MET B 1 278 ? -13.312 -17.625 -3.865 1 30.97 278 MET B N 1
ATOM 5781 C CA . MET B 1 278 ? -12.391 -18.422 -3.041 1 30.97 278 MET B CA 1
ATOM 5782 C C . MET B 1 278 ? -12.922 -18.547 -1.615 1 30.97 278 MET B C 1
ATOM 5784 O O . MET B 1 278 ? -13.531 -17.609 -1.088 1 30.97 278 MET B O 1
ATOM 5788 N N . ARG B 1 279 ? -13.32 -19.578 -1.205 1 29.55 279 ARG B N 1
ATOM 5789 C CA . ARG B 1 279 ? -13.727 -19.875 0.167 1 29.55 279 ARG B CA 1
ATOM 5790 C C . ARG B 1 279 ? -13.117 -18.875 1.143 1 29.55 279 ARG B C 1
ATOM 5792 O O . ARG B 1 279 ? -12.289 -19.234 1.978 1 29.55 279 ARG B O 1
ATOM 5799 N N . LEU B 1 280 ? -12.602 -17.531 0.761 1 31.55 280 LEU B N 1
ATOM 5800 C CA . LEU B 1 280 ? -13.031 -16.641 1.836 1 31.55 280 LEU B CA 1
ATOM 5801 C C . LEU B 1 280 ? -14.453 -16.156 1.6 1 31.55 280 LEU B C 1
ATOM 5803 O O . LEU B 1 280 ? -14.852 -15.922 0.455 1 31.55 280 LEU B O 1
ATOM 5807 N N . PRO B 1 281 ? -15.562 -15.953 2.432 1 26.03 281 PRO B N 1
ATOM 5808 C CA . PRO B 1 281 ? -16.984 -15.695 2.213 1 26.03 281 PRO B CA 1
ATOM 5809 C C . PRO B 1 281 ? -17.234 -14.5 1.292 1 26.03 281 PRO B C 1
ATOM 5811 O O . PRO B 1 281 ? -18.016 -14.609 0.335 1 26.03 281 PRO B O 1
ATOM 5814 N N . HIS B 1 282 ? -17.547 -13.141 1.62 1 24.7 282 HIS B N 1
ATOM 5815 C CA . HIS B 1 282 ? -18.562 -12.164 1.27 1 24.7 282 HIS B CA 1
ATOM 5816 C C . HIS B 1 282 ? -18.094 -11.242 0.151 1 24.7 282 HIS B C 1
ATOM 5818 O O . HIS B 1 282 ? -17.141 -10.484 0.328 1 24.7 282 HIS B O 1
ATOM 5824 N N . ARG B 1 283 ? -18.359 -11.477 -1.124 1 29.64 283 ARG B N 1
ATOM 5825 C CA . ARG B 1 283 ? -17.844 -10.797 -2.312 1 29.64 283 ARG B CA 1
ATOM 5826 C C . ARG B 1 283 ? -18.734 -9.617 -2.686 1 29.64 283 ARG B C 1
ATOM 5828 O O . ARG B 1 283 ? -19.938 -9.781 -2.889 1 29.64 283 ARG B O 1
ATOM 5835 N N . PRO B 1 284 ? -18.281 -8.242 -2.43 1 26.47 284 PRO B N 1
ATOM 5836 C CA . PRO B 1 284 ? -19.094 -7.082 -2.822 1 26.47 284 PRO B CA 1
ATOM 5837 C C . PRO B 1 284 ? -19.141 -6.883 -4.336 1 26.47 284 PRO B C 1
ATOM 5839 O O . PRO B 1 284 ? -18.297 -7.41 -5.059 1 26.47 284 PRO B O 1
ATOM 5842 N N . HIS B 1 285 ? -20.062 -6.094 -4.871 1 24.3 285 HIS B N 1
ATOM 5843 C CA . HIS B 1 285 ? -20.672 -5.668 -6.125 1 24.3 285 HIS B CA 1
ATOM 5844 C C . HIS B 1 285 ? -19.734 -4.762 -6.914 1 24.3 285 HIS B C 1
ATOM 5846 O O . HIS B 1 285 ? -18.891 -4.074 -6.332 1 24.3 285 HIS B O 1
ATOM 5852 N N . LEU B 1 286 ? -19.734 -4.57 -8.422 1 27.33 286 LEU B N 1
ATOM 5853 C CA . LEU B 1 286 ? -18.984 -4.582 -9.672 1 27.33 286 LEU B CA 1
ATOM 5854 C C . LEU B 1 286 ? -18.719 -3.164 -10.164 1 27.33 286 LEU B C 1
ATOM 5856 O O . LEU B 1 286 ? -17.875 -2.951 -11.031 1 27.33 286 LEU B O 1
ATOM 5860 N N . GLY B 1 287 ? -19.188 -1.989 -10.078 1 25.66 287 GLY B N 1
ATOM 5861 C CA . GLY B 1 287 ? -19.375 -1.203 -11.289 1 25.66 287 GLY B CA 1
ATOM 5862 C C . GLY B 1 287 ? -18.188 -0.323 -11.617 1 25.66 287 GLY B C 1
ATOM 5863 O O . GLY B 1 287 ? -18.203 0.42 -12.602 1 25.66 287 GLY B O 1
ATOM 5864 N N . PHE B 1 288 ? -16.953 -0.109 -11.18 1 28.3 288 PHE B N 1
ATOM 5865 C CA . PHE B 1 288 ? -16.359 1.183 -11.508 1 28.3 288 PHE B CA 1
ATOM 5866 C C . PHE B 1 288 ? -15.328 1.039 -12.625 1 28.3 288 PHE B C 1
ATOM 5868 O O . PHE B 1 288 ? -14.742 -0.029 -12.805 1 28.3 288 PHE B O 1
ATOM 5875 N N . ARG B 1 289 ? -15.016 2.08 -13.578 1 28.89 289 ARG B N 1
ATOM 5876 C CA . ARG B 1 289 ? -14.219 2.375 -14.766 1 28.89 289 ARG B CA 1
ATOM 5877 C C . ARG B 1 289 ? -12.727 2.279 -14.469 1 28.89 289 ARG B C 1
ATOM 5879 O O . ARG B 1 289 ? -12.297 2.549 -13.352 1 28.89 289 ARG B O 1
ATOM 5886 N N . ASN B 1 290 ? -11.781 1.839 -15.523 1 32.53 290 ASN B N 1
ATOM 5887 C CA . ASN B 1 290 ? -10.469 1.247 -15.711 1 32.53 290 ASN B CA 1
ATOM 5888 C C . ASN B 1 290 ? -9.359 2.285 -15.57 1 32.53 290 ASN B C 1
ATOM 5890 O O . ASN B 1 290 ? -9.094 3.053 -16.5 1 32.53 290 ASN B O 1
ATOM 5894 N N . LEU B 1 291 ? -9.188 3.145 -14.641 1 31.81 291 LEU B N 1
ATOM 5895 C CA . LEU B 1 291 ? -8.141 4.152 -14.711 1 31.81 291 LEU B CA 1
ATOM 5896 C C . LEU B 1 291 ? -6.762 3.502 -14.625 1 31.81 291 LEU B C 1
ATOM 5898 O O . LEU B 1 291 ? -5.746 4.148 -14.898 1 31.81 291 LEU B O 1
ATOM 5902 N N . TYR B 1 292 ? -6.473 2.594 -13.797 1 34.44 292 TYR B N 1
ATOM 5903 C CA . TYR B 1 292 ? -5.109 2.293 -13.367 1 34.44 292 TYR B CA 1
ATOM 5904 C C . TYR B 1 292 ? -4.551 1.098 -14.133 1 34.44 292 TYR B C 1
ATOM 5906 O O . TYR B 1 292 ? -4.641 -0.041 -13.672 1 34.44 292 TYR B O 1
ATOM 5914 N N . GLY B 1 293 ? -4.145 1.175 -15.547 1 43.38 293 GLY B N 1
ATOM 5915 C CA . GLY B 1 293 ? -3.424 0.237 -16.391 1 43.38 293 GLY B CA 1
ATOM 5916 C C . GLY B 1 293 ? -3.799 -1.21 -16.141 1 43.38 293 GLY B C 1
ATOM 5917 O O . GLY B 1 293 ? -3.402 -2.102 -16.891 1 43.38 293 GLY B O 1
ATOM 5918 N N . TYR B 1 294 ? -4.086 -1.525 -15.039 1 51.25 294 TYR B N 1
ATOM 5919 C CA . TYR B 1 294 ? -4.562 -2.861 -14.695 1 51.25 294 TYR B CA 1
ATOM 5920 C C . TYR B 1 294 ? -6.059 -2.986 -14.945 1 51.25 294 TYR B C 1
ATOM 5922 O O . TYR B 1 294 ? -6.824 -2.072 -14.633 1 51.25 294 TYR B O 1
ATOM 5930 N N . ASP B 1 295 ? -6.281 -4.02 -15.82 1 64.31 295 ASP B N 1
ATOM 5931 C CA . ASP B 1 295 ? -7.699 -4.309 -16.016 1 64.31 295 ASP B CA 1
ATOM 5932 C C . ASP B 1 295 ? -8.188 -5.359 -15.031 1 64.31 295 ASP B C 1
ATOM 5934 O O . ASP B 1 295 ? -7.824 -6.531 -15.125 1 64.31 295 ASP B O 1
ATOM 5938 N N . PRO B 1 296 ? -8.938 -4.973 -14.078 1 69.88 296 PRO B N 1
ATOM 5939 C CA . PRO B 1 296 ? -9.398 -5.906 -13.055 1 69.88 296 PRO B CA 1
ATOM 5940 C C . PRO B 1 296 ? -10.398 -6.926 -13.586 1 69.88 296 PRO B C 1
ATOM 5942 O O . PRO B 1 296 ? -10.734 -7.887 -12.891 1 69.88 296 PRO B O 1
ATOM 5945 N N . CYS B 1 297 ? -10.75 -6.82 -14.875 1 73.31 297 CYS B N 1
ATOM 5946 C CA . CYS B 1 297 ? -11.812 -7.66 -15.406 1 73.31 297 CYS B CA 1
ATOM 5947 C C . CYS B 1 297 ? -11.25 -8.766 -16.297 1 73.31 297 CYS B C 1
ATOM 5949 O O . CYS B 1 297 ? -11.992 -9.43 -17.016 1 73.31 297 CYS B O 1
ATOM 5951 N N . THR B 1 298 ? -10.008 -9.016 -16.234 1 82.5 298 THR B N 1
ATOM 5952 C CA . THR B 1 298 ? -9.32 -9.914 -17.141 1 82.5 298 THR B CA 1
ATOM 5953 C C . THR B 1 298 ? -9.898 -11.328 -17.047 1 82.5 298 THR B C 1
ATOM 5955 O O . THR B 1 298 ? -9.984 -12.031 -18.062 1 82.5 298 THR B O 1
ATOM 5958 N N . GLU B 1 299 ? -10.281 -11.719 -15.953 1 83.31 299 GLU B N 1
ATOM 5959 C CA . GLU B 1 299 ? -10.867 -13.047 -15.781 1 83.31 299 GLU B CA 1
ATOM 5960 C C . GLU B 1 299 ? -12.117 -13.211 -16.641 1 83.31 299 GLU B C 1
ATOM 5962 O O . GLU B 1 299 ? -12.32 -14.273 -17.25 1 83.31 299 GLU B O 1
ATOM 5967 N N . LYS B 1 300 ? -12.891 -12.188 -16.75 1 86.31 300 LYS B N 1
ATOM 5968 C CA . LYS B 1 300 ? -14.094 -12.211 -17.562 1 86.31 300 LYS B CA 1
ATOM 5969 C C . LYS B 1 300 ? -13.75 -12.359 -19.047 1 86.31 300 LYS B C 1
ATOM 5971 O O . LYS B 1 300 ? -14.422 -13.086 -19.781 1 86.31 300 LYS B O 1
ATOM 5976 N N . TYR B 1 301 ? -12.719 -11.742 -19.453 1 91.94 301 TYR B N 1
ATOM 5977 C CA . TYR B 1 301 ? -12.289 -11.836 -20.844 1 91.94 301 TYR B CA 1
ATOM 5978 C C . TYR B 1 301 ? -11.836 -13.25 -21.172 1 91.94 301 TYR B C 1
ATOM 5980 O O . TYR B 1 301 ? -12.117 -13.75 -22.266 1 91.94 301 TYR B O 1
ATOM 5988 N N . ALA B 1 302 ? -11.195 -13.852 -20.234 1 93.94 302 ALA B N 1
ATOM 5989 C CA . ALA B 1 302 ? -10.719 -15.211 -20.453 1 93.94 302 ALA B CA 1
ATOM 5990 C C . ALA B 1 302 ? -11.883 -16.172 -20.625 1 93.94 302 ALA B C 1
ATOM 5992 O O . ALA B 1 302 ? -11.859 -17.031 -21.516 1 93.94 302 ALA B O 1
ATOM 5993 N N . GLU B 1 303 ? -12.867 -16.016 -19.844 1 94.31 303 GLU B N 1
ATOM 5994 C CA . GLU B 1 303 ? -14.016 -16.922 -19.922 1 94.31 303 GLU B CA 1
ATOM 5995 C C . GLU B 1 303 ? -14.742 -16.766 -21.25 1 94.31 303 GLU B C 1
ATOM 5997 O O . GLU B 1 303 ? -15.172 -17.75 -21.859 1 94.31 303 GLU B O 1
ATOM 6002 N N . ILE B 1 304 ? -14.859 -15.539 -21.719 1 95.12 304 ILE B N 1
ATOM 6003 C CA . ILE B 1 304 ? -15.492 -15.297 -23.016 1 95.12 304 ILE B CA 1
ATOM 6004 C C . ILE B 1 304 ? -14.633 -15.875 -24.125 1 95.12 304 ILE B C 1
ATOM 6006 O O . ILE B 1 304 ? -15.117 -16.625 -24.969 1 95.12 304 ILE B O 1
ATOM 6010 N N . TYR B 1 305 ? -13.398 -15.648 -24.062 1 97.06 305 TYR B N 1
ATOM 6011 C CA . TYR B 1 305 ? -12.477 -16.047 -25.125 1 97.06 305 TYR B CA 1
ATOM 6012 C C . TYR B 1 305 ? -12.367 -17.562 -25.219 1 97.06 305 TYR B C 1
ATOM 6014 O O . TYR B 1 305 ? -12.438 -18.125 -26.312 1 97.06 305 TYR B O 1
ATOM 6022 N N . TYR B 1 306 ? -12.258 -18.234 -24.141 1 97.31 306 TYR B N 1
ATOM 6023 C CA . TYR B 1 306 ? -11.969 -19.656 -24.172 1 97.31 306 TYR B CA 1
ATOM 6024 C C . TYR B 1 306 ? -13.25 -20.469 -24.312 1 97.31 306 TYR B C 1
ATOM 6026 O O . TYR B 1 306 ? -13.195 -21.688 -24.5 1 97.31 306 TYR B O 1
ATOM 6034 N N . ASN B 1 307 ? -14.391 -19.828 -24.234 1 96.81 307 ASN B N 1
ATOM 6035 C CA . ASN B 1 307 ? -15.641 -20.516 -24.547 1 96.81 307 ASN B CA 1
ATOM 6036 C C . ASN B 1 307 ? -16.016 -20.359 -26.016 1 96.81 307 ASN B C 1
ATOM 6038 O O . ASN B 1 307 ? -17 -20.953 -26.484 1 96.81 307 ASN B O 1
ATOM 6042 N N . ASN B 1 308 ? -15.258 -19.562 -26.75 1 96.56 308 ASN B N 1
ATOM 6043 C CA . ASN B 1 308 ? -15.438 -19.469 -28.188 1 96.56 308 ASN B CA 1
ATOM 6044 C C . ASN B 1 308 ? -15.094 -20.781 -28.891 1 96.56 308 ASN B C 1
ATOM 6046 O O . ASN B 1 308 ? -13.977 -21.281 -28.766 1 96.56 308 ASN B O 1
ATOM 6050 N N . PRO B 1 309 ? -15.992 -21.297 -29.734 1 96.19 309 PRO B N 1
ATOM 6051 C CA . PRO B 1 309 ? -15.758 -22.578 -30.391 1 96.19 309 PRO B CA 1
ATOM 6052 C C . PRO B 1 309 ? -14.531 -22.562 -31.312 1 96.19 309 PRO B C 1
ATOM 6054 O O . PRO B 1 309 ? -13.836 -23.578 -31.422 1 96.19 309 PRO B O 1
ATOM 6057 N N . ASP B 1 310 ? -14.258 -21.5 -31.969 1 97.44 310 ASP B N 1
ATOM 6058 C CA . ASP B 1 310 ? -13.094 -21.391 -32.844 1 97.44 310 ASP B CA 1
ATOM 6059 C C . ASP B 1 310 ? -11.797 -21.469 -32.031 1 97.44 310 ASP B C 1
ATOM 6061 O O . ASP B 1 310 ? -10.805 -22.031 -32.5 1 97.44 310 ASP B O 1
ATOM 6065 N N . VAL B 1 311 ? -11.836 -20.844 -30.859 1 97.81 311 VAL B N 1
ATOM 6066 C CA . VAL B 1 311 ? -10.664 -20.891 -29.984 1 97.81 311 VAL B CA 1
ATOM 6067 C C . VAL B 1 311 ? -10.453 -22.312 -29.484 1 97.81 311 VAL B C 1
ATOM 6069 O O . VAL B 1 311 ? -9.328 -22.828 -29.5 1 97.81 311 VAL B O 1
ATOM 6072 N N . GLN B 1 312 ? -11.523 -22.969 -29.078 1 97.88 312 GLN B N 1
ATOM 6073 C CA . GLN B 1 312 ? -11.422 -24.344 -28.594 1 97.88 312 GLN B CA 1
ATOM 6074 C C . GLN B 1 312 ? -10.906 -25.281 -29.672 1 97.88 312 GLN B C 1
ATOM 6076 O O . GLN B 1 312 ? -10.094 -26.172 -29.406 1 97.88 312 GLN B O 1
ATOM 6081 N N . LYS B 1 313 ? -11.352 -25.047 -30.875 1 97.38 313 LYS B N 1
ATOM 6082 C CA . LYS B 1 313 ? -10.875 -25.859 -32 1 97.38 313 LYS B CA 1
ATOM 6083 C C . LYS B 1 313 ? -9.391 -25.641 -32.25 1 97.38 313 LYS B C 1
ATOM 6085 O O . LYS B 1 313 ? -8.633 -26.594 -32.406 1 97.38 313 LYS B O 1
ATOM 6090 N N . ALA B 1 314 ? -8.992 -24.406 -32.25 1 97.75 314 ALA B N 1
ATOM 6091 C CA . ALA B 1 314 ? -7.586 -24.078 -32.469 1 97.75 314 ALA B CA 1
ATOM 6092 C C . ALA B 1 314 ? -6.695 -24.656 -31.391 1 97.75 314 ALA B C 1
ATOM 6094 O O . ALA B 1 314 ? -5.555 -25.047 -31.641 1 97.75 314 ALA B O 1
ATOM 6095 N N . LEU B 1 315 ? -7.238 -24.75 -30.156 1 98.25 315 LEU B N 1
ATOM 6096 C CA . LEU B 1 315 ? -6.492 -25.234 -29 1 98.25 315 LEU B CA 1
ATOM 6097 C C . LEU B 1 315 ? -6.574 -26.75 -28.891 1 98.25 315 LEU B C 1
ATOM 6099 O O . LEU B 1 315 ? -5.949 -27.344 -28 1 98.25 315 LEU B O 1
ATOM 6103 N N . HIS B 1 316 ? -7.309 -27.344 -29.766 1 97.75 316 HIS B N 1
ATOM 6104 C CA . HIS B 1 316 ? -7.586 -28.766 -29.625 1 97.75 316 HIS B CA 1
ATOM 6105 C C . HIS B 1 316 ? -8.219 -29.078 -28.281 1 97.75 316 HIS B C 1
ATOM 6107 O O . HIS B 1 316 ? -7.891 -30.094 -27.656 1 97.75 316 HIS B O 1
ATOM 6113 N N . ALA B 1 317 ? -9.016 -28.188 -27.828 1 97.56 317 ALA B N 1
ATOM 6114 C CA . ALA B 1 317 ? -9.672 -28.312 -26.531 1 97.56 317 ALA B CA 1
ATOM 6115 C C . ALA B 1 317 ? -11.125 -28.766 -26.688 1 97.56 317 ALA B C 1
ATOM 6117 O O . ALA B 1 317 ? -11.711 -28.625 -27.766 1 97.56 317 ALA B O 1
ATOM 6118 N N . ASN B 1 318 ? -11.617 -29.328 -25.625 1 96.06 318 ASN B N 1
ATOM 6119 C CA . ASN B 1 318 ? -13.016 -29.75 -25.578 1 96.06 318 ASN B CA 1
ATOM 6120 C C . ASN B 1 318 ? -13.336 -30.734 -26.703 1 96.06 318 ASN B C 1
ATOM 6122 O O . ASN B 1 318 ? -14.359 -30.594 -27.375 1 96.06 318 ASN B O 1
ATOM 6126 N N . THR B 1 319 ? -12.461 -31.578 -26.891 1 92.44 319 THR B N 1
ATOM 6127 C CA . THR B 1 319 ? -12.594 -32.531 -27.984 1 92.44 319 THR B CA 1
ATOM 6128 C C . THR B 1 319 ? -13.594 -33.625 -27.641 1 92.44 319 THR B C 1
ATOM 6130 O O . THR B 1 319 ? -14.102 -34.312 -28.531 1 92.44 319 THR B O 1
ATOM 6133 N N . THR B 1 320 ? -13.891 -33.812 -26.406 1 89.5 320 THR B N 1
ATOM 6134 C CA . THR B 1 320 ? -14.781 -34.875 -25.969 1 89.5 320 THR B CA 1
ATOM 6135 C C . THR B 1 320 ? -16.172 -34.312 -25.656 1 89.5 320 THR B C 1
ATOM 6137 O O . THR B 1 320 ? -17.047 -35.062 -25.219 1 89.5 320 THR B O 1
ATOM 6140 N N . GLY B 1 321 ? -16.359 -33.062 -25.781 1 88.88 321 GLY B N 1
ATOM 6141 C CA . GLY B 1 321 ? -17.656 -32.469 -25.531 1 88.88 321 GLY B CA 1
ATOM 6142 C C . GLY B 1 321 ? -17.969 -32.312 -24.047 1 88.88 321 GLY B C 1
ATOM 6143 O O . GLY B 1 321 ? -18.984 -32.812 -23.562 1 88.88 321 GLY B O 1
ATOM 6144 N N . ILE B 1 322 ? -17.094 -31.656 -23.406 1 86.81 322 ILE B N 1
ATOM 6145 C CA . ILE B 1 322 ? -17.297 -31.359 -22 1 86.81 322 ILE B CA 1
ATOM 6146 C C . ILE B 1 322 ? -18.625 -30.656 -21.797 1 86.81 322 ILE B C 1
ATOM 6148 O O . ILE B 1 322 ? -18.953 -29.719 -22.531 1 86.81 322 ILE B O 1
ATOM 6152 N N . SER B 1 323 ? -19.438 -31.016 -20.812 1 82.12 323 SER B N 1
ATOM 6153 C CA . SER B 1 323 ? -20.828 -30.625 -20.688 1 82.12 323 SER B CA 1
ATOM 6154 C C . SER B 1 323 ? -20.953 -29.281 -19.969 1 82.12 323 SER B C 1
ATOM 6156 O O . SER B 1 323 ? -22.062 -28.75 -19.844 1 82.12 323 SER B O 1
ATOM 6158 N N . TYR B 1 324 ? -19.953 -28.797 -19.469 1 82.75 324 TYR B N 1
ATOM 6159 C CA . TYR B 1 324 ? -20.031 -27.531 -18.75 1 82.75 324 TYR B CA 1
ATOM 6160 C C . TYR B 1 324 ? -19.156 -26.469 -19.406 1 82.75 324 TYR B C 1
ATOM 6162 O O . TYR B 1 324 ? -18.219 -26.797 -20.141 1 82.75 324 TYR B O 1
ATOM 6170 N N . LYS B 1 325 ? -19.5 -25.234 -19.109 1 91.06 325 LYS B N 1
ATOM 6171 C CA . LYS B 1 325 ? -18.75 -24.109 -19.672 1 91.06 325 LYS B CA 1
ATOM 6172 C C . LYS B 1 325 ? -17.375 -24.016 -19.031 1 91.06 325 LYS B C 1
ATOM 6174 O O . LYS B 1 325 ? -17.203 -24.312 -17.859 1 91.06 325 LYS B O 1
ATOM 6179 N N . TRP B 1 326 ? -16.469 -23.625 -19.875 1 95.5 326 TRP B N 1
ATOM 6180 C CA . TRP B 1 326 ? -15.125 -23.344 -19.359 1 95.5 326 TRP B CA 1
ATOM 6181 C C . TRP B 1 326 ? -15.148 -22.172 -18.391 1 95.5 326 TRP B C 1
ATOM 6183 O O . TRP B 1 326 ? -15.727 -21.125 -18.688 1 95.5 326 TRP B O 1
ATOM 6193 N N . THR B 1 327 ? -14.586 -22.281 -17.172 1 94.06 327 THR B N 1
ATOM 6194 C CA . THR B 1 327 ? -14.461 -21.234 -16.172 1 94.06 327 THR B CA 1
ATOM 6195 C C . THR B 1 327 ? -13.023 -21.141 -15.664 1 94.06 327 THR B C 1
ATOM 6197 O O . THR B 1 327 ? -12.266 -22.109 -15.758 1 94.06 327 THR B O 1
ATOM 6200 N N . ALA B 1 328 ? -12.688 -19.984 -15.219 1 93.94 328 ALA B N 1
ATOM 6201 C CA . ALA B 1 328 ? -11.344 -19.781 -14.688 1 93.94 328 ALA B CA 1
ATOM 6202 C C . ALA B 1 328 ? -11.094 -20.641 -13.461 1 93.94 328 ALA B C 1
ATOM 6204 O O . ALA B 1 328 ? -9.992 -21.172 -13.281 1 93.94 328 ALA B O 1
ATOM 6205 N N . CYS B 1 329 ? -12.086 -20.75 -12.641 1 93.25 329 CYS B N 1
ATOM 6206 C CA . CYS B 1 329 ? -12.031 -21.609 -11.469 1 93.25 329 CYS B CA 1
ATOM 6207 C C . CYS B 1 329 ? -13.273 -22.5 -11.398 1 93.25 329 CYS B C 1
ATOM 6209 O O . CYS B 1 329 ? -14.383 -22.047 -11.695 1 93.25 329 CYS B O 1
ATOM 6211 N N . ASN B 1 330 ? -13.016 -23.719 -11.031 1 93.81 330 ASN B N 1
ATOM 6212 C CA . ASN B 1 330 ? -14.125 -24.656 -10.844 1 93.81 330 ASN B CA 1
ATOM 6213 C C . ASN B 1 330 ? -14.664 -24.609 -9.414 1 93.81 330 ASN B C 1
ATOM 6215 O O . ASN B 1 330 ? -14.031 -25.156 -8.5 1 93.81 330 ASN B O 1
ATOM 6219 N N . GLU B 1 331 ? -15.836 -24.188 -9.289 1 89.69 331 GLU B N 1
ATOM 6220 C CA . GLU B 1 331 ? -16.422 -23.969 -7.973 1 89.69 331 GLU B CA 1
ATOM 6221 C C . GLU B 1 331 ? -16.703 -25.281 -7.27 1 89.69 331 GLU B C 1
ATOM 6223 O O . GLU B 1 331 ? -16.562 -25.391 -6.051 1 89.69 331 GLU B O 1
ATOM 6228 N N . LEU B 1 332 ? -17.172 -26.203 -8.023 1 90.31 332 LEU B N 1
ATOM 6229 C CA . LEU B 1 332 ? -17.516 -27.516 -7.449 1 90.31 332 LEU B CA 1
ATOM 6230 C C . LEU B 1 332 ? -16.281 -28.172 -6.848 1 90.31 332 LEU B C 1
ATOM 6232 O O . LEU B 1 332 ? -16.328 -28.719 -5.742 1 90.31 332 LEU B O 1
ATOM 6236 N N . LEU B 1 333 ? -15.172 -28.172 -7.602 1 91.38 333 LEU B N 1
ATOM 6237 C CA . LEU B 1 333 ? -13.914 -28.703 -7.105 1 91.38 333 LEU B CA 1
ATOM 6238 C C . LEU B 1 333 ? -13.453 -27.953 -5.855 1 91.38 333 LEU B C 1
ATOM 6240 O O . LEU B 1 333 ? -13.023 -28.578 -4.883 1 91.38 333 LEU B O 1
ATOM 6244 N N . ASN B 1 334 ? -13.531 -26.672 -5.93 1 89.06 334 ASN B N 1
ATOM 6245 C CA . ASN B 1 334 ? -13.062 -25.828 -4.84 1 89.06 334 ASN B CA 1
ATOM 6246 C C . ASN B 1 334 ? -13.82 -26.109 -3.547 1 89.06 334 ASN B C 1
ATOM 6248 O O . ASN B 1 334 ? -13.219 -26.234 -2.482 1 89.06 334 ASN B O 1
ATOM 6252 N N . ARG B 1 335 ? -15.094 -26.25 -3.586 1 88.06 335 ARG B N 1
ATOM 6253 C CA . ARG B 1 335 ? -15.945 -26.438 -2.42 1 88.06 335 ARG B CA 1
ATOM 6254 C C . ARG B 1 335 ? -15.742 -27.812 -1.802 1 88.06 335 ARG B C 1
ATOM 6256 O O . ARG B 1 335 ? -15.992 -28.016 -0.61 1 88.06 335 ARG B O 1
ATOM 6263 N N . ASN B 1 336 ? -15.32 -28.734 -2.646 1 90.81 336 ASN B N 1
ATOM 6264 C CA . ASN B 1 336 ? -15.195 -30.109 -2.17 1 90.81 336 ASN B CA 1
ATOM 6265 C C . ASN B 1 336 ? -13.734 -30.547 -2.09 1 90.81 336 ASN B C 1
ATOM 6267 O O . ASN B 1 336 ? -13.438 -31.734 -2.162 1 90.81 336 ASN B O 1
ATOM 6271 N N . TRP B 1 337 ? -12.898 -29.609 -1.953 1 91.31 337 TRP B N 1
ATOM 6272 C CA . TRP B 1 337 ? -11.477 -29.922 -1.924 1 91.31 337 TRP B CA 1
ATOM 6273 C C . TRP B 1 337 ? -11.133 -30.766 -0.699 1 91.31 337 TRP B C 1
ATOM 6275 O O . TRP B 1 337 ? -11.625 -30.5 0.401 1 91.31 337 TRP B O 1
ATOM 6285 N N . ASN B 1 338 ? -10.25 -31.781 -0.991 1 85.62 338 ASN B N 1
ATOM 6286 C CA . ASN B 1 338 ? -9.938 -32.719 0.076 1 85.62 338 ASN B CA 1
ATOM 6287 C C . ASN B 1 338 ? -8.438 -32.844 0.314 1 85.62 338 ASN B C 1
ATOM 6289 O O . ASN B 1 338 ? -7.641 -32.406 -0.522 1 85.62 338 ASN B O 1
ATOM 6293 N N . ASP B 1 339 ? -8.031 -33.375 1.472 1 89.81 339 ASP B N 1
ATOM 6294 C CA . ASP B 1 339 ? -6.715 -33.844 1.904 1 89.81 339 ASP B CA 1
ATOM 6295 C C . ASP B 1 339 ? -5.66 -32.75 1.739 1 89.81 339 ASP B C 1
ATOM 6297 O O . ASP B 1 339 ? -4.586 -33 1.187 1 89.81 339 ASP B O 1
ATOM 6301 N N . SER B 1 340 ? -5.945 -31.641 2.053 1 86.38 340 SER B N 1
ATOM 6302 C CA . SER B 1 340 ? -4.941 -30.578 2.082 1 86.38 340 SER B CA 1
ATOM 6303 C C . SER B 1 340 ? -4.07 -30.672 3.33 1 86.38 340 SER B C 1
ATOM 6305 O O . SER B 1 340 ? -4.582 -30.641 4.453 1 86.38 340 SER B O 1
ATOM 6307 N N . ASP B 1 341 ? -2.809 -30.719 3.09 1 91 341 ASP B N 1
ATOM 6308 C CA . ASP B 1 341 ? -1.895 -30.719 4.227 1 91 341 ASP B CA 1
ATOM 6309 C C . ASP B 1 341 ? -1.979 -29.406 5.004 1 91 341 ASP B C 1
ATOM 6311 O O . ASP B 1 341 ? -2.135 -28.328 4.41 1 91 341 ASP B O 1
ATOM 6315 N N . LYS B 1 342 ? -1.776 -29.516 6.266 1 93.25 342 LYS B N 1
ATOM 6316 C CA . LYS B 1 342 ? -1.793 -28.328 7.117 1 93.25 342 LYS B CA 1
ATOM 6317 C C . LYS B 1 342 ? -0.574 -27.453 6.859 1 93.25 342 LYS B C 1
ATOM 6319 O O . LYS B 1 342 ? -0.633 -26.234 7.035 1 93.25 342 LYS B O 1
ATOM 6324 N N . SER B 1 343 ? 0.524 -28.156 6.5 1 97.12 343 SER B N 1
ATOM 6325 C CA . SER B 1 343 ? 1.749 -27.391 6.281 1 97.12 343 SER B CA 1
ATOM 6326 C C . SER B 1 343 ? 2.59 -28 5.164 1 97.12 343 SER B C 1
ATOM 6328 O O . SER B 1 343 ? 2.688 -29.234 5.055 1 97.12 343 SER B O 1
ATOM 6330 N N . ILE B 1 344 ? 3.141 -27.172 4.391 1 98.31 344 ILE B N 1
ATOM 6331 C CA . ILE B 1 344 ? 4.008 -27.594 3.299 1 98.31 344 ILE B CA 1
ATOM 6332 C C . ILE B 1 344 ? 5.469 -27.469 3.729 1 98.31 344 ILE B C 1
ATOM 6334 O O . ILE B 1 344 ? 6.367 -27.953 3.027 1 98.31 344 ILE B O 1
ATOM 6338 N N . LEU B 1 345 ? 5.766 -26.969 4.891 1 98.62 345 LEU B N 1
ATOM 6339 C CA . LEU B 1 345 ? 7.117 -26.688 5.355 1 98.62 345 LEU B CA 1
ATOM 6340 C C . LEU B 1 345 ? 7.949 -27.953 5.453 1 98.62 345 LEU B C 1
ATOM 6342 O O . LEU B 1 345 ? 9.133 -27.953 5.117 1 98.62 345 LEU B O 1
ATOM 6346 N N . PRO B 1 346 ? 7.352 -29.094 5.902 1 98.56 346 PRO B N 1
ATOM 6347 C CA . PRO B 1 346 ? 8.156 -30.312 5.887 1 98.56 346 PRO B CA 1
ATOM 6348 C C . PRO B 1 346 ? 8.625 -30.703 4.484 1 98.56 346 PRO B C 1
ATOM 6350 O O . PRO B 1 346 ? 9.734 -31.203 4.316 1 98.56 346 PRO B O 1
ATOM 6353 N N . ILE B 1 347 ? 7.82 -30.469 3.498 1 98.75 347 ILE B N 1
ATOM 6354 C CA . ILE B 1 347 ? 8.195 -30.781 2.123 1 98.75 347 ILE B CA 1
ATOM 6355 C C . ILE B 1 347 ? 9.32 -29.844 1.67 1 98.75 347 ILE B C 1
ATOM 6357 O O . ILE B 1 347 ? 10.25 -30.281 0.981 1 98.75 347 ILE B O 1
ATOM 6361 N N . TYR B 1 348 ? 9.273 -28.531 2.023 1 98.81 348 TYR B N 1
ATOM 6362 C CA . TYR B 1 348 ? 10.367 -27.625 1.726 1 98.81 348 TYR B CA 1
ATOM 6363 C C . TYR B 1 348 ? 11.688 -28.172 2.258 1 98.81 348 TYR B C 1
ATOM 6365 O O . TYR B 1 348 ? 12.703 -28.156 1.552 1 98.81 348 TYR B O 1
ATOM 6373 N N . ARG B 1 349 ? 11.703 -28.656 3.494 1 98.62 349 ARG B N 1
ATOM 6374 C CA . ARG B 1 349 ? 12.914 -29.188 4.098 1 98.62 349 ARG B CA 1
ATOM 6375 C C . ARG B 1 349 ? 13.453 -30.375 3.293 1 98.62 349 ARG B C 1
ATOM 6377 O O . ARG B 1 349 ? 14.656 -30.484 3.066 1 98.62 349 ARG B O 1
ATOM 6384 N N . GLU B 1 350 ? 12.555 -31.25 2.871 1 98.5 350 GLU B N 1
ATOM 6385 C CA . GLU B 1 350 ? 12.953 -32.406 2.082 1 98.5 350 GLU B CA 1
ATOM 6386 C C . GLU B 1 350 ? 13.562 -32 0.748 1 98.5 350 GLU B C 1
ATOM 6388 O O . GLU B 1 350 ? 14.586 -32.531 0.33 1 98.5 350 GLU B O 1
ATOM 6393 N N . LEU B 1 351 ? 12.914 -31.078 0.112 1 98.81 351 LEU B N 1
ATOM 6394 C CA . LEU B 1 351 ? 13.375 -30.641 -1.199 1 98.81 351 LEU B CA 1
ATOM 6395 C C . LEU B 1 351 ? 14.734 -29.953 -1.095 1 98.81 351 LEU B C 1
ATOM 6397 O O . LEU B 1 351 ? 15.617 -30.203 -1.92 1 98.81 351 LEU B O 1
ATOM 6401 N N . MET B 1 352 ? 14.875 -29.109 -0.074 1 98.38 352 MET B N 1
ATOM 6402 C CA . MET B 1 352 ? 16.156 -28.453 0.131 1 98.38 352 MET B CA 1
ATOM 6403 C C . MET B 1 352 ? 17.266 -29.469 0.389 1 98.38 352 MET B C 1
ATOM 6405 O O . MET B 1 352 ? 18.375 -29.328 -0.122 1 98.38 352 MET B O 1
ATOM 6409 N N . ALA B 1 353 ? 16.969 -30.438 1.146 1 97.62 353 ALA B N 1
ATOM 6410 C CA . ALA B 1 353 ? 17.953 -31.484 1.461 1 97.62 353 ALA B CA 1
ATOM 6411 C C . ALA B 1 353 ? 18.391 -32.219 0.201 1 97.62 353 ALA B C 1
ATOM 6413 O O . ALA B 1 353 ? 19.5 -32.75 0.135 1 97.62 353 ALA B O 1
ATOM 6414 N N . HIS B 1 354 ? 17.547 -32.281 -0.804 1 97.19 354 HIS B N 1
ATOM 6415 C CA . HIS B 1 354 ? 17.844 -33 -2.039 1 97.19 354 HIS B CA 1
ATOM 6416 C C . HIS B 1 354 ? 18.406 -32.062 -3.096 1 97.19 354 HIS B C 1
ATOM 6418 O O . HIS B 1 354 ? 18.547 -32.438 -4.262 1 97.19 354 HIS B O 1
ATOM 6424 N N . GLY B 1 355 ? 18.609 -30.797 -2.727 1 97.12 355 GLY B N 1
ATOM 6425 C CA . GLY B 1 355 ? 19.312 -29.875 -3.592 1 97.12 355 GLY B CA 1
ATOM 6426 C C . GLY B 1 355 ? 18.406 -29.125 -4.543 1 97.12 355 GLY B C 1
ATOM 6427 O O . GLY B 1 355 ? 18.875 -28.484 -5.492 1 97.12 355 GLY B O 1
ATOM 6428 N N . ILE B 1 356 ? 17.141 -29.188 -4.336 1 98.44 356 ILE B N 1
ATOM 6429 C CA . ILE B 1 356 ? 16.203 -28.438 -5.168 1 98.44 356 ILE B CA 1
ATOM 6430 C C . ILE B 1 356 ? 16.203 -26.969 -4.75 1 98.44 356 ILE B C 1
ATOM 6432 O O . ILE B 1 356 ? 16.047 -26.656 -3.566 1 98.44 356 ILE B O 1
ATOM 6436 N N . ARG B 1 357 ? 16.344 -26.062 -5.688 1 98.38 357 ARG B N 1
ATOM 6437 C CA . ARG B 1 357 ? 16.297 -24.641 -5.422 1 98.38 357 ARG B CA 1
ATOM 6438 C C . ARG B 1 357 ? 14.859 -24.172 -5.184 1 98.38 357 ARG B C 1
ATOM 6440 O O . ARG B 1 357 ? 13.977 -24.453 -5.992 1 98.38 357 ARG B O 1
ATOM 6447 N N . ILE B 1 358 ? 14.648 -23.438 -4.07 1 98.88 358 ILE B N 1
ATOM 6448 C CA . ILE B 1 358 ? 13.297 -23 -3.742 1 98.88 358 ILE B CA 1
ATOM 6449 C C . ILE B 1 358 ? 13.25 -21.469 -3.674 1 98.88 358 ILE B C 1
ATOM 6451 O O . ILE B 1 358 ? 14.023 -20.859 -2.941 1 98.88 358 ILE B O 1
ATOM 6455 N N . TRP B 1 359 ? 12.391 -20.859 -4.414 1 98.94 359 TRP B N 1
ATOM 6456 C CA . TRP B 1 359 ? 12.07 -19.438 -4.305 1 98.94 359 TRP B CA 1
ATOM 6457 C C . TRP B 1 359 ? 10.609 -19.234 -3.918 1 98.94 359 TRP B C 1
ATOM 6459 O O . TRP B 1 359 ? 9.727 -19.922 -4.426 1 98.94 359 TRP B O 1
ATOM 6469 N N . VAL B 1 360 ? 10.398 -18.391 -2.98 1 98.94 360 VAL B N 1
ATOM 6470 C CA . VAL B 1 360 ? 9.07 -17.906 -2.641 1 98.94 360 VAL B CA 1
ATOM 6471 C C . VAL B 1 360 ? 9.008 -16.391 -2.82 1 98.94 360 VAL B C 1
ATOM 6473 O O . VAL B 1 360 ? 9.891 -15.672 -2.344 1 98.94 360 VAL B O 1
ATOM 6476 N N . PHE B 1 361 ? 8.055 -15.898 -3.568 1 98.88 361 PHE B N 1
ATOM 6477 C CA . PHE B 1 361 ? 7.934 -14.453 -3.719 1 98.88 361 PHE B CA 1
ATOM 6478 C C . PHE B 1 361 ? 6.523 -13.992 -3.373 1 98.88 361 PHE B C 1
ATOM 6480 O O . PHE B 1 361 ? 5.578 -14.781 -3.41 1 98.88 361 PHE B O 1
ATOM 6487 N N . SER B 1 362 ? 6.387 -12.781 -2.928 1 98.81 362 SER B N 1
ATOM 6488 C CA . SER B 1 362 ? 5.105 -12.227 -2.51 1 98.81 362 SER B CA 1
ATOM 6489 C C . SER B 1 362 ? 4.945 -10.781 -2.979 1 98.81 362 SER B C 1
ATOM 6491 O O . SER B 1 362 ? 5.805 -9.938 -2.713 1 98.81 362 SER B O 1
ATOM 6493 N N . GLY B 1 363 ? 3.838 -10.586 -3.756 1 98.75 363 GLY B N 1
ATOM 6494 C CA . GLY B 1 363 ? 3.418 -9.195 -3.83 1 98.75 363 GLY B CA 1
ATOM 6495 C C . GLY B 1 363 ? 2.998 -8.625 -2.488 1 98.75 363 GLY B C 1
ATOM 6496 O O . GLY B 1 363 ? 2.357 -9.312 -1.689 1 98.75 363 GLY B O 1
ATOM 6497 N N . ASP B 1 364 ? 3.258 -7.348 -2.258 1 98.44 364 ASP B N 1
ATOM 6498 C CA . ASP B 1 364 ? 3.119 -6.871 -0.885 1 98.44 364 ASP B CA 1
ATOM 6499 C C . ASP B 1 364 ? 1.833 -6.07 -0.71 1 98.44 364 ASP B C 1
ATOM 6501 O O . ASP B 1 364 ? 1.606 -5.473 0.344 1 98.44 364 ASP B O 1
ATOM 6505 N N . VAL B 1 365 ? 0.953 -6.023 -1.708 1 98.31 365 VAL B N 1
ATOM 6506 C CA . VAL B 1 365 ? -0.335 -5.371 -1.507 1 98.31 365 VAL B CA 1
ATOM 6507 C C . VAL B 1 365 ? -1.466 -6.367 -1.76 1 98.31 365 VAL B C 1
ATOM 6509 O O . VAL B 1 365 ? -2.551 -5.984 -2.201 1 98.31 365 VAL B O 1
ATOM 6512 N N . ASP B 1 366 ? -1.196 -7.613 -1.556 1 98.06 366 ASP B N 1
ATOM 6513 C CA . ASP B 1 366 ? -2.131 -8.734 -1.572 1 98.06 366 ASP B CA 1
ATOM 6514 C C . ASP B 1 366 ? -2.674 -9.016 -0.174 1 98.06 366 ASP B C 1
ATOM 6516 O O . ASP B 1 366 ? -1.906 -9.273 0.757 1 98.06 366 ASP B O 1
ATOM 6520 N N . SER B 1 367 ? -3.986 -9.07 -0.056 1 97.62 367 SER B N 1
ATOM 6521 C CA . SER B 1 367 ? -4.543 -9.328 1.27 1 97.62 367 SER B CA 1
ATOM 6522 C C . SER B 1 367 ? -5.07 -10.758 1.384 1 97.62 367 SER B C 1
ATOM 6524 O O . SER B 1 367 ? -5.578 -11.148 2.434 1 97.62 367 SER B O 1
ATOM 6526 N N . VAL B 1 368 ? -4.934 -11.586 0.372 1 96.69 368 VAL B N 1
ATOM 6527 C CA . VAL B 1 368 ? -5.449 -12.945 0.352 1 96.69 368 VAL B CA 1
ATOM 6528 C C . VAL B 1 368 ? -4.398 -13.906 0.899 1 96.69 368 VAL B C 1
ATOM 6530 O O . VAL B 1 368 ? -4.684 -14.711 1.789 1 96.69 368 VAL B O 1
ATOM 6533 N N . VAL B 1 369 ? -3.262 -13.852 0.359 1 98.12 369 VAL B N 1
ATOM 6534 C CA . VAL B 1 369 ? -2.068 -14.5 0.895 1 98.12 369 VAL B CA 1
ATOM 6535 C C . VAL B 1 369 ? -0.959 -13.461 1.08 1 98.12 369 VAL B C 1
ATOM 6537 O O . VAL B 1 369 ? 0.007 -13.438 0.313 1 98.12 369 VAL B O 1
ATOM 6540 N N . PRO B 1 370 ? -1.101 -12.719 2.104 1 98.62 370 PRO B N 1
ATOM 6541 C CA . PRO B 1 370 ? -0.263 -11.523 2.23 1 98.62 370 PRO B CA 1
ATOM 6542 C C . PRO B 1 370 ? 1.175 -11.852 2.629 1 98.62 370 PRO B C 1
ATOM 6544 O O . PRO B 1 370 ? 1.465 -12.984 3.035 1 98.62 370 PRO B O 1
ATOM 6547 N N . VAL B 1 371 ? 2.012 -10.914 2.436 1 98.75 371 VAL B N 1
ATOM 6548 C CA . VAL B 1 371 ? 3.438 -11.055 2.715 1 98.75 371 VAL B CA 1
ATOM 6549 C C . VAL B 1 371 ? 3.645 -11.422 4.184 1 98.75 371 VAL B C 1
ATOM 6551 O O . VAL B 1 371 ? 4.559 -12.18 4.516 1 98.75 371 VAL B O 1
ATOM 6554 N N . THR B 1 372 ? 2.787 -10.922 5.113 1 98.75 372 THR B N 1
ATOM 6555 C CA . THR B 1 372 ? 2.896 -11.266 6.527 1 98.75 372 THR B CA 1
ATOM 6556 C C . THR B 1 372 ? 2.727 -12.766 6.738 1 98.75 372 THR B C 1
ATOM 6558 O O . THR B 1 372 ? 3.445 -13.375 7.535 1 98.75 372 THR B O 1
ATOM 6561 N N . ALA B 1 373 ? 1.79 -13.367 5.996 1 98.44 373 ALA B N 1
ATOM 6562 C CA . ALA B 1 373 ? 1.582 -14.812 6.066 1 98.44 373 ALA B CA 1
ATOM 6563 C C . ALA B 1 373 ? 2.822 -15.57 5.602 1 98.44 373 ALA B C 1
ATOM 6565 O O . ALA B 1 373 ? 3.258 -16.516 6.258 1 98.44 373 ALA B O 1
ATOM 6566 N N . THR B 1 374 ? 3.336 -15.156 4.492 1 98.75 374 THR B N 1
ATOM 6567 C CA . THR B 1 374 ? 4.531 -15.789 3.943 1 98.75 374 THR B CA 1
ATOM 6568 C C . THR B 1 374 ? 5.688 -15.711 4.934 1 98.75 374 THR B C 1
ATOM 6570 O O . THR B 1 374 ? 6.383 -16.703 5.168 1 98.75 374 THR B O 1
ATOM 6573 N N . ARG B 1 375 ? 5.844 -14.547 5.492 1 98.5 375 ARG B N 1
ATOM 6574 C CA . ARG B 1 375 ? 6.945 -14.336 6.426 1 98.5 375 ARG B CA 1
ATOM 6575 C C . ARG B 1 375 ? 6.781 -15.203 7.672 1 98.5 375 ARG B C 1
ATOM 6577 O O . ARG B 1 375 ? 7.746 -15.812 8.141 1 98.5 375 ARG B O 1
ATOM 6584 N N . TYR B 1 376 ? 5.578 -15.242 8.234 1 98.31 376 TYR B N 1
ATOM 6585 C CA . TYR B 1 376 ? 5.328 -16.094 9.391 1 98.31 376 TYR B CA 1
ATOM 6586 C C . TYR B 1 376 ? 5.637 -17.547 9.078 1 98.31 376 TYR B C 1
ATOM 6588 O O . TYR B 1 376 ? 6.277 -18.234 9.875 1 98.31 376 TYR B O 1
ATOM 6596 N N . SER B 1 377 ? 5.242 -18.031 7.922 1 98.38 377 SER B N 1
ATOM 6597 C CA . SER B 1 377 ? 5.434 -19.422 7.539 1 98.38 377 SER B CA 1
ATOM 6598 C C . SER B 1 377 ? 6.91 -19.75 7.355 1 98.38 377 SER B C 1
ATOM 6600 O O . SER B 1 377 ? 7.414 -20.719 7.918 1 98.38 377 SER B O 1
ATOM 6602 N N . LEU B 1 378 ? 7.605 -18.953 6.586 1 98.56 378 LEU B N 1
ATOM 6603 C CA . LEU B 1 378 ? 9 -19.234 6.262 1 98.56 378 LEU B CA 1
ATOM 6604 C C . LEU B 1 378 ? 9.875 -19.156 7.504 1 98.56 378 LEU B C 1
ATOM 6606 O O . LEU B 1 378 ? 10.867 -19.875 7.617 1 98.56 378 LEU B O 1
ATOM 6610 N N . SER B 1 379 ? 9.492 -18.234 8.43 1 97.88 379 SER B N 1
ATOM 6611 C CA . SER B 1 379 ? 10.281 -18.078 9.648 1 97.88 379 SER B CA 1
ATOM 6612 C C . SER B 1 379 ? 10.32 -19.375 10.453 1 97.88 379 SER B C 1
ATOM 6614 O O . SER B 1 379 ? 11.25 -19.609 11.227 1 97.88 379 SER B O 1
ATOM 6616 N N . GLN B 1 380 ? 9.367 -20.266 10.234 1 98 380 GLN B N 1
ATOM 6617 C CA . GLN B 1 380 ? 9.297 -21.516 10.984 1 98 380 GLN B CA 1
ATOM 6618 C C . GLN B 1 380 ? 10.352 -22.516 10.508 1 98 380 GLN B C 1
ATOM 6620 O O . GLN B 1 380 ? 10.648 -23.484 11.195 1 98 380 GLN B O 1
ATOM 6625 N N . LEU B 1 381 ? 10.898 -22.266 9.359 1 98.44 381 LEU B N 1
ATOM 6626 C CA . LEU B 1 381 ? 11.938 -23.156 8.836 1 98.44 381 LEU B CA 1
ATOM 6627 C C . LEU B 1 381 ? 13.258 -22.938 9.57 1 98.44 381 LEU B C 1
ATOM 6629 O O . LEU B 1 381 ? 14.148 -23.781 9.523 1 98.44 381 LEU B O 1
ATOM 6633 N N . LYS B 1 382 ? 13.391 -21.75 10.234 1 97.69 382 LYS B N 1
ATOM 6634 C CA . LYS B 1 382 ? 14.578 -21.406 11.008 1 97.69 382 LYS B CA 1
ATOM 6635 C C . LYS B 1 382 ? 15.852 -21.625 10.188 1 97.69 382 LYS B C 1
ATOM 6637 O O . LYS B 1 382 ? 16.812 -22.25 10.656 1 97.69 382 LYS B O 1
ATOM 6642 N N . LEU B 1 383 ? 15.805 -21.156 8.992 1 98.06 383 LEU B N 1
ATOM 6643 C CA . LEU B 1 383 ? 16.922 -21.328 8.078 1 98.06 383 LEU B CA 1
ATOM 6644 C C . LEU B 1 383 ? 18.031 -20.328 8.391 1 98.06 383 LEU B C 1
ATOM 6646 O O . LEU B 1 383 ? 17.766 -19.234 8.898 1 98.06 383 LEU B O 1
ATOM 6650 N N . THR B 1 384 ? 19.219 -20.734 8.047 1 97.69 384 THR B N 1
ATOM 6651 C CA . THR B 1 384 ? 20.375 -19.828 8.172 1 97.69 384 THR B CA 1
ATOM 6652 C C . THR B 1 384 ? 20.391 -18.828 7.027 1 97.69 384 THR B C 1
ATOM 6654 O O . THR B 1 384 ? 20.234 -19.188 5.863 1 97.69 384 THR B O 1
ATOM 6657 N N . THR B 1 385 ? 20.609 -17.547 7.359 1 97.81 385 THR B N 1
ATOM 6658 C CA . THR B 1 385 ? 20.672 -16.484 6.355 1 97.81 385 THR B CA 1
ATOM 6659 C C . THR B 1 385 ? 22.016 -16.484 5.652 1 97.81 385 THR B C 1
ATOM 6661 O O . THR B 1 385 ? 23.062 -16.453 6.305 1 97.81 385 THR B O 1
ATOM 6664 N N . LYS B 1 386 ? 22.031 -16.531 4.383 1 98 386 LYS B N 1
ATOM 6665 C CA . LYS B 1 386 ? 23.25 -16.438 3.57 1 98 386 LYS B CA 1
ATOM 6666 C C . LYS B 1 386 ? 23.484 -15.008 3.107 1 98 386 LYS B C 1
ATOM 6668 O O . LYS B 1 386 ? 24.609 -14.508 3.154 1 98 386 LYS B O 1
ATOM 6673 N N . VAL B 1 387 ? 22.5 -14.375 2.578 1 98.12 387 VAL B N 1
ATOM 6674 C CA . VAL B 1 387 ? 22.516 -12.969 2.191 1 98.12 387 VAL B CA 1
ATOM 6675 C C . VAL B 1 387 ? 21.422 -12.219 2.955 1 98.12 387 VAL B C 1
ATOM 6677 O O . VAL B 1 387 ? 20.234 -12.523 2.812 1 98.12 387 VAL B O 1
ATOM 6680 N N . PRO B 1 388 ? 21.797 -11.227 3.762 1 97.94 388 PRO B N 1
ATOM 6681 C CA . PRO B 1 388 ? 20.797 -10.5 4.559 1 97.94 388 PRO B CA 1
ATOM 6682 C C . PRO B 1 388 ? 19.812 -9.711 3.697 1 97.94 388 PRO B C 1
ATOM 6684 O O . PRO B 1 388 ? 20.094 -9.422 2.533 1 97.94 388 PRO B O 1
ATOM 6687 N N . TRP B 1 389 ? 18.75 -9.406 4.344 1 98.5 389 TRP B N 1
ATOM 6688 C CA . TRP B 1 389 ? 17.656 -8.656 3.744 1 98.5 389 TRP B CA 1
ATOM 6689 C C . TRP B 1 389 ? 18.172 -7.391 3.066 1 98.5 389 TRP B C 1
ATOM 6691 O O . TRP B 1 389 ? 18.922 -6.617 3.666 1 98.5 389 TRP B O 1
ATOM 6701 N N . TYR B 1 390 ? 17.812 -7.16 1.768 1 98.31 390 TYR B N 1
ATOM 6702 C CA . TYR B 1 390 ? 18.203 -5.961 1.038 1 98.31 390 TYR B CA 1
ATOM 6703 C C . TYR B 1 390 ? 17.203 -5.637 -0.061 1 98.31 390 TYR B C 1
ATOM 6705 O O . TYR B 1 390 ? 16.469 -6.52 -0.516 1 98.31 390 TYR B O 1
ATOM 6713 N N . PRO B 1 391 ? 17.125 -4.352 -0.469 1 98.19 391 PRO B N 1
ATOM 6714 C CA . PRO B 1 391 ? 16.297 -3.988 -1.621 1 98.19 391 PRO B CA 1
ATOM 6715 C C . PRO B 1 391 ? 16.906 -4.418 -2.951 1 98.19 391 PRO B C 1
ATOM 6717 O O . PRO B 1 391 ? 18.109 -4.234 -3.164 1 98.19 391 PRO B O 1
ATOM 6720 N N . TRP B 1 392 ? 16.125 -5.059 -3.764 1 98.5 392 TRP B N 1
ATOM 6721 C CA . TRP B 1 392 ? 16.578 -5.328 -5.125 1 98.5 392 TRP B CA 1
ATOM 6722 C C . TRP B 1 392 ? 15.961 -4.348 -6.113 1 98.5 392 TRP B C 1
ATOM 6724 O O . TRP B 1 392 ? 14.961 -3.703 -5.809 1 98.5 392 TRP B O 1
ATOM 6734 N N . TYR B 1 393 ? 16.609 -4.164 -7.273 1 96.81 393 TYR B N 1
ATOM 6735 C CA . TYR B 1 393 ? 16.266 -3.039 -8.133 1 96.81 393 TYR B CA 1
ATOM 6736 C C . TYR B 1 393 ? 15.961 -3.514 -9.547 1 96.81 393 TYR B C 1
ATOM 6738 O O . TYR B 1 393 ? 16.531 -4.496 -10.023 1 96.81 393 TYR B O 1
ATOM 6746 N N . VAL B 1 394 ? 15.07 -2.918 -10.133 1 95.06 394 VAL B N 1
ATOM 6747 C CA . VAL B 1 394 ? 14.734 -3.025 -11.547 1 95.06 394 VAL B CA 1
ATOM 6748 C C . VAL B 1 394 ? 14.531 -1.631 -12.133 1 95.06 394 VAL B C 1
ATOM 6750 O O . VAL B 1 394 ? 13.711 -0.854 -11.641 1 95.06 394 VAL B O 1
ATOM 6753 N N . LYS B 1 395 ? 15.281 -1.26 -13.141 1 91.94 395 LYS B N 1
ATOM 6754 C CA . LYS B 1 395 ? 15.266 0.066 -13.75 1 91.94 395 LYS B CA 1
ATOM 6755 C C . LYS B 1 395 ? 15.453 1.156 -12.695 1 91.94 395 LYS B C 1
ATOM 6757 O O . LYS B 1 395 ? 14.672 2.104 -12.633 1 91.94 395 LYS B O 1
ATOM 6762 N N . ASN B 1 396 ? 16.266 0.965 -11.797 1 90 396 ASN B N 1
ATOM 6763 C CA . ASN B 1 396 ? 16.734 1.927 -10.805 1 90 396 ASN B CA 1
ATOM 6764 C C . ASN B 1 396 ? 15.641 2.234 -9.773 1 90 396 ASN B C 1
ATOM 6766 O O . ASN B 1 396 ? 15.688 3.27 -9.109 1 90 396 ASN B O 1
ATOM 6770 N N . GLN B 1 397 ? 14.719 1.418 -9.734 1 93.06 397 GLN B N 1
ATOM 6771 C CA . GLN B 1 397 ? 13.695 1.506 -8.703 1 93.06 397 GLN B CA 1
ATOM 6772 C C . GLN B 1 397 ? 13.695 0.259 -7.82 1 93.06 397 GLN B C 1
ATOM 6774 O O . GLN B 1 397 ? 14.023 -0.834 -8.281 1 93.06 397 GLN B O 1
ATOM 6779 N N . VAL B 1 398 ? 13.375 0.476 -6.656 1 95.75 398 VAL B N 1
ATOM 6780 C CA . VAL B 1 398 ? 13.258 -0.68 -5.773 1 95.75 398 VAL B CA 1
ATOM 6781 C C . VAL B 1 398 ? 12.141 -1.594 -6.266 1 95.75 398 VAL B C 1
ATOM 6783 O O . VAL B 1 398 ? 10.969 -1.202 -6.281 1 95.75 398 VAL B O 1
ATOM 6786 N N . GLY B 1 399 ? 12.477 -2.77 -6.738 1 97.69 399 GLY B N 1
ATOM 6787 C CA . GLY B 1 399 ? 11.492 -3.764 -7.145 1 97.69 399 GLY B CA 1
ATOM 6788 C C . GLY B 1 399 ? 10.812 -4.441 -5.973 1 97.69 399 GLY B C 1
ATOM 6789 O O . GLY B 1 399 ? 9.672 -4.898 -6.094 1 97.69 399 GLY B O 1
ATOM 6790 N N . GLY B 1 400 ? 11.469 -4.52 -4.898 1 98.38 400 GLY B N 1
ATOM 6791 C CA . GLY B 1 400 ? 11.078 -5.133 -3.643 1 98.38 400 GLY B CA 1
ATOM 6792 C C . GLY B 1 400 ? 12.258 -5.449 -2.74 1 98.38 400 GLY B C 1
ATOM 6793 O O . GLY B 1 400 ? 13.25 -4.711 -2.719 1 98.38 400 GLY B O 1
ATOM 6794 N N . TRP B 1 401 ? 12.117 -6.422 -1.922 1 98.81 401 TRP B N 1
ATOM 6795 C CA . TRP B 1 401 ? 13.172 -6.82 -0.994 1 98.81 401 TRP B CA 1
ATOM 6796 C C . TRP B 1 401 ? 13.383 -8.328 -1.027 1 98.81 401 TRP B C 1
ATOM 6798 O O . TRP B 1 401 ? 12.523 -9.078 -1.504 1 98.81 401 TRP B O 1
ATOM 6808 N N . THR B 1 402 ? 14.516 -8.773 -0.554 1 98.81 402 THR B N 1
ATOM 6809 C CA . THR B 1 402 ? 14.828 -10.195 -0.628 1 98.81 402 THR B CA 1
ATOM 6810 C C . THR B 1 402 ? 15.781 -10.602 0.499 1 98.81 402 THR B C 1
ATOM 6812 O O . THR B 1 402 ? 16.453 -9.75 1.089 1 98.81 402 THR B O 1
ATOM 6815 N N . GLU B 1 403 ? 15.664 -11.742 0.877 1 98.56 403 GLU B N 1
ATOM 6816 C CA . GLU B 1 403 ? 16.562 -12.438 1.799 1 98.56 403 GLU B CA 1
ATOM 6817 C C . GLU B 1 403 ? 16.875 -13.844 1.304 1 98.56 403 GLU B C 1
ATOM 6819 O O . GLU B 1 403 ? 15.977 -14.594 0.918 1 98.56 403 GLU B O 1
ATOM 6824 N N . VAL B 1 404 ? 18.188 -14.172 1.245 1 98.62 404 VAL B N 1
ATOM 6825 C CA . VAL B 1 404 ? 18.609 -15.484 0.769 1 98.62 404 VAL B CA 1
ATOM 6826 C C . VAL B 1 404 ? 19.016 -16.359 1.954 1 98.62 404 VAL B C 1
ATOM 6828 O O . VAL B 1 404 ? 19.922 -16.016 2.711 1 98.62 404 VAL B O 1
ATOM 6831 N N . TYR B 1 405 ? 18.281 -17.406 2.1 1 98.25 405 TYR B N 1
ATOM 6832 C CA . TYR B 1 405 ? 18.609 -18.438 3.09 1 98.25 405 TYR B CA 1
ATOM 6833 C C . TYR B 1 405 ? 19.359 -19.594 2.449 1 98.25 405 TYR B C 1
ATOM 6835 O O . TYR B 1 405 ? 19.453 -19.672 1.222 1 98.25 405 TYR B O 1
ATOM 6843 N N . GLU B 1 406 ? 19.953 -20.422 3.326 1 97.38 406 GLU B N 1
ATOM 6844 C CA . GLU B 1 406 ? 20.453 -21.703 2.822 1 97.38 406 GLU B CA 1
ATOM 6845 C C . GLU B 1 406 ? 19.328 -22.562 2.281 1 97.38 406 GLU B C 1
ATOM 6847 O O . GLU B 1 406 ? 18.5 -23.062 3.045 1 97.38 406 GLU B O 1
ATOM 6852 N N . GLY B 1 407 ? 19.219 -22.688 0.979 1 97.06 407 GLY B N 1
ATOM 6853 C CA . GLY B 1 407 ? 18.281 -23.594 0.342 1 97.06 407 GLY B CA 1
ATOM 6854 C C . GLY B 1 407 ? 17.031 -22.875 -0.169 1 97.06 407 GLY B C 1
ATOM 6855 O O . GLY B 1 407 ? 16.266 -23.438 -0.95 1 97.06 407 GLY B O 1
ATOM 6856 N N . LEU B 1 408 ? 16.812 -21.609 0.29 1 98.69 408 LEU B N 1
ATOM 6857 C CA . LEU B 1 408 ? 15.57 -20.922 -0.068 1 98.69 408 LEU B CA 1
ATOM 6858 C C . LEU B 1 408 ? 15.805 -19.422 -0.22 1 98.69 408 LEU B C 1
ATOM 6860 O O . LEU B 1 408 ? 16.516 -18.812 0.585 1 98.69 408 LEU B O 1
ATOM 6864 N N . THR B 1 409 ? 15.25 -18.828 -1.234 1 98.88 409 THR B N 1
ATOM 6865 C CA . THR B 1 409 ? 15.25 -17.375 -1.421 1 98.88 409 THR B CA 1
ATOM 6866 C C . THR B 1 409 ? 13.844 -16.812 -1.282 1 98.88 409 THR B C 1
ATOM 6868 O O . THR B 1 409 ? 12.898 -17.328 -1.893 1 98.88 409 THR B O 1
ATOM 6871 N N . PHE B 1 410 ? 13.711 -15.891 -0.419 1 98.88 410 PHE B N 1
ATOM 6872 C CA . PHE B 1 410 ? 12.469 -15.156 -0.27 1 98.88 410 PHE B CA 1
ATOM 6873 C C . PHE B 1 410 ? 12.578 -13.766 -0.894 1 98.88 410 PHE B C 1
ATOM 6875 O O . PHE B 1 410 ? 13.578 -13.07 -0.688 1 98.88 410 PHE B O 1
ATOM 6882 N N . ALA B 1 411 ? 11.578 -13.375 -1.711 1 98.88 411 ALA B N 1
ATOM 6883 C CA . ALA B 1 411 ? 11.57 -12.055 -2.332 1 98.88 411 ALA B CA 1
ATOM 6884 C C . ALA B 1 411 ? 10.18 -11.43 -2.287 1 98.88 411 ALA B C 1
ATOM 6886 O O . ALA B 1 411 ? 9.172 -12.133 -2.434 1 98.88 411 ALA B O 1
ATOM 6887 N N . THR B 1 412 ? 10.148 -10.18 -2.061 1 98.88 412 THR B N 1
ATOM 6888 C CA . THR B 1 412 ? 8.898 -9.43 -2.189 1 98.88 412 THR B CA 1
ATOM 6889 C C . THR B 1 412 ? 8.93 -8.547 -3.432 1 98.88 412 THR B C 1
ATOM 6891 O O . THR B 1 412 ? 10 -8.258 -3.971 1 98.88 412 THR B O 1
ATOM 6894 N N . VAL B 1 413 ? 7.801 -8.266 -3.941 1 98.81 413 VAL B N 1
ATOM 6895 C CA . VAL B 1 413 ? 7.668 -7.32 -5.047 1 98.81 413 VAL B CA 1
ATOM 6896 C C . VAL B 1 413 ? 6.824 -6.129 -4.609 1 98.81 413 VAL B C 1
ATOM 6898 O O . VAL B 1 413 ? 5.633 -6.277 -4.312 1 98.81 413 VAL B O 1
ATOM 6901 N N . ARG B 1 414 ? 7.387 -4.977 -4.582 1 98.19 414 ARG B N 1
ATOM 6902 C CA . ARG B 1 414 ? 6.812 -3.74 -4.066 1 98.19 414 ARG B CA 1
ATOM 6903 C C . ARG B 1 414 ? 5.652 -3.27 -4.938 1 98.19 414 ARG B C 1
ATOM 6905 O O . ARG B 1 414 ? 5.812 -3.086 -6.148 1 98.19 414 ARG B O 1
ATOM 6912 N N . GLY B 1 415 ? 4.492 -3.094 -4.305 1 97.25 415 GLY B N 1
ATOM 6913 C CA . GLY B 1 415 ? 3.332 -2.553 -4.992 1 97.25 415 GLY B CA 1
ATOM 6914 C C . GLY B 1 415 ? 2.605 -3.58 -5.84 1 97.25 415 GLY B C 1
ATOM 6915 O O . GLY B 1 415 ? 1.716 -3.234 -6.617 1 97.25 415 GLY B O 1
ATOM 6916 N N . ALA B 1 416 ? 2.969 -4.836 -5.723 1 98.06 416 ALA B N 1
ATOM 6917 C CA . ALA B 1 416 ? 2.309 -5.871 -6.52 1 98.06 416 ALA B CA 1
ATOM 6918 C C . ALA B 1 416 ? 1.227 -6.578 -5.707 1 98.06 416 ALA B C 1
ATOM 6920 O O . ALA B 1 416 ? 1.421 -6.871 -4.527 1 98.06 416 ALA B O 1
ATOM 6921 N N . GLY B 1 417 ? 0.102 -6.867 -6.383 1 97.25 417 GLY B N 1
ATOM 6922 C CA . GLY B 1 417 ? -0.939 -7.691 -5.789 1 97.25 417 GLY B CA 1
ATOM 6923 C C . GLY B 1 417 ? -0.639 -9.18 -5.863 1 97.25 417 GLY B C 1
ATOM 6924 O O . GLY B 1 417 ? 0.525 -9.578 -5.898 1 97.25 417 GLY B O 1
ATOM 6925 N N . HIS B 1 418 ? -1.671 -9.969 -5.797 1 96.06 418 HIS B N 1
ATOM 6926 C CA . HIS B 1 418 ? -1.616 -11.422 -5.73 1 96.06 418 HIS B CA 1
ATOM 6927 C C . HIS B 1 418 ? -0.931 -12.008 -6.961 1 96.06 418 HIS B C 1
ATOM 6929 O O . HIS B 1 418 ? -0.057 -12.867 -6.84 1 96.06 418 HIS B O 1
ATOM 6935 N N . GLU B 1 419 ? -1.385 -11.531 -8.133 1 96.81 419 GLU B N 1
ATOM 6936 C CA . GLU B 1 419 ? -0.79 -11.945 -9.406 1 96.81 419 GLU B CA 1
ATOM 6937 C C . GLU B 1 419 ? 0.379 -11.039 -9.781 1 96.81 419 GLU B C 1
ATOM 6939 O O . GLU B 1 419 ? 0.273 -10.234 -10.719 1 96.81 419 GLU B O 1
ATOM 6944 N N . VAL B 1 420 ? 1.481 -11.289 -9.195 1 98.38 420 VAL B N 1
ATOM 6945 C CA . VAL B 1 420 ? 2.65 -10.422 -9.266 1 98.38 420 VAL B CA 1
ATOM 6946 C C . VAL B 1 420 ? 3.004 -10.148 -10.727 1 98.38 420 VAL B C 1
ATOM 6948 O O . VAL B 1 420 ? 3.174 -9 -11.133 1 98.38 420 VAL B O 1
ATOM 6951 N N . PRO B 1 421 ? 3.057 -11.172 -11.641 1 98.12 421 PRO B N 1
ATOM 6952 C CA . PRO B 1 421 ? 3.467 -10.883 -13.016 1 98.12 421 PRO B CA 1
ATOM 6953 C C . PRO B 1 421 ? 2.439 -10.047 -13.773 1 98.12 421 PRO B C 1
ATOM 6955 O O . PRO B 1 421 ? 2.766 -9.445 -14.805 1 98.12 421 PRO B O 1
ATOM 6958 N N . MET B 1 422 ? 1.208 -10.102 -13.312 1 96 422 MET B N 1
ATOM 6959 C CA . MET B 1 422 ? 0.194 -9.258 -13.938 1 96 422 MET B CA 1
ATOM 6960 C C . MET B 1 422 ? 0.382 -7.797 -13.539 1 96 422 MET B C 1
ATOM 6962 O O . MET B 1 422 ? 0.354 -6.906 -14.391 1 96 422 MET B O 1
ATOM 6966 N N . PHE B 1 423 ? 0.704 -7.535 -12.273 1 95.5 423 PHE B N 1
ATOM 6967 C CA . PHE B 1 423 ? 0.727 -6.18 -11.727 1 95.5 423 PHE B CA 1
ATOM 6968 C C . PHE B 1 423 ? 2.09 -5.531 -11.945 1 95.5 423 PHE B C 1
ATOM 6970 O O . PHE B 1 423 ? 2.186 -4.312 -12.109 1 95.5 423 PHE B O 1
ATOM 6977 N N . LYS B 1 424 ? 3.109 -6.363 -11.828 1 97.31 424 LYS B N 1
ATOM 6978 C CA . LYS B 1 424 ? 4.48 -5.902 -12.016 1 97.31 424 LYS B CA 1
ATOM 6979 C C . LYS B 1 424 ? 5.258 -6.836 -12.938 1 97.31 424 LYS B C 1
ATOM 6981 O O . LYS B 1 424 ? 6.215 -7.484 -12.516 1 97.31 424 LYS B O 1
ATOM 6986 N N . PRO B 1 425 ? 4.961 -6.781 -14.234 1 97.69 425 PRO B N 1
ATOM 6987 C CA . PRO B 1 425 ? 5.508 -7.777 -15.164 1 97.69 425 PRO B CA 1
ATOM 6988 C C . PRO B 1 425 ? 7.023 -7.684 -15.305 1 97.69 425 PRO B C 1
ATOM 6990 O O . PRO B 1 425 ? 7.703 -8.711 -15.391 1 97.69 425 PRO B O 1
ATOM 6993 N N . ARG B 1 426 ? 7.566 -6.473 -15.352 1 97.69 426 ARG B N 1
ATOM 6994 C CA . ARG B 1 426 ? 9.008 -6.312 -15.492 1 97.69 426 ARG B CA 1
ATOM 6995 C C . ARG B 1 426 ? 9.75 -6.879 -14.281 1 97.69 426 ARG B C 1
ATOM 6997 O O . ARG B 1 426 ? 10.75 -7.582 -14.43 1 97.69 426 ARG B O 1
ATOM 7004 N N . ALA B 1 427 ? 9.25 -6.523 -13.125 1 98.25 427 ALA B N 1
ATOM 7005 C CA . ALA B 1 427 ? 9.852 -7.043 -11.898 1 98.25 427 ALA B CA 1
ATOM 7006 C C . ALA B 1 427 ? 9.734 -8.562 -11.836 1 98.25 427 ALA B C 1
ATOM 7008 O O . ALA B 1 427 ? 10.68 -9.25 -11.422 1 98.25 427 ALA B O 1
ATOM 7009 N N . ALA B 1 428 ? 8.633 -9.086 -12.211 1 98.69 428 ALA B N 1
ATOM 7010 C CA . ALA B 1 428 ? 8.406 -10.523 -12.188 1 98.69 428 ALA B CA 1
ATOM 7011 C C . ALA B 1 428 ? 9.375 -11.25 -13.117 1 98.69 428 ALA B C 1
ATOM 7013 O O . ALA B 1 428 ? 9.891 -12.312 -12.773 1 98.69 428 ALA B O 1
ATOM 7014 N N . LEU B 1 429 ? 9.609 -10.688 -14.266 1 98.69 429 LEU B N 1
ATOM 7015 C CA . LEU B 1 429 ? 10.539 -11.297 -15.211 1 98.69 429 LEU B CA 1
ATOM 7016 C C . LEU B 1 429 ? 11.961 -11.273 -14.656 1 98.69 429 LEU B C 1
ATOM 7018 O O . LEU B 1 429 ? 12.719 -12.234 -14.852 1 98.69 429 LEU B O 1
ATOM 7022 N N . GLN B 1 430 ? 12.297 -10.18 -13.977 1 98.44 430 GLN B N 1
ATOM 7023 C CA . GLN B 1 430 ? 13.617 -10.117 -13.352 1 98.44 430 GLN B CA 1
ATOM 7024 C C . GLN B 1 430 ? 13.758 -11.188 -12.266 1 98.44 430 GLN B C 1
ATOM 7026 O O . GLN B 1 430 ? 14.805 -11.82 -12.141 1 98.44 430 GLN B O 1
ATOM 7031 N N . LEU B 1 431 ? 12.719 -11.352 -11.445 1 98.44 431 LEU B N 1
ATOM 7032 C CA . LEU B 1 431 ? 12.688 -12.414 -10.453 1 98.44 431 LEU B CA 1
ATOM 7033 C C . LEU B 1 431 ? 12.945 -13.773 -11.102 1 98.44 431 LEU B C 1
ATOM 7035 O O . LEU B 1 431 ? 13.773 -14.547 -10.625 1 98.44 431 LEU B O 1
ATOM 7039 N N . PHE B 1 432 ? 12.266 -13.984 -12.164 1 98.81 432 PHE B N 1
ATOM 7040 C CA . PHE B 1 432 ? 12.328 -15.266 -12.859 1 98.81 432 PHE B CA 1
ATOM 7041 C C . PHE B 1 432 ? 13.711 -15.492 -13.461 1 98.81 432 PHE B C 1
ATOM 7043 O O . PHE B 1 432 ? 14.266 -16.594 -13.352 1 98.81 432 PHE B O 1
ATOM 7050 N N . LYS B 1 433 ? 14.25 -14.484 -14.055 1 98.62 433 LYS B N 1
ATOM 7051 C CA . LYS B 1 433 ? 15.586 -14.562 -14.648 1 98.62 433 LYS B CA 1
ATOM 7052 C C . LYS B 1 433 ? 16.625 -14.945 -13.602 1 98.62 433 LYS B C 1
ATOM 7054 O O . LYS B 1 433 ? 17.469 -15.812 -13.836 1 98.62 433 LYS B O 1
ATOM 7059 N N . SER B 1 434 ? 16.578 -14.281 -12.5 1 98.69 434 SER B N 1
ATOM 7060 C CA . SER B 1 434 ? 17.531 -14.562 -11.422 1 98.69 434 SER B CA 1
ATOM 7061 C C . SER B 1 434 ? 17.344 -15.977 -10.875 1 98.69 434 SER B C 1
ATOM 7063 O O . SER B 1 434 ? 18.312 -16.656 -10.562 1 98.69 434 SER B O 1
ATOM 7065 N N . PHE B 1 435 ? 16.156 -16.406 -10.758 1 98.81 435 PHE B N 1
ATOM 7066 C CA . PHE B 1 435 ? 15.836 -17.75 -10.297 1 98.81 435 PHE B CA 1
ATOM 7067 C C . PHE B 1 435 ? 16.453 -18.797 -11.203 1 98.81 435 PHE B C 1
ATOM 7069 O O . PHE B 1 435 ? 17.141 -19.703 -10.734 1 98.81 435 PHE B O 1
ATOM 7076 N N . LEU B 1 436 ? 16.188 -18.656 -12.523 1 98.69 436 LEU B N 1
ATOM 7077 C CA . LEU B 1 436 ? 16.703 -19.625 -13.484 1 98.69 436 LEU B CA 1
ATOM 7078 C C . LEU B 1 436 ? 18.234 -19.641 -13.469 1 98.69 436 LEU B C 1
ATOM 7080 O O . LEU B 1 436 ? 18.844 -20.703 -13.609 1 98.69 436 LEU B O 1
ATOM 7084 N N . ALA B 1 437 ? 18.828 -18.469 -13.25 1 97.88 437 ALA B N 1
ATOM 7085 C CA . ALA B 1 437 ? 20.281 -18.344 -13.281 1 97.88 437 ALA B CA 1
ATOM 7086 C C . ALA B 1 437 ? 20.906 -18.797 -11.961 1 97.88 437 ALA B C 1
ATOM 7088 O O . ALA B 1 437 ? 22.109 -19.047 -11.875 1 97.88 437 ALA B O 1
ATOM 7089 N N . GLY B 1 438 ? 20.094 -18.922 -10.922 1 97.25 438 GLY B N 1
ATOM 7090 C CA . GLY B 1 438 ? 20.609 -19.25 -9.602 1 97.25 438 GLY B CA 1
ATOM 7091 C C . GLY B 1 438 ? 21.438 -18.125 -8.992 1 97.25 438 GLY B C 1
ATOM 7092 O O . GLY B 1 438 ? 22.453 -18.391 -8.352 1 97.25 438 GLY B O 1
ATOM 7093 N N . LYS B 1 439 ? 21.016 -16.891 -9.258 1 97.06 439 LYS B N 1
ATOM 7094 C CA . LYS B 1 439 ? 21.734 -15.719 -8.789 1 97.06 439 LYS B CA 1
ATOM 7095 C C . LYS B 1 439 ? 20.844 -14.82 -7.938 1 97.06 439 LYS B C 1
ATOM 7097 O O . LYS B 1 439 ? 19.625 -14.773 -8.141 1 97.06 439 LYS B O 1
ATOM 7102 N N . PRO B 1 440 ? 21.5 -14.117 -6.996 1 97.44 440 PRO B N 1
ATOM 7103 C CA . PRO B 1 440 ? 20.703 -13.18 -6.211 1 97.44 440 PRO B CA 1
ATOM 7104 C C . PRO B 1 440 ? 20.078 -12.07 -7.062 1 97.44 440 PRO B C 1
ATOM 7106 O O . PRO B 1 440 ? 20.562 -11.797 -8.164 1 97.44 440 PRO B O 1
ATOM 7109 N N . LEU B 1 441 ? 19.062 -11.523 -6.57 1 98.69 441 LEU B N 1
ATOM 7110 C CA . LEU B 1 441 ? 18.422 -10.406 -7.262 1 98.69 441 LEU B CA 1
ATOM 7111 C C . LEU B 1 441 ? 19.344 -9.195 -7.289 1 98.69 441 LEU B C 1
ATOM 7113 O O . LEU B 1 441 ? 20.172 -9.016 -6.391 1 98.69 441 LEU B O 1
ATOM 7117 N N . PRO B 1 442 ? 19.234 -8.336 -8.281 1 97.75 442 PRO B N 1
ATOM 7118 C CA . PRO B 1 442 ? 20.172 -7.227 -8.469 1 97.75 442 PRO B CA 1
ATOM 7119 C C . PRO B 1 442 ? 20.047 -6.168 -7.379 1 97.75 442 PRO B C 1
ATOM 7121 O O . PRO B 1 442 ? 18.938 -5.84 -6.945 1 97.75 442 PRO B O 1
ATOM 7124 N N . ARG B 1 443 ? 21.156 -5.598 -6.949 1 95.88 443 ARG B N 1
ATOM 7125 C CA . ARG B 1 443 ? 21.219 -4.566 -5.918 1 95.88 443 ARG B CA 1
ATOM 7126 C C . ARG B 1 443 ? 21.219 -3.172 -6.535 1 95.88 443 ARG B C 1
ATOM 7128 O O . ARG B 1 443 ? 21.297 -2.17 -5.824 1 95.88 443 ARG B O 1
ATOM 7135 N N . SER B 1 444 ? 21.344 -3.109 -7.797 1 89 444 SER B N 1
ATOM 7136 C CA . SER B 1 444 ? 21.328 -1.843 -8.523 1 89 444 SER B CA 1
ATOM 7137 C C . SER B 1 444 ? 20.641 -1.989 -9.875 1 89 444 SER B C 1
ATOM 7139 O O . SER B 1 444 ? 20.578 -3.088 -10.43 1 89 444 SER B O 1
#

Sequence (888 aa):
MKAEGGGEEEEADRILELPGQPKVSFQQFSGYVTVDNVAGRALFYWLTEAAQKPLTKPLVIWLNGGPGCSSVAYGASEEIGPFRINKTASGLYINKFSWNTISNLLFLETPAGVGFSYTNRSSDLLDTGDRRTAKDSLEFIIQWLERFPRYKNRELYISGESYAGHYVPQLAKEIMIYNSQTKQPLNLKGIMVGNAVTDTYYDNLGTVNYWWSHAMISDQTYQQLMSTCDFHQQKESEQCETLYSYAMDQEFGNIDQYNIYAPPCNNSDGSSTTRRNMRLPHRPHLGFRNLYGYDPCTEKYAEIYYNNPDVQKALHANTTGISYKWTACNELLNRNWNDSDKSILPIYRELMAHGIRIWVFSGDVDSVVPVTATRYSLSQLKLTTKVPWYPWYVKNQVGGWTEVYEGLTFATVRGAGHEVPMFKPRAALQLFKSFLAGKPLPRSMKAEGGGEEEEADRILELPGQPKVSFQQFSGYVTVDNVAGRALFYWLTEAAQKPLTKPLVIWLNGGPGCSSVAYGASEEIGPFRINKTASGLYINKFSWNTISNLLFLETPAGVGFSYTNRSSDLLDTGDRRTAKDSLEFIIQWLERFPRYKNRELYISGESYAGHYVPQLAKEIMIYNSQTKQPLNLKGIMVGNAVTDTYYDNLGTVNYWWSHAMISDQTYQQLMSTCDFHQQKESEQCETLYSYAMDQEFGNIDQYNIYAPPCNNSDGSSTTRRNMRLPHRPHLGFRNLYGYDPCTEKYAEIYYNNPDVQKALHANTTGISYKWTACNELLNRNWNDSDKSILPIYRELMAHGIRIWVFSGDVDSVVPVTATRYSLSQLKLTTKVPWYPWYVKNQVGGWTEVYEGLTFATVRGAGHEVPMFKPRAALQLFKSFLAGKPLPRS

Foldseek 3Di:
DLVVQLVVLQVVQWQPDFQAEDDAQWTKGKDWDQLDPVFRWIKIKIKTAARPPSLQAFEEEEDEPLPFFFCCLDVQAFFAHQWHQDPVLRHIDGDPLHLSNRHMYMTIRDDAPHFLTHTNHPCCLQAAAQQCRLSSVLSCVVVVCSSVVSNQPGEYEYEYFEQCLRNRLSNVVVLVVVQVVDPRHGNYAAYEYELYDFAQLLQQVLLLVLCVVVPLADPVLSVCLVVQWDSLDPDTDPSNLVSLQCSQAPRNPQADLLFRPAHAAAPPPPPDPPPDPPVSDDHDHHRDDHDPPADNCRQVSSQVNSQDPSSCVSSVGCVVPDPDGGHRGDPSSSVNYDDDDNGCLVSLVVCLVVNHAYEYEYEQRHSNSHPSSVVSRVVVNVFAWPADKAFADDPRDGQFIWTDTRRYIYTYGYSAGRSRCNRPVRSVSQVVVCSVVVHDGHRD/DLVVQLVVLQVVQWQPDFQAEDDAQWTKGKDWDQLDPVFRWIKIKIKTAARPPSLQAFEEEEDEPLPFFFCCLDVQAFFAHQWHQDPVLRHIDGDPLHLSNRHIYMTIRDDAPHFLTHTNHPCCLQAAAQQCRLSSVLSCVVVVCSSVVSNQPGEYEYEYFEQCLRNRLSNVVVLVVVQVVDPRHGNYAAYEYELYDFAQLLQQVLLLVLCVVVPLADPVLSVCLVVQWDSLDPDTDPSNLVSLQCSVAPRNPQADLLFRPAHAAAPPPPDDPPPDPPVSDDHDHHHDDDDPPADNCRQVSSQVNCQDPSSCVSSVGCVVPDPDGGHRGDPSSSVNYDDDDNGCLVSLVVCLVVNHAYEYEYEQRHSNSHPSSVVSRVVVNVFAWDADKAFADDPRDGQFIWTDTRRYIYTYGYSAGRSRCNRPVRSVSQVVVCSVVVHDGHRD

pLDDT: mean 90.73, std 17.3, range [24.12, 98.94]

Organism: Lupinus angustifolius (NCBI:txid3871)

Nearest PDB structures (foldseek):
  1ivy-assembly1_A  TM=8.510E-01  e=4.992E-43  Homo sapiens
  1wht-assembly1_A  TM=9.585E-01  e=3.332E-31  Triticum aestivum
  1ac5-assembly1_A  TM=8.252E-01  e=2.476E-33  Saccharomyces cerevisiae
  3sc2-assembly1_A-2  TM=9.630E-01  e=6.773E-30  Triticum aestivum
  1bcs-assembly1_B  TM=9.927E-01  e=6.442E-18  Triticum aestivum

Radius of gyration: 30.46 Å; Cα contacts (8 Å, |Δi|>4): 2045; chains: 2; bounding box: 49×101×67 Å

Solvent-accessible surface area (backbone atoms only — not comparable to full-atom values): 44298 Å² total; per-residue (Å²): 115,76,70,63,54,16,54,56,57,42,56,72,22,46,35,87,63,54,68,49,51,67,93,71,86,44,57,36,34,23,33,74,41,78,50,33,79,87,49,44,26,24,34,27,41,41,36,38,41,11,58,61,64,41,88,77,35,37,40,32,37,37,33,37,14,67,60,26,17,17,6,56,44,39,43,33,36,51,33,41,24,58,39,30,65,38,94,83,28,66,30,36,40,79,35,93,50,21,51,27,70,70,18,20,37,35,29,37,18,46,41,56,52,7,41,71,9,32,53,73,38,74,65,53,42,55,63,40,30,50,65,59,37,25,52,40,49,50,44,34,53,59,53,48,31,56,38,43,55,89,53,52,84,33,50,29,34,36,34,32,28,33,38,11,29,47,52,46,57,46,31,49,50,51,49,53,55,47,35,76,73,44,95,74,49,71,44,70,50,33,39,40,27,28,21,37,43,49,26,45,36,34,36,48,50,15,23,54,52,45,35,41,66,66,58,37,39,43,73,64,58,47,51,49,48,68,72,64,42,61,43,74,45,90,74,65,53,68,68,37,49,49,50,54,28,45,39,39,54,52,22,49,38,64,56,27,53,49,25,62,79,48,74,38,47,20,44,67,80,74,57,75,64,55,82,65,71,54,92,63,78,48,77,75,83,23,52,51,86,80,76,63,94,56,67,60,49,51,66,58,30,40,35,54,33,63,58,32,67,66,37,23,57,38,42,52,38,59,81,84,61,68,90,64,80,52,40,51,54,28,62,64,37,43,76,29,57,33,75,69,73,62,53,39,60,70,56,53,54,53,39,33,74,72,65,32,42,38,37,41,35,20,16,58,35,13,58,74,50,12,43,40,9,45,50,52,43,57,59,71,66,68,62,56,74,72,41,73,57,30,30,22,30,51,93,79,32,61,35,23,31,34,35,31,34,70,52,36,36,41,34,40,31,60,76,8,15,50,58,31,35,51,68,33,28,66,53,39,41,50,53,50,50,22,58,78,69,71,45,79,72,42,76,93,113,74,71,62,52,16,53,56,56,43,56,72,23,46,35,87,63,54,68,48,48,66,91,72,86,44,57,36,35,20,33,74,40,76,51,33,79,88,49,44,27,24,35,25,40,42,36,37,39,11,57,61,63,41,88,78,33,36,39,34,37,36,33,37,13,68,58,27,17,16,6,58,45,39,45,34,36,48,34,40,23,57,39,30,64,38,94,83,28,65,29,36,41,79,35,92,49,22,49,26,69,71,17,20,35,35,28,38,18,48,41,56,53,7,42,73,8,32,52,73,38,74,64,52,42,55,64,40,32,50,64,58,37,26,52,41,50,51,44,35,53,59,54,49,32,56,38,42,57,88,52,52,83,32,50,28,35,38,33,31,28,32,38,11,29,46,52,47,59,47,31,52,49,52,49,53,55,47,35,77,73,46,94,75,47,72,46,69,50,32,40,40,27,28,20,37,44,48,26,45,38,34,37,47,50,16,24,53,52,45,36,41,66,66,58,38,39,42,71,65,58,47,52,49,49,67,72,64,41,62,42,74,46,89,73,65,53,70,68,36,49,47,51,54,30,45,38,41,56,52,22,49,39,63,56,27,52,48,25,61,76,48,76,38,47,20,44,68,79,74,58,74,67,57,82,64,66,54,93,64,77,50,75,73,82,22,56,52,86,79,76,65,95,55,65,62,50,52,66,60,30,40,35,53,33,62,57,32,67,68,38,23,56,40,42,51,39,60,78,83,60,66,90,63,81,51,41,50,55,29,63,63,39,43,78,31,58,33,76,68,72,60,54,39,61,69,56,51,54,54,40,34,75,70,64,31,40,37,37,41,34,20,15,59,36,13,57,73,49,12,43,40,8,47,51,52,44,57,59,71,67,69,63,55,74,72,40,74,55,29,31,23,31,51,93,77,31,61,36,24,30,33,34,31,34,69,53,36,35,42,36,39,29,59,78,9,16,49,57,32,36,50,68,33,28,68,53,40,42,52,53,50,52,22,58,76,70,72,45,79,72,42,76,93

InterPro domains:
  IPR001563 Peptidase S10, serine carboxypeptidase [PF00450] (19-437)
  IPR001563 Peptidase S10, serine carboxypeptidase [PR00724] (95-107)
  IPR001563 Peptidase S10, serine carboxypeptidase [PR00724] (108-118)
  IPR001563 Peptidase S10, serine carboxypeptidase [PR00724] (144-169)
  IPR001563 Peptidase S10, serine carboxypeptidase [PR00724] (408-421)
  IPR001563 Peptidase S10, serine carboxypeptidase [PTHR11802] (17-425)
  IPR018202 Serine carboxypeptidase, serine active site [PS00131] (158-165)
  IPR029058 Alpha/Beta hydrolase fold [G3DSA:3.40.50.1820] (9-267)
  IPR029058 Alpha/Beta hydrolase fold [SSF53474] (11-442)
  IPR033124 Serine carboxypeptidases, histidine active site [PS00560] (408-425)